Protein AF-0000000084425673 (afdb_homodimer)

InterPro domains:
  IPR004776 Membrane transport PIN-like [PF03547] (15-401)

Foldseek 3Di:
DPPVDLVLLLVLLLQLLVVLLVLLQLLLVCLVVVVDDPLRLLVLLVCLLQAQLLLLLQLLLLQQFEPVCVLLLVVLLVLLVVLLVVQLVVLVVVCVVVVDALLLSQQQRFFDLAQRVLSSLVSSLVSVSCVLQDDPPDHSVVLSSNLNNSSSSSVLNRVLVCLLCVLVSNPPDDDCPPDPVVVLVLLVCLLCVSVPDDPPPPPPPVVVVVVVVVVVVVVVVVVVVLVVDPPVCCCSSCVSCVNVSSVSNVVSNVNSNCCRYDVLSSQCQDNDVVSNPVNPPPNSVVSNVSNVCSRSVNSSSSSNLLSVLVVVCVVVPVPQDAPPVSLVVSCCSALNVLLVVQLVVLLCCLQPHCSNPLRLSSSLSRSCSSHFGGDPVSLSSCVSSVHDPSVSSNVSVSRSVRSVVRSSNSVSNSSSSVSSSVSNVVVD/DPPVDLVLLLVLLLQLLVVLLVLLQLLLVCLVVVVDDPLRLLVLLVCLLQAQLLLLLLLLLLQQFEPVCVLLLVVLLVLLVVLLVVQLVVLVVVCVVVVDALLLSQQQRFFDLAQRVLSSLVSSLVSVSCVLQDDPPDHSVVLSSNLNNSSSSSVLNRVLVCLLCVLVSNPPDDDCPPDPVVVVVLLVCLLCVSVPDDPPPPPDPVVVVVVVVVVVVVVVVVVVVLVVDPPVCCCSSCVSCVNVSSVSNVVSNVNSNCCRYDVLSSCCQDNDVVSNPVNPPPNSVVSNVSNVCSRSVNSSSSSNLLSVLVVVCVVVPVPQDAPPVSLVVSCCSALNVLLVVQLVVLLCCLQPHCSNPQRLSSSLSRSCSSHFGGDPVSLSSCVSSVHDPSVSSNVSVSRSVRSVVRSSNSVSNSSSSVSSSVSNVVVD

Structure (mmCIF, N/CA/C/O backbone):
data_AF-0000000084425673-model_v1
#
loop_
_entity.id
_entity.type
_entity.pdbx_description
1 polymer 'Auxin efflux carrier'
#
loop_
_atom_site.group_PDB
_atom_site.id
_atom_site.type_symbol
_atom_site.label_atom_id
_atom_site.label_alt_id
_atom_site.label_comp_id
_atom_site.label_asym_id
_atom_site.label_entity_id
_atom_site.label_seq_id
_atom_site.pdbx_PDB_ins_code
_atom_site.Cartn_x
_atom_site.Cartn_y
_atom_site.Cartn_z
_atom_site.occupancy
_atom_site.B_iso_or_equiv
_atom_site.auth_seq_id
_atom_site.auth_comp_id
_atom_site.auth_asym_id
_atom_site.auth_atom_id
_atom_site.pdbx_PDB_model_num
ATOM 1 N N . MET A 1 1 ? 30.234 -15.367 5.531 1 33.91 1 MET A N 1
ATOM 2 C CA . MET A 1 1 ? 30 -16.75 5.93 1 33.91 1 MET A CA 1
ATOM 3 C C . MET A 1 1 ? 29.797 -17.641 4.707 1 33.91 1 MET A C 1
ATOM 5 O O . MET A 1 1 ? 29.344 -17.172 3.664 1 33.91 1 MET A O 1
ATOM 9 N N . PRO A 1 2 ? 30.422 -18.781 4.594 1 40.44 2 PRO A N 1
ATOM 10 C CA . PRO A 1 2 ? 30.344 -19.656 3.42 1 40.44 2 PRO A CA 1
ATOM 11 C C . PRO A 1 2 ? 28.906 -19.875 2.943 1 40.44 2 PRO A C 1
ATOM 13 O O . PRO A 1 2 ? 28.109 -20.469 3.666 1 40.44 2 PRO A O 1
ATOM 16 N N . ASN A 1 3 ? 28.172 -18.891 2.428 1 47.88 3 ASN A N 1
ATOM 17 C CA . ASN A 1 3 ? 26.906 -18.875 1.698 1 47.88 3 ASN A CA 1
ATOM 18 C C . ASN A 1 3 ? 26.75 -20.125 0.829 1 47.88 3 ASN A C 1
ATOM 20 O O . ASN A 1 3 ? 26 -20.109 -0.149 1 47.88 3 ASN A O 1
ATOM 24 N N . GLU A 1 4 ? 27.766 -21.062 0.861 1 58.41 4 GLU A N 1
ATOM 25 C CA . GLU A 1 4 ? 27.766 -22.141 -0.106 1 58.41 4 GLU A CA 1
ATOM 26 C C . GLU A 1 4 ? 26.688 -23.188 0.234 1 58.41 4 GLU A C 1
ATOM 28 O O . GLU A 1 4 ? 26.359 -24.047 -0.588 1 58.41 4 GLU A O 1
ATOM 33 N N . GLY A 1 5 ? 26.062 -23.109 1.38 1 74.25 5 GLY A N 1
ATOM 34 C CA . GLY A 1 5 ? 25.156 -24.188 1.74 1 74.25 5 GLY A CA 1
ATOM 35 C C . GLY A 1 5 ? 23.688 -23.844 1.479 1 74.25 5 GLY A C 1
ATOM 36 O O . GLY A 1 5 ? 23.375 -22.766 0.969 1 74.25 5 GLY A O 1
ATOM 37 N N . LEU A 1 6 ? 22.828 -24.969 1.454 1 87.56 6 LEU A N 1
ATOM 38 C CA . LEU A 1 6 ? 21.391 -24.938 1.216 1 87.56 6 LEU A CA 1
ATOM 39 C C . LEU A 1 6 ? 20.656 -24.297 2.396 1 87.56 6 LEU A C 1
ATOM 41 O O . LEU A 1 6 ? 19.516 -23.859 2.264 1 87.56 6 LEU A O 1
ATOM 45 N N . VAL A 1 7 ? 21.359 -24.109 3.494 1 88.25 7 VAL A N 1
ATOM 46 C CA . VAL A 1 7 ? 20.688 -23.75 4.73 1 88.25 7 VAL A CA 1
ATOM 47 C C . VAL A 1 7 ? 20.328 -22.266 4.707 1 88.25 7 VAL A C 1
ATOM 49 O O . VAL A 1 7 ? 19.219 -21.875 5.047 1 88.25 7 VAL A O 1
ATOM 52 N N . VAL A 1 8 ? 21.266 -21.453 4.25 1 85.75 8 VAL A N 1
ATOM 53 C CA . VAL A 1 8 ? 21.062 -20.016 4.281 1 85.75 8 VAL A CA 1
ATOM 54 C C . VAL A 1 8 ? 19.938 -19.625 3.316 1 85.75 8 VAL A C 1
ATOM 56 O O . VAL A 1 8 ? 18.984 -18.953 3.703 1 85.75 8 VAL A O 1
ATOM 59 N N . PRO A 1 9 ? 20 -20.188 2.107 1 89.81 9 PRO A N 1
ATOM 60 C CA . PRO A 1 9 ? 18.875 -19.875 1.208 1 89.81 9 PRO A CA 1
ATOM 61 C C . PRO A 1 9 ? 17.547 -20.453 1.689 1 89.81 9 PRO A C 1
ATOM 63 O O . PRO A 1 9 ? 16.5 -19.828 1.499 1 89.81 9 PRO A O 1
ATOM 66 N N . PHE A 1 10 ? 17.625 -21.547 2.305 1 93.81 10 PHE A N 1
ATOM 67 C CA . PHE A 1 10 ? 16.406 -22.156 2.824 1 93.81 10 PHE A CA 1
ATOM 68 C C . PHE A 1 10 ? 15.805 -21.312 3.938 1 93.81 10 PHE A C 1
ATOM 70 O O . PHE A 1 10 ? 14.594 -21.062 3.947 1 93.81 10 PHE A O 1
ATOM 77 N N . LEU A 1 11 ? 16.594 -20.922 4.863 1 90.88 11 LEU A N 1
ATOM 78 C CA . LEU A 1 11 ? 16.125 -20.109 5.98 1 90.88 11 LEU A CA 1
ATOM 79 C C . LEU A 1 11 ? 15.57 -18.766 5.484 1 90.88 11 LEU A C 1
ATOM 81 O O . LEU A 1 11 ? 14.578 -18.266 6.016 1 90.88 11 LEU A O 1
ATOM 85 N N . GLY A 1 12 ? 16.25 -18.234 4.516 1 90.31 12 GLY A N 1
ATOM 86 C CA . GLY A 1 12 ? 15.742 -17.016 3.912 1 90.31 12 GLY A CA 1
ATOM 87 C C . GLY A 1 12 ? 14.391 -17.188 3.256 1 90.31 12 GLY A C 1
ATOM 88 O O . GLY A 1 12 ? 13.5 -16.344 3.428 1 90.31 12 GLY A O 1
ATOM 89 N N . ALA A 1 13 ? 14.281 -18.25 2.547 1 93.19 13 ALA A N 1
ATOM 90 C CA . ALA A 1 13 ? 13.008 -18.547 1.898 1 93.19 13 ALA A CA 1
ATOM 91 C C . ALA A 1 13 ? 11.906 -18.781 2.93 1 93.19 13 ALA A C 1
ATOM 93 O O . ALA A 1 13 ? 10.773 -18.328 2.756 1 93.19 13 ALA A O 1
ATOM 94 N N . LEU A 1 14 ? 12.234 -19.484 3.92 1 93.69 14 LEU A N 1
ATOM 95 C CA . LEU A 1 14 ? 11.266 -19.766 4.977 1 93.69 14 LEU A CA 1
ATOM 96 C C . LEU A 1 14 ? 10.812 -18.469 5.648 1 93.69 14 LEU A C 1
ATOM 98 O O . LEU A 1 14 ? 9.617 -18.281 5.906 1 93.69 14 LEU A O 1
ATOM 102 N N . GLN A 1 15 ? 11.711 -17.625 5.949 1 92.81 15 GLN A N 1
ATOM 103 C CA . GLN A 1 15 ? 11.383 -16.344 6.578 1 92.81 15 GLN A CA 1
ATOM 104 C C . GLN A 1 15 ? 10.477 -15.5 5.684 1 92.81 15 GLN A C 1
ATOM 106 O O . GLN A 1 15 ? 9.547 -14.859 6.164 1 92.81 15 GLN A O 1
ATOM 111 N N . ALA A 1 16 ? 10.797 -15.5 4.453 1 92.56 16 ALA A N 1
ATOM 112 C CA . ALA A 1 16 ? 9.961 -14.773 3.502 1 92.56 16 ALA A CA 1
ATOM 113 C C . ALA A 1 16 ? 8.539 -15.328 3.482 1 92.56 16 ALA A C 1
ATOM 115 O O . ALA A 1 16 ? 7.574 -14.562 3.457 1 92.56 16 ALA A O 1
ATOM 116 N N . CYS A 1 17 ? 8.422 -16.594 3.502 1 93.75 17 CYS A N 1
ATOM 117 C CA . CYS A 1 17 ? 7.109 -17.234 3.486 1 93.75 17 CYS A CA 1
ATOM 118 C C . CYS A 1 17 ? 6.34 -16.922 4.766 1 93.75 17 CYS A C 1
ATOM 120 O O . CYS A 1 17 ? 5.129 -16.703 4.727 1 93.75 17 CYS A O 1
ATOM 122 N N . VAL A 1 18 ? 7.008 -16.938 5.828 1 93.38 18 VAL A N 1
ATOM 123 C CA . VAL A 1 18 ? 6.367 -16.656 7.105 1 93.38 18 VAL A CA 1
ATOM 124 C C . VAL A 1 18 ? 5.895 -15.195 7.129 1 93.38 18 VAL A C 1
ATOM 126 O O . VAL A 1 18 ? 4.836 -14.891 7.688 1 93.38 18 VAL A O 1
ATOM 129 N N . SER A 1 19 ? 6.664 -14.328 6.582 1 93.06 19 SER A N 1
ATOM 130 C CA . SER A 1 19 ? 6.262 -12.93 6.488 1 93.06 19 SER A CA 1
ATOM 131 C C . SER A 1 19 ? 4.945 -12.789 5.727 1 93.06 19 SER A C 1
ATOM 133 O O . SER A 1 19 ? 4.066 -12.031 6.137 1 93.06 19 SER A O 1
ATOM 135 N N . VAL A 1 20 ? 4.867 -13.484 4.672 1 92.44 20 VAL A N 1
ATOM 136 C CA . VAL A 1 20 ? 3.654 -13.445 3.859 1 92.44 20 VAL A CA 1
ATOM 137 C C . VAL A 1 20 ? 2.488 -14.047 4.645 1 92.44 20 VAL A C 1
ATOM 139 O O . VAL A 1 20 ? 1.382 -13.5 4.633 1 92.44 20 VAL A O 1
ATOM 142 N N . LEU A 1 21 ? 2.748 -15.141 5.305 1 93.56 21 LEU A N 1
ATOM 143 C CA . LEU A 1 21 ? 1.714 -15.781 6.109 1 93.56 21 LEU A CA 1
ATOM 144 C C . LEU A 1 21 ? 1.242 -14.852 7.227 1 93.56 21 LEU A C 1
ATOM 146 O O . LEU A 1 21 ? 0.047 -14.789 7.52 1 93.56 21 LEU A O 1
ATOM 150 N N . LEU A 1 22 ? 2.164 -14.195 7.844 1 94.94 22 LEU A N 1
ATOM 151 C CA . LEU A 1 22 ? 1.806 -13.266 8.914 1 94.94 22 LEU A CA 1
ATOM 152 C C . LEU A 1 22 ? 0.923 -12.141 8.375 1 94.94 22 LEU A C 1
ATOM 154 O O . LEU A 1 22 ? -0.029 -11.727 9.039 1 94.94 22 LEU A O 1
ATOM 158 N N . THR A 1 23 ? 1.247 -11.664 7.262 1 94.19 23 THR A N 1
ATOM 159 C CA . THR A 1 23 ? 0.415 -10.641 6.641 1 94.19 23 THR A CA 1
ATOM 160 C C . THR A 1 23 ? -1.015 -11.148 6.461 1 94.19 23 THR A C 1
ATOM 162 O O . THR A 1 23 ? -1.972 -10.406 6.703 1 94.19 23 THR A O 1
ATOM 165 N N . MET A 1 24 ? -1.114 -12.336 6.031 1 93.25 24 MET A N 1
ATOM 166 C CA . MET A 1 24 ? -2.43 -12.961 5.895 1 93.25 24 MET A CA 1
ATOM 167 C C . MET A 1 24 ? -3.107 -13.094 7.254 1 93.25 24 MET A C 1
ATOM 169 O O . MET A 1 24 ? -4.32 -12.898 7.371 1 93.25 24 MET A O 1
ATOM 173 N N . CYS A 1 25 ? -2.35 -13.414 8.25 1 94.62 25 CYS A N 1
ATOM 174 C CA . CYS A 1 25 ? -2.879 -13.602 9.594 1 94.62 25 CYS A CA 1
ATOM 175 C C . CYS A 1 25 ? -3.396 -12.281 10.156 1 94.62 25 CYS A C 1
ATOM 177 O O . CYS A 1 25 ? -4.371 -12.266 10.914 1 94.62 25 CYS A O 1
ATOM 179 N N . TYR A 1 26 ? -2.719 -11.195 9.82 1 95.31 26 TYR A N 1
ATOM 180 C CA . TYR A 1 26 ? -3.229 -9.898 10.25 1 95.31 26 TYR A CA 1
ATOM 181 C C . TYR A 1 26 ? -4.613 -9.641 9.68 1 95.31 26 TYR A C 1
ATOM 183 O O . TYR A 1 26 ? -5.488 -9.102 10.359 1 95.31 26 TYR A O 1
ATOM 191 N N . GLY A 1 27 ? -4.793 -9.984 8.414 1 94.31 27 GLY A N 1
ATOM 192 C CA . GLY A 1 27 ? -6.121 -9.883 7.832 1 94.31 27 GLY A CA 1
ATOM 193 C C . GLY A 1 27 ? -7.141 -10.766 8.523 1 94.31 27 GLY A C 1
ATOM 194 O O . GLY A 1 27 ? -8.258 -10.328 8.797 1 94.31 27 GLY A O 1
ATOM 195 N N . PHE A 1 28 ? -6.73 -11.969 8.781 1 92.94 28 PHE A N 1
ATOM 196 C CA . PHE A 1 28 ? -7.578 -12.914 9.5 1 92.94 28 PHE A CA 1
ATOM 197 C C . PHE A 1 28 ? -7.988 -12.352 10.859 1 92.94 28 PHE A C 1
ATOM 199 O O . PHE A 1 28 ? -9.164 -12.398 11.227 1 92.94 28 PHE A O 1
ATOM 206 N N . ALA A 1 29 ? -7.066 -11.812 11.586 1 93.06 29 ALA A N 1
ATOM 207 C CA . ALA A 1 29 ? -7.312 -11.25 12.906 1 93.06 29 ALA A CA 1
ATOM 208 C C . ALA A 1 29 ? -8.219 -10.023 12.812 1 93.06 29 ALA A C 1
ATOM 210 O O . ALA A 1 29 ? -9.07 -9.805 13.68 1 93.06 29 ALA A O 1
ATOM 211 N N . ALA A 1 30 ? -7.992 -9.234 11.828 1 92.69 30 ALA A N 1
ATOM 212 C CA . ALA A 1 30 ? -8.82 -8.039 11.648 1 92.69 30 ALA A CA 1
ATOM 213 C C . ALA A 1 30 ? -10.289 -8.414 11.477 1 92.69 30 ALA A C 1
ATOM 215 O O . ALA A 1 30 ? -11.172 -7.73 11.992 1 92.69 30 ALA A O 1
ATOM 216 N N . ARG A 1 31 ? -10.508 -9.43 10.703 1 91.19 31 ARG A N 1
ATOM 217 C CA . ARG A 1 31 ? -11.875 -9.898 10.523 1 91.19 31 ARG A CA 1
ATOM 218 C C . ARG A 1 31 ? -12.43 -10.484 11.82 1 91.19 31 ARG A C 1
ATOM 220 O O . ARG A 1 31 ? -13.578 -10.234 12.18 1 91.19 31 ARG A O 1
ATOM 227 N N . ARG A 1 32 ? -11.641 -11.234 12.516 1 89 32 ARG A N 1
ATOM 228 C CA . ARG A 1 32 ? -12.062 -11.867 13.758 1 89 32 ARG A CA 1
ATOM 229 C C . ARG A 1 32 ? -12.398 -10.82 14.82 1 89 32 ARG A C 1
ATOM 231 O O . ARG A 1 32 ? -13.273 -11.039 15.656 1 89 32 ARG A O 1
ATOM 238 N N . LEU A 1 33 ? -11.719 -9.742 14.742 1 87.56 33 LEU A N 1
ATOM 239 C CA . LEU A 1 33 ? -11.945 -8.656 15.688 1 87.56 33 LEU A CA 1
ATOM 240 C C . LEU A 1 33 ? -13.047 -7.727 15.195 1 87.56 33 LEU A C 1
ATOM 242 O O . LEU A 1 33 ? -13.297 -6.68 15.797 1 87.56 33 LEU A O 1
ATOM 246 N N . GLN A 1 34 ? -13.648 -8.039 14.023 1 86.25 34 GLN A N 1
ATOM 247 C CA . GLN A 1 34 ? -14.797 -7.344 13.453 1 86.25 34 GLN A CA 1
ATOM 248 C C . GLN A 1 34 ? -14.438 -5.906 13.078 1 86.25 34 GLN A C 1
ATOM 250 O O . GLN A 1 34 ? -15.234 -4.988 13.281 1 86.25 34 GLN A O 1
ATOM 255 N N . LEU A 1 35 ? -13.273 -5.801 12.617 1 86.5 35 LEU A N 1
ATOM 256 C CA . LEU A 1 35 ? -12.836 -4.488 12.164 1 86.5 35 LEU A CA 1
ATOM 257 C C . LEU A 1 35 ? -13.273 -4.234 10.727 1 86.5 35 LEU A C 1
ATOM 259 O O . LEU A 1 35 ? -13.281 -3.092 10.266 1 86.5 35 LEU A O 1
ATOM 263 N N . ILE A 1 36 ? -13.555 -5.309 9.984 1 90.25 36 ILE A N 1
ATOM 264 C CA . ILE A 1 36 ? -13.891 -5.203 8.57 1 90.25 36 ILE A CA 1
ATOM 265 C C . ILE A 1 36 ? -15.117 -6.059 8.266 1 90.25 36 ILE A C 1
ATOM 267 O O . ILE A 1 36 ? -15.234 -7.188 8.75 1 90.25 36 ILE A O 1
ATOM 271 N N . HIS A 1 37 ? -16.016 -5.492 7.508 1 89.69 37 HIS A N 1
ATOM 272 C CA . HIS A 1 37 ? -17.234 -6.199 7.121 1 89.69 37 HIS A CA 1
ATOM 273 C C . HIS A 1 37 ? -17.016 -7.039 5.867 1 89.69 37 HIS A C 1
ATOM 275 O O . HIS A 1 37 ? -16.062 -6.789 5.109 1 89.69 37 HIS A O 1
ATOM 281 N N . GLU A 1 38 ? -17.859 -7.996 5.746 1 87.44 38 GLU A N 1
ATOM 282 C CA . GLU A 1 38 ? -17.75 -8.883 4.594 1 87.44 38 GLU A CA 1
ATOM 283 C C . GLU A 1 38 ? -17.922 -8.109 3.287 1 87.44 38 GLU A C 1
ATOM 285 O O . GLU A 1 38 ? -17.234 -8.391 2.303 1 87.44 38 GLU A O 1
ATOM 290 N N . THR A 1 39 ? -18.781 -7.152 3.273 1 86.38 39 THR A N 1
ATOM 291 C CA . THR A 1 39 ? -19 -6.324 2.092 1 86.38 39 THR A CA 1
ATOM 292 C C . THR A 1 39 ? -17.719 -5.566 1.728 1 86.38 39 THR A C 1
ATOM 294 O O . THR A 1 39 ? -17.391 -5.422 0.547 1 86.38 39 THR A O 1
ATOM 297 N N . THR A 1 40 ? -17.062 -5.141 2.748 1 90.31 40 THR A N 1
ATOM 298 C CA . THR A 1 40 ? -15.812 -4.414 2.553 1 90.31 40 THR A CA 1
ATOM 299 C C . THR A 1 40 ? -14.75 -5.312 1.922 1 90.31 40 THR A C 1
ATOM 301 O O . THR A 1 40 ? -14.016 -4.887 1.033 1 90.31 40 THR A O 1
ATOM 304 N N . ILE A 1 41 ? -14.727 -6.512 2.412 1 90.06 41 ILE A N 1
ATOM 305 C CA . ILE A 1 41 ? -13.742 -7.465 1.906 1 90.06 41 ILE A CA 1
ATOM 306 C C . ILE A 1 41 ? -13.992 -7.719 0.421 1 90.06 41 ILE A C 1
ATOM 308 O O . ILE A 1 41 ? -13.062 -7.66 -0.388 1 90.06 41 ILE A O 1
ATOM 312 N N . ASN A 1 42 ? -15.18 -7.848 0.02 1 83.75 42 ASN A N 1
ATOM 313 C CA . ASN A 1 42 ? -15.523 -8.117 -1.372 1 83.75 42 ASN A CA 1
ATOM 314 C C . ASN A 1 42 ? -15.273 -6.898 -2.256 1 83.75 42 ASN A C 1
ATOM 316 O O . ASN A 1 42 ? -14.773 -7.027 -3.375 1 83.75 42 ASN A O 1
ATOM 320 N N . ASP A 1 43 ? -15.562 -5.766 -1.718 1 87.19 43 ASP A N 1
ATOM 321 C CA . ASP A 1 43 ? -15.328 -4.531 -2.457 1 87.19 43 ASP A CA 1
ATOM 322 C C . ASP A 1 43 ? -13.836 -4.324 -2.713 1 87.19 43 ASP A C 1
ATOM 324 O O . ASP A 1 43 ? -13.438 -3.928 -3.811 1 87.19 43 ASP A O 1
ATOM 328 N N . MET A 1 44 ? -13.125 -4.621 -1.72 1 91.12 44 MET A N 1
ATOM 329 C CA . MET A 1 44 ? -11.688 -4.359 -1.819 1 91.12 44 MET A CA 1
ATOM 330 C C . MET A 1 44 ? -11.016 -5.371 -2.738 1 91.12 44 MET A C 1
ATOM 332 O O . MET A 1 44 ? -10.07 -5.031 -3.457 1 91.12 44 MET A O 1
ATOM 336 N N . LEU A 1 45 ? -11.445 -6.609 -2.699 1 86.31 45 LEU A N 1
ATOM 337 C CA . LEU A 1 45 ? -10.938 -7.609 -3.631 1 86.31 45 LEU A CA 1
ATOM 338 C C . LEU A 1 45 ? -11.289 -7.246 -5.07 1 86.31 45 LEU A C 1
ATOM 340 O O . LEU A 1 45 ? -10.453 -7.359 -5.969 1 86.31 45 LEU A O 1
ATOM 344 N N . GLY A 1 46 ? -12.492 -6.793 -5.227 1 84.06 46 GLY A N 1
ATOM 345 C CA . GLY A 1 46 ? -12.922 -6.336 -6.539 1 84.06 46 GLY A CA 1
ATOM 346 C C . GLY A 1 46 ? -12.141 -5.129 -7.031 1 84.06 46 GLY A C 1
ATOM 347 O O . GLY A 1 46 ? -11.75 -5.07 -8.203 1 84.06 46 GLY A O 1
ATOM 348 N N . LEU A 1 47 ? -11.945 -4.219 -6.148 1 89.38 47 LEU A N 1
ATOM 349 C CA . LEU A 1 47 ? -11.164 -3.035 -6.488 1 89.38 47 LEU A CA 1
ATOM 350 C C . LEU A 1 47 ? -9.734 -3.414 -6.875 1 89.38 47 LEU A C 1
ATOM 352 O O . LEU A 1 47 ? -9.141 -2.793 -7.762 1 89.38 47 LEU A O 1
ATOM 356 N N . GLY A 1 48 ? -9.195 -4.395 -6.164 1 89.12 48 GLY A N 1
ATOM 357 C CA . GLY A 1 48 ? -7.863 -4.891 -6.473 1 89.12 48 GLY A CA 1
ATOM 358 C C . GLY A 1 48 ? -7.723 -5.383 -7.898 1 89.12 48 GLY A C 1
ATOM 359 O O . GLY A 1 48 ? -6.758 -5.043 -8.586 1 89.12 48 GLY A O 1
ATOM 360 N N . VAL A 1 49 ? -8.68 -6.02 -8.375 1 83.56 49 VAL A N 1
ATOM 361 C CA . VAL A 1 49 ? -8.625 -6.641 -9.695 1 83.56 49 VAL A CA 1
ATOM 362 C C . VAL A 1 49 ? -8.977 -5.613 -10.766 1 83.56 49 VAL A C 1
ATOM 364 O O . VAL A 1 49 ? -8.422 -5.637 -11.867 1 83.56 49 VAL A O 1
ATOM 367 N N . LYS A 1 50 ? -9.828 -4.664 -10.406 1 85.44 50 LYS A N 1
ATOM 368 C CA . LYS A 1 50 ? -10.359 -3.754 -11.414 1 85.44 50 LYS A CA 1
ATOM 369 C C . LYS A 1 50 ? -9.492 -2.504 -11.539 1 85.44 50 LYS A C 1
ATOM 371 O O . LYS A 1 50 ? -9.492 -1.849 -12.586 1 85.44 50 LYS A O 1
ATOM 376 N N . LEU A 1 51 ? -8.836 -2.236 -10.492 1 91.44 51 LEU A N 1
ATOM 377 C CA . LEU A 1 51 ? -8.141 -0.955 -10.523 1 91.44 51 LEU A CA 1
ATOM 378 C C . LEU A 1 51 ? -6.676 -1.122 -10.133 1 91.44 51 LEU A C 1
ATOM 380 O O . LEU A 1 51 ? -5.781 -0.685 -10.859 1 91.44 51 LEU A O 1
ATOM 384 N N . LEU A 1 52 ? -6.391 -1.764 -9.055 1 93.75 52 LEU A N 1
ATOM 385 C CA . LEU A 1 52 ? -5.035 -1.814 -8.508 1 93.75 52 LEU A CA 1
ATOM 386 C C . LEU A 1 52 ? -4.133 -2.682 -9.383 1 93.75 52 LEU A C 1
ATOM 388 O O . LEU A 1 52 ? -3.025 -2.273 -9.734 1 93.75 52 LEU A O 1
ATOM 392 N N . LEU A 1 53 ? -4.617 -3.873 -9.734 1 91.19 53 LEU A N 1
ATOM 393 C CA . LEU A 1 53 ? -3.826 -4.785 -10.547 1 91.19 53 LEU A CA 1
ATOM 394 C C . LEU A 1 53 ? -3.561 -4.188 -11.93 1 91.19 53 LEU A C 1
ATOM 396 O O . LEU A 1 53 ? -2.42 -4.184 -12.398 1 91.19 53 LEU A O 1
ATOM 400 N N . PRO A 1 54 ? -4.566 -3.656 -12.602 1 91.5 54 PRO A N 1
ATOM 401 C CA . PRO A 1 54 ? -4.324 -3.004 -13.891 1 91.5 54 PRO A CA 1
ATOM 402 C C . PRO A 1 54 ? -3.303 -1.872 -13.797 1 91.5 54 PRO A C 1
ATOM 404 O O . PRO A 1 54 ? -2.455 -1.728 -14.68 1 91.5 54 PRO A O 1
ATOM 407 N N . ALA A 1 55 ? -3.395 -1.08 -12.766 1 94.31 55 ALA A N 1
ATOM 408 C CA . ALA A 1 55 ? -2.418 -0.011 -12.562 1 94.31 55 ALA A CA 1
ATOM 409 C C . ALA A 1 55 ? -1.011 -0.577 -12.398 1 94.31 55 ALA A C 1
ATOM 411 O O . ALA A 1 55 ? -0.049 -0.038 -12.953 1 94.31 55 ALA A O 1
ATOM 412 N N . LEU A 1 56 ? -0.914 -1.646 -11.664 1 93.31 56 LEU A N 1
ATOM 413 C CA . LEU A 1 56 ? 0.368 -2.309 -11.445 1 93.31 56 LEU A CA 1
ATOM 414 C C . LEU A 1 56 ? 0.919 -2.865 -12.75 1 93.31 56 LEU A C 1
ATOM 416 O O . LEU A 1 56 ? 2.117 -2.754 -13.023 1 93.31 56 LEU A O 1
ATOM 420 N N . LEU A 1 57 ? 0.065 -3.412 -13.586 1 93.31 57 LEU A N 1
ATOM 421 C CA . LEU A 1 57 ? 0.437 -3.996 -14.875 1 93.31 57 LEU A CA 1
ATOM 422 C C . LEU A 1 57 ? 0.997 -2.934 -15.812 1 93.31 57 LEU A C 1
ATOM 424 O O . LEU A 1 57 ? 2.053 -3.129 -16.422 1 93.31 57 LEU A O 1
ATOM 428 N N . ILE A 1 58 ? 0.35 -1.831 -15.859 1 94.44 58 ILE A N 1
ATOM 429 C CA . ILE A 1 58 ? 0.753 -0.763 -16.766 1 94.44 58 ILE A CA 1
ATOM 430 C C . ILE A 1 58 ? 2.15 -0.27 -16.391 1 94.44 58 ILE A C 1
ATOM 432 O O . ILE A 1 58 ? 3.018 -0.136 -17.266 1 94.44 58 ILE A O 1
ATOM 436 N N . VAL A 1 59 ? 2.365 -0.086 -15.148 1 93.25 59 VAL A N 1
ATOM 437 C CA . VAL A 1 59 ? 3.613 0.531 -14.711 1 93.25 59 VAL A CA 1
ATOM 438 C C . VAL A 1 59 ? 4.75 -0.482 -14.805 1 93.25 59 VAL A C 1
ATOM 440 O O . VAL A 1 59 ? 5.828 -0.171 -15.32 1 93.25 59 VAL A O 1
ATOM 443 N N . HIS A 1 60 ? 4.578 -1.696 -14.344 1 91.5 60 HIS A N 1
ATOM 444 C CA . HIS A 1 60 ? 5.66 -2.676 -14.312 1 91.5 60 HIS A CA 1
ATOM 445 C C . HIS A 1 60 ? 5.988 -3.18 -15.711 1 91.5 60 HIS A C 1
ATOM 447 O O . HIS A 1 60 ? 7.164 -3.332 -16.062 1 91.5 60 HIS A O 1
ATOM 453 N N . LEU A 1 61 ? 5.008 -3.443 -16.5 1 91.56 61 LEU A N 1
ATOM 454 C CA . LEU A 1 61 ? 5.27 -3.857 -17.875 1 91.56 61 LEU A CA 1
ATOM 455 C C . LEU A 1 61 ? 5.836 -2.701 -18.688 1 91.56 61 LEU A C 1
ATOM 457 O O . LEU A 1 61 ? 6.77 -2.889 -19.469 1 91.56 61 LEU A O 1
ATOM 461 N N . GLY A 1 62 ? 5.273 -1.553 -18.5 1 92.62 62 GLY A N 1
ATOM 462 C CA . GLY A 1 62 ? 5.77 -0.39 -19.219 1 92.62 62 GLY A CA 1
ATOM 463 C C . GLY A 1 62 ? 7.219 -0.067 -18.906 1 92.62 62 GLY A C 1
ATOM 464 O O . GLY A 1 62 ? 7.988 0.298 -19.797 1 92.62 62 GLY A O 1
ATOM 465 N N . GLU A 1 63 ? 7.516 -0.212 -17.688 1 92.06 63 GLU A N 1
ATOM 466 C CA . GLU A 1 63 ? 8.852 0.176 -17.234 1 92.06 63 GLU A CA 1
ATOM 467 C C . GLU A 1 63 ? 9.883 -0.887 -17.594 1 92.06 63 GLU A C 1
ATOM 469 O O . GLU A 1 63 ? 11.016 -0.562 -17.953 1 92.06 63 GLU A O 1
ATOM 474 N N . GLU A 1 64 ? 9.523 -2.135 -17.547 1 90.19 64 GLU A N 1
ATOM 475 C CA . GLU A 1 64 ? 10.5 -3.209 -17.656 1 90.19 64 GLU A CA 1
ATOM 476 C C . GLU A 1 64 ? 10.586 -3.729 -19.094 1 90.19 64 GLU A C 1
ATOM 478 O O . GLU A 1 64 ? 11.617 -4.266 -19.5 1 90.19 64 GLU A O 1
ATOM 483 N N . LEU A 1 65 ? 9.5 -3.547 -19.781 1 88.94 65 LEU A N 1
ATOM 484 C CA . LEU A 1 65 ? 9.477 -4.016 -21.156 1 88.94 65 LEU A CA 1
ATOM 485 C C . LEU A 1 65 ? 10.148 -3.01 -22.078 1 88.94 65 LEU A C 1
ATOM 487 O O . LEU A 1 65 ? 9.633 -1.907 -22.281 1 88.94 65 LEU A O 1
ATOM 491 N N . ARG A 1 66 ? 11.32 -3.287 -22.516 1 88.25 66 ARG A N 1
ATOM 492 C CA . ARG A 1 66 ? 12.047 -2.508 -23.516 1 88.25 66 ARG A CA 1
ATOM 493 C C . ARG A 1 66 ? 12.312 -3.328 -24.766 1 88.25 66 ARG A C 1
ATOM 495 O O . ARG A 1 66 ? 12.18 -4.555 -24.75 1 88.25 66 ARG A O 1
ATOM 502 N N . LEU A 1 67 ? 12.711 -2.73 -25.703 1 84.69 67 LEU A N 1
ATOM 503 C CA . LEU A 1 67 ? 12.969 -3.424 -26.969 1 84.69 67 LEU A CA 1
ATOM 504 C C . LEU A 1 67 ? 14.047 -4.484 -26.781 1 84.69 67 LEU A C 1
ATOM 506 O O . LEU A 1 67 ? 13.953 -5.574 -27.359 1 84.69 67 LEU A O 1
ATOM 510 N N . GLU A 1 68 ? 14.992 -4.176 -25.906 1 83.38 68 GLU A N 1
ATOM 511 C CA . GLU A 1 68 ? 16.125 -5.078 -25.703 1 83.38 68 GLU A CA 1
ATOM 512 C C . GLU A 1 68 ? 15.734 -6.262 -24.812 1 83.38 68 GLU A C 1
ATOM 514 O O . GLU A 1 68 ? 16.297 -7.352 -24.953 1 83.38 68 GLU A O 1
ATOM 519 N N . THR A 1 69 ? 14.719 -6.082 -24 1 86.38 69 THR A N 1
ATOM 520 C CA . THR A 1 69 ? 14.367 -7.113 -23.047 1 86.38 69 THR A CA 1
ATOM 521 C C . THR A 1 69 ? 13.07 -7.809 -23.438 1 86.38 69 THR A C 1
ATOM 523 O O . THR A 1 69 ? 12.625 -8.734 -22.766 1 86.38 69 THR A O 1
ATOM 526 N N . ALA A 1 70 ? 12.477 -7.398 -24.516 1 88.62 70 ALA A N 1
ATOM 527 C CA . ALA A 1 70 ? 11.172 -7.902 -24.953 1 88.62 70 ALA A CA 1
ATOM 528 C C . ALA A 1 70 ? 11.227 -9.398 -25.234 1 88.62 70 ALA A C 1
ATOM 530 O O . ALA A 1 70 ? 10.25 -10.117 -25 1 88.62 70 ALA A O 1
ATOM 531 N N . THR A 1 71 ? 12.344 -9.867 -25.625 1 89.44 71 THR A N 1
ATOM 532 C CA . THR A 1 71 ? 12.484 -11.273 -25.984 1 89.44 71 THR A CA 1
ATOM 533 C C . THR A 1 71 ? 12.438 -12.164 -24.75 1 89.44 71 THR A C 1
ATOM 535 O O . THR A 1 71 ? 12.148 -13.359 -24.844 1 89.44 71 THR A O 1
ATOM 538 N N . ASN A 1 72 ? 12.734 -11.609 -23.625 1 91.25 72 ASN A N 1
ATOM 539 C CA . ASN A 1 72 ? 12.695 -12.367 -22.375 1 91.25 72 ASN A CA 1
ATOM 540 C C . ASN A 1 72 ? 11.273 -12.75 -21.984 1 91.25 72 ASN A C 1
ATOM 542 O O . ASN A 1 72 ? 11.062 -13.656 -21.188 1 91.25 72 ASN A O 1
ATOM 546 N N . TYR A 1 73 ? 10.336 -12.117 -22.609 1 93 73 TYR A N 1
ATOM 547 C CA . TYR A 1 73 ? 8.953 -12.367 -22.219 1 93 73 TYR A CA 1
ATOM 548 C C . TYR A 1 73 ? 8.336 -13.469 -23.062 1 93 73 TYR A C 1
ATOM 550 O O . TYR A 1 73 ? 7.289 -14.016 -22.719 1 93 73 TYR A O 1
ATOM 558 N N . ILE A 1 74 ? 8.984 -13.844 -24.109 1 93.69 74 ILE A N 1
ATOM 559 C CA . ILE A 1 74 ? 8.477 -14.891 -25 1 93.69 74 ILE A CA 1
ATOM 560 C C . ILE A 1 74 ? 8.461 -16.234 -24.266 1 93.69 74 ILE A C 1
ATOM 562 O O . ILE A 1 74 ? 7.434 -16.906 -24.219 1 93.69 74 ILE A O 1
ATOM 566 N N . PRO A 1 75 ? 9.578 -16.578 -23.656 1 95.06 75 PRO A N 1
ATOM 567 C CA . PRO A 1 75 ? 9.539 -17.828 -22.906 1 95.06 75 PRO A CA 1
ATOM 568 C C . PRO A 1 75 ? 8.523 -17.812 -21.766 1 95.06 75 PRO A C 1
ATOM 570 O O . PRO A 1 75 ? 7.938 -18.844 -21.438 1 95.06 75 PRO A O 1
ATOM 573 N N . VAL A 1 76 ? 8.367 -16.672 -21.125 1 94.88 76 VAL A N 1
ATOM 574 C CA . VAL A 1 76 ? 7.41 -16.547 -20.031 1 94.88 76 VAL A CA 1
ATOM 575 C C . VAL A 1 76 ? 6 -16.812 -20.547 1 94.88 76 VAL A C 1
ATOM 577 O O . VAL A 1 76 ? 5.234 -17.547 -19.922 1 94.88 76 VAL A O 1
ATOM 580 N N . ILE A 1 77 ? 5.652 -16.266 -21.703 1 94.75 77 ILE A N 1
ATOM 581 C CA . ILE A 1 77 ? 4.336 -16.438 -22.312 1 94.75 77 ILE A CA 1
ATOM 582 C C . ILE A 1 77 ? 4.113 -17.906 -22.672 1 94.75 77 ILE A C 1
ATOM 584 O O . ILE A 1 77 ? 3.09 -18.484 -22.312 1 94.75 77 ILE A O 1
ATOM 588 N N . ILE A 1 78 ? 5.043 -18.484 -23.266 1 95.94 78 ILE A N 1
ATOM 589 C CA . ILE A 1 78 ? 4.945 -19.875 -23.703 1 95.94 78 ILE A CA 1
ATOM 590 C C . ILE A 1 78 ? 4.832 -20.781 -22.484 1 95.94 78 ILE A C 1
ATOM 592 O O . ILE A 1 78 ? 3.994 -21.688 -22.453 1 95.94 78 ILE A O 1
ATOM 596 N N . TRP A 1 79 ? 5.695 -20.547 -21.516 1 96.12 79 TRP A N 1
ATOM 597 C CA . TRP A 1 79 ? 5.703 -21.344 -20.297 1 96.12 79 TRP A CA 1
ATOM 598 C C . TRP A 1 79 ? 4.379 -21.219 -19.547 1 96.12 79 TRP A C 1
ATOM 600 O O . TRP A 1 79 ? 3.842 -22.219 -19.047 1 96.12 79 TRP A O 1
ATOM 610 N N . SER A 1 80 ? 3.863 -20.016 -19.469 1 94.75 80 SER A N 1
ATOM 611 C CA . SER A 1 80 ? 2.6 -19.781 -18.766 1 94.75 80 SER A CA 1
ATOM 612 C C . SER A 1 80 ? 1.455 -20.531 -19.438 1 94.75 80 SER A C 1
ATOM 614 O O . SER A 1 80 ? 0.632 -21.156 -18.75 1 94.75 80 SER A O 1
ATOM 616 N N . ILE A 1 81 ? 1.413 -20.516 -20.719 1 93.94 81 ILE A N 1
ATOM 617 C CA . ILE A 1 81 ? 0.376 -21.219 -21.469 1 93.94 81 ILE A CA 1
ATOM 618 C C . ILE A 1 81 ? 0.558 -22.734 -21.312 1 93.94 81 ILE A C 1
ATOM 620 O O . ILE A 1 81 ? -0.406 -23.453 -21.031 1 93.94 81 ILE A O 1
ATOM 624 N N . PHE A 1 82 ? 1.735 -23.125 -21.391 1 94.88 82 PHE A N 1
ATOM 625 C CA . PHE A 1 82 ? 2.047 -24.547 -21.375 1 94.88 82 PHE A CA 1
ATOM 626 C C . PHE A 1 82 ? 1.705 -25.156 -20.016 1 94.88 82 PHE A C 1
ATOM 628 O O . PHE A 1 82 ? 0.976 -26.156 -19.953 1 94.88 82 PHE A O 1
ATOM 635 N N . TYR A 1 83 ? 2.248 -24.641 -18.938 1 93 83 TYR A N 1
ATOM 636 C CA . TYR A 1 83 ? 2.049 -25.297 -17.656 1 93 83 TYR A CA 1
ATOM 637 C C . TYR A 1 83 ? 0.588 -25.234 -17.219 1 93 83 TYR A C 1
ATOM 639 O O . TYR A 1 83 ? 0.082 -26.141 -16.562 1 93 83 TYR A O 1
ATOM 647 N N . THR A 1 84 ? -0.108 -24.109 -17.578 1 90.12 84 THR A N 1
ATOM 648 C CA . THR A 1 84 ? -1.524 -24 -17.25 1 90.12 84 THR A CA 1
ATOM 649 C C . THR A 1 84 ? -2.336 -25.047 -18 1 90.12 84 THR A C 1
ATOM 651 O O . THR A 1 84 ? -3.182 -25.734 -17.406 1 90.12 84 THR A O 1
ATOM 654 N N . SER A 1 85 ? -2.062 -25.234 -19.281 1 90.19 85 SER A N 1
ATOM 655 C CA . SER A 1 85 ? -2.766 -26.219 -20.094 1 90.19 85 SER A CA 1
ATOM 656 C C . SER A 1 85 ? -2.422 -27.641 -19.656 1 90.19 85 SER A C 1
ATOM 658 O O . SER A 1 85 ? -3.297 -28.5 -19.594 1 90.19 85 SER A O 1
ATOM 660 N N . ALA A 1 86 ? -1.184 -27.797 -19.359 1 91.75 86 ALA A N 1
ATOM 661 C CA . ALA A 1 86 ? -0.748 -29.109 -18.875 1 91.75 86 ALA A CA 1
ATOM 662 C C . ALA A 1 86 ? -1.394 -29.453 -17.547 1 91.75 86 ALA A C 1
ATOM 664 O O . ALA A 1 86 ? -1.693 -30.609 -17.266 1 91.75 86 ALA A O 1
ATOM 665 N N . SER A 1 87 ? -1.525 -28.453 -16.703 1 90.62 87 SER A N 1
ATOM 666 C CA . SER A 1 87 ? -2.172 -28.656 -15.414 1 90.62 87 SER A CA 1
ATOM 667 C C . SER A 1 87 ? -3.629 -29.078 -15.586 1 90.62 87 SER A C 1
ATOM 669 O O . SER A 1 87 ? -4.137 -29.891 -14.82 1 90.62 87 SER A O 1
ATOM 671 N N . ILE A 1 88 ? -4.305 -28.547 -16.531 1 86.69 88 ILE A N 1
ATOM 672 C CA . ILE A 1 88 ? -5.688 -28.922 -16.812 1 86.69 88 ILE A CA 1
ATOM 673 C C . ILE A 1 88 ? -5.754 -30.391 -17.203 1 86.69 88 ILE A C 1
ATOM 675 O O . ILE A 1 88 ? -6.578 -31.141 -16.672 1 86.69 88 ILE A O 1
ATOM 679 N N . GLY A 1 89 ? -4.902 -30.781 -18.109 1 85.81 89 GLY A N 1
ATOM 680 C CA . GLY A 1 89 ? -4.859 -32.156 -18.531 1 85.81 89 GLY A CA 1
ATOM 681 C C . GLY A 1 89 ? -4.512 -33.125 -17.391 1 85.81 89 GLY A C 1
ATOM 682 O O . GLY A 1 89 ? -5.141 -34.156 -17.234 1 85.81 89 GLY A O 1
ATOM 683 N N . LEU A 1 90 ? -3.566 -32.75 -16.609 1 87.12 90 LEU A N 1
ATOM 684 C CA . LEU A 1 90 ? -3.105 -33.594 -15.5 1 87.12 90 LEU A CA 1
ATOM 685 C C . LEU A 1 90 ? -4.215 -33.781 -14.469 1 87.12 90 LEU A C 1
ATOM 687 O O . LEU A 1 90 ? -4.434 -34.906 -13.992 1 87.12 90 LEU A O 1
ATOM 691 N N . VAL A 1 91 ? -4.836 -32.75 -14.148 1 84.5 91 VAL A N 1
ATOM 692 C CA . VAL A 1 91 ? -5.824 -32.844 -13.078 1 84.5 91 VAL A CA 1
ATOM 693 C C . VAL A 1 91 ? -7.047 -33.625 -13.562 1 84.5 91 VAL A C 1
ATOM 695 O O . VAL A 1 91 ? -7.68 -34.344 -12.797 1 84.5 91 VAL A O 1
ATOM 698 N N . HIS A 1 92 ? -7.395 -33.5 -14.844 1 83.69 92 HIS A N 1
ATOM 699 C CA . HIS A 1 92 ? -8.484 -34.312 -15.391 1 83.69 92 HIS A CA 1
ATOM 700 C C . HIS A 1 92 ? -8.164 -35.781 -15.289 1 83.69 92 HIS A C 1
ATOM 702 O O . HIS A 1 92 ? -9.039 -36.594 -14.969 1 83.69 92 HIS A O 1
ATOM 708 N N . PHE A 1 93 ? -7 -36.031 -15.57 1 87.69 93 PHE A N 1
ATOM 709 C CA . PHE A 1 93 ? -6.555 -37.438 -15.469 1 87.69 93 PHE A CA 1
ATOM 710 C C . PHE A 1 93 ? -6.605 -37.906 -14.031 1 87.69 93 PHE A C 1
ATOM 712 O O . PHE A 1 93 ? -7.109 -39 -13.75 1 87.69 93 PHE A O 1
ATOM 719 N N . LEU A 1 94 ? -6.117 -37.094 -13.086 1 88.25 94 LEU A N 1
ATOM 720 C CA . LEU A 1 94 ? -6.07 -37.438 -11.672 1 88.25 94 LEU A CA 1
ATOM 721 C C . LEU A 1 94 ? -7.477 -37.531 -11.086 1 88.25 94 LEU A C 1
ATOM 723 O O . LEU A 1 94 ? -7.742 -38.344 -10.211 1 88.25 94 LEU A O 1
ATOM 727 N N . SER A 1 95 ? -8.273 -36.594 -11.492 1 85.25 95 SER A N 1
ATOM 728 C CA . SER A 1 95 ? -9.648 -36.594 -10.992 1 85.25 95 SER A CA 1
ATOM 729 C C . SER A 1 95 ? -10.383 -37.875 -11.391 1 85.25 95 SER A C 1
ATOM 731 O O . SER A 1 95 ? -11.18 -38.375 -10.609 1 85.25 95 SER A O 1
ATOM 733 N N . ARG A 1 96 ? -10.172 -38.406 -12.539 1 84.25 96 ARG A N 1
ATOM 734 C CA . ARG A 1 96 ? -10.781 -39.625 -13.008 1 84.25 96 ARG A CA 1
ATOM 735 C C . ARG A 1 96 ? -10.219 -40.844 -12.266 1 84.25 96 ARG A C 1
ATOM 737 O O . ARG A 1 96 ? -10.953 -41.75 -11.914 1 84.25 96 ARG A O 1
ATOM 744 N N . LEU A 1 97 ? -9.016 -40.75 -12.023 1 88.62 97 LEU A N 1
ATOM 745 C CA . LEU A 1 97 ? -8.336 -41.875 -11.383 1 88.62 97 LEU A CA 1
ATOM 746 C C . LEU A 1 97 ? -8.719 -41.969 -9.906 1 88.62 97 LEU A C 1
ATOM 748 O O . LEU A 1 97 ? -8.906 -43.062 -9.383 1 88.62 97 LEU A O 1
ATOM 752 N N . LEU A 1 98 ? -8.844 -40.812 -9.219 1 90.5 98 LEU A N 1
ATOM 753 C CA . LEU A 1 98 ? -9.055 -40.812 -7.777 1 90.5 98 LEU A CA 1
ATOM 754 C C . LEU A 1 98 ? -10.508 -40.5 -7.441 1 90.5 98 LEU A C 1
ATOM 756 O O . LEU A 1 98 ? -10.867 -40.375 -6.266 1 90.5 98 LEU A O 1
ATOM 760 N N . SER A 1 99 ? -11.336 -40.312 -8.367 1 87 99 SER A N 1
ATOM 761 C CA . SER A 1 99 ? -12.742 -39.969 -8.156 1 87 99 SER A CA 1
ATOM 762 C C . SER A 1 99 ? -12.898 -38.781 -7.25 1 87 99 SER A C 1
ATOM 764 O O . SER A 1 99 ? -13.609 -38.812 -6.25 1 87 99 SER A O 1
ATOM 766 N N . LEU A 1 100 ? -12.336 -37.719 -7.648 1 87.94 100 LEU A N 1
ATOM 767 C CA . LEU A 1 100 ? -12.352 -36.5 -6.867 1 87.94 100 LEU A CA 1
ATOM 768 C C . LEU A 1 100 ? -13.555 -35.625 -7.25 1 87.94 100 LEU A C 1
ATOM 770 O O . LEU A 1 100 ? -14.07 -35.719 -8.367 1 87.94 100 LEU A O 1
ATOM 774 N N . PRO A 1 101 ? -13.984 -34.844 -6.289 1 83.56 101 PRO A N 1
ATOM 775 C CA . PRO A 1 101 ? -15.078 -33.938 -6.621 1 83.56 101 PRO A CA 1
ATOM 776 C C . PRO A 1 101 ? -14.695 -32.938 -7.715 1 83.56 101 PRO A C 1
ATOM 778 O O . PRO A 1 101 ? -13.516 -32.625 -7.902 1 83.56 101 PRO A O 1
ATOM 781 N N . GLN A 1 102 ? -15.648 -32.375 -8.359 1 80.56 102 GLN A N 1
ATOM 782 C CA . GLN A 1 102 ? -15.469 -31.516 -9.531 1 80.56 102 GLN A CA 1
ATOM 783 C C . GLN A 1 102 ? -14.719 -30.234 -9.172 1 80.56 102 GLN A C 1
ATOM 785 O O . GLN A 1 102 ? -13.969 -29.688 -9.984 1 80.56 102 GLN A O 1
ATOM 790 N N . TRP A 1 103 ? -14.906 -29.734 -7.961 1 82.25 103 TRP A N 1
ATOM 791 C CA . TRP A 1 103 ? -14.312 -28.469 -7.574 1 82.25 103 TRP A CA 1
ATOM 792 C C . TRP A 1 103 ? -12.805 -28.609 -7.391 1 82.25 103 TRP A C 1
ATOM 794 O O . TRP A 1 103 ? -12.078 -27.609 -7.367 1 82.25 103 TRP A O 1
ATOM 804 N N . VAL A 1 104 ? -12.289 -29.797 -7.332 1 86.88 104 VAL A N 1
ATOM 805 C CA . VAL A 1 104 ? -10.867 -30.047 -7.117 1 86.88 104 VAL A CA 1
ATOM 806 C C . VAL A 1 104 ? -10.086 -29.75 -8.398 1 86.88 104 VAL A C 1
ATOM 808 O O . VAL A 1 104 ? -8.914 -29.375 -8.344 1 86.88 104 VAL A O 1
ATOM 811 N N . THR A 1 105 ? -10.742 -29.859 -9.516 1 85.44 105 THR A N 1
ATOM 812 C CA . THR A 1 105 ? -10.07 -29.656 -10.797 1 85.44 105 THR A CA 1
ATOM 813 C C . THR A 1 105 ? -9.594 -28.219 -10.953 1 85.44 105 THR A C 1
ATOM 815 O O . THR A 1 105 ? -8.406 -27.984 -11.172 1 85.44 105 THR A O 1
ATOM 818 N N . PRO A 1 106 ? -10.477 -27.25 -10.727 1 84.38 106 PRO A N 1
ATOM 819 C CA . PRO A 1 106 ? -9.969 -25.875 -10.82 1 84.38 106 PRO A CA 1
ATOM 820 C C . PRO A 1 106 ? -9.008 -25.516 -9.688 1 84.38 106 PRO A C 1
ATOM 822 O O . PRO A 1 106 ? -8.086 -24.734 -9.883 1 84.38 106 PRO A O 1
ATOM 825 N N . ALA A 1 107 ? -9.141 -26.109 -8.586 1 86.62 107 ALA A N 1
ATOM 826 C CA . ALA A 1 107 ? -8.266 -25.844 -7.449 1 86.62 107 ALA A CA 1
ATOM 827 C C . ALA A 1 107 ? -6.848 -26.344 -7.723 1 86.62 107 ALA A C 1
ATOM 829 O O . ALA A 1 107 ? -5.875 -25.734 -7.262 1 86.62 107 ALA A O 1
ATOM 830 N N . CYS A 1 108 ? -6.762 -27.375 -8.508 1 87.88 108 CYS A N 1
ATOM 831 C CA . CYS A 1 108 ? -5.469 -27.953 -8.852 1 87.88 108 CYS A CA 1
ATOM 832 C C . CYS A 1 108 ? -4.859 -27.266 -10.062 1 87.88 108 CYS A C 1
ATOM 834 O O . CYS A 1 108 ? -3.639 -27.234 -10.227 1 87.88 108 CYS A O 1
ATOM 836 N N . THR A 1 109 ? -5.688 -26.734 -10.828 1 87.5 109 THR A N 1
ATOM 837 C CA . THR A 1 109 ? -5.227 -26.188 -12.094 1 87.5 109 THR A CA 1
ATOM 838 C C . THR A 1 109 ? -4.73 -24.75 -11.914 1 87.5 109 THR A C 1
ATOM 840 O O . THR A 1 109 ? -3.662 -24.391 -12.414 1 87.5 109 THR A O 1
ATOM 843 N N . PHE A 1 110 ? -5.496 -23.969 -11.148 1 86.56 110 PHE A N 1
ATOM 844 C CA . PHE A 1 110 ? -5.207 -22.547 -11.086 1 86.56 110 PHE A CA 1
ATOM 845 C C . PHE A 1 110 ? -4.629 -22.172 -9.727 1 86.56 110 PHE A C 1
ATOM 847 O O . PHE A 1 110 ? -5.273 -22.375 -8.695 1 86.56 110 PHE A O 1
ATOM 854 N N . ASN A 1 111 ? -3.439 -21.672 -9.781 1 87.25 111 ASN A N 1
ATOM 855 C CA . ASN A 1 111 ? -2.812 -21.219 -8.547 1 87.25 111 ASN A CA 1
ATOM 856 C C . ASN A 1 111 ? -2.811 -19.688 -8.453 1 87.25 111 ASN A C 1
ATOM 858 O O . ASN A 1 111 ? -3.141 -19 -9.422 1 87.25 111 ASN A O 1
ATOM 862 N N . ASN A 1 112 ? -2.58 -19.234 -7.25 1 83.25 112 ASN A N 1
ATOM 863 C CA . ASN A 1 112 ? -2.381 -17.812 -7.043 1 83.25 112 ASN A CA 1
ATOM 864 C C . ASN A 1 112 ? -1.082 -17.328 -7.68 1 83.25 112 ASN A C 1
ATOM 866 O O . ASN A 1 112 ? 0.003 -17.562 -7.148 1 83.25 112 ASN A O 1
ATOM 870 N N . THR A 1 113 ? -1.216 -16.641 -8.781 1 78.44 113 THR A N 1
ATOM 871 C CA . THR A 1 113 ? -0.039 -16.266 -9.562 1 78.44 113 THR A CA 1
ATOM 872 C C . THR A 1 113 ? 0.283 -14.781 -9.383 1 78.44 113 THR A C 1
ATOM 874 O O . THR A 1 113 ? 1.281 -14.297 -9.914 1 78.44 113 THR A O 1
ATOM 877 N N . THR A 1 114 ? -0.468 -14.086 -8.672 1 80.69 114 THR A N 1
ATOM 878 C CA . THR A 1 114 ? -0.274 -12.641 -8.672 1 80.69 114 THR A CA 1
ATOM 879 C C . THR A 1 114 ? 0.095 -12.141 -7.281 1 80.69 114 THR A C 1
ATOM 881 O O . THR A 1 114 ? 1.275 -11.953 -6.977 1 80.69 114 THR A O 1
ATOM 884 N N . SER A 1 115 ? -0.765 -12.281 -6.344 1 83.38 115 SER A N 1
ATOM 885 C CA . SER A 1 115 ? -0.569 -11.594 -5.07 1 83.38 115 SER A CA 1
ATOM 886 C C . SER A 1 115 ? 0.511 -12.273 -4.234 1 83.38 115 SER A C 1
ATOM 888 O O . SER A 1 115 ? 1.404 -11.609 -3.705 1 83.38 115 SER A O 1
ATOM 890 N N . LEU A 1 116 ? 0.494 -13.578 -4.219 1 87 116 LEU A N 1
ATOM 891 C CA . LEU A 1 116 ? 1.387 -14.281 -3.305 1 87 116 LEU A CA 1
ATOM 892 C C . LEU A 1 116 ? 2.828 -14.227 -3.803 1 87 116 LEU A C 1
ATOM 894 O O . LEU A 1 116 ? 3.723 -13.789 -3.076 1 87 116 LEU A O 1
ATOM 898 N N . PRO A 1 117 ? 3.043 -14.547 -5.008 1 90 117 PRO A N 1
ATOM 899 C CA . PRO A 1 117 ? 4.43 -14.484 -5.469 1 90 117 PRO A CA 1
ATOM 900 C C . PRO A 1 117 ? 4.992 -13.062 -5.449 1 90 117 PRO A C 1
ATOM 902 O O . PRO A 1 117 ? 6.188 -12.875 -5.199 1 90 117 PRO A O 1
ATOM 905 N N . LEU A 1 118 ? 4.176 -12.117 -5.66 1 91.69 118 LEU A N 1
ATOM 906 C CA . LEU A 1 118 ? 4.648 -10.734 -5.672 1 91.69 118 LEU A CA 1
ATOM 907 C C . LEU A 1 118 ? 5.094 -10.305 -4.281 1 91.69 118 LEU A C 1
ATOM 909 O O . LEU A 1 118 ? 6.148 -9.68 -4.125 1 91.69 118 LEU A O 1
ATOM 913 N N . LEU A 1 119 ? 4.27 -10.633 -3.336 1 89.88 119 LEU A N 1
ATOM 914 C CA . LEU A 1 119 ? 4.656 -10.281 -1.974 1 89.88 119 LEU A CA 1
ATOM 915 C C . LEU A 1 119 ? 5.863 -11.094 -1.523 1 89.88 119 LEU A C 1
ATOM 917 O O . LEU A 1 119 ? 6.707 -10.594 -0.776 1 89.88 119 LEU A O 1
ATOM 921 N N . LEU A 1 120 ? 5.902 -12.281 -2 1 91.94 120 LEU A N 1
ATOM 922 C CA . LEU A 1 120 ? 7.031 -13.148 -1.672 1 91.94 120 LEU A CA 1
ATOM 923 C C . LEU A 1 120 ? 8.336 -12.57 -2.217 1 91.94 120 LEU A C 1
ATOM 925 O O . LEU A 1 120 ? 9.367 -12.625 -1.549 1 91.94 120 LEU A O 1
ATOM 929 N N . LEU A 1 121 ? 8.281 -12.039 -3.365 1 93.44 121 LEU A N 1
ATOM 930 C CA . LEU A 1 121 ? 9.453 -11.414 -3.963 1 93.44 121 LEU A CA 1
ATOM 931 C C . LEU A 1 121 ? 9.938 -10.234 -3.119 1 93.44 121 LEU A C 1
ATOM 933 O O . LEU A 1 121 ? 11.141 -10.062 -2.918 1 93.44 121 LEU A O 1
ATOM 937 N N . HIS A 1 122 ? 8.977 -9.492 -2.635 1 89.44 122 HIS A N 1
ATOM 938 C CA . HIS A 1 122 ? 9.32 -8.367 -1.77 1 89.44 122 HIS A CA 1
ATOM 939 C C . HIS A 1 122 ? 9.961 -8.852 -0.473 1 89.44 122 HIS A C 1
ATOM 941 O O . HIS A 1 122 ? 10.922 -8.234 0.012 1 89.44 122 HIS A O 1
ATOM 947 N N . SER A 1 123 ? 9.453 -9.898 -0.011 1 89.38 123 SER A N 1
ATOM 948 C CA . SER A 1 123 ? 9.984 -10.453 1.232 1 89.38 123 SER A CA 1
ATOM 949 C C . SER A 1 123 ? 11.375 -11.039 1.026 1 89.38 123 SER A C 1
ATOM 951 O O . SER A 1 123 ? 12.242 -10.898 1.885 1 89.38 123 SER A O 1
ATOM 953 N N . LEU A 1 124 ? 11.57 -11.648 -0.079 1 91.56 124 LEU A N 1
ATOM 954 C CA . LEU A 1 124 ? 12.875 -12.227 -0.393 1 91.56 124 LEU A CA 1
ATOM 955 C C . LEU A 1 124 ? 13.922 -11.141 -0.579 1 91.56 124 LEU A C 1
ATOM 957 O O . LEU A 1 124 ? 15.094 -11.336 -0.246 1 91.56 124 LEU A O 1
ATOM 961 N N . GLN A 1 125 ? 13.477 -10.055 -1.145 1 89.12 125 GLN A N 1
ATOM 962 C CA . GLN A 1 125 ? 14.367 -8.906 -1.286 1 89.12 125 GLN A CA 1
ATOM 963 C C . GLN A 1 125 ? 14.82 -8.391 0.076 1 89.12 125 GLN A C 1
ATOM 965 O O . GLN A 1 125 ? 16 -8.07 0.265 1 89.12 125 GLN A O 1
ATOM 970 N N . SER A 1 126 ? 13.961 -8.383 0.979 1 80.62 126 SER A N 1
ATOM 971 C CA . SER A 1 126 ? 14.242 -7.844 2.307 1 80.62 126 SER A CA 1
ATOM 972 C C . SER A 1 126 ? 15.203 -8.742 3.072 1 80.62 126 SER A C 1
ATOM 974 O O . SER A 1 126 ? 16.047 -8.25 3.834 1 80.62 126 SER A O 1
ATOM 976 N N . VAL A 1 127 ? 15.117 -9.984 2.84 1 84 127 VAL A N 1
ATOM 977 C CA . VAL A 1 127 ? 15.977 -10.938 3.531 1 84 127 VAL A CA 1
ATOM 978 C C . VAL A 1 127 ? 17.344 -10.992 2.857 1 84 127 VAL A C 1
ATOM 980 O O . VAL A 1 127 ? 18.328 -11.391 3.479 1 84 127 VAL A O 1
ATOM 983 N N . GLY A 1 128 ? 17.422 -10.656 1.611 1 84.62 128 GLY A N 1
ATOM 984 C CA . GLY A 1 128 ? 18.672 -10.664 0.883 1 84.62 128 GLY A CA 1
ATOM 985 C C . GLY A 1 128 ? 18.953 -11.984 0.18 1 84.62 128 GLY A C 1
ATOM 986 O O . GLY A 1 128 ? 20.062 -12.227 -0.288 1 84.62 128 GLY A O 1
ATOM 987 N N . SER A 1 129 ? 17.938 -12.805 0.068 1 87.62 129 SER A N 1
ATOM 988 C CA . SER A 1 129 ? 18.109 -14.125 -0.524 1 87.62 129 SER A CA 1
ATOM 989 C C . SER A 1 129 ? 18.344 -14.031 -2.027 1 87.62 129 SER A C 1
ATOM 991 O O . SER A 1 129 ? 18.984 -14.906 -2.617 1 87.62 129 SER A O 1
ATOM 993 N N . LEU A 1 130 ? 17.906 -12.969 -2.605 1 91.56 130 LEU A N 1
ATOM 994 C CA . LEU A 1 130 ? 18 -12.836 -4.055 1 91.56 130 LEU A CA 1
ATOM 995 C C . LEU A 1 130 ? 19.406 -12.461 -4.48 1 91.56 130 LEU A C 1
ATOM 997 O O . LEU A 1 130 ? 19.734 -12.484 -5.672 1 91.56 130 LEU A O 1
ATOM 1001 N N . LYS A 1 131 ? 20.297 -12.125 -3.506 1 89.25 131 LYS A N 1
ATOM 1002 C CA . LYS A 1 131 ? 21.672 -11.766 -3.809 1 89.25 131 LYS A CA 1
ATOM 1003 C C . LYS A 1 131 ? 22.406 -12.914 -4.492 1 89.25 131 LYS A C 1
ATOM 1005 O O . LYS A 1 131 ? 23.344 -12.695 -5.258 1 89.25 131 LYS A O 1
ATOM 1010 N N . LEU A 1 132 ? 21.938 -14.125 -4.332 1 89.62 132 LEU A N 1
ATOM 1011 C CA . LEU A 1 132 ? 22.547 -15.336 -4.875 1 89.62 132 LEU A CA 1
ATOM 1012 C C . LEU A 1 132 ? 22.438 -15.367 -6.395 1 89.62 132 LEU A C 1
ATOM 1014 O O . LEU A 1 132 ? 23.234 -16.031 -7.066 1 89.62 132 LEU A O 1
ATOM 1018 N N . ILE A 1 133 ? 21.438 -14.617 -6.879 1 93.56 133 ILE A N 1
ATOM 1019 C CA . ILE A 1 133 ? 21.188 -14.758 -8.312 1 93.56 133 ILE A CA 1
ATOM 1020 C C . ILE A 1 133 ? 21.219 -13.391 -8.977 1 93.56 133 ILE A C 1
ATOM 1022 O O . ILE A 1 133 ? 20.719 -13.219 -10.086 1 93.56 133 ILE A O 1
ATOM 1026 N N . LEU A 1 134 ? 21.703 -12.453 -8.25 1 92.12 134 LEU A N 1
ATOM 1027 C CA . LEU A 1 134 ? 21.859 -11.125 -8.844 1 92.12 134 LEU A CA 1
ATOM 1028 C C . LEU A 1 134 ? 23.031 -11.102 -9.82 1 92.12 134 LEU A C 1
ATOM 1030 O O . LEU A 1 134 ? 24.078 -11.695 -9.555 1 92.12 134 LEU A O 1
ATOM 1034 N N . ARG A 1 135 ? 22.891 -10.484 -10.961 1 87.88 135 ARG A N 1
ATOM 1035 C CA . ARG A 1 135 ? 23.969 -10.242 -11.906 1 87.88 135 ARG A CA 1
ATOM 1036 C C . ARG A 1 135 ? 24.906 -9.141 -11.398 1 87.88 135 ARG A C 1
ATOM 1038 O O . ARG A 1 135 ? 24.516 -8.328 -10.562 1 87.88 135 ARG A O 1
ATOM 1045 N N . ASN A 1 136 ? 25.969 -9.102 -11.914 1 83 136 ASN A N 1
ATOM 1046 C CA . ASN A 1 136 ? 26.938 -8.109 -11.484 1 83 136 ASN A CA 1
ATOM 1047 C C . ASN A 1 136 ? 26.438 -6.688 -11.695 1 83 136 ASN A C 1
ATOM 1049 O O . ASN A 1 136 ? 26 -6.336 -12.797 1 83 136 ASN A O 1
ATOM 1053 N N . GLY A 1 137 ? 26.484 -5.918 -10.594 1 83.62 137 GLY A N 1
ATOM 1054 C CA . GLY A 1 137 ? 26.141 -4.508 -10.68 1 83.62 137 GLY A CA 1
ATOM 1055 C C . GLY A 1 137 ? 24.656 -4.238 -10.547 1 83.62 137 GLY A C 1
ATOM 1056 O O . GLY A 1 137 ? 24.219 -3.084 -10.508 1 83.62 137 GLY A O 1
ATOM 1057 N N . GLU A 1 138 ? 23.906 -5.348 -10.492 1 87.88 138 GLU A N 1
ATOM 1058 C CA . GLU A 1 138 ? 22.469 -5.168 -10.414 1 87.88 138 GLU A CA 1
ATOM 1059 C C . GLU A 1 138 ? 22 -5.031 -8.961 1 87.88 138 GLU A C 1
ATOM 1061 O O . GLU A 1 138 ? 22.578 -5.645 -8.062 1 87.88 138 GLU A O 1
ATOM 1066 N N . THR A 1 139 ? 21.016 -4.117 -8.812 1 87.12 139 THR A N 1
ATOM 1067 C CA . THR A 1 139 ? 20.438 -3.973 -7.48 1 87.12 139 THR A CA 1
ATOM 1068 C C . THR A 1 139 ? 19.297 -4.969 -7.277 1 87.12 139 THR A C 1
ATOM 1070 O O . THR A 1 139 ? 18.641 -5.387 -8.242 1 87.12 139 THR A O 1
ATOM 1073 N N . ALA A 1 140 ? 19.062 -5.34 -6.023 1 88.75 140 ALA A N 1
ATOM 1074 C CA . ALA A 1 140 ? 17.984 -6.266 -5.68 1 88.75 140 ALA A CA 1
ATOM 1075 C C . ALA A 1 140 ? 16.625 -5.688 -6.074 1 88.75 140 ALA A C 1
ATOM 1077 O O . ALA A 1 140 ? 15.734 -6.422 -6.523 1 88.75 140 ALA A O 1
ATOM 1078 N N . SER A 1 141 ? 16.484 -4.426 -5.957 1 86.44 141 SER A N 1
ATOM 1079 C CA . SER A 1 141 ? 15.219 -3.773 -6.273 1 86.44 141 SER A CA 1
ATOM 1080 C C . SER A 1 141 ? 14.906 -3.867 -7.762 1 86.44 141 SER A C 1
ATOM 1082 O O . SER A 1 141 ? 13.766 -4.152 -8.148 1 86.44 141 SER A O 1
ATOM 1084 N N . SER A 1 142 ? 15.898 -3.65 -8.57 1 89.06 142 SER A N 1
ATOM 1085 C CA . SER A 1 142 ? 15.695 -3.744 -10.008 1 89.06 142 SER A CA 1
ATOM 1086 C C . SER A 1 142 ? 15.375 -5.176 -10.438 1 89.06 142 SER A C 1
ATOM 1088 O O . SER A 1 142 ? 14.57 -5.395 -11.344 1 89.06 142 SER A O 1
ATOM 1090 N N . ALA A 1 143 ? 16.047 -6.113 -9.812 1 92.38 143 ALA A N 1
ATOM 1091 C CA . ALA A 1 143 ? 15.797 -7.523 -10.102 1 92.38 143 ALA A CA 1
ATOM 1092 C C . ALA A 1 143 ? 14.375 -7.922 -9.719 1 92.38 143 ALA A C 1
ATOM 1094 O O . ALA A 1 143 ? 13.711 -8.656 -10.453 1 92.38 143 ALA A O 1
ATOM 1095 N N . VAL A 1 144 ? 13.93 -7.426 -8.617 1 92.19 144 VAL A N 1
ATOM 1096 C CA . VAL A 1 144 ? 12.586 -7.727 -8.133 1 92.19 144 VAL A CA 1
ATOM 1097 C C . VAL A 1 144 ? 11.547 -7.105 -9.07 1 92.19 144 VAL A C 1
ATOM 1099 O O . VAL A 1 144 ? 10.531 -7.73 -9.383 1 92.19 144 VAL A O 1
ATOM 1102 N N . ASP A 1 145 ? 11.781 -5.914 -9.516 1 90.69 145 ASP A N 1
ATOM 1103 C CA . ASP A 1 145 ? 10.875 -5.258 -10.453 1 90.69 145 ASP A CA 1
ATOM 1104 C C . ASP A 1 145 ? 10.734 -6.07 -11.742 1 90.69 145 ASP A C 1
ATOM 1106 O O . ASP A 1 145 ? 9.633 -6.219 -12.266 1 90.69 145 ASP A O 1
ATOM 1110 N N . ARG A 1 146 ? 11.805 -6.586 -12.195 1 92.5 146 ARG A N 1
ATOM 1111 C CA . ARG A 1 146 ? 11.789 -7.418 -13.398 1 92.5 146 ARG A CA 1
ATOM 1112 C C . ARG A 1 146 ? 11.016 -8.711 -13.156 1 92.5 146 ARG A C 1
ATOM 1114 O O . ARG A 1 146 ? 10.18 -9.102 -13.969 1 92.5 146 ARG A O 1
ATOM 1121 N N . ALA A 1 147 ? 11.336 -9.352 -12.078 1 94.44 147 ALA A N 1
ATOM 1122 C CA . ALA A 1 147 ? 10.633 -10.586 -11.734 1 94.44 147 ALA A CA 1
ATOM 1123 C C . ALA A 1 147 ? 9.133 -10.344 -11.609 1 94.44 147 ALA A C 1
ATOM 1125 O O . ALA A 1 147 ? 8.328 -11.172 -12.055 1 94.44 147 ALA A O 1
ATOM 1126 N N . GLN A 1 148 ? 8.773 -9.234 -11 1 93.81 148 GLN A N 1
ATOM 1127 C CA . GLN A 1 148 ? 7.363 -8.898 -10.852 1 93.81 148 GLN A CA 1
ATOM 1128 C C . GLN A 1 148 ? 6.684 -8.766 -12.211 1 93.81 148 GLN A C 1
ATOM 1130 O O . GLN A 1 148 ? 5.535 -9.172 -12.375 1 93.81 148 GLN A O 1
ATOM 1135 N N . SER A 1 149 ? 7.391 -8.172 -13.125 1 93.19 149 SER A N 1
ATOM 1136 C CA . SER A 1 149 ? 6.824 -8.031 -14.461 1 93.19 149 SER A CA 1
ATOM 1137 C C . SER A 1 149 ? 6.59 -9.391 -15.109 1 93.19 149 SER A C 1
ATOM 1139 O O . SER A 1 149 ? 5.586 -9.594 -15.797 1 93.19 149 SER A O 1
ATOM 1141 N N . TYR A 1 150 ? 7.484 -10.367 -14.922 1 94.81 150 TYR A N 1
ATOM 1142 C CA . TYR A 1 150 ? 7.305 -11.719 -15.438 1 94.81 150 TYR A CA 1
ATOM 1143 C C . TYR A 1 150 ? 6.078 -12.383 -14.812 1 94.81 150 TYR A C 1
ATOM 1145 O O . TYR A 1 150 ? 5.266 -12.984 -15.523 1 94.81 150 TYR A O 1
ATOM 1153 N N . PHE A 1 151 ? 5.941 -12.234 -13.555 1 94.56 151 PHE A N 1
ATOM 1154 C CA . PHE A 1 151 ? 4.824 -12.844 -12.852 1 94.56 151 PHE A CA 1
ATOM 1155 C C . PHE A 1 151 ? 3.504 -12.203 -13.266 1 94.56 151 PHE A C 1
ATOM 1157 O O . PHE A 1 151 ? 2.473 -12.875 -13.32 1 94.56 151 PHE A O 1
ATOM 1164 N N . LEU A 1 152 ? 3.578 -10.914 -13.461 1 92.25 152 LEU A N 1
ATOM 1165 C CA . LEU A 1 152 ? 2.361 -10.219 -13.859 1 92.25 152 LEU A CA 1
ATOM 1166 C C . LEU A 1 152 ? 1.879 -10.703 -15.227 1 92.25 152 LEU A C 1
ATOM 1168 O O . LEU A 1 152 ? 0.681 -10.922 -15.422 1 92.25 152 LEU A O 1
ATOM 1172 N N . VAL A 1 153 ? 2.783 -10.898 -16.141 1 92.06 153 VAL A N 1
ATOM 1173 C CA . VAL A 1 153 ? 2.42 -11.438 -17.438 1 92.06 153 VAL A CA 1
ATOM 1174 C C . VAL A 1 153 ? 1.843 -12.836 -17.281 1 92.06 153 VAL A C 1
ATOM 1176 O O . VAL A 1 153 ? 0.814 -13.164 -17.875 1 92.06 153 VAL A O 1
ATOM 1179 N N . CYS A 1 154 ? 2.498 -13.617 -16.516 1 93.19 154 CYS A N 1
ATOM 1180 C CA . CYS A 1 154 ? 2.01 -14.953 -16.203 1 93.19 154 CYS A CA 1
ATOM 1181 C C . CYS A 1 154 ? 0.618 -14.898 -15.594 1 93.19 154 CYS A C 1
ATOM 1183 O O . CYS A 1 154 ? -0.255 -15.695 -15.945 1 93.19 154 CYS A O 1
ATOM 1185 N N . GLY A 1 155 ? 0.444 -14 -14.672 1 89.62 155 GLY A N 1
ATOM 1186 C CA . GLY A 1 155 ? -0.84 -13.844 -14.008 1 89.62 155 GLY A CA 1
ATOM 1187 C C . GLY A 1 155 ? -1.972 -13.523 -14.969 1 89.62 155 GLY A C 1
ATOM 1188 O O . GLY A 1 155 ? -3.066 -14.078 -14.852 1 89.62 155 GLY A O 1
ATOM 1189 N N . VAL A 1 156 ? -1.74 -12.672 -15.891 1 87.56 156 VAL A N 1
ATOM 1190 C CA . VAL A 1 156 ? -2.754 -12.273 -16.859 1 87.56 156 VAL A CA 1
ATOM 1191 C C . VAL A 1 156 ? -3.125 -13.469 -17.734 1 87.56 156 VAL A C 1
ATOM 1193 O O . VAL A 1 156 ? -4.305 -13.727 -17.984 1 87.56 156 VAL A O 1
ATOM 1196 N N . ILE A 1 157 ? -2.139 -14.188 -18.156 1 89.56 157 ILE A N 1
ATOM 1197 C CA . ILE A 1 157 ? -2.363 -15.336 -19.031 1 89.56 157 ILE A CA 1
ATOM 1198 C C . ILE A 1 157 ? -3.137 -16.406 -18.266 1 89.56 157 ILE A C 1
ATOM 1200 O O . ILE A 1 157 ? -4.137 -16.938 -18.766 1 89.56 157 ILE A O 1
ATOM 1204 N N . SER A 1 158 ? -2.648 -16.719 -17.109 1 87.25 158 SER A N 1
ATOM 1205 C CA . SER A 1 158 ? -3.293 -17.75 -16.297 1 87.25 158 SER A CA 1
ATOM 1206 C C . SER A 1 158 ? -4.734 -17.375 -15.977 1 87.25 158 SER A C 1
ATOM 1208 O O . SER A 1 158 ? -5.625 -18.219 -16.016 1 87.25 158 SER A O 1
ATOM 1210 N N . LYS A 1 159 ? -4.945 -16.172 -15.625 1 81.94 159 LYS A N 1
ATOM 1211 C CA . LYS A 1 159 ? -6.289 -15.703 -15.305 1 81.94 159 LYS A CA 1
ATOM 1212 C C . LYS A 1 159 ? -7.191 -15.742 -16.531 1 81.94 159 LYS A C 1
ATOM 1214 O O . LYS A 1 159 ? -8.383 -16.047 -16.438 1 81.94 159 LYS A O 1
ATOM 1219 N N . THR A 1 160 ? -6.656 -15.359 -17.656 1 82.62 160 THR A N 1
ATOM 1220 C CA . THR A 1 160 ? -7.418 -15.398 -18.891 1 82.62 160 THR A CA 1
ATOM 1221 C C . THR A 1 160 ? -7.855 -16.828 -19.219 1 82.62 160 THR A C 1
ATOM 1223 O O . THR A 1 160 ? -9.016 -17.062 -19.562 1 82.62 160 THR A O 1
ATOM 1226 N N . ILE A 1 161 ? -6.984 -17.719 -19.047 1 83.75 161 ILE A N 1
ATOM 1227 C CA . ILE A 1 161 ? -7.312 -19.109 -19.297 1 83.75 161 ILE A CA 1
ATOM 1228 C C . ILE A 1 161 ? -8.336 -19.594 -18.266 1 83.75 161 ILE A C 1
ATOM 1230 O O . ILE A 1 161 ? -9.281 -20.297 -18.594 1 83.75 161 ILE A O 1
ATOM 1234 N N . ALA A 1 162 ? -8.148 -19.219 -17.031 1 81.25 162 ALA A N 1
ATOM 1235 C CA . ALA A 1 162 ? -9.055 -19.609 -15.953 1 81.25 162 ALA A CA 1
ATOM 1236 C C . ALA A 1 162 ? -10.477 -19.125 -16.234 1 81.25 162 ALA A C 1
ATOM 1238 O O . ALA A 1 162 ? -11.445 -19.844 -15.969 1 81.25 162 ALA A O 1
ATOM 1239 N N . TYR A 1 163 ? -10.594 -18.031 -16.719 1 72.5 163 TYR A N 1
ATOM 1240 C CA . TYR A 1 163 ? -11.906 -17.453 -16.984 1 72.5 163 TYR A CA 1
ATOM 1241 C C . TYR A 1 163 ? -12.57 -18.141 -18.172 1 72.5 163 TYR A C 1
ATOM 1243 O O . TYR A 1 163 ? -13.805 -18.234 -18.234 1 72.5 163 TYR A O 1
ATOM 1251 N N . ILE A 1 164 ? -11.758 -18.594 -19.047 1 74.31 164 ILE A N 1
ATOM 1252 C CA . ILE A 1 164 ? -12.289 -19.25 -20.234 1 74.31 164 ILE A CA 1
ATOM 1253 C C . ILE A 1 164 ? -12.672 -20.688 -19.906 1 74.31 164 ILE A C 1
ATOM 1255 O O . ILE A 1 164 ? -13.766 -21.141 -20.25 1 74.31 164 ILE A O 1
ATOM 1259 N N . VAL A 1 165 ? -11.852 -21.328 -19.156 1 77.75 165 VAL A N 1
ATOM 1260 C CA . VAL A 1 165 ? -12.008 -22.766 -18.984 1 77.75 165 VAL A CA 1
ATOM 1261 C C . VAL A 1 165 ? -12.633 -23.062 -17.625 1 77.75 165 VAL A C 1
ATOM 1263 O O . VAL A 1 165 ? -13.266 -24.094 -17.438 1 77.75 165 VAL A O 1
ATOM 1266 N N . GLY A 1 166 ? -12.492 -22.172 -16.703 1 75.19 166 GLY A N 1
ATOM 1267 C CA . GLY A 1 166 ? -12.898 -22.391 -15.32 1 75.19 166 GLY A CA 1
ATOM 1268 C C . GLY A 1 166 ? -14.359 -22.781 -15.188 1 75.19 166 GLY A C 1
ATOM 1269 O O . GLY A 1 166 ? -14.68 -23.828 -14.609 1 75.19 166 GLY A O 1
ATOM 1270 N N . PRO A 1 167 ? -15.242 -21.984 -15.719 1 70.38 167 PRO A N 1
ATOM 1271 C CA . PRO A 1 167 ? -16.672 -22.312 -15.609 1 70.38 167 PRO A CA 1
ATOM 1272 C C . PRO A 1 167 ? -17.016 -23.656 -16.25 1 70.38 167 PRO A C 1
ATOM 1274 O O . PRO A 1 167 ? -17.875 -24.391 -15.734 1 70.38 167 PRO A O 1
ATOM 1277 N N . LYS A 1 168 ? -16.391 -24 -17.234 1 72.38 168 LYS A N 1
ATOM 1278 C CA . LYS A 1 168 ? -16.641 -25.266 -17.906 1 72.38 168 LYS A CA 1
ATOM 1279 C C . LYS A 1 168 ? -16.172 -26.453 -17.047 1 72.38 168 LYS A C 1
ATOM 1281 O O . LYS A 1 168 ? -16.766 -27.531 -17.094 1 72.38 168 LYS A O 1
ATOM 1286 N N . MET A 1 169 ? -15.242 -26.266 -16.328 1 73.88 169 MET A N 1
ATOM 1287 C CA . MET A 1 169 ? -14.688 -27.297 -15.461 1 73.88 169 MET A CA 1
ATOM 1288 C C . MET A 1 169 ? -15.625 -27.609 -14.297 1 73.88 169 MET A C 1
ATOM 1290 O O . MET A 1 169 ? -15.625 -28.719 -13.766 1 73.88 169 MET A O 1
ATOM 1294 N N . LEU A 1 170 ? -16.375 -26.656 -13.969 1 67.88 170 LEU A N 1
ATOM 1295 C CA . LEU A 1 170 ? -17.266 -26.828 -12.828 1 67.88 170 LEU A CA 1
ATOM 1296 C C . LEU A 1 170 ? -18.594 -27.438 -13.266 1 67.88 170 LEU A C 1
ATOM 1298 O O . LEU A 1 170 ? -19.266 -28.125 -12.484 1 67.88 170 LEU A O 1
ATOM 1302 N N . TYR A 1 171 ? -19.078 -27.078 -14.461 1 60.66 171 TYR A N 1
ATOM 1303 C CA . TYR A 1 171 ? -20.406 -27.5 -14.914 1 60.66 171 TYR A CA 1
ATOM 1304 C C . TYR A 1 171 ? -20.328 -28.844 -15.625 1 60.66 171 TYR A C 1
ATOM 1306 O O . TYR A 1 171 ? -21.344 -29.484 -15.883 1 60.66 171 TYR A O 1
ATOM 1314 N N . ASP A 1 172 ? -19.312 -29.203 -16.172 1 53.44 172 ASP A N 1
ATOM 1315 C CA . ASP A 1 172 ? -19.344 -30.391 -17.016 1 53.44 172 ASP A CA 1
ATOM 1316 C C . ASP A 1 172 ? -19.938 -31.594 -16.281 1 53.44 172 ASP A C 1
ATOM 1318 O O . ASP A 1 172 ? -19.812 -32.719 -16.719 1 53.44 172 ASP A O 1
ATOM 1322 N N . ARG A 1 173 ? -20.516 -31.641 -15.164 1 45.5 173 ARG A N 1
ATOM 1323 C CA . ARG A 1 173 ? -21.281 -32.875 -15.156 1 45.5 173 ARG A CA 1
ATOM 1324 C C . ARG A 1 173 ? -22.312 -32.906 -16.266 1 45.5 173 ARG A C 1
ATOM 1326 O O . ARG A 1 173 ? -22.609 -31.859 -16.875 1 45.5 173 ARG A O 1
ATOM 1333 N N . GLY A 1 174 ? -23.359 -33.938 -16.297 1 36.56 174 GLY A N 1
ATOM 1334 C CA . GLY A 1 174 ? -24.359 -34.438 -17.234 1 36.56 174 GLY A CA 1
ATOM 1335 C C . GLY A 1 174 ? -25.234 -33.344 -17.797 1 36.56 174 GLY A C 1
ATOM 1336 O O . GLY A 1 174 ? -25.953 -33.562 -18.781 1 36.56 174 GLY A O 1
ATOM 1337 N N . ASP A 1 175 ? -26.094 -32.594 -16.953 1 37.84 175 ASP A N 1
ATOM 1338 C CA . ASP A 1 175 ? -27.297 -31.969 -17.5 1 37.84 175 ASP A CA 1
ATOM 1339 C C . ASP A 1 175 ? -26.953 -30.812 -18.438 1 37.84 175 ASP A C 1
ATOM 1341 O O . ASP A 1 175 ? -25.875 -30.219 -18.312 1 37.84 175 ASP A O 1
ATOM 1345 N N . ASN A 1 176 ? -27.891 -30.406 -19.531 1 34.72 176 ASN A N 1
ATOM 1346 C CA . ASN A 1 176 ? -28.172 -29.594 -20.688 1 34.72 176 ASN A CA 1
ATOM 1347 C C . ASN A 1 176 ? -27.922 -28.109 -20.422 1 34.72 176 ASN A C 1
ATOM 1349 O O . ASN A 1 176 ? -28.859 -27.359 -20.156 1 34.72 176 ASN A O 1
ATOM 1353 N N . LEU A 1 177 ? -27.391 -27.609 -19.562 1 40.56 177 LEU A N 1
ATOM 1354 C CA . LEU A 1 177 ? -27.406 -26.156 -19.672 1 40.56 177 LEU A CA 1
ATOM 1355 C C . LEU A 1 177 ? -26.984 -25.703 -21.047 1 40.56 177 LEU A C 1
ATOM 1357 O O . LEU A 1 177 ? -25.781 -25.516 -21.312 1 40.56 177 LEU A O 1
ATOM 1361 N N . SER A 1 178 ? -27.578 -26.297 -22 1 38.59 178 SER A N 1
ATOM 1362 C CA . SER A 1 178 ? -27.547 -26.188 -23.453 1 38.59 178 SER A CA 1
ATOM 1363 C C . SER A 1 178 ? -27.547 -24.734 -23.906 1 38.59 178 SER A C 1
ATOM 1365 O O . SER A 1 178 ? -27.203 -24.438 -25.062 1 38.59 178 SER A O 1
ATOM 1367 N N . SER A 1 179 ? -28.422 -23.688 -23.297 1 40.94 179 SER A N 1
ATOM 1368 C CA . SER A 1 179 ? -28.688 -22.531 -24.141 1 40.94 179 SER A CA 1
ATOM 1369 C C . SER A 1 179 ? -27.609 -21.469 -23.969 1 40.94 179 SER A C 1
ATOM 1371 O O . SER A 1 179 ? -27.109 -21.266 -22.859 1 40.94 179 SER A O 1
ATOM 1373 N N . PRO A 1 180 ? -27.062 -20.922 -24.984 1 42.97 180 PRO A N 1
ATOM 1374 C CA . PRO A 1 180 ? -26.109 -19.812 -25.094 1 42.97 180 PRO A CA 1
ATOM 1375 C C . PRO A 1 180 ? -26.406 -18.672 -24.125 1 42.97 180 PRO A C 1
ATOM 1377 O O . PRO A 1 180 ? -25.484 -18 -23.641 1 42.97 180 PRO A O 1
ATOM 1380 N N . GLU A 1 181 ? -27.625 -18.469 -23.891 1 44.78 181 GLU A N 1
ATOM 1381 C CA . GLU A 1 181 ? -28.078 -17.344 -23.062 1 44.78 181 GLU A CA 1
ATOM 1382 C C . GLU A 1 181 ? -27.672 -17.531 -21.609 1 44.78 181 GLU A C 1
ATOM 1384 O O . GLU A 1 181 ? -27.344 -16.562 -20.922 1 44.78 181 GLU A O 1
ATOM 1389 N N . GLU A 1 182 ? -27.656 -18.703 -21.172 1 46.62 182 GLU A N 1
ATOM 1390 C CA . GLU A 1 182 ? -27.422 -18.953 -19.766 1 46.62 182 GLU A CA 1
ATOM 1391 C C . GLU A 1 182 ? -25.938 -18.812 -19.422 1 46.62 182 GLU A C 1
ATOM 1393 O O . GLU A 1 182 ? -25.578 -18.375 -18.328 1 46.62 182 GLU A O 1
ATOM 1398 N N . ARG A 1 183 ? -25.188 -19.141 -20.328 1 44.53 183 ARG A N 1
ATOM 1399 C CA . ARG A 1 183 ? -23.75 -18.984 -20.172 1 44.53 183 ARG A CA 1
ATOM 1400 C C . ARG A 1 183 ? -23.359 -17.516 -20.109 1 44.53 183 ARG A C 1
ATOM 1402 O O . ARG A 1 183 ? -22.453 -17.141 -19.359 1 44.53 183 ARG A O 1
ATOM 1409 N N . ASP A 1 184 ? -24.172 -16.719 -21 1 45.06 184 ASP A N 1
ATOM 1410 C CA . ASP A 1 184 ? -23.969 -15.273 -21.031 1 45.06 184 ASP A CA 1
ATOM 1411 C C . ASP A 1 184 ? -24.344 -14.625 -19.703 1 45.06 184 ASP A C 1
ATOM 1413 O O . ASP A 1 184 ? -23.672 -13.695 -19.234 1 45.06 184 ASP A O 1
ATOM 1417 N N . ARG A 1 185 ? -25.406 -15.047 -19.266 1 46.94 185 ARG A N 1
ATOM 1418 C CA . ARG A 1 185 ? -25.922 -14.531 -18 1 46.94 185 ARG A CA 1
ATOM 1419 C C . ARG A 1 185 ? -25 -14.922 -16.844 1 46.94 185 ARG A C 1
ATOM 1421 O O . ARG A 1 185 ? -24.906 -14.195 -15.852 1 46.94 185 ARG A O 1
ATOM 1428 N N . THR A 1 186 ? -24.484 -15.961 -16.938 1 41.5 186 THR A N 1
ATOM 1429 C CA . THR A 1 186 ? -23.609 -16.469 -15.875 1 41.5 186 THR A CA 1
ATOM 1430 C C . THR A 1 186 ? -22.312 -15.672 -15.828 1 41.5 186 THR A C 1
ATOM 1432 O O . THR A 1 186 ? -21.828 -15.328 -14.742 1 41.5 186 THR A O 1
ATOM 1435 N N . ALA A 1 187 ? -21.719 -15.523 -16.953 1 41.91 187 ALA A N 1
ATOM 1436 C CA . ALA A 1 187 ? -20.547 -14.672 -17.047 1 41.91 187 ALA A CA 1
ATOM 1437 C C . ALA A 1 187 ? -20.828 -13.273 -16.531 1 41.91 187 ALA A C 1
ATOM 1439 O O . ALA A 1 187 ? -19.984 -12.664 -15.852 1 41.91 187 ALA A O 1
ATOM 1440 N N . SER A 1 188 ? -22.094 -12.688 -16.922 1 41.91 188 SER A N 1
ATOM 1441 C CA . SER A 1 188 ? -22.562 -11.406 -16.406 1 41.91 188 SER A CA 1
ATOM 1442 C C . SER A 1 188 ? -22.797 -11.477 -14.898 1 41.91 188 SER A C 1
ATOM 1444 O O . SER A 1 188 ? -22.5 -10.516 -14.18 1 41.91 188 SER A O 1
ATOM 1446 N N . ILE A 1 189 ? -23.453 -12.523 -14.422 1 42.38 189 ILE A N 1
ATOM 1447 C CA . ILE A 1 189 ? -23.703 -12.711 -13 1 42.38 189 ILE A CA 1
ATOM 1448 C C . ILE A 1 189 ? -22.391 -12.891 -12.25 1 42.38 189 ILE A C 1
ATOM 1450 O O . ILE A 1 189 ? -22.219 -12.383 -11.141 1 42.38 189 ILE A O 1
ATOM 1454 N N . LEU A 1 190 ? -21.516 -13.586 -12.773 1 40.22 190 LEU A N 1
ATOM 1455 C CA . LEU A 1 190 ? -20.219 -13.734 -12.125 1 40.22 190 LEU A CA 1
ATOM 1456 C C . LEU A 1 190 ? -19.547 -12.375 -11.945 1 40.22 190 LEU A C 1
ATOM 1458 O O . LEU A 1 190 ? -18.875 -12.141 -10.938 1 40.22 190 LEU A O 1
ATOM 1462 N N . ALA A 1 191 ? -19.656 -11.555 -12.922 1 36.44 191 ALA A N 1
ATOM 1463 C CA . ALA A 1 191 ? -19.281 -10.141 -12.867 1 36.44 191 ALA A CA 1
ATOM 1464 C C . ALA A 1 191 ? -20.188 -9.359 -11.93 1 36.44 191 ALA A C 1
ATOM 1466 O O . ALA A 1 191 ? -19.734 -8.469 -11.211 1 36.44 191 ALA A O 1
ATOM 1467 N N . GLU A 1 192 ? -21.562 -9.422 -11.961 1 35.5 192 GLU A N 1
ATOM 1468 C CA . GLU A 1 192 ? -22.609 -8.742 -11.195 1 35.5 192 GLU A CA 1
ATOM 1469 C C . GLU A 1 192 ? -22.641 -9.234 -9.75 1 35.5 192 GLU A C 1
ATOM 1471 O O . GLU A 1 192 ? -22.906 -8.469 -8.828 1 35.5 192 GLU A O 1
ATOM 1476 N N . ASP A 1 193 ? -22.844 -10.508 -9.539 1 34.06 193 ASP A N 1
ATOM 1477 C CA . ASP A 1 193 ? -23.078 -11.062 -8.211 1 34.06 193 ASP A CA 1
ATOM 1478 C C . ASP A 1 193 ? -21.875 -10.797 -7.297 1 34.06 193 ASP A C 1
ATOM 1480 O O . ASP A 1 193 ? -21.906 -11.156 -6.117 1 34.06 193 ASP A O 1
ATOM 1484 N N . GLU A 1 194 ? -20.734 -10.578 -7.738 1 32.12 194 GLU A N 1
ATOM 1485 C CA . GLU A 1 194 ? -19.922 -9.875 -6.754 1 32.12 194 GLU A CA 1
ATOM 1486 C C . GLU A 1 194 ? -20.625 -8.617 -6.25 1 32.12 194 GLU A C 1
ATOM 1488 O O . GLU A 1 194 ? -20.344 -8.148 -5.141 1 32.12 194 GLU A O 1
ATOM 1493 N N . GLN A 1 195 ? -21.297 -7.859 -7.125 1 31.09 195 GLN A N 1
ATOM 1494 C CA . GLN A 1 195 ? -22.125 -6.707 -6.777 1 31.09 195 GLN A CA 1
ATOM 1495 C C . GLN A 1 195 ? -23.484 -7.145 -6.227 1 31.09 195 GLN A C 1
ATOM 1497 O O . GLN A 1 195 ? -24.25 -6.316 -5.746 1 31.09 195 GLN A O 1
ATOM 1502 N N . LEU A 1 196 ? -24 -8.266 -6.586 1 28.95 196 LEU A N 1
ATOM 1503 C CA . LEU A 1 196 ? -25.438 -8.43 -6.637 1 28.95 196 LEU A CA 1
ATOM 1504 C C . LEU A 1 196 ? -26.031 -8.484 -5.234 1 28.95 196 LEU A C 1
ATOM 1506 O O . LEU A 1 196 ? -27.234 -8.664 -5.07 1 28.95 196 LEU A O 1
ATOM 1510 N N . THR A 1 197 ? -25.375 -8.852 -4.195 1 28.84 197 THR A N 1
ATOM 1511 C CA . THR A 1 197 ? -26.469 -9.125 -3.277 1 28.84 197 THR A CA 1
ATOM 1512 C C . THR A 1 197 ? -27.375 -7.902 -3.139 1 28.84 197 THR A C 1
ATOM 1514 O O . THR A 1 197 ? -28.453 -7.98 -2.525 1 28.84 197 THR A O 1
ATOM 1517 N N . GLU A 1 198 ? -26.891 -6.625 -2.699 1 26.42 198 GLU A N 1
ATOM 1518 C CA . GLU A 1 198 ? -28 -5.746 -2.326 1 26.42 198 GLU A CA 1
ATOM 1519 C C . GLU A 1 198 ? -28.875 -5.414 -3.533 1 26.42 198 GLU A C 1
ATOM 1521 O O . GLU A 1 198 ? -28.406 -5.445 -4.672 1 26.42 198 GLU A O 1
ATOM 1526 N N . GLU A 1 199 ? -30.344 -5.199 -3.473 1 28.58 199 GLU A N 1
ATOM 1527 C CA . GLU A 1 199 ? -31.453 -4.816 -4.348 1 28.58 199 GLU A CA 1
ATOM 1528 C C . GLU A 1 199 ? -31.016 -3.732 -5.336 1 28.58 199 GLU A C 1
ATOM 1530 O O . GLU A 1 199 ? -31.484 -3.697 -6.473 1 28.58 199 GLU A O 1
ATOM 1535 N N . THR A 1 200 ? -30.797 -2.398 -4.855 1 29.45 200 THR A N 1
ATOM 1536 C CA . THR A 1 200 ? -31.047 -1.218 -5.672 1 29.45 200 THR A CA 1
ATOM 1537 C C . THR A 1 200 ? -30.062 -1.137 -6.828 1 29.45 200 THR A C 1
ATOM 1539 O O . THR A 1 200 ? -28.859 -0.95 -6.609 1 29.45 200 THR A O 1
ATOM 1542 N N . SER A 1 201 ? -30.188 -1.853 -7.824 1 31.33 201 SER A N 1
ATOM 1543 C CA . SER A 1 201 ? -29.594 -1.923 -9.156 1 31.33 201 SER A CA 1
ATOM 1544 C C . SER A 1 201 ? -29.422 -0.532 -9.758 1 31.33 201 SER A C 1
ATOM 1546 O O . SER A 1 201 ? -29.922 -0.252 -10.844 1 31.33 201 SER A O 1
ATOM 1548 N N . LEU A 1 202 ? -29.578 0.603 -9.031 1 27.53 202 LEU A N 1
ATOM 1549 C CA . LEU A 1 202 ? -29.531 1.827 -9.82 1 27.53 202 LEU A CA 1
ATOM 1550 C C . LEU A 1 202 ? -28.156 2.012 -10.453 1 27.53 202 LEU A C 1
ATOM 1552 O O . LEU A 1 202 ? -27.312 2.732 -9.914 1 27.53 202 LEU A O 1
ATOM 1556 N N . LEU A 1 203 ? -27.484 0.923 -10.68 1 31.81 203 LEU A N 1
ATOM 1557 C CA . LEU A 1 203 ? -26.312 1.284 -11.469 1 31.81 203 LEU A CA 1
ATOM 1558 C C . LEU A 1 203 ? -26.688 2.221 -12.609 1 31.81 203 LEU A C 1
ATOM 1560 O O . LEU A 1 203 ? -27.531 1.886 -13.438 1 31.81 203 LEU A O 1
ATOM 1564 N N . PRO A 1 204 ? -26.484 3.533 -12.508 1 32.97 204 PRO A N 1
ATOM 1565 C CA . PRO A 1 204 ? -26.938 4.438 -13.57 1 32.97 204 PRO A CA 1
ATOM 1566 C C . PRO A 1 204 ? -26.453 4 -14.953 1 32.97 204 PRO A C 1
ATOM 1568 O O . PRO A 1 204 ? -25.438 3.301 -15.062 1 32.97 204 PRO A O 1
ATOM 1571 N N . GLN A 1 205 ? -27.344 4.031 -16.078 1 34.09 205 GLN A N 1
ATOM 1572 C CA . GLN A 1 205 ? -27.266 3.902 -17.531 1 34.09 205 GLN A CA 1
ATOM 1573 C C . GLN A 1 205 ? -25.922 4.406 -18.062 1 34.09 205 GLN A C 1
ATOM 1575 O O . GLN A 1 205 ? -25.406 3.904 -19.062 1 34.09 205 GLN A O 1
ATOM 1580 N N . ARG A 1 206 ? -25.359 5.207 -17.344 1 35.06 206 ARG A N 1
ATOM 1581 C CA . ARG A 1 206 ? -24.203 5.895 -17.922 1 35.06 206 ARG A CA 1
ATOM 1582 C C . ARG A 1 206 ? -22.953 5.004 -17.891 1 35.06 206 ARG A C 1
ATOM 1584 O O . ARG A 1 206 ? -22.094 5.094 -18.766 1 35.06 206 ARG A O 1
ATOM 1591 N N . ALA A 1 207 ? -22.812 4.301 -16.812 1 37.41 207 ALA A N 1
ATOM 1592 C CA . ALA A 1 207 ? -21.656 3.396 -16.781 1 37.41 207 ALA A CA 1
ATOM 1593 C C . ALA A 1 207 ? -21.828 2.273 -17.812 1 37.41 207 ALA A C 1
ATOM 1595 O O . ALA A 1 207 ? -20.844 1.747 -18.328 1 37.41 207 ALA A O 1
ATOM 1596 N N . GLN A 1 208 ? -23.047 1.896 -18.047 1 37.06 208 GLN A N 1
ATOM 1597 C CA . GLN A 1 208 ? -23.328 0.957 -19.141 1 37.06 208 GLN A CA 1
ATOM 1598 C C . GLN A 1 208 ? -22.969 1.557 -20.484 1 37.06 208 GLN A C 1
ATOM 1600 O O . GLN A 1 208 ? -22.5 0.849 -21.391 1 37.06 208 GLN A O 1
ATOM 1605 N N . GLN A 1 209 ? -23.188 2.875 -20.656 1 40.62 209 GLN A N 1
ATOM 1606 C CA . GLN A 1 209 ? -22.938 3.533 -21.938 1 40.62 209 GLN A CA 1
ATOM 1607 C C . GLN A 1 209 ? -21.438 3.697 -22.188 1 40.62 209 GLN A C 1
ATOM 1609 O O . GLN A 1 209 ? -20.969 3.586 -23.328 1 40.62 209 GLN A O 1
ATOM 1614 N N . ALA A 1 210 ? -20.766 4.086 -21.188 1 38.94 210 ALA A N 1
ATOM 1615 C CA . ALA A 1 210 ? -19.312 4.219 -21.391 1 38.94 210 ALA A CA 1
ATOM 1616 C C . ALA A 1 210 ? -18.688 2.865 -21.703 1 38.94 210 ALA A C 1
ATOM 1618 O O . ALA A 1 210 ? -17.672 2.795 -22.406 1 38.94 210 ALA A O 1
ATOM 1619 N N . ARG A 1 211 ? -19.203 1.82 -21.266 1 40.47 211 ARG A N 1
ATOM 1620 C CA . ARG A 1 211 ? -18.812 0.456 -21.594 1 40.47 211 ARG A CA 1
ATOM 1621 C C . ARG A 1 211 ? -19 0.165 -23.078 1 40.47 211 ARG A C 1
ATOM 1623 O O . ARG A 1 211 ? -18.156 -0.485 -23.703 1 40.47 211 ARG A O 1
ATOM 1630 N N . THR A 1 212 ? -20.156 0.591 -23.516 1 41.38 212 THR A N 1
ATOM 1631 C CA . THR A 1 212 ? -20.453 0.32 -24.922 1 41.38 212 THR A CA 1
ATOM 1632 C C . THR A 1 212 ? -19.516 1.111 -25.828 1 41.38 212 THR A C 1
ATOM 1634 O O . THR A 1 212 ? -19.125 0.636 -26.906 1 41.38 212 THR A O 1
ATOM 1637 N N . SER A 1 213 ? -19.172 2.266 -25.375 1 39.34 213 SER A N 1
ATOM 1638 C CA . SER A 1 213 ? -18.344 3.055 -26.281 1 39.34 213 SER A CA 1
ATOM 1639 C C . SER A 1 213 ? -16.906 2.549 -26.297 1 39.34 213 SER A C 1
ATOM 1641 O O . SER A 1 213 ? -16.25 2.588 -27.344 1 39.34 213 SER A O 1
ATOM 1643 N N . ALA A 1 214 ? -16.391 2.221 -25.188 1 40.31 214 ALA A N 1
ATOM 1644 C CA . ALA A 1 214 ? -15.016 1.71 -25.172 1 40.31 214 ALA A CA 1
ATOM 1645 C C . ALA A 1 214 ? -14.945 0.32 -25.797 1 40.31 214 ALA A C 1
ATOM 1647 O O . ALA A 1 214 ? -13.906 -0.075 -26.328 1 40.31 214 ALA A O 1
ATOM 1648 N N . GLY A 1 215 ? -15.945 -0.375 -25.672 1 38.91 215 GLY A N 1
ATOM 1649 C CA . GLY A 1 215 ? -16.062 -1.646 -26.359 1 38.91 215 GLY A CA 1
ATOM 1650 C C . GLY A 1 215 ? -15.945 -1.511 -27.875 1 38.91 215 GLY A C 1
ATOM 1651 O O . GLY A 1 215 ? -15.352 -2.369 -28.531 1 38.91 215 GLY A O 1
ATOM 1652 N N . ASN A 1 216 ? -16.578 -0.455 -28.406 1 41.66 216 ASN A N 1
ATOM 1653 C CA . ASN A 1 216 ? -16.547 -0.304 -29.859 1 41.66 216 ASN A CA 1
ATOM 1654 C C . ASN A 1 216 ? -15.125 -0.024 -30.359 1 41.66 216 ASN A C 1
ATOM 1656 O O . ASN A 1 216 ? -14.789 -0.358 -31.5 1 41.66 216 ASN A O 1
ATOM 1660 N N . LEU A 1 217 ? -14.422 0.634 -29.594 1 34.84 217 LEU A N 1
ATOM 1661 C CA . LEU A 1 217 ? -13.102 0.98 -30.125 1 34.84 217 LEU A CA 1
ATOM 1662 C C . LEU A 1 217 ? -12.203 -0.25 -30.188 1 34.84 217 LEU A C 1
ATOM 1664 O O . LEU A 1 217 ? -11.359 -0.354 -31.078 1 34.84 217 LEU A O 1
ATOM 1668 N N . ILE A 1 218 ? -12.398 -1.153 -29.219 1 38.25 218 ILE A N 1
ATOM 1669 C CA . ILE A 1 218 ? -11.539 -2.332 -29.203 1 38.25 218 ILE A CA 1
ATOM 1670 C C . ILE A 1 218 ? -12.141 -3.422 -30.094 1 38.25 218 ILE A C 1
ATOM 1672 O O . ILE A 1 218 ? -11.469 -4.398 -30.422 1 38.25 218 ILE A O 1
ATOM 1676 N N . ARG A 1 219 ? -13.344 -3.34 -30.5 1 41.03 219 ARG A N 1
ATOM 1677 C CA . ARG A 1 219 ? -13.961 -4.352 -31.344 1 41.03 219 ARG A CA 1
ATOM 1678 C C . ARG A 1 219 ? -13.312 -4.375 -32.719 1 41.03 219 ARG A C 1
ATOM 1680 O O . ARG A 1 219 ? -13.188 -5.438 -33.344 1 41.03 219 ARG A O 1
ATOM 1687 N N . ARG A 1 220 ? -12.914 -3.162 -33.219 1 35.56 220 ARG A N 1
ATOM 1688 C CA . ARG A 1 220 ? -12.547 -3.184 -34.656 1 35.56 220 ARG A CA 1
ATOM 1689 C C . ARG A 1 220 ? -11.242 -3.947 -34.844 1 35.56 220 ARG A C 1
ATOM 1691 O O . ARG A 1 220 ? -11.156 -4.809 -35.719 1 35.56 220 ARG A O 1
ATOM 1698 N N . PRO A 1 221 ? -10.203 -3.379 -34.188 1 33.59 221 PRO A N 1
ATOM 1699 C CA . PRO A 1 221 ? -9 -4.098 -34.594 1 33.59 221 PRO A CA 1
ATOM 1700 C C . PRO A 1 221 ? -8.977 -5.547 -34.125 1 33.59 221 PRO A C 1
ATOM 1702 O O . PRO A 1 221 ? -8.211 -6.363 -34.656 1 33.59 221 PRO A O 1
ATOM 1705 N N . MET A 1 222 ? -9.688 -5.766 -33.094 1 36.66 222 MET A N 1
ATOM 1706 C CA . MET A 1 222 ? -9.719 -7.148 -32.594 1 36.66 222 MET A CA 1
ATOM 1707 C C . MET A 1 222 ? -10.445 -8.047 -33.594 1 36.66 222 MET A C 1
ATOM 1709 O O . MET A 1 222 ? -10.422 -9.273 -33.469 1 36.66 222 MET A O 1
ATOM 1713 N N . HIS A 1 223 ? -11.234 -7.422 -34.469 1 37.94 223 HIS A N 1
ATOM 1714 C CA . HIS A 1 223 ? -11.836 -8.203 -35.562 1 37.94 223 HIS A CA 1
ATOM 1715 C C . HIS A 1 223 ? -10.766 -8.805 -36.469 1 37.94 223 HIS A C 1
ATOM 1717 O O . HIS A 1 223 ? -10.922 -9.93 -36.938 1 37.94 223 HIS A O 1
ATOM 1723 N N . TRP A 1 224 ? -9.758 -7.965 -36.688 1 34.09 224 TRP A N 1
ATOM 1724 C CA . TRP A 1 224 ? -8.805 -8.469 -37.656 1 34.09 224 TRP A CA 1
ATOM 1725 C C . TRP A 1 224 ? -8.016 -9.648 -37.094 1 34.09 224 TRP A C 1
ATOM 1727 O O . TRP A 1 224 ? -7.793 -10.641 -37.781 1 34.09 224 TRP A O 1
ATOM 1737 N N . LEU A 1 225 ? -7.602 -9.477 -35.812 1 35.03 225 LEU A N 1
ATOM 1738 C CA . LEU A 1 225 ? -6.82 -10.594 -35.281 1 35.03 225 LEU A CA 1
ATOM 1739 C C . LEU A 1 225 ? -7.688 -11.836 -35.125 1 35.03 225 LEU A C 1
ATOM 1741 O O . LEU A 1 225 ? -7.176 -12.953 -35.094 1 35.03 225 LEU A O 1
ATOM 1745 N N . GLY A 1 226 ? -8.891 -11.562 -34.938 1 37.5 226 GLY A N 1
ATOM 1746 C CA . GLY A 1 226 ? -9.867 -12.641 -34.844 1 37.5 226 GLY A CA 1
ATOM 1747 C C . GLY A 1 226 ? -10.031 -13.414 -36.125 1 37.5 226 GLY A C 1
ATOM 1748 O O . GLY A 1 226 ? -10.781 -14.391 -36.188 1 37.5 226 GLY A O 1
ATOM 1749 N N . SER A 1 227 ? -9.719 -12.742 -37.219 1 37.06 227 SER A N 1
ATOM 1750 C CA . SER A 1 227 ? -9.953 -13.477 -38.438 1 37.06 227 SER A CA 1
ATOM 1751 C C . SER A 1 227 ? -9.086 -14.727 -38.531 1 37.06 227 SER A C 1
ATOM 1753 O O . SER A 1 227 ? -9.258 -15.555 -39.406 1 37.06 227 SER A O 1
ATOM 1755 N N . LEU A 1 228 ? -7.938 -14.703 -37.969 1 34.28 228 LEU A N 1
ATOM 1756 C CA . LEU A 1 228 ? -7.082 -15.859 -38.188 1 34.28 228 LEU A CA 1
ATOM 1757 C C . LEU A 1 228 ? -7.605 -17.078 -37.438 1 34.28 228 LEU A C 1
ATOM 1759 O O . LEU A 1 228 ? -7.152 -18.203 -37.656 1 34.28 228 LEU A O 1
ATOM 1763 N N . PHE A 1 229 ? -8.094 -16.859 -36.25 1 35.94 229 PHE A N 1
ATOM 1764 C CA . PHE A 1 229 ? -8.531 -18.047 -35.531 1 35.94 229 PHE A CA 1
ATOM 1765 C C . PHE A 1 229 ? -9.953 -18.438 -35.938 1 35.94 229 PHE A C 1
ATOM 1767 O O . PHE A 1 229 ? -10.75 -17.562 -36.312 1 35.94 229 PHE A O 1
ATOM 1774 N N . PRO A 1 230 ? -10.18 -19.797 -36.281 1 34.47 230 PRO A N 1
ATOM 1775 C CA . PRO A 1 230 ? -11.508 -20.281 -36.656 1 34.47 230 PRO A CA 1
ATOM 1776 C C . PRO A 1 230 ? -12.609 -19.781 -35.719 1 34.47 230 PRO A C 1
ATOM 1778 O O . PRO A 1 230 ? -12.328 -19.375 -34.594 1 34.47 230 PRO A O 1
ATOM 1781 N N . ARG A 1 231 ? -13.859 -19.578 -36.156 1 40.81 231 ARG A N 1
ATOM 1782 C CA . ARG A 1 231 ? -15.07 -19.047 -35.562 1 40.81 231 ARG A CA 1
ATOM 1783 C C . ARG A 1 231 ? -15.289 -19.609 -34.156 1 40.81 231 ARG A C 1
ATOM 1785 O O . ARG A 1 231 ? -15.773 -18.922 -33.25 1 40.81 231 ARG A O 1
ATOM 1792 N N . ARG A 1 232 ? -15.133 -20.906 -33.938 1 39 232 ARG A N 1
ATOM 1793 C CA . ARG A 1 232 ? -15.398 -21.562 -32.656 1 39 232 ARG A CA 1
ATOM 1794 C C . ARG A 1 232 ? -14.445 -21.078 -31.562 1 39 232 ARG A C 1
ATOM 1796 O O . ARG A 1 232 ? -14.844 -20.891 -30.422 1 39 232 ARG A O 1
ATOM 1803 N N . VAL A 1 233 ? -13.289 -20.953 -31.922 1 39.81 233 VAL A N 1
ATOM 1804 C CA . VAL A 1 233 ? -12.266 -20.484 -30.984 1 39.81 233 VAL A CA 1
ATOM 1805 C C . VAL A 1 233 ? -12.469 -19 -30.688 1 39.81 233 VAL A C 1
ATOM 1807 O O . VAL A 1 233 ? -12.125 -18.516 -29.609 1 39.81 233 VAL A O 1
ATOM 1810 N N . LYS A 1 234 ? -12.93 -18.25 -31.766 1 38.91 234 LYS A N 1
ATOM 1811 C CA . LYS A 1 234 ? -13.227 -16.828 -31.578 1 38.91 234 LYS A CA 1
ATOM 1812 C C . LYS A 1 234 ? -14.273 -16.625 -30.484 1 38.91 234 LYS A C 1
ATOM 1814 O O . LYS A 1 234 ? -14.133 -15.742 -29.641 1 38.91 234 LYS A O 1
ATOM 1819 N N . GLN A 1 235 ? -15.391 -17.25 -30.734 1 39.97 235 GLN A N 1
ATOM 1820 C CA . GLN A 1 235 ? -16.469 -17.094 -29.766 1 39.97 235 GLN A CA 1
ATOM 1821 C C . GLN A 1 235 ? -16.031 -17.5 -28.359 1 39.97 235 GLN A C 1
ATOM 1823 O O . GLN A 1 235 ? -16.406 -16.875 -27.375 1 39.97 235 GLN A O 1
ATOM 1828 N N . GLU A 1 236 ? -15.375 -18.594 -28.391 1 39.91 236 GLU A N 1
ATOM 1829 C CA . GLU A 1 236 ? -14.93 -19.094 -27.094 1 39.91 236 GLU A CA 1
ATOM 1830 C C . GLU A 1 236 ? -13.789 -18.25 -26.547 1 39.91 236 GLU A C 1
ATOM 1832 O O . GLU A 1 236 ? -13.688 -18.062 -25.328 1 39.91 236 GLU A O 1
ATOM 1837 N N . LEU A 1 237 ? -12.969 -17.859 -27.406 1 38.91 237 LEU A N 1
ATOM 1838 C CA . LEU A 1 237 ? -11.844 -17.031 -26.969 1 38.91 237 LEU A CA 1
ATOM 1839 C C . LEU A 1 237 ? -12.312 -15.609 -26.641 1 38.91 237 LEU A C 1
ATOM 1841 O O . LEU A 1 237 ? -11.68 -14.914 -25.844 1 38.91 237 LEU A O 1
ATOM 1845 N N . LEU A 1 238 ? -13.211 -15.18 -27.453 1 39.31 238 LEU A N 1
ATOM 1846 C CA . LEU A 1 238 ? -13.688 -13.82 -27.234 1 39.31 238 LEU A CA 1
ATOM 1847 C C . LEU A 1 238 ? -14.648 -13.773 -26.047 1 39.31 238 LEU A C 1
ATOM 1849 O O . LEU A 1 238 ? -15.016 -12.688 -25.578 1 39.31 238 LEU A O 1
ATOM 1853 N N . ALA A 1 239 ? -15.125 -14.922 -25.734 1 39.44 239 ALA A N 1
ATOM 1854 C CA . ALA A 1 239 ? -16.062 -14.953 -24.609 1 39.44 239 ALA A CA 1
ATOM 1855 C C . ALA A 1 239 ? -15.391 -14.445 -23.344 1 39.44 239 ALA A C 1
ATOM 1857 O O . ALA A 1 239 ? -16.031 -13.75 -22.531 1 39.44 239 ALA A O 1
ATOM 1858 N N . PRO A 1 240 ? -14.203 -14.922 -23.188 1 39.03 240 PRO A N 1
ATOM 1859 C CA . PRO A 1 240 ? -13.625 -14.375 -21.953 1 39.03 240 PRO A CA 1
ATOM 1860 C C . PRO A 1 240 ? -13.453 -12.859 -22.016 1 39.03 240 PRO A C 1
ATOM 1862 O O . PRO A 1 240 ? -13.367 -12.203 -20.969 1 39.03 240 PRO A O 1
ATOM 1865 N N . PHE A 1 241 ? -13.281 -12.289 -23.188 1 39.41 241 PHE A N 1
ATOM 1866 C CA . PHE A 1 241 ? -13.25 -10.836 -23.312 1 39.41 241 PHE A CA 1
ATOM 1867 C C . PHE A 1 241 ? -14.609 -10.234 -22.969 1 39.41 241 PHE A C 1
ATOM 1869 O O . PHE A 1 241 ? -14.758 -9.008 -22.906 1 39.41 241 PHE A O 1
ATOM 1876 N N . GLU A 1 242 ? -15.477 -11.031 -22.828 1 39.84 242 GLU A N 1
ATOM 1877 C CA . GLU A 1 242 ? -16.734 -10.461 -22.359 1 39.84 242 GLU A CA 1
ATOM 1878 C C . GLU A 1 242 ? -16.766 -10.352 -20.844 1 39.84 242 GLU A C 1
ATOM 1880 O O . GLU A 1 242 ? -17.688 -9.789 -20.266 1 39.84 242 GLU A O 1
ATOM 1885 N N . SER A 1 243 ? -15.875 -11.102 -20.219 1 45.53 243 SER A N 1
ATOM 1886 C CA . SER A 1 243 ? -15.828 -10.82 -18.797 1 45.53 243 SER A CA 1
ATOM 1887 C C . SER A 1 243 ? -15.062 -9.523 -18.516 1 45.53 243 SER A C 1
ATOM 1889 O O . SER A 1 243 ? -13.93 -9.359 -18.969 1 45.53 243 SER A O 1
ATOM 1891 N N . PRO A 1 244 ? -15.742 -8.531 -18.062 1 48.31 244 PRO A N 1
ATOM 1892 C CA . PRO A 1 244 ? -15.203 -7.18 -17.891 1 48.31 244 PRO A CA 1
ATOM 1893 C C . PRO A 1 244 ? -13.828 -7.18 -17.219 1 48.31 244 PRO A C 1
ATOM 1895 O O . PRO A 1 244 ? -13 -6.309 -17.5 1 48.31 244 PRO A O 1
ATOM 1898 N N . PHE A 1 245 ? -13.57 -8.203 -16.438 1 53.25 245 PHE A N 1
ATOM 1899 C CA . PHE A 1 245 ? -12.312 -8.141 -15.703 1 53.25 245 PHE A CA 1
ATOM 1900 C C . PHE A 1 245 ? -11.141 -8.523 -16.594 1 53.25 245 PHE A C 1
ATOM 1902 O O . PHE A 1 245 ? -10.117 -7.84 -16.609 1 53.25 245 PHE A O 1
ATOM 1909 N N . ALA A 1 246 ? -11.352 -9.68 -17.281 1 57.34 246 ALA A N 1
ATOM 1910 C CA . ALA A 1 246 ? -10.297 -10.125 -18.188 1 57.34 246 ALA A CA 1
ATOM 1911 C C . ALA A 1 246 ? -10.039 -9.07 -19.266 1 57.34 246 ALA A C 1
ATOM 1913 O O . ALA A 1 246 ? -8.891 -8.859 -19.672 1 57.34 246 ALA A O 1
ATOM 1914 N N . ASP A 1 247 ? -10.977 -8.195 -19.312 1 67.25 247 ASP A N 1
ATOM 1915 C CA . ASP A 1 247 ? -10.852 -7.195 -20.375 1 67.25 247 ASP A CA 1
ATOM 1916 C C . ASP A 1 247 ? -9.977 -6.027 -19.906 1 67.25 247 ASP A C 1
ATOM 1918 O O . ASP A 1 247 ? -9.094 -5.582 -20.656 1 67.25 247 ASP A O 1
ATOM 1922 N N . VAL A 1 248 ? -10.117 -5.805 -18.641 1 78.88 248 VAL A N 1
ATOM 1923 C CA . VAL A 1 248 ? -9.359 -4.637 -18.188 1 78.88 248 VAL A CA 1
ATOM 1924 C C . VAL A 1 248 ? -7.887 -4.996 -18.047 1 78.88 248 VAL A C 1
ATOM 1926 O O . VAL A 1 248 ? -7.016 -4.23 -18.469 1 78.88 248 VAL A O 1
ATOM 1929 N N . ALA A 1 249 ? -7.641 -6.18 -17.562 1 79.88 249 ALA A N 1
ATOM 1930 C CA . ALA A 1 249 ? -6.258 -6.609 -17.375 1 79.88 249 ALA A CA 1
ATOM 1931 C C . ALA A 1 249 ? -5.555 -6.758 -18.719 1 79.88 249 ALA A C 1
ATOM 1933 O O . ALA A 1 249 ? -4.387 -6.391 -18.875 1 79.88 249 ALA A O 1
ATOM 1934 N N . ILE A 1 250 ? -6.285 -7.227 -19.688 1 85.12 250 ILE A N 1
ATOM 1935 C CA . ILE A 1 250 ? -5.711 -7.426 -21 1 85.12 250 ILE A CA 1
ATOM 1936 C C . ILE A 1 250 ? -5.438 -6.074 -21.656 1 85.12 250 ILE A C 1
ATOM 1938 O O . ILE A 1 250 ? -4.355 -5.844 -22.203 1 85.12 250 ILE A O 1
ATOM 1942 N N . ILE A 1 251 ? -6.367 -5.199 -21.516 1 87.5 251 ILE A N 1
ATOM 1943 C CA . ILE A 1 251 ? -6.211 -3.869 -22.094 1 87.5 251 ILE A CA 1
ATOM 1944 C C . ILE A 1 251 ? -5.035 -3.154 -21.438 1 87.5 251 ILE A C 1
ATOM 1946 O O . ILE A 1 251 ? -4.223 -2.52 -22.125 1 87.5 251 ILE A O 1
ATOM 1950 N N . CYS A 1 252 ? -4.957 -3.312 -20.188 1 88.88 252 CYS A N 1
ATOM 1951 C CA . CYS A 1 252 ? -3.881 -2.645 -19.469 1 88.88 252 CYS A CA 1
ATOM 1952 C C . CYS A 1 252 ? -2.537 -3.295 -19.781 1 88.88 252 CYS A C 1
ATOM 1954 O O . CYS A 1 252 ? -1.506 -2.619 -19.797 1 88.88 252 CYS A O 1
ATOM 1956 N N . THR A 1 253 ? -2.586 -4.598 -20.047 1 89.44 253 THR A N 1
ATOM 1957 C CA . THR A 1 253 ? -1.367 -5.277 -20.469 1 89.44 253 THR A CA 1
ATOM 1958 C C . THR A 1 253 ? -0.908 -4.754 -21.828 1 89.44 253 THR A C 1
ATOM 1960 O O . THR A 1 253 ? 0.281 -4.5 -22.031 1 89.44 253 THR A O 1
ATOM 1963 N N . ILE A 1 254 ? -1.817 -4.57 -22.688 1 91.25 254 ILE A N 1
ATOM 1964 C CA . ILE A 1 254 ? -1.498 -4.039 -24.016 1 91.25 254 ILE A CA 1
ATOM 1965 C C . ILE A 1 254 ? -0.967 -2.613 -23.891 1 91.25 254 ILE A C 1
ATOM 1967 O O . ILE A 1 254 ? 0.055 -2.268 -24.484 1 91.25 254 ILE A O 1
ATOM 1971 N N . LEU A 1 255 ? -1.651 -1.851 -23.094 1 93 255 LEU A N 1
ATOM 1972 C CA . LEU A 1 255 ? -1.214 -0.475 -22.875 1 93 255 LEU A CA 1
ATOM 1973 C C . LEU A 1 255 ? 0.189 -0.437 -22.281 1 93 255 LEU A C 1
ATOM 1975 O O . LEU A 1 255 ? 1.036 0.343 -22.719 1 93 255 LEU A O 1
ATOM 1979 N N . GLY A 1 256 ? 0.441 -1.211 -21.266 1 93.56 256 GLY A N 1
ATOM 1980 C CA . GLY A 1 256 ? 1.774 -1.3 -20.688 1 93.56 256 GLY A CA 1
ATOM 1981 C C . GLY A 1 256 ? 2.828 -1.73 -21.688 1 93.56 256 GLY A C 1
ATOM 1982 O O . GLY A 1 256 ? 3.938 -1.193 -21.703 1 93.56 256 GLY A O 1
ATOM 1983 N N . THR A 1 257 ? 2.441 -2.658 -22.547 1 92.31 257 THR A N 1
ATOM 1984 C CA . THR A 1 257 ? 3.355 -3.156 -23.578 1 92.31 257 THR A CA 1
ATOM 1985 C C . THR A 1 257 ? 3.68 -2.062 -24.594 1 92.31 257 THR A C 1
ATOM 1987 O O . THR A 1 257 ? 4.836 -1.893 -24.969 1 92.31 257 THR A O 1
ATOM 1990 N N . VAL A 1 258 ? 2.703 -1.353 -24.969 1 94.56 258 VAL A N 1
ATOM 1991 C CA . VAL A 1 258 ? 2.904 -0.271 -25.922 1 94.56 258 VAL A CA 1
ATOM 1992 C C . VAL A 1 258 ? 3.783 0.813 -25.312 1 94.56 258 VAL A C 1
ATOM 1994 O O . VAL A 1 258 ? 4.719 1.303 -25.953 1 94.56 258 VAL A O 1
ATOM 1997 N N . LEU A 1 259 ? 3.547 1.178 -24.094 1 94 259 LEU A N 1
ATOM 1998 C CA . LEU A 1 259 ? 4.34 2.189 -23.406 1 94 259 LEU A CA 1
ATOM 1999 C C . LEU A 1 259 ? 5.789 1.733 -23.25 1 94 259 LEU A C 1
ATOM 2001 O O . LEU A 1 259 ? 6.707 2.557 -23.266 1 94 259 LEU A O 1
ATOM 2005 N N . GLY A 1 260 ? 5.969 0.477 -23.109 1 93 260 GLY A N 1
ATOM 2006 C CA . GLY A 1 260 ? 7.301 -0.076 -22.922 1 93 260 GLY A CA 1
ATOM 2007 C C . GLY A 1 260 ? 8.07 -0.235 -24.219 1 93 260 GLY A C 1
ATOM 2008 O O . GLY A 1 260 ? 9.266 0.069 -24.281 1 93 260 GLY A O 1
ATOM 2009 N N . LEU A 1 261 ? 7.438 -0.588 -25.328 1 93.31 261 LEU A N 1
ATOM 2010 C CA . LEU A 1 261 ? 8.109 -0.956 -26.578 1 93.31 261 LEU A CA 1
ATOM 2011 C C . LEU A 1 261 ? 8.328 0.269 -27.453 1 93.31 261 LEU A C 1
ATOM 2013 O O . LEU A 1 261 ? 9.242 0.284 -28.281 1 93.31 261 LEU A O 1
ATOM 2017 N N . VAL A 1 262 ? 7.48 1.271 -27.312 1 94.5 262 VAL A N 1
ATOM 2018 C CA . VAL A 1 262 ? 7.664 2.502 -28.062 1 94.5 262 VAL A CA 1
ATOM 2019 C C . VAL A 1 262 ? 8.656 3.412 -27.344 1 94.5 262 VAL A C 1
ATOM 2021 O O . VAL A 1 262 ? 8.344 3.963 -26.281 1 94.5 262 VAL A O 1
ATOM 2024 N N . PRO A 1 263 ? 9.844 3.658 -27.922 1 92.31 263 PRO A N 1
ATOM 2025 C CA . PRO A 1 263 ? 10.922 4.371 -27.25 1 92.31 263 PRO A CA 1
ATOM 2026 C C . PRO A 1 263 ? 10.516 5.773 -26.797 1 92.31 263 PRO A C 1
ATOM 2028 O O . PRO A 1 263 ? 10.867 6.203 -25.703 1 92.31 263 PRO A O 1
ATOM 2031 N N . SER A 1 264 ? 9.805 6.477 -27.672 1 93.81 264 SER A N 1
ATOM 2032 C CA . SER A 1 264 ? 9.391 7.828 -27.312 1 93.81 264 SER A CA 1
ATOM 2033 C C . SER A 1 264 ? 8.461 7.82 -26.094 1 93.81 264 SER A C 1
ATOM 2035 O O . SER A 1 264 ? 8.594 8.656 -25.203 1 93.81 264 SER A O 1
ATOM 2037 N N . LEU A 1 265 ? 7.594 6.895 -26.016 1 94.06 265 LEU A N 1
ATOM 2038 C CA . LEU A 1 265 ? 6.652 6.793 -24.906 1 94.06 265 LEU A CA 1
ATOM 2039 C C . LEU A 1 265 ? 7.348 6.273 -23.656 1 94.06 265 LEU A C 1
ATOM 2041 O O . LEU A 1 265 ? 7.082 6.754 -22.547 1 94.06 265 LEU A O 1
ATOM 2045 N N . HIS A 1 266 ? 8.18 5.348 -23.844 1 93.75 266 HIS A N 1
ATOM 2046 C CA . HIS A 1 266 ? 8.922 4.805 -22.703 1 93.75 266 HIS A CA 1
ATOM 2047 C C . HIS A 1 266 ? 9.727 5.895 -22 1 93.75 266 HIS A C 1
ATOM 2049 O O . HIS A 1 266 ? 9.75 5.961 -20.781 1 93.75 266 HIS A O 1
ATOM 2055 N N . ARG A 1 267 ? 10.367 6.707 -22.828 1 93 267 ARG A N 1
ATOM 2056 C CA . ARG A 1 267 ? 11.148 7.812 -22.281 1 93 267 ARG A CA 1
ATOM 2057 C C . ARG A 1 267 ? 10.25 8.82 -21.562 1 93 267 ARG A C 1
ATOM 2059 O O . ARG A 1 267 ? 10.57 9.258 -20.453 1 93 267 ARG A O 1
ATOM 2066 N N . ALA A 1 268 ? 9.18 9.117 -22.109 1 93.62 268 ALA A N 1
ATOM 2067 C CA . ALA A 1 268 ? 8.289 10.141 -21.578 1 93.62 268 ALA A CA 1
ATOM 2068 C C . ALA A 1 268 ? 7.656 9.695 -20.266 1 93.62 268 ALA A C 1
ATOM 2070 O O . ALA A 1 268 ? 7.449 10.5 -19.359 1 93.62 268 ALA A O 1
ATOM 2071 N N . PHE A 1 269 ? 7.418 8.445 -20.109 1 94.56 269 PHE A N 1
ATOM 2072 C CA . PHE A 1 269 ? 6.609 7.98 -19 1 94.56 269 PHE A CA 1
ATOM 2073 C C . PHE A 1 269 ? 7.492 7.406 -17.891 1 94.56 269 PHE A C 1
ATOM 2075 O O . PHE A 1 269 ? 7.09 7.355 -16.734 1 94.56 269 PHE A O 1
ATOM 2082 N N . PHE A 1 270 ? 8.75 7.02 -18.188 1 92.06 270 PHE A N 1
ATOM 2083 C CA . PHE A 1 270 ? 9.438 6.219 -17.188 1 92.06 270 PHE A CA 1
ATOM 2084 C C . PHE A 1 270 ? 10.844 6.742 -16.938 1 92.06 270 PHE A C 1
ATOM 2086 O O . PHE A 1 270 ? 11.5 6.352 -15.977 1 92.06 270 PHE A O 1
ATOM 2093 N N . PHE A 1 271 ? 11.305 7.613 -17.75 1 89.44 271 PHE A N 1
ATOM 2094 C CA . PHE A 1 271 ? 12.617 8.195 -17.5 1 89.44 271 PHE A CA 1
ATOM 2095 C C . PHE A 1 271 ? 12.531 9.336 -16.5 1 89.44 271 PHE A C 1
ATOM 2097 O O . PHE A 1 271 ? 11.438 9.797 -16.172 1 89.44 271 PHE A O 1
ATOM 2104 N N . ASP A 1 272 ? 13.664 9.688 -15.969 1 82.88 272 ASP A N 1
ATOM 2105 C CA . ASP A 1 272 ? 13.719 10.836 -15.062 1 82.88 272 ASP A CA 1
ATOM 2106 C C . ASP A 1 272 ? 13.422 12.133 -15.812 1 82.88 272 ASP A C 1
ATOM 2108 O O . ASP A 1 272 ? 13.617 12.219 -17.016 1 82.88 272 ASP A O 1
ATOM 2112 N N . GLU A 1 273 ? 12.977 13.023 -15.078 1 79.06 273 GLU A N 1
ATOM 2113 C CA . GLU A 1 273 ? 12.609 14.305 -15.68 1 79.06 273 GLU A CA 1
ATOM 2114 C C . GLU A 1 273 ? 13.781 14.906 -16.453 1 79.06 273 GLU A C 1
ATOM 2116 O O . GLU A 1 273 ? 13.586 15.508 -17.516 1 79.06 273 GLU A O 1
ATOM 2121 N N . GLU A 1 274 ? 14.914 14.742 -15.93 1 78.06 274 GLU A N 1
ATOM 2122 C CA . GLU A 1 274 ? 16.109 15.297 -16.562 1 78.06 274 GLU A CA 1
ATOM 2123 C C . GLU A 1 274 ? 16.391 14.609 -17.906 1 78.06 274 GLU A C 1
ATOM 2125 O O . GLU A 1 274 ? 16.969 15.211 -18.812 1 78.06 274 GLU A O 1
ATOM 2130 N N . ASP A 1 275 ? 15.953 13.398 -17.984 1 85.56 275 ASP A N 1
ATOM 2131 C CA . ASP A 1 275 ? 16.234 12.617 -19.188 1 85.56 275 ASP A CA 1
ATOM 2132 C C . ASP A 1 275 ? 15.039 12.602 -20.141 1 85.56 275 ASP A C 1
ATOM 2134 O O . ASP A 1 275 ? 14.945 11.742 -21.016 1 85.56 275 ASP A O 1
ATOM 2138 N N . GLY A 1 276 ? 14.055 13.477 -19.797 1 83.25 276 GLY A N 1
ATOM 2139 C CA . GLY A 1 276 ? 12.93 13.586 -20.719 1 83.25 276 GLY A CA 1
ATOM 2140 C C . GLY A 1 276 ? 11.656 12.953 -20.188 1 83.25 276 GLY A C 1
ATOM 2141 O O . GLY A 1 276 ? 10.664 12.859 -20.906 1 83.25 276 GLY A O 1
ATOM 2142 N N . GLY A 1 277 ? 11.656 12.469 -19.062 1 89.69 277 GLY A N 1
ATOM 2143 C CA . GLY A 1 277 ? 10.461 11.875 -18.484 1 89.69 277 GLY A CA 1
ATOM 2144 C C . GLY A 1 277 ? 9.477 12.906 -17.969 1 89.69 277 GLY A C 1
ATOM 2145 O O . GLY A 1 277 ? 9.375 13.117 -16.75 1 89.69 277 GLY A O 1
ATOM 2146 N N . VAL A 1 278 ? 8.578 13.375 -18.859 1 87.62 278 VAL A N 1
ATOM 2147 C CA . VAL A 1 278 ? 7.695 14.484 -18.516 1 87.62 278 VAL A CA 1
ATOM 2148 C C . VAL A 1 278 ? 6.543 13.984 -17.656 1 87.62 278 VAL A C 1
ATOM 2150 O O . VAL A 1 278 ? 6.055 14.703 -16.781 1 87.62 278 VAL A O 1
ATOM 2153 N N . PHE A 1 279 ? 6.145 12.711 -17.812 1 92.75 279 PHE A N 1
ATOM 2154 C CA . PHE A 1 279 ? 4.953 12.219 -17.125 1 92.75 279 PHE A CA 1
ATOM 2155 C C . PHE A 1 279 ? 5.324 11.375 -15.914 1 92.75 279 PHE A C 1
ATOM 2157 O O . PHE A 1 279 ? 4.453 10.969 -15.141 1 92.75 279 PHE A O 1
ATOM 2164 N N . ASN A 1 280 ? 6.578 11.133 -15.711 1 90.56 280 ASN A N 1
ATOM 2165 C CA . ASN A 1 280 ? 7.012 10.164 -14.711 1 90.56 280 ASN A CA 1
ATOM 2166 C C . ASN A 1 280 ? 6.73 10.648 -13.297 1 90.56 280 ASN A C 1
ATOM 2168 O O . ASN A 1 280 ? 6.133 9.922 -12.492 1 90.56 280 ASN A O 1
ATOM 2172 N N . ALA A 1 281 ? 6.98 11.922 -13.062 1 85.94 281 ALA A N 1
ATOM 2173 C CA . ALA A 1 281 ? 7.016 12.414 -11.688 1 85.94 281 ALA A CA 1
ATOM 2174 C C . ALA A 1 281 ? 5.602 12.586 -11.133 1 85.94 281 ALA A C 1
ATOM 2176 O O . ALA A 1 281 ? 5.398 12.539 -9.914 1 85.94 281 ALA A O 1
ATOM 2177 N N . TRP A 1 282 ? 4.699 12.734 -11.992 1 89.94 282 TRP A N 1
ATOM 2178 C CA . TRP A 1 282 ? 3.363 13 -11.469 1 89.94 282 TRP A CA 1
ATOM 2179 C C . TRP A 1 282 ? 2.383 11.914 -11.906 1 89.94 282 TRP A C 1
ATOM 2181 O O . TRP A 1 282 ? 1.828 11.195 -11.07 1 89.94 282 TRP A O 1
ATOM 2191 N N . LEU A 1 283 ? 2.324 11.602 -13.164 1 93.31 283 LEU A N 1
ATOM 2192 C CA . LEU A 1 283 ? 1.334 10.648 -13.656 1 93.31 283 LEU A CA 1
ATOM 2193 C C . LEU A 1 283 ? 1.774 9.219 -13.383 1 93.31 283 LEU A C 1
ATOM 2195 O O . LEU A 1 283 ? 1.069 8.469 -12.703 1 93.31 283 LEU A O 1
ATOM 2199 N N . THR A 1 284 ? 2.951 8.82 -13.883 1 94.19 284 THR A N 1
ATOM 2200 C CA . THR A 1 284 ? 3.443 7.465 -13.656 1 94.19 284 THR A CA 1
ATOM 2201 C C . THR A 1 284 ? 3.586 7.184 -12.164 1 94.19 284 THR A C 1
ATOM 2203 O O . THR A 1 284 ? 3.234 6.098 -11.695 1 94.19 284 THR A O 1
ATOM 2206 N N . ALA A 1 285 ? 4.035 8.172 -11.469 1 92.19 285 ALA A N 1
ATOM 2207 C CA . ALA A 1 285 ? 4.215 8.023 -10.023 1 92.19 285 ALA A CA 1
ATOM 2208 C C . ALA A 1 285 ? 2.879 7.781 -9.328 1 92.19 285 ALA A C 1
ATOM 2210 O O . ALA A 1 285 ? 2.787 6.945 -8.422 1 92.19 285 ALA A O 1
ATOM 2211 N N . SER A 1 286 ? 1.891 8.5 -9.664 1 94.81 286 SER A N 1
ATOM 2212 C CA . SER A 1 286 ? 0.583 8.328 -9.039 1 94.81 286 SER A CA 1
ATOM 2213 C C . SER A 1 286 ? -0.004 6.957 -9.352 1 94.81 286 SER A C 1
ATOM 2215 O O . SER A 1 286 ? -0.604 6.32 -8.484 1 94.81 286 SER A O 1
ATOM 2217 N N . ILE A 1 287 ? 0.182 6.461 -10.562 1 95.06 287 ILE A N 1
ATOM 2218 C CA . ILE A 1 287 ? -0.314 5.145 -10.953 1 95.06 287 ILE A CA 1
ATOM 2219 C C . ILE A 1 287 ? 0.475 4.059 -10.219 1 95.06 287 ILE A C 1
ATOM 2221 O O . ILE A 1 287 ? -0.09 3.045 -9.805 1 95.06 287 ILE A O 1
ATOM 2225 N N . ARG A 1 288 ? 1.682 4.316 -10.062 1 93.44 288 ARG A N 1
ATOM 2226 C CA . ARG A 1 288 ? 2.539 3.395 -9.32 1 93.44 288 ARG A CA 1
ATOM 2227 C C . ARG A 1 288 ? 2.104 3.293 -7.863 1 93.44 288 ARG A C 1
ATOM 2229 O O . ARG A 1 288 ? 2.061 2.199 -7.297 1 93.44 288 ARG A O 1
ATOM 2236 N N . ASN A 1 289 ? 1.763 4.395 -7.312 1 91.31 289 ASN A N 1
ATOM 2237 C CA . ASN A 1 289 ? 1.314 4.418 -5.926 1 91.31 289 ASN A CA 1
ATOM 2238 C C . ASN A 1 289 ? 0.083 3.539 -5.719 1 91.31 289 ASN A C 1
ATOM 2240 O O . ASN A 1 289 ? 0.026 2.756 -4.77 1 91.31 289 ASN A O 1
ATOM 2244 N N . ILE A 1 290 ? -0.768 3.643 -6.566 1 94.94 290 ILE A N 1
ATOM 2245 C CA . ILE A 1 290 ? -2.006 2.881 -6.453 1 94.94 290 ILE A CA 1
ATOM 2246 C C . ILE A 1 290 ? -1.739 1.413 -6.777 1 94.94 290 ILE A C 1
ATOM 2248 O O . ILE A 1 290 ? -2.271 0.519 -6.117 1 94.94 290 ILE A O 1
ATOM 2252 N N . GLY A 1 291 ? -0.991 1.192 -7.789 1 94.06 291 GLY A N 1
ATOM 2253 C CA . GLY A 1 291 ? -0.675 -0.175 -8.172 1 94.06 291 GLY A CA 1
ATOM 2254 C C . GLY A 1 291 ? 0.046 -0.946 -7.078 1 94.06 291 GLY A C 1
ATOM 2255 O O . GLY A 1 291 ? -0.228 -2.129 -6.863 1 94.06 291 GLY A O 1
ATOM 2256 N N . GLU A 1 292 ? 0.894 -0.331 -6.41 1 92.31 292 GLU A N 1
ATOM 2257 C CA . GLU A 1 292 ? 1.724 -0.98 -5.398 1 92.31 292 GLU A CA 1
ATOM 2258 C C . GLU A 1 292 ? 0.895 -1.388 -4.184 1 92.31 292 GLU A C 1
ATOM 2260 O O . GLU A 1 292 ? 1.345 -2.186 -3.355 1 92.31 292 GLU A O 1
ATOM 2265 N N . LEU A 1 293 ? -0.248 -0.884 -4.109 1 95 293 LEU A N 1
ATOM 2266 C CA . LEU A 1 293 ? -1.151 -1.298 -3.041 1 95 293 LEU A CA 1
ATOM 2267 C C . LEU A 1 293 ? -1.614 -2.736 -3.248 1 95 293 LEU A C 1
ATOM 2269 O O . LEU A 1 293 ? -2.029 -3.402 -2.297 1 95 293 LEU A O 1
ATOM 2273 N N . PHE A 1 294 ? -1.614 -3.17 -4.438 1 93.12 294 PHE A N 1
ATOM 2274 C CA . PHE A 1 294 ? -2.262 -4.422 -4.816 1 93.12 294 PHE A CA 1
ATOM 2275 C C . PHE A 1 294 ? -1.666 -5.594 -4.047 1 93.12 294 PHE A C 1
ATOM 2277 O O . PHE A 1 294 ? -2.398 -6.387 -3.447 1 93.12 294 PHE A O 1
ATOM 2284 N N . THR A 1 295 ? -0.378 -5.695 -4.004 1 91.25 295 THR A N 1
ATOM 2285 C CA . THR A 1 295 ? 0.316 -6.887 -3.533 1 91.25 295 THR A CA 1
ATOM 2286 C C . THR A 1 295 ? 0.002 -7.148 -2.062 1 91.25 295 THR A C 1
ATOM 2288 O O . THR A 1 295 ? -0.57 -8.188 -1.72 1 91.25 295 THR A O 1
ATOM 2291 N N . THR A 1 296 ? 0.27 -6.207 -1.243 1 94.19 296 THR A N 1
ATOM 2292 C CA . THR A 1 296 ? 0.086 -6.391 0.192 1 94.19 296 THR A CA 1
ATOM 2293 C C . THR A 1 296 ? -1.396 -6.375 0.553 1 94.19 296 THR A C 1
ATOM 2295 O O . THR A 1 296 ? -1.851 -7.188 1.365 1 94.19 296 THR A O 1
ATOM 2298 N N . LEU A 1 297 ? -2.107 -5.523 -0.061 1 95.19 297 LEU A N 1
ATOM 2299 C CA . LEU A 1 297 ? -3.525 -5.395 0.261 1 95.19 297 LEU A CA 1
ATOM 2300 C C . LEU A 1 297 ? -4.285 -6.664 -0.109 1 95.19 297 LEU A C 1
ATOM 2302 O O . LEU A 1 297 ? -5.176 -7.098 0.626 1 95.19 297 LEU A O 1
ATOM 2306 N N . GLN A 1 298 ? -3.949 -7.207 -1.216 1 91.38 298 GLN A N 1
ATOM 2307 C CA . GLN A 1 298 ? -4.637 -8.414 -1.656 1 91.38 298 GLN A CA 1
ATOM 2308 C C . GLN A 1 298 ? -4.391 -9.57 -0.693 1 91.38 298 GLN A C 1
ATOM 2310 O O . GLN A 1 298 ? -5.305 -10.344 -0.386 1 91.38 298 GLN A O 1
ATOM 2315 N N . ILE A 1 299 ? -3.164 -9.727 -0.274 1 92.56 299 ILE A N 1
ATOM 2316 C CA . ILE A 1 299 ? -2.84 -10.805 0.66 1 92.56 299 ILE A CA 1
ATOM 2317 C C . ILE A 1 299 ? -3.557 -10.562 1.987 1 92.56 299 ILE A C 1
ATOM 2319 O O . ILE A 1 299 ? -4.047 -11.508 2.611 1 92.56 299 ILE A O 1
ATOM 2323 N N . PHE A 1 300 ? -3.557 -9.359 2.424 1 95.31 300 PHE A N 1
ATOM 2324 C CA . PHE A 1 300 ? -4.285 -8.992 3.633 1 95.31 300 PHE A CA 1
ATOM 2325 C C . PHE A 1 300 ? -5.762 -9.336 3.502 1 95.31 300 PHE A C 1
ATOM 2327 O O . PHE A 1 300 ? -6.363 -9.883 4.43 1 95.31 300 PHE A O 1
ATOM 2334 N N . MET A 1 301 ? -6.383 -9.039 2.355 1 92.06 301 MET A N 1
ATOM 2335 C CA . MET A 1 301 ? -7.801 -9.305 2.121 1 92.06 301 MET A CA 1
ATOM 2336 C C . MET A 1 301 ? -8.07 -10.797 2.031 1 92.06 301 MET A C 1
ATOM 2338 O O . MET A 1 301 ? -9.133 -11.273 2.438 1 92.06 301 MET A O 1
ATOM 2342 N N . VAL A 1 302 ? -7.164 -11.516 1.429 1 88.06 302 VAL A N 1
ATOM 2343 C CA . VAL A 1 302 ? -7.285 -12.969 1.428 1 88.06 302 VAL A CA 1
ATOM 2344 C C . VAL A 1 302 ? -7.387 -13.477 2.863 1 88.06 302 VAL A C 1
ATOM 2346 O O . VAL A 1 302 ? -8.203 -14.352 3.162 1 88.06 302 VAL A O 1
ATOM 2349 N N . GLY A 1 303 ? -6.562 -12.961 3.746 1 91.31 303 GLY A N 1
ATOM 2350 C CA . GLY A 1 303 ? -6.672 -13.305 5.156 1 91.31 303 GLY A CA 1
ATOM 2351 C C . GLY A 1 303 ? -8.039 -13 5.742 1 91.31 303 GLY A C 1
ATOM 2352 O O . GLY A 1 303 ? -8.594 -13.805 6.488 1 91.31 303 GLY A O 1
ATOM 2353 N N . CYS A 1 304 ? -8.555 -11.875 5.395 1 92 304 CYS A N 1
ATOM 2354 C CA . CYS A 1 304 ? -9.883 -11.508 5.859 1 92 304 CYS A CA 1
ATOM 2355 C C . CYS A 1 304 ? -10.93 -12.492 5.363 1 92 304 CYS A C 1
ATOM 2357 O O . CYS A 1 304 ? -11.844 -12.859 6.105 1 92 304 CYS A O 1
ATOM 2359 N N . LYS A 1 305 ? -10.82 -12.82 4.133 1 86.88 305 LYS A N 1
ATOM 2360 C CA . LYS A 1 305 ? -11.766 -13.766 3.545 1 86.88 305 LYS A CA 1
ATOM 2361 C C . LYS A 1 305 ? -11.711 -15.117 4.254 1 86.88 305 LYS A C 1
ATOM 2363 O O . LYS A 1 305 ? -12.734 -15.766 4.445 1 86.88 305 LYS A O 1
ATOM 2368 N N . LEU A 1 306 ? -10.523 -15.531 4.551 1 85.12 306 LEU A N 1
ATOM 2369 C CA . LEU A 1 306 ? -10.367 -16.766 5.305 1 85.12 306 LEU A CA 1
ATOM 2370 C C . LEU A 1 306 ? -11.008 -16.656 6.684 1 85.12 306 LEU A C 1
ATOM 2372 O O . LEU A 1 306 ? -11.508 -17.641 7.227 1 85.12 306 LEU A O 1
ATOM 2376 N N . GLY A 1 307 ? -10.953 -15.453 7.246 1 87.25 307 GLY A N 1
ATOM 2377 C CA . GLY A 1 307 ? -11.633 -15.211 8.508 1 87.25 307 GLY A CA 1
ATOM 2378 C C . GLY A 1 307 ? -13.133 -15.422 8.438 1 87.25 307 GLY A C 1
ATOM 2379 O O . GLY A 1 307 ? -13.727 -16 9.344 1 87.25 307 GLY A O 1
ATOM 2380 N N . ILE A 1 308 ? -13.703 -14.984 7.391 1 84.62 308 ILE A N 1
ATOM 2381 C CA . ILE A 1 308 ? -15.133 -15.172 7.188 1 84.62 308 ILE A CA 1
ATOM 2382 C C . ILE A 1 308 ? -15.445 -16.656 7.074 1 84.62 308 ILE A C 1
ATOM 2384 O O . ILE A 1 308 ? -16.438 -17.141 7.645 1 84.62 308 ILE A O 1
ATOM 2388 N N . THR A 1 309 ? -14.641 -17.297 6.289 1 77.44 309 THR A N 1
ATOM 2389 C CA . THR A 1 309 ? -14.844 -18.734 6.102 1 77.44 309 THR A CA 1
ATOM 2390 C C . THR A 1 309 ? -14.742 -19.469 7.434 1 77.44 309 THR A C 1
ATOM 2392 O O . THR A 1 309 ? -15.523 -20.375 7.703 1 77.44 309 THR A O 1
ATOM 2395 N N . PHE A 1 310 ? -13.805 -19.078 8.148 1 80.69 310 PHE A N 1
ATOM 2396 C CA . PHE A 1 310 ? -13.609 -19.703 9.461 1 80.69 310 PHE A CA 1
ATOM 2397 C C . PHE A 1 310 ? -14.82 -19.453 10.352 1 80.69 310 PHE A C 1
ATOM 2399 O O . PHE A 1 310 ? -15.25 -20.359 11.078 1 80.69 310 PHE A O 1
ATOM 2406 N N . GLU A 1 311 ? -15.32 -18.312 10.328 1 83.44 311 GLU A N 1
ATOM 2407 C CA . GLU A 1 311 ? -16.516 -17.984 11.102 1 83.44 311 GLU A CA 1
ATOM 2408 C C . GLU A 1 311 ? -17.703 -18.844 10.68 1 83.44 311 GLU A C 1
ATOM 2410 O O . GLU A 1 311 ? -18.484 -19.281 11.523 1 83.44 311 GLU A O 1
ATOM 2415 N N . ARG A 1 312 ? -17.797 -18.953 9.477 1 75.81 312 ARG A N 1
ATOM 2416 C CA . ARG A 1 312 ? -18.891 -19.766 8.953 1 75.81 312 ARG A CA 1
ATOM 2417 C C . ARG A 1 312 ? -18.719 -21.234 9.344 1 75.81 312 ARG A C 1
ATOM 2419 O O . ARG A 1 312 ? -19.703 -21.922 9.633 1 75.81 312 ARG A O 1
ATOM 2426 N N . MET A 1 313 ? -17.531 -21.703 9.328 1 75.62 313 MET A N 1
ATOM 2427 C CA . MET A 1 313 ? -17.234 -23.078 9.727 1 75.62 313 MET A CA 1
ATOM 2428 C C . MET A 1 313 ? -17.594 -23.312 11.188 1 75.62 313 MET A C 1
ATOM 2430 O O . MET A 1 313 ? -18.156 -24.359 11.531 1 75.62 313 MET A O 1
ATOM 2434 N N . VAL A 1 314 ? -17.25 -22.375 11.977 1 77.12 314 VAL A N 1
ATOM 2435 C CA . VAL A 1 314 ? -17.516 -22.5 13.406 1 77.12 314 VAL A CA 1
ATOM 2436 C C . VAL A 1 314 ? -19.016 -22.422 13.664 1 77.12 314 VAL A C 1
ATOM 2438 O O . VAL A 1 314 ? -19.547 -23.156 14.5 1 77.12 314 VAL A O 1
ATOM 2441 N N . ALA A 1 315 ? -19.688 -21.562 12.977 1 76 315 ALA A N 1
ATOM 2442 C CA . ALA A 1 315 ? -21.125 -21.375 13.148 1 76 315 ALA A CA 1
ATOM 2443 C C . ALA A 1 315 ? -21.891 -22.625 12.719 1 76 315 ALA A C 1
ATOM 2445 O O . ALA A 1 315 ? -22.906 -22.969 13.328 1 76 315 ALA A O 1
ATOM 2446 N N . GLU A 1 316 ? -21.453 -23.234 11.664 1 72.12 316 GLU A N 1
ATOM 2447 C CA . GLU A 1 316 ? -22.172 -24.391 11.125 1 72.12 316 GLU A CA 1
ATOM 2448 C C . GLU A 1 316 ? -21.703 -25.688 11.797 1 72.12 316 GLU A C 1
ATOM 2450 O O . GLU A 1 316 ? -22.156 -26.766 11.438 1 72.12 316 GLU A O 1
ATOM 2455 N N . GLY A 1 317 ? -21.094 -25.547 12.914 1 63.62 317 GLY A N 1
ATOM 2456 C CA . GLY A 1 317 ? -20.75 -26.703 13.742 1 63.62 317 GLY A CA 1
ATOM 2457 C C . GLY A 1 317 ? -19.703 -27.594 13.109 1 63.62 317 GLY A C 1
ATOM 2458 O O . GLY A 1 317 ? -19.734 -28.812 13.289 1 63.62 317 GLY A O 1
ATOM 2459 N N . ASN A 1 318 ? -18.688 -27.047 12.375 1 61.66 318 ASN A N 1
ATOM 2460 C CA . ASN A 1 318 ? -17.578 -27.812 11.797 1 61.66 318 ASN A CA 1
ATOM 2461 C C . ASN A 1 318 ? -18.062 -29.031 11.039 1 61.66 318 ASN A C 1
ATOM 2463 O O . ASN A 1 318 ? -17.438 -30.094 11.094 1 61.66 318 ASN A O 1
ATOM 2467 N N . SER A 1 319 ? -19.25 -28.938 10.547 1 59.66 319 SER A N 1
ATOM 2468 C CA . SER A 1 319 ? -19.953 -30.125 10.047 1 59.66 319 SER A CA 1
ATOM 2469 C C . SER A 1 319 ? -19.297 -30.641 8.766 1 59.66 319 SER A C 1
ATOM 2471 O O . SER A 1 319 ? -19.453 -31.828 8.422 1 59.66 319 SER A O 1
ATOM 2473 N N . ALA A 1 320 ? -18.656 -29.719 8.117 1 63.59 320 ALA A N 1
ATOM 2474 C CA . ALA A 1 320 ? -18.234 -30.266 6.824 1 63.59 320 ALA A CA 1
ATOM 2475 C C . ALA A 1 320 ? -16.953 -31.078 6.961 1 63.59 320 ALA A C 1
ATOM 2477 O O . ALA A 1 320 ? -15.984 -30.625 7.582 1 63.59 320 ALA A O 1
ATOM 2478 N N . ARG A 1 321 ? -17.109 -32.375 6.676 1 71.69 321 ARG A N 1
ATOM 2479 C CA . ARG A 1 321 ? -15.945 -33.25 6.695 1 71.69 321 ARG A CA 1
ATOM 2480 C C . ARG A 1 321 ? -14.828 -32.719 5.805 1 71.69 321 ARG A C 1
ATOM 2482 O O . ARG A 1 321 ? -15.094 -32.156 4.75 1 71.69 321 ARG A O 1
ATOM 2489 N N . ILE A 1 322 ? -13.688 -32.75 6.355 1 71.81 322 ILE A N 1
ATOM 2490 C CA . ILE A 1 322 ? -12.508 -32.312 5.609 1 71.81 322 ILE A CA 1
ATOM 2491 C C . ILE A 1 322 ? -12.188 -33.344 4.531 1 71.81 322 ILE A C 1
ATOM 2493 O O . ILE A 1 322 ? -11.961 -34.531 4.828 1 71.81 322 ILE A O 1
ATOM 2497 N N . PRO A 1 323 ? -12.266 -32.938 3.33 1 83.75 323 PRO A N 1
ATOM 2498 C CA . PRO A 1 323 ? -11.906 -33.875 2.266 1 83.75 323 PRO A CA 1
ATOM 2499 C C . PRO A 1 323 ? -10.398 -34.094 2.156 1 83.75 323 PRO A C 1
ATOM 2501 O O . PRO A 1 323 ? -9.734 -33.469 1.34 1 83.75 323 PRO A O 1
ATOM 2504 N N . VAL A 1 324 ? -9.898 -35.031 2.859 1 88.12 324 VAL A N 1
ATOM 2505 C CA . VAL A 1 324 ? -8.461 -35.25 2.99 1 88.12 324 VAL A CA 1
ATOM 2506 C C . VAL A 1 324 ? -7.871 -35.625 1.635 1 88.12 324 VAL A C 1
ATOM 2508 O O . VAL A 1 324 ? -6.758 -35.219 1.296 1 88.12 324 VAL A O 1
ATOM 2511 N N . LYS A 1 325 ? -8.648 -36.406 0.887 1 89 325 LYS A N 1
ATOM 2512 C CA . LYS A 1 325 ? -8.164 -36.844 -0.424 1 89 325 LYS A CA 1
ATOM 2513 C C . LYS A 1 325 ? -7.98 -35.625 -1.354 1 89 325 LYS A C 1
ATOM 2515 O O . LYS A 1 325 ? -6.988 -35.562 -2.08 1 89 325 LYS A O 1
ATOM 2520 N N . ALA A 1 326 ? -8.945 -34.781 -1.293 1 88.62 326 ALA A N 1
ATOM 2521 C CA . ALA A 1 326 ? -8.883 -33.594 -2.129 1 88.62 326 ALA A CA 1
ATOM 2522 C C . ALA A 1 326 ? -7.734 -32.688 -1.708 1 88.62 326 ALA A C 1
ATOM 2524 O O . ALA A 1 326 ? -6.961 -32.219 -2.549 1 88.62 326 ALA A O 1
ATOM 2525 N N . ILE A 1 327 ? -7.562 -32.469 -0.439 1 91.31 327 ILE A N 1
ATOM 2526 C CA . ILE A 1 327 ? -6.539 -31.578 0.095 1 91.31 327 ILE A CA 1
ATOM 2527 C C . ILE A 1 327 ? -5.152 -32.125 -0.208 1 91.31 327 ILE A C 1
ATOM 2529 O O . ILE A 1 327 ? -4.25 -31.406 -0.617 1 91.31 327 ILE A O 1
ATOM 2533 N N . THR A 1 328 ? -5.004 -33.438 -0.04 1 92.81 328 THR A N 1
ATOM 2534 C CA . THR A 1 328 ? -3.713 -34.094 -0.277 1 92.81 328 THR A CA 1
ATOM 2535 C C . THR A 1 328 ? -3.35 -34.031 -1.759 1 92.81 328 THR A C 1
ATOM 2537 O O . THR A 1 328 ? -2.191 -33.812 -2.111 1 92.81 328 THR A O 1
ATOM 2540 N N . THR A 1 329 ? -4.32 -34.25 -2.572 1 92.31 329 THR A N 1
ATOM 2541 C CA . THR A 1 329 ? -4.07 -34.219 -4.008 1 92.31 329 THR A CA 1
ATOM 2542 C C . THR A 1 329 ? -3.646 -32.812 -4.441 1 92.31 329 THR A C 1
ATOM 2544 O O . THR A 1 329 ? -2.682 -32.656 -5.191 1 92.31 329 THR A O 1
ATOM 2547 N N . ILE A 1 330 ? -4.363 -31.812 -3.959 1 92.31 330 ILE A N 1
ATOM 2548 C CA . ILE A 1 330 ? -4.039 -30.438 -4.301 1 92.31 330 ILE A CA 1
ATOM 2549 C C . ILE A 1 330 ? -2.648 -30.078 -3.775 1 92.31 330 ILE A C 1
ATOM 2551 O O . ILE A 1 330 ? -1.849 -29.469 -4.484 1 92.31 330 ILE A O 1
ATOM 2555 N N . PHE A 1 331 ? -2.342 -30.5 -2.605 1 93.88 331 PHE A N 1
ATOM 2556 C CA . PHE A 1 331 ? -1.052 -30.234 -1.98 1 93.88 331 PHE A CA 1
ATOM 2557 C C . PHE A 1 331 ? 0.079 -30.859 -2.793 1 93.88 331 PHE A C 1
ATOM 2559 O O . PHE A 1 331 ? 1.075 -30.188 -3.086 1 93.88 331 PHE A O 1
ATOM 2566 N N . ILE A 1 332 ? -0.067 -32.062 -3.17 1 93.44 332 ILE A N 1
ATOM 2567 C CA . ILE A 1 332 ? 0.982 -32.781 -3.881 1 93.44 332 ILE A CA 1
ATOM 2568 C C . ILE A 1 332 ? 1.173 -32.188 -5.27 1 93.44 332 ILE A C 1
ATOM 2570 O O . ILE A 1 332 ? 2.305 -32 -5.719 1 93.44 332 ILE A O 1
ATOM 2574 N N . VAL A 1 333 ? 0.127 -31.844 -5.91 1 92 333 VAL A N 1
ATOM 2575 C CA . VAL A 1 333 ? 0.216 -31.344 -7.273 1 92 333 VAL A CA 1
ATOM 2576 C C . VAL A 1 333 ? 0.812 -29.938 -7.266 1 92 333 VAL A C 1
ATOM 2578 O O . VAL A 1 333 ? 1.729 -29.641 -8.031 1 92 333 VAL A O 1
ATOM 2581 N N . ARG A 1 334 ? 0.398 -29.094 -6.316 1 91.81 334 ARG A N 1
ATOM 2582 C CA . ARG A 1 334 ? 0.703 -27.672 -6.391 1 91.81 334 ARG A CA 1
ATOM 2583 C C . ARG A 1 334 ? 1.979 -27.344 -5.621 1 91.81 334 ARG A C 1
ATOM 2585 O O . ARG A 1 334 ? 2.693 -26.406 -5.965 1 91.81 334 ARG A O 1
ATOM 2592 N N . LEU A 1 335 ? 2.311 -28.109 -4.602 1 92.75 335 LEU A N 1
ATOM 2593 C CA . LEU A 1 335 ? 3.418 -27.703 -3.742 1 92.75 335 LEU A CA 1
ATOM 2594 C C . LEU A 1 335 ? 4.582 -28.688 -3.861 1 92.75 335 LEU A C 1
ATOM 2596 O O . LEU A 1 335 ? 5.688 -28.406 -3.398 1 92.75 335 LEU A O 1
ATOM 2600 N N . VAL A 1 336 ? 4.344 -29.812 -4.605 1 93.31 336 VAL A N 1
ATOM 2601 C CA . VAL A 1 336 ? 5.426 -30.781 -4.703 1 93.31 336 VAL A CA 1
ATOM 2602 C C . VAL A 1 336 ? 5.695 -31.109 -6.172 1 93.31 336 VAL A C 1
ATOM 2604 O O . VAL A 1 336 ? 6.785 -30.828 -6.684 1 93.31 336 VAL A O 1
ATOM 2607 N N . ALA A 1 337 ? 4.699 -31.594 -6.898 1 92.94 337 ALA A N 1
ATOM 2608 C CA . ALA A 1 337 ? 4.887 -32.125 -8.25 1 92.94 337 ALA A CA 1
ATOM 2609 C C . ALA A 1 337 ? 5.258 -31 -9.219 1 92.94 337 ALA A C 1
ATOM 2611 O O . ALA A 1 337 ? 6.281 -31.078 -9.906 1 92.94 337 ALA A O 1
ATOM 2612 N N . TRP A 1 338 ? 4.484 -29.969 -9.25 1 93.25 338 TRP A N 1
ATOM 2613 C CA . TRP A 1 338 ? 4.746 -28.906 -10.211 1 93.25 338 TRP A CA 1
ATOM 2614 C C . TRP A 1 338 ? 6.059 -28.188 -9.883 1 93.25 338 TRP A C 1
ATOM 2616 O O . TRP A 1 338 ? 6.863 -27.922 -10.781 1 93.25 338 TRP A O 1
ATOM 2626 N N . PRO A 1 339 ? 6.348 -27.859 -8.625 1 94.06 339 PRO A N 1
ATOM 2627 C CA . PRO A 1 339 ? 7.645 -27.234 -8.328 1 94.06 339 PRO A CA 1
ATOM 2628 C C . PRO A 1 339 ? 8.82 -28.125 -8.734 1 94.06 339 PRO A C 1
ATOM 2630 O O . PRO A 1 339 ? 9.797 -27.641 -9.305 1 94.06 339 PRO A O 1
ATOM 2633 N N . ALA A 1 340 ? 8.734 -29.438 -8.492 1 95.12 340 ALA A N 1
ATOM 2634 C CA . ALA A 1 340 ? 9.805 -30.359 -8.875 1 95.12 340 ALA A CA 1
ATOM 2635 C C . ALA A 1 340 ? 9.961 -30.406 -10.398 1 95.12 340 ALA A C 1
ATOM 2637 O O . ALA A 1 340 ? 11.078 -30.359 -10.914 1 95.12 340 ALA A O 1
ATOM 2638 N N . LEU A 1 341 ? 8.875 -30.469 -11.055 1 95.12 341 LEU A N 1
ATOM 2639 C CA . LEU A 1 341 ? 8.891 -30.547 -12.516 1 95.12 341 LEU A CA 1
ATOM 2640 C C . LEU A 1 341 ? 9.375 -29.234 -13.125 1 95.12 341 LEU A C 1
ATOM 2642 O O . LEU A 1 341 ? 10.172 -29.25 -14.062 1 95.12 341 LEU A O 1
ATOM 2646 N N . SER A 1 342 ? 8.852 -28.125 -12.641 1 96.5 342 SER A N 1
ATOM 2647 C CA . SER A 1 342 ? 9.195 -26.812 -13.18 1 96.5 342 SER A CA 1
ATOM 2648 C C . SER A 1 342 ? 10.672 -26.5 -12.953 1 96.5 342 SER A C 1
ATOM 2650 O O . SER A 1 342 ? 11.352 -26.031 -13.867 1 96.5 342 SER A O 1
ATOM 2652 N N . VAL A 1 343 ? 11.188 -26.719 -11.758 1 97 343 VAL A N 1
ATOM 2653 C CA . VAL A 1 343 ? 12.586 -26.453 -11.445 1 97 343 VAL A CA 1
ATOM 2654 C C . VAL A 1 343 ? 13.484 -27.328 -12.32 1 97 343 VAL A C 1
ATOM 2656 O O . VAL A 1 343 ? 14.469 -26.844 -12.891 1 97 343 VAL A O 1
ATOM 2659 N N . SER A 1 344 ? 13.148 -28.625 -12.469 1 96.69 344 SER A N 1
ATOM 2660 C CA . SER A 1 344 ? 13.961 -29.547 -13.25 1 96.69 344 SER A CA 1
ATOM 2661 C C . SER A 1 344 ? 13.945 -29.188 -14.734 1 96.69 344 SER A C 1
ATOM 2663 O O . SER A 1 344 ? 14.984 -29.156 -15.383 1 96.69 344 SER A O 1
ATOM 2665 N N . LEU A 1 345 ? 12.781 -28.859 -15.234 1 96.19 345 LEU A N 1
ATOM 2666 C CA . LEU A 1 345 ? 12.633 -28.562 -16.656 1 96.19 345 LEU A CA 1
ATOM 2667 C C . LEU A 1 345 ? 13.328 -27.25 -17.016 1 96.19 345 LEU A C 1
ATOM 2669 O O . LEU A 1 345 ? 14.055 -27.188 -18.016 1 96.19 345 LEU A O 1
ATOM 2673 N N . ILE A 1 346 ? 13.078 -26.219 -16.25 1 97.25 346 ILE A N 1
ATOM 2674 C CA . ILE A 1 346 ? 13.664 -24.906 -16.547 1 97.25 346 ILE A CA 1
ATOM 2675 C C . ILE A 1 346 ? 15.172 -24.953 -16.328 1 97.25 346 ILE A C 1
ATOM 2677 O O . ILE A 1 346 ? 15.93 -24.312 -17.062 1 97.25 346 ILE A O 1
ATOM 2681 N N . TYR A 1 347 ? 15.578 -25.688 -15.258 1 96.69 347 TYR A N 1
ATOM 2682 C CA . TYR A 1 347 ? 17 -25.859 -15.031 1 96.69 347 TYR A CA 1
ATOM 2683 C C . TYR A 1 347 ? 17.656 -26.531 -16.234 1 96.69 347 TYR A C 1
ATOM 2685 O O . TYR A 1 347 ? 18.703 -26.078 -16.719 1 96.69 347 TYR A O 1
ATOM 2693 N N . GLY A 1 348 ? 17.078 -27.625 -16.719 1 95.94 348 GLY A N 1
ATOM 2694 C CA . GLY A 1 348 ? 17.609 -28.312 -17.891 1 95.94 348 GLY A CA 1
ATOM 2695 C C . GLY A 1 348 ? 17.641 -27.438 -19.125 1 95.94 348 GLY A C 1
ATOM 2696 O O . GLY A 1 348 ? 18.625 -27.438 -19.859 1 95.94 348 GLY A O 1
ATOM 2697 N N . LEU A 1 349 ? 16.609 -26.672 -19.359 1 95.56 349 LEU A N 1
ATOM 2698 C CA . LEU A 1 349 ? 16.531 -25.797 -20.516 1 95.56 349 LEU A CA 1
ATOM 2699 C C . LEU A 1 349 ? 17.547 -24.672 -20.422 1 95.56 349 LEU A C 1
ATOM 2701 O O . LEU A 1 349 ? 18.188 -24.297 -21.406 1 95.56 349 LEU A O 1
ATOM 2705 N N . ALA A 1 350 ? 17.641 -24.062 -19.219 1 95.12 350 ALA A N 1
ATOM 2706 C CA . ALA A 1 350 ? 18.578 -22.953 -19.016 1 95.12 350 ALA A CA 1
ATOM 2707 C C . ALA A 1 350 ? 20.016 -23.438 -19.125 1 95.12 350 ALA A C 1
ATOM 2709 O O . ALA A 1 350 ? 20.891 -22.688 -19.609 1 95.12 350 ALA A O 1
ATOM 2710 N N . LYS A 1 351 ? 20.328 -24.625 -18.672 1 94.31 351 LYS A N 1
ATOM 2711 C CA . LYS A 1 351 ? 21.688 -25.156 -18.672 1 94.31 351 LYS A CA 1
ATOM 2712 C C . LYS A 1 351 ? 22.078 -25.656 -20.062 1 94.31 351 LYS A C 1
ATOM 2714 O O . LYS A 1 351 ? 23.219 -25.453 -20.5 1 94.31 351 LYS A O 1
ATOM 2719 N N . ARG A 1 352 ? 21.188 -26.234 -20.734 1 93.5 352 ARG A N 1
ATOM 2720 C CA . ARG A 1 352 ? 21.547 -26.984 -21.938 1 93.5 352 ARG A CA 1
ATOM 2721 C C . ARG A 1 352 ? 21.219 -26.188 -23.188 1 93.5 352 ARG A C 1
ATOM 2723 O O . ARG A 1 352 ? 21.719 -26.5 -24.281 1 93.5 352 ARG A O 1
ATOM 2730 N N . THR A 1 353 ? 20.297 -25.25 -23.047 1 91.75 353 THR A N 1
ATOM 2731 C CA . THR A 1 353 ? 19.906 -24.5 -24.234 1 91.75 353 THR A CA 1
ATOM 2732 C C . THR A 1 353 ? 20.078 -23 -24.016 1 91.75 353 THR A C 1
ATOM 2734 O O . THR A 1 353 ? 20.422 -22.562 -22.906 1 91.75 353 THR A O 1
ATOM 2737 N N . HIS A 1 354 ? 19.906 -22.234 -25.109 1 87.94 354 HIS A N 1
ATOM 2738 C CA . HIS A 1 354 ? 19.953 -20.766 -25.047 1 87.94 354 HIS A CA 1
ATOM 2739 C C . HIS A 1 354 ? 18.578 -20.156 -25.266 1 87.94 354 HIS A C 1
ATOM 2741 O O . HIS A 1 354 ? 18.453 -18.969 -25.547 1 87.94 354 HIS A O 1
ATOM 2747 N N . LEU A 1 355 ? 17.609 -20.938 -25.047 1 88.94 355 LEU A N 1
ATOM 2748 C CA . LEU A 1 355 ? 16.234 -20.531 -25.328 1 88.94 355 LEU A CA 1
ATOM 2749 C C . LEU A 1 355 ? 15.742 -19.531 -24.281 1 88.94 355 LEU A C 1
ATOM 2751 O O . LEU A 1 355 ? 14.859 -18.719 -24.562 1 88.94 355 LEU A O 1
ATOM 2755 N N . LEU A 1 356 ? 16.375 -19.547 -23.031 1 92.56 356 LEU A N 1
ATOM 2756 C CA . LEU A 1 356 ? 15.859 -18.734 -21.938 1 92.56 356 LEU A CA 1
ATOM 2757 C C . LEU A 1 356 ? 16.766 -17.547 -21.656 1 92.56 356 LEU A C 1
ATOM 2759 O O . LEU A 1 356 ? 16.578 -16.844 -20.656 1 92.56 356 LEU A O 1
ATOM 2763 N N . GLY A 1 357 ? 17.562 -17.297 -22.469 1 87.06 357 GLY A N 1
ATOM 2764 C CA . GLY A 1 357 ? 18.438 -16.156 -22.266 1 87.06 357 GLY A CA 1
ATOM 2765 C C . GLY A 1 357 ? 19.391 -16.312 -21.109 1 87.06 357 GLY A C 1
ATOM 2766 O O . GLY A 1 357 ? 19.609 -17.438 -20.625 1 87.06 357 GLY A O 1
ATOM 2767 N N . ASP A 1 358 ? 19.969 -15.133 -20.562 1 88.25 358 ASP A N 1
ATOM 2768 C CA . ASP A 1 358 ? 21.016 -15.18 -19.547 1 88.25 358 ASP A CA 1
ATOM 2769 C C . ASP A 1 358 ? 20.562 -14.461 -18.266 1 88.25 358 ASP A C 1
ATOM 2771 O O . ASP A 1 358 ? 21.406 -14.062 -17.453 1 88.25 358 ASP A O 1
ATOM 2775 N N . ASP A 1 359 ? 19.25 -14.312 -18.125 1 92.12 359 ASP A N 1
ATOM 2776 C CA . ASP A 1 359 ? 18.734 -13.625 -16.938 1 92.12 359 ASP A CA 1
ATOM 2777 C C . ASP A 1 359 ? 18.328 -14.625 -15.859 1 92.12 359 ASP A C 1
ATOM 2779 O O . ASP A 1 359 ? 17.297 -15.297 -15.992 1 92.12 359 ASP A O 1
ATOM 2783 N N . PRO A 1 360 ? 19.078 -14.719 -14.812 1 94.88 360 PRO A N 1
ATOM 2784 C CA . PRO A 1 360 ? 18.75 -15.664 -13.75 1 94.88 360 PRO A CA 1
ATOM 2785 C C . PRO A 1 360 ? 17.391 -15.391 -13.117 1 94.88 360 PRO A C 1
ATOM 2787 O O . PRO A 1 360 ? 16.719 -16.312 -12.656 1 94.88 360 PRO A O 1
ATOM 2790 N N . MET A 1 361 ? 16.984 -14.141 -13.078 1 95.38 361 MET A N 1
ATOM 2791 C CA . MET A 1 361 ? 15.688 -13.805 -12.508 1 95.38 361 MET A CA 1
ATOM 2792 C C . MET A 1 361 ? 14.555 -14.375 -13.359 1 95.38 361 MET A C 1
ATOM 2794 O O . MET A 1 361 ? 13.492 -14.719 -12.836 1 95.38 361 MET A O 1
ATOM 2798 N N . LEU A 1 362 ? 14.82 -14.453 -14.633 1 96.12 362 LEU A N 1
ATOM 2799 C CA . LEU A 1 362 ? 13.844 -15.078 -15.531 1 96.12 362 LEU A CA 1
ATOM 2800 C C . LEU A 1 362 ? 13.68 -16.562 -15.211 1 96.12 362 LEU A C 1
ATOM 2802 O O . LEU A 1 362 ? 12.555 -17.047 -15.07 1 96.12 362 LEU A O 1
ATOM 2806 N N . TRP A 1 363 ? 14.812 -17.281 -15.055 1 97.38 363 TRP A N 1
ATOM 2807 C CA . TRP A 1 363 ? 14.773 -18.703 -14.727 1 97.38 363 TRP A CA 1
ATOM 2808 C C . TRP A 1 363 ? 14.07 -18.938 -13.391 1 97.38 363 TRP A C 1
ATOM 2810 O O . TRP A 1 363 ? 13.18 -19.781 -13.289 1 97.38 363 TRP A O 1
ATOM 2820 N N . PHE A 1 364 ? 14.531 -18.156 -12.414 1 97.31 364 PHE A N 1
ATOM 2821 C CA . PHE A 1 364 ? 13.977 -18.25 -11.07 1 97.31 364 PHE A CA 1
ATOM 2822 C C . PHE A 1 364 ? 12.469 -18.047 -11.094 1 97.31 364 PHE A C 1
ATOM 2824 O O . PHE A 1 364 ? 11.727 -18.828 -10.5 1 97.31 364 PHE A O 1
ATOM 2831 N N . SER A 1 365 ? 11.977 -17 -11.789 1 96.75 365 SER A N 1
ATOM 2832 C CA . SER A 1 365 ? 10.555 -16.688 -11.867 1 96.75 365 SER A CA 1
ATOM 2833 C C . SER A 1 365 ? 9.773 -17.812 -12.555 1 96.75 365 SER A C 1
ATOM 2835 O O . SER A 1 365 ? 8.719 -18.219 -12.078 1 96.75 365 SER A O 1
ATOM 2837 N N . MET A 1 366 ? 10.32 -18.281 -13.664 1 97.06 366 MET A N 1
ATOM 2838 C CA . MET A 1 366 ? 9.648 -19.344 -14.414 1 97.06 366 MET A CA 1
ATOM 2839 C C . MET A 1 366 ? 9.531 -20.609 -13.578 1 97.06 366 MET A C 1
ATOM 2841 O O . MET A 1 366 ? 8.523 -21.328 -13.648 1 97.06 366 MET A O 1
ATOM 2845 N N . MET A 1 367 ? 10.516 -20.938 -12.797 1 97.12 367 MET A N 1
ATOM 2846 C CA . MET A 1 367 ? 10.5 -22.125 -11.938 1 97.12 367 MET A CA 1
ATOM 2847 C C . MET A 1 367 ? 9.398 -22 -10.883 1 97.12 367 MET A C 1
ATOM 2849 O O . MET A 1 367 ? 8.805 -23.016 -10.484 1 97.12 367 MET A O 1
ATOM 2853 N N . LEU A 1 368 ? 9.117 -20.766 -10.508 1 95.88 368 LEU A N 1
ATOM 2854 C CA . LEU A 1 368 ? 8.219 -20.562 -9.375 1 95.88 368 LEU A CA 1
ATOM 2855 C C . LEU A 1 368 ? 6.789 -20.328 -9.852 1 95.88 368 LEU A C 1
ATOM 2857 O O . LEU A 1 368 ? 5.844 -20.422 -9.07 1 95.88 368 LEU A O 1
ATOM 2861 N N . MET A 1 369 ? 6.539 -20.062 -11.07 1 95.44 369 MET A N 1
ATOM 2862 C CA . MET A 1 369 ? 5.246 -19.656 -11.617 1 95.44 369 MET A CA 1
ATOM 2863 C C . MET A 1 369 ? 4.188 -20.734 -11.359 1 95.44 369 MET A C 1
ATOM 2865 O O . MET A 1 369 ? 3.084 -20.422 -10.914 1 95.44 369 MET A O 1
ATOM 2869 N N . PRO A 1 370 ? 4.504 -21.969 -11.531 1 93.81 370 PRO A N 1
ATOM 2870 C CA . PRO A 1 370 ? 3.455 -22.969 -11.328 1 93.81 370 PRO A CA 1
ATOM 2871 C C . PRO A 1 370 ? 3.256 -23.328 -9.852 1 93.81 370 PRO A C 1
ATOM 2873 O O . PRO A 1 370 ? 2.316 -24.047 -9.508 1 93.81 370 PRO A O 1
ATOM 2876 N N . ALA A 1 371 ? 4.113 -22.859 -9 1 90.75 371 ALA A N 1
ATOM 2877 C CA . ALA A 1 371 ? 4.066 -23.219 -7.586 1 90.75 371 ALA A CA 1
ATOM 2878 C C . ALA A 1 371 ? 3.15 -22.266 -6.809 1 90.75 371 ALA A C 1
ATOM 2880 O O . ALA A 1 371 ? 2.996 -21.109 -7.18 1 90.75 371 ALA A O 1
ATOM 2881 N N . GLY A 1 372 ? 2.529 -22.812 -5.766 1 88.62 372 GLY A N 1
ATOM 2882 C CA . GLY A 1 372 ? 1.74 -21.969 -4.887 1 88.62 372 GLY A CA 1
ATOM 2883 C C . GLY A 1 372 ? 0.37 -22.531 -4.578 1 88.62 372 GLY A C 1
ATOM 2884 O O . GLY A 1 372 ? -0.058 -23.516 -5.207 1 88.62 372 GLY A O 1
ATOM 2885 N N . PRO A 1 373 ? -0.297 -21.938 -3.639 1 88.94 373 PRO A N 1
ATOM 2886 C CA . PRO A 1 373 ? -1.646 -22.375 -3.279 1 88.94 373 PRO A CA 1
ATOM 2887 C C . PRO A 1 373 ? -2.684 -22.031 -4.348 1 88.94 373 PRO A C 1
ATOM 2889 O O . PRO A 1 373 ? -2.402 -21.266 -5.262 1 88.94 373 PRO A O 1
ATOM 2892 N N . PRO A 1 374 ? -3.836 -22.719 -4.234 1 88.44 374 PRO A N 1
ATOM 2893 C CA . PRO A 1 374 ? -4.879 -22.469 -5.23 1 88.44 374 PRO A CA 1
ATOM 2894 C C . PRO A 1 374 ? -5.359 -21.016 -5.234 1 88.44 374 PRO A C 1
ATOM 2896 O O . PRO A 1 374 ? -5.289 -20.328 -4.207 1 88.44 374 PRO A O 1
ATOM 2899 N N . ALA A 1 375 ? -5.797 -20.609 -6.332 1 79.94 375 ALA A N 1
ATOM 2900 C CA . ALA A 1 375 ? -6.336 -19.266 -6.504 1 79.94 375 ALA A CA 1
ATOM 2901 C C . ALA A 1 375 ? -7.668 -19.109 -5.777 1 79.94 375 ALA A C 1
ATOM 2903 O O . ALA A 1 375 ? -8.453 -20.062 -5.695 1 79.94 375 ALA A O 1
ATOM 2904 N N . LEU A 1 376 ? -7.941 -17.969 -5.32 1 73.12 376 LEU A N 1
ATOM 2905 C CA . LEU A 1 376 ? -9.18 -17.703 -4.602 1 73.12 376 LEU A CA 1
ATOM 2906 C C . LEU A 1 376 ? -10.359 -17.609 -5.566 1 73.12 376 LEU A C 1
ATOM 2908 O O . LEU A 1 376 ? -11.516 -17.672 -5.145 1 73.12 376 LEU A O 1
ATOM 2912 N N . VAL A 1 377 ? -10.023 -17.484 -6.77 1 67.69 377 VAL A N 1
ATOM 2913 C CA . VAL A 1 377 ? -11.07 -17.359 -7.777 1 67.69 377 VAL A CA 1
ATOM 2914 C C . VAL A 1 377 ? -11.992 -18.578 -7.727 1 67.69 377 VAL A C 1
ATOM 2916 O O . VAL A 1 377 ? -13.148 -18.516 -8.133 1 67.69 377 VAL A O 1
ATOM 2919 N N . ILE A 1 378 ? -11.477 -19.625 -7.141 1 73.56 378 ILE A N 1
ATOM 2920 C CA . ILE A 1 378 ? -12.234 -20.875 -7.078 1 73.56 378 ILE A CA 1
ATOM 2921 C C . ILE A 1 378 ? -13.477 -20.672 -6.215 1 73.56 378 ILE A C 1
ATOM 2923 O O . ILE A 1 378 ? -14.531 -21.266 -6.484 1 73.56 378 ILE A O 1
ATOM 2927 N N . SER A 1 379 ? -13.32 -19.875 -5.16 1 72.88 379 SER A N 1
ATOM 2928 C CA . SER A 1 379 ? -14.469 -19.578 -4.312 1 72.88 379 SER A CA 1
ATOM 2929 C C . SER A 1 379 ? -15.555 -18.844 -5.09 1 72.88 379 SER A C 1
ATOM 2931 O O . SER A 1 379 ? -16.75 -19.094 -4.895 1 72.88 379 SER A O 1
ATOM 2933 N N . GLY A 1 380 ? -15.148 -18.016 -5.91 1 68.56 380 GLY A N 1
ATOM 2934 C CA . GLY A 1 380 ? -16.094 -17.312 -6.758 1 68.56 380 GLY A CA 1
ATOM 2935 C C . GLY A 1 380 ? -16.734 -18.203 -7.812 1 68.56 380 GLY A C 1
ATOM 2936 O O . GLY A 1 380 ? -17.922 -18.094 -8.094 1 68.56 380 GLY A O 1
ATOM 2937 N N . LEU A 1 381 ? -15.938 -19.078 -8.273 1 67.62 381 LEU A N 1
ATOM 2938 C CA . LEU A 1 381 ? -16.438 -20.016 -9.273 1 67.62 381 LEU A CA 1
ATOM 2939 C C . LEU A 1 381 ? -17.469 -20.953 -8.672 1 67.62 381 LEU A C 1
ATOM 2941 O O . LEU A 1 381 ? -18.453 -21.312 -9.328 1 67.62 381 LEU A O 1
ATOM 2945 N N . ALA A 1 382 ? -17.25 -21.297 -7.445 1 71.12 382 ALA A N 1
ATOM 2946 C CA . ALA A 1 382 ? -18.203 -22.156 -6.758 1 71.12 382 ALA A CA 1
ATOM 2947 C C . ALA A 1 382 ? -19.547 -21.453 -6.555 1 71.12 382 ALA A C 1
ATOM 2949 O O . ALA A 1 382 ? -20.594 -22.062 -6.648 1 71.12 382 ALA A O 1
ATOM 2950 N N . GLU A 1 383 ? -19.438 -20.281 -6.281 1 66.56 383 GLU A N 1
ATOM 2951 C CA . GLU A 1 383 ? -20.641 -19.484 -6.125 1 66.56 383 GLU A CA 1
ATOM 2952 C C . GLU A 1 383 ? -21.391 -19.344 -7.449 1 66.56 383 GLU A C 1
ATOM 2954 O O . GLU A 1 383 ? -22.625 -19.438 -7.488 1 66.56 383 GLU A O 1
ATOM 2959 N N . LEU A 1 384 ? -20.641 -19.266 -8.414 1 60.78 384 LEU A N 1
ATOM 2960 C CA . LEU A 1 384 ? -21.219 -19.109 -9.742 1 60.78 384 LEU A CA 1
ATOM 2961 C C . LEU A 1 384 ? -21.875 -20.422 -10.195 1 60.78 384 LEU A C 1
ATOM 2963 O O . LEU A 1 384 ? -22.906 -20.391 -10.859 1 60.78 384 LEU A O 1
ATOM 2967 N N . ALA A 1 385 ? -21.234 -21.438 -9.797 1 64.31 385 ALA A N 1
ATOM 2968 C CA . ALA A 1 385 ? -21.75 -22.75 -10.156 1 64.31 385 ALA A CA 1
ATOM 2969 C C . ALA A 1 385 ? -22.906 -23.156 -9.25 1 64.31 385 ALA A C 1
ATOM 2971 O O . ALA A 1 385 ? -23.422 -24.266 -9.359 1 64.31 385 ALA A O 1
ATOM 2972 N N . GLN A 1 386 ? -23.359 -22.172 -8.391 1 67.81 386 GLN A N 1
ATOM 2973 C CA . GLN A 1 386 ? -24.438 -22.438 -7.445 1 67.81 386 GLN A CA 1
ATOM 2974 C C . GLN A 1 386 ? -24.188 -23.719 -6.668 1 67.81 386 GLN A C 1
ATOM 2976 O O . GLN A 1 386 ? -25.078 -24.578 -6.562 1 67.81 386 GLN A O 1
ATOM 2981 N N . ALA A 1 387 ? -22.984 -23.844 -6.309 1 72.38 387 ALA A N 1
ATOM 2982 C CA . ALA A 1 387 ? -22.625 -25 -5.473 1 72.38 387 ALA A CA 1
ATOM 2983 C C . ALA A 1 387 ? -23.406 -24.984 -4.164 1 72.38 387 ALA A C 1
ATOM 2985 O O . ALA A 1 387 ? -23.906 -23.938 -3.738 1 72.38 387 ALA A O 1
ATOM 2986 N N . SER A 1 388 ? -23.656 -26.141 -3.662 1 76.69 388 SER A N 1
ATOM 2987 C CA . SER A 1 388 ? -24.344 -26.25 -2.385 1 76.69 388 SER A CA 1
ATOM 2988 C C . SER A 1 388 ? -23.578 -25.547 -1.271 1 76.69 388 SER A C 1
ATOM 2990 O O . SER A 1 388 ? -22.375 -25.328 -1.399 1 76.69 388 SER A O 1
ATOM 2992 N N . GLU A 1 389 ? -24.234 -25.188 -0.3 1 75.25 389 GLU A N 1
ATOM 2993 C CA . GLU A 1 389 ? -23.609 -24.531 0.842 1 75.25 389 GLU A CA 1
ATOM 2994 C C . GLU A 1 389 ? -22.531 -25.406 1.468 1 75.25 389 GLU A C 1
ATOM 2996 O O . GLU A 1 389 ? -21.5 -24.906 1.925 1 75.25 389 GLU A O 1
ATOM 3001 N N . MET A 1 390 ? -22.828 -26.625 1.4 1 77.31 390 MET A N 1
ATOM 3002 C CA . MET A 1 390 ? -21.844 -27.562 1.938 1 77.31 390 MET A CA 1
ATOM 3003 C C . MET A 1 390 ? -20.578 -27.578 1.085 1 77.31 390 MET A C 1
ATOM 3005 O O . MET A 1 390 ? -19.469 -27.625 1.616 1 77.31 390 MET A O 1
ATOM 3009 N N . GLU A 1 391 ? -20.75 -27.547 -0.171 1 79 391 GLU A N 1
ATOM 3010 C CA . GLU A 1 391 ? -19.609 -27.531 -1.085 1 79 391 GLU A CA 1
ATOM 3011 C C . GLU A 1 391 ? -18.797 -26.25 -0.932 1 79 391 GLU A C 1
ATOM 3013 O O . GLU A 1 391 ? -17.578 -26.266 -0.981 1 79 391 GLU A O 1
ATOM 3018 N N . LYS A 1 392 ? -19.516 -25.203 -0.785 1 78.12 392 LYS A N 1
ATOM 3019 C CA . LYS A 1 392 ? -18.844 -23.922 -0.582 1 78.12 392 LYS A CA 1
ATOM 3020 C C . LYS A 1 392 ? -18 -23.938 0.69 1 78.12 392 LYS A C 1
ATOM 3022 O O . LYS A 1 392 ? -16.906 -23.391 0.713 1 78.12 392 LYS A O 1
ATOM 3027 N N . MET A 1 393 ? -18.484 -24.609 1.628 1 78.56 393 MET A N 1
ATOM 3028 C CA . MET A 1 393 ? -17.766 -24.688 2.904 1 78.56 393 MET A CA 1
ATOM 3029 C C . MET A 1 393 ? -16.531 -25.578 2.781 1 78.56 393 MET A C 1
ATOM 3031 O O . MET A 1 393 ? -15.492 -25.266 3.369 1 78.56 393 MET A O 1
ATOM 3035 N N . VAL A 1 394 ? -16.734 -26.578 2.088 1 83.44 394 VAL A N 1
ATOM 3036 C CA . VAL A 1 394 ? -15.609 -27.5 1.884 1 83.44 394 VAL A CA 1
ATOM 3037 C C . VAL A 1 394 ? -14.508 -26.797 1.104 1 83.44 394 VAL A C 1
ATOM 3039 O O . VAL A 1 394 ? -13.32 -26.938 1.416 1 83.44 394 VAL A O 1
ATOM 3042 N N . ILE A 1 395 ? -14.898 -26.062 0.13 1 83.25 395 ILE A N 1
ATOM 3043 C CA . ILE A 1 395 ? -13.945 -25.312 -0.672 1 83.25 395 ILE A CA 1
ATOM 3044 C C . ILE A 1 395 ? -13.242 -24.281 0.205 1 83.25 395 ILE A C 1
ATOM 3046 O O . ILE A 1 395 ? -12.016 -24.141 0.145 1 83.25 395 ILE A O 1
ATOM 3050 N N . ALA A 1 396 ? -13.984 -23.656 1.024 1 79.5 396 ALA A N 1
ATOM 3051 C CA . ALA A 1 396 ? -13.43 -22.641 1.923 1 79.5 396 ALA A CA 1
ATOM 3052 C C . ALA A 1 396 ? -12.43 -23.266 2.893 1 79.5 396 ALA A C 1
ATOM 3054 O O . ALA A 1 396 ? -11.359 -22.703 3.133 1 79.5 396 ALA A O 1
ATOM 3055 N N . LYS A 1 397 ? -12.781 -24.344 3.412 1 83.69 397 LYS A N 1
ATOM 3056 C CA . LYS A 1 397 ? -11.898 -25.062 4.336 1 83.69 397 LYS A CA 1
ATOM 3057 C C . LYS A 1 397 ? -10.617 -25.5 3.639 1 83.69 397 LYS A C 1
ATOM 3059 O O . LYS A 1 397 ? -9.523 -25.406 4.207 1 83.69 397 LYS A O 1
ATOM 3064 N N . THR A 1 398 ? -10.82 -26 2.527 1 86.56 398 THR A N 1
ATOM 3065 C CA . THR A 1 398 ? -9.672 -26.453 1.752 1 86.56 398 THR A CA 1
ATOM 3066 C C . THR A 1 398 ? -8.727 -25.297 1.449 1 86.56 398 THR A C 1
ATOM 3068 O O . THR A 1 398 ? -7.512 -25.438 1.59 1 86.56 398 THR A O 1
ATOM 3071 N N . LEU A 1 399 ? -9.266 -24.203 1.085 1 85.12 399 LEU A N 1
ATOM 3072 C CA . LEU A 1 399 ? -8.453 -23.016 0.789 1 85.12 399 LEU A CA 1
ATOM 3073 C C . LEU A 1 399 ? -7.715 -22.547 2.035 1 85.12 399 LEU A C 1
ATOM 3075 O O . LEU A 1 399 ? -6.523 -22.219 1.97 1 85.12 399 LEU A O 1
ATOM 3079 N N . THR A 1 400 ? -8.383 -22.594 3.133 1 83.69 400 THR A N 1
ATOM 3080 C CA . THR A 1 400 ? -7.77 -22.156 4.387 1 83.69 400 THR A CA 1
ATOM 3081 C C . THR A 1 400 ? -6.578 -23.047 4.738 1 83.69 400 THR A C 1
ATOM 3083 O O . THR A 1 400 ? -5.512 -22.547 5.102 1 83.69 400 THR A O 1
ATOM 3086 N N . ILE A 1 401 ? -6.77 -24.281 4.566 1 88.06 401 ILE A N 1
ATOM 3087 C CA . ILE A 1 401 ? -5.715 -25.234 4.895 1 88.06 401 ILE A CA 1
ATOM 3088 C C . ILE A 1 401 ? -4.551 -25.078 3.916 1 88.06 401 ILE A C 1
ATOM 3090 O O . ILE A 1 401 ? -3.387 -25.078 4.32 1 88.06 401 ILE A O 1
ATOM 3094 N N . MET A 1 402 ? -4.852 -24.906 2.684 1 89.88 402 MET A N 1
ATOM 3095 C CA . MET A 1 402 ? -3.816 -24.781 1.662 1 89.88 402 MET A CA 1
ATOM 3096 C C . MET A 1 402 ? -2.994 -23.516 1.87 1 89.88 402 MET A C 1
ATOM 3098 O O . MET A 1 402 ? -1.777 -23.531 1.674 1 89.88 402 MET A O 1
ATOM 3102 N N . TYR A 1 403 ? -3.611 -22.453 2.279 1 87.94 403 TYR A N 1
ATOM 3103 C CA . TYR A 1 403 ? -2.883 -21.219 2.523 1 87.94 403 TYR A CA 1
ATOM 3104 C C . TYR A 1 403 ? -2.082 -21.297 3.818 1 87.94 403 TYR A C 1
ATOM 3106 O O . TYR A 1 403 ? -1.002 -20.719 3.926 1 87.94 403 TYR A O 1
ATOM 3114 N N . ALA A 1 404 ? -2.596 -22.078 4.762 1 87.94 404 ALA A N 1
ATOM 3115 C CA . ALA A 1 404 ? -1.828 -22.328 5.98 1 87.94 404 ALA A CA 1
ATOM 3116 C C . ALA A 1 404 ? -0.568 -23.125 5.684 1 87.94 404 ALA A C 1
ATOM 3118 O O . ALA A 1 404 ? 0.459 -22.953 6.344 1 87.94 404 ALA A O 1
ATOM 3119 N N . LEU A 1 405 ? -0.671 -23.922 4.621 1 90.62 405 LEU A N 1
ATOM 3120 C CA . LEU A 1 405 ? 0.452 -24.766 4.242 1 90.62 405 LEU A CA 1
ATOM 3121 C C . LEU A 1 405 ? 1.314 -24.094 3.184 1 90.62 405 LEU A C 1
ATOM 3123 O O . LEU A 1 405 ? 2.287 -24.672 2.703 1 90.62 405 LEU A O 1
ATOM 3127 N N . SER A 1 406 ? 1.023 -22.859 2.879 1 88.19 406 SER A N 1
ATOM 3128 C CA . SER A 1 406 ? 1.69 -22.156 1.783 1 88.19 406 SER A CA 1
ATOM 3129 C C . SER A 1 406 ? 3.172 -21.953 2.082 1 88.19 406 SER A C 1
ATOM 3131 O O . SER A 1 406 ? 3.988 -21.859 1.162 1 88.19 406 SER A O 1
ATOM 3133 N N . PRO A 1 407 ? 3.656 -21.953 3.35 1 91 407 PRO A N 1
ATOM 3134 C CA . PRO A 1 407 ? 5.09 -21.797 3.6 1 91 407 PRO A CA 1
ATOM 3135 C C . PRO A 1 407 ? 5.918 -22.953 3.049 1 91 407 PRO A C 1
ATOM 3137 O O . PRO A 1 407 ? 7.145 -22.859 2.947 1 91 407 PRO A O 1
ATOM 3140 N N . PHE A 1 408 ? 5.309 -24 2.611 1 92.31 408 PHE A N 1
ATOM 3141 C CA . PHE A 1 408 ? 6.023 -25.109 1.989 1 92.31 408 PHE A CA 1
ATOM 3142 C C . PHE A 1 408 ? 6.613 -24.688 0.648 1 92.31 408 PHE A C 1
ATOM 3144 O O . PHE A 1 408 ? 7.477 -25.375 0.099 1 92.31 408 PHE A O 1
ATOM 3151 N N . VAL A 1 409 ? 6.195 -23.562 0.204 1 93.62 409 VAL A N 1
ATOM 3152 C CA . VAL A 1 409 ? 6.746 -23.031 -1.04 1 93.62 409 VAL A CA 1
ATOM 3153 C C . VAL A 1 409 ? 8.219 -22.688 -0.846 1 93.62 409 VAL A C 1
ATOM 3155 O O . VAL A 1 409 ? 8.961 -22.516 -1.819 1 93.62 409 VAL A O 1
ATOM 3158 N N . CYS A 1 410 ? 8.672 -22.609 0.416 1 94.56 410 CYS A N 1
ATOM 3159 C CA . CYS A 1 410 ? 10.062 -22.281 0.694 1 94.56 410 CYS A CA 1
ATOM 3160 C C . CYS A 1 410 ? 11 -23.312 0.087 1 94.56 410 CYS A C 1
ATOM 3162 O O . CYS A 1 410 ? 12.117 -22.984 -0.323 1 94.56 410 CYS A O 1
ATOM 3164 N N . PHE A 1 411 ? 10.547 -24.562 -0.054 1 94.38 411 PHE A N 1
ATOM 3165 C CA . PHE A 1 411 ? 11.352 -25.594 -0.685 1 94.38 411 PHE A CA 1
ATOM 3166 C C . PHE A 1 411 ? 11.523 -25.328 -2.174 1 94.38 411 PHE A C 1
ATOM 3168 O O . PHE A 1 411 ? 12.617 -25.469 -2.719 1 94.38 411 PHE A O 1
ATOM 3175 N N . SER A 1 412 ? 10.43 -24.953 -2.775 1 94.81 412 SER A N 1
ATOM 3176 C CA . SER A 1 412 ? 10.484 -24.609 -4.191 1 94.81 412 SER A CA 1
ATOM 3177 C C . SER A 1 412 ? 11.383 -23.391 -4.438 1 94.81 412 SER A C 1
ATOM 3179 O O . SER A 1 412 ? 12.102 -23.344 -5.438 1 94.81 412 SER A O 1
ATOM 3181 N N . ILE A 1 413 ? 11.305 -22.438 -3.578 1 95.75 413 ILE A N 1
ATOM 3182 C CA . ILE A 1 413 ? 12.109 -21.219 -3.705 1 95.75 413 ILE A CA 1
ATOM 3183 C C . ILE A 1 413 ? 13.594 -21.562 -3.568 1 95.75 413 ILE A C 1
ATOM 3185 O O . ILE A 1 413 ? 14.414 -21.109 -4.363 1 95.75 413 ILE A O 1
ATOM 3189 N N . THR A 1 414 ? 13.875 -22.391 -2.574 1 95.62 414 THR A N 1
ATOM 3190 C CA . THR A 1 414 ? 15.266 -22.781 -2.348 1 95.62 414 THR A CA 1
ATOM 3191 C C . THR A 1 414 ? 15.805 -23.562 -3.549 1 95.62 414 THR A C 1
ATOM 3193 O O . THR A 1 414 ? 16.938 -23.312 -3.994 1 95.62 414 THR A O 1
ATOM 3196 N N . GLY A 1 415 ? 15.008 -24.469 -4.039 1 95.56 415 GLY A N 1
ATOM 3197 C CA . GLY A 1 415 ? 15.414 -25.203 -5.227 1 95.56 415 GLY A CA 1
ATOM 3198 C C . GLY A 1 415 ? 15.617 -24.312 -6.438 1 95.56 415 GLY A C 1
ATOM 3199 O O . GLY A 1 415 ? 16.594 -24.469 -7.168 1 95.56 415 GLY A O 1
ATOM 3200 N N . ALA A 1 416 ? 14.742 -23.406 -6.641 1 96.69 416 ALA A N 1
ATOM 3201 C CA . ALA A 1 416 ? 14.828 -22.484 -7.777 1 96.69 416 ALA A CA 1
ATOM 3202 C C . ALA A 1 416 ? 16.047 -21.578 -7.66 1 96.69 416 ALA A C 1
ATOM 3204 O O . ALA A 1 416 ? 16.719 -21.297 -8.656 1 96.69 416 ALA A O 1
ATOM 3205 N N . LEU A 1 417 ? 16.281 -21.094 -6.43 1 95.69 417 LEU A N 1
ATOM 3206 C CA . LEU A 1 417 ? 17.438 -20.219 -6.199 1 95.69 417 LEU A CA 1
ATOM 3207 C C . LEU A 1 417 ? 18.734 -20.969 -6.48 1 95.69 417 LEU A C 1
ATOM 3209 O O . LEU A 1 417 ? 19.609 -20.453 -7.195 1 95.69 417 LEU A O 1
ATOM 3213 N N . LYS A 1 418 ? 18.828 -22.141 -5.969 1 95.69 418 LYS A N 1
ATOM 3214 C CA . LYS A 1 418 ? 20.062 -22.906 -6.129 1 95.69 418 LYS A CA 1
ATOM 3215 C C . LYS A 1 418 ? 20.234 -23.359 -7.578 1 95.69 418 LYS A C 1
ATOM 3217 O O . LYS A 1 418 ? 21.359 -23.391 -8.086 1 95.69 418 LYS A O 1
ATOM 3222 N N . ALA A 1 419 ? 19.203 -23.734 -8.203 1 95.88 419 ALA A N 1
ATOM 3223 C CA . ALA A 1 419 ? 19.266 -24.109 -9.609 1 95.88 419 ALA A CA 1
ATOM 3224 C C . ALA A 1 419 ? 19.703 -22.922 -10.469 1 95.88 419 ALA A C 1
ATOM 3226 O O . ALA A 1 419 ? 20.547 -23.078 -11.359 1 95.88 419 ALA A O 1
ATOM 3227 N N . SER A 1 420 ? 19.141 -21.766 -10.234 1 96.12 420 SER A N 1
ATOM 3228 C CA . SER A 1 420 ? 19.484 -20.578 -10.992 1 96.12 420 SER A CA 1
ATOM 3229 C C . SER A 1 420 ? 20.938 -20.156 -10.734 1 96.12 420 SER A C 1
ATOM 3231 O O . SER A 1 420 ? 21.625 -19.703 -11.641 1 96.12 420 SER A O 1
ATOM 3233 N N . GLU A 1 421 ? 21.344 -20.312 -9.484 1 94.88 421 GLU A N 1
ATOM 3234 C CA . GLU A 1 421 ? 22.719 -20 -9.125 1 94.88 421 GLU A CA 1
ATOM 3235 C C . GLU A 1 421 ? 23.703 -20.922 -9.844 1 94.88 421 GLU A C 1
ATOM 3237 O O . GLU A 1 421 ? 24.75 -20.469 -10.312 1 94.88 421 GLU A O 1
ATOM 3242 N N . ALA A 1 422 ? 23.375 -22.156 -9.875 1 93.88 422 ALA A N 1
ATOM 3243 C CA . ALA A 1 422 ? 24.219 -23.141 -10.531 1 93.88 422 ALA A CA 1
ATOM 3244 C C . ALA A 1 422 ? 24.391 -22.812 -12.016 1 93.88 422 ALA A C 1
ATOM 3246 O O . ALA A 1 422 ? 25.484 -22.906 -12.562 1 93.88 422 ALA A O 1
ATOM 3247 N N . VAL A 1 423 ? 23.328 -22.484 -12.664 1 94.56 423 VAL A N 1
ATOM 3248 C CA . VAL A 1 423 ? 23.391 -22.141 -14.078 1 94.56 423 VAL A CA 1
ATOM 3249 C C . VAL A 1 423 ? 24.203 -20.875 -14.273 1 94.56 423 VAL A C 1
ATOM 3251 O O . VAL A 1 423 ? 24.984 -20.766 -15.219 1 94.56 423 VAL A O 1
ATOM 3254 N N . LEU A 1 424 ? 23.953 -19.906 -13.383 1 92.12 424 LEU A N 1
ATOM 3255 C CA . LEU A 1 424 ? 24.672 -18.641 -13.453 1 92.12 424 LEU A CA 1
ATOM 3256 C C . LEU A 1 424 ? 26.172 -18.859 -13.328 1 92.12 424 LEU A C 1
ATOM 3258 O O . LEU A 1 424 ? 26.953 -18.203 -14.023 1 92.12 424 LEU A O 1
ATOM 3262 N N . LYS A 1 425 ? 26.562 -19.719 -12.438 1 89.56 425 LYS A N 1
ATOM 3263 C CA . LYS A 1 425 ? 27.969 -20.016 -12.234 1 89.56 425 LYS A CA 1
ATOM 3264 C C . LYS A 1 425 ? 28.562 -20.766 -13.445 1 89.56 425 LYS A C 1
ATOM 3266 O O . LYS A 1 425 ? 29.719 -20.562 -13.789 1 89.56 425 LYS A O 1
ATOM 3271 N N . ASP A 1 426 ? 27.734 -21.5 -14.039 1 87.75 426 ASP A N 1
ATOM 3272 C CA . ASP A 1 426 ? 28.188 -22.281 -15.195 1 87.75 426 ASP A CA 1
ATOM 3273 C C . ASP A 1 426 ? 28.344 -21.391 -16.422 1 87.75 426 ASP A C 1
ATOM 3275 O O . ASP A 1 426 ? 29.188 -21.656 -17.281 1 87.75 426 ASP A O 1
ATOM 3279 N N . LYS A 1 427 ? 27.516 -20.469 -16.531 1 82.88 427 LYS A N 1
ATOM 3280 C CA . LYS A 1 427 ? 27.547 -19.594 -17.703 1 82.88 427 LYS A CA 1
ATOM 3281 C C . LYS A 1 427 ? 28.578 -18.484 -17.531 1 82.88 427 LYS A C 1
ATOM 3283 O O . LYS A 1 427 ? 28.938 -17.812 -18.5 1 82.88 427 LYS A O 1
ATOM 3288 N N . ARG A 1 428 ? 29.062 -18.234 -16.328 1 68.44 428 ARG A N 1
ATOM 3289 C CA . ARG A 1 428 ? 30.188 -17.312 -16.141 1 68.44 428 ARG A CA 1
ATOM 3290 C C . ARG A 1 428 ? 31.5 -18 -16.484 1 68.44 428 ARG A C 1
ATOM 3292 O O . ARG A 1 428 ? 31.672 -19.203 -16.219 1 68.44 428 ARG A O 1
ATOM 3299 N N . MET B 1 1 ? 22.453 20.812 -14.844 1 34.03 1 MET B N 1
ATOM 3300 C CA . MET B 1 1 ? 21.844 22.109 -15.086 1 34.03 1 MET B CA 1
ATOM 3301 C C . MET B 1 1 ? 21.891 22.984 -13.836 1 34.03 1 MET B C 1
ATOM 3303 O O . MET B 1 1 ? 21.922 22.469 -12.719 1 34.03 1 MET B O 1
ATOM 3307 N N . PRO B 1 2 ? 22.281 24.203 -13.898 1 40.28 2 PRO B N 1
ATOM 3308 C CA . PRO B 1 2 ? 22.438 25.078 -12.734 1 40.28 2 PRO B CA 1
ATOM 3309 C C . PRO B 1 2 ? 21.219 25.047 -11.805 1 40.28 2 PRO B C 1
ATOM 3311 O O . PRO B 1 2 ? 20.125 25.422 -12.195 1 40.28 2 PRO B O 1
ATOM 3314 N N . ASN B 1 3 ? 20.922 23.953 -11.078 1 47.97 3 ASN B N 1
ATOM 3315 C CA . ASN B 1 3 ? 20.016 23.703 -9.969 1 47.97 3 ASN B CA 1
ATOM 3316 C C . ASN B 1 3 ? 19.875 24.938 -9.07 1 47.97 3 ASN B C 1
ATOM 3318 O O . ASN B 1 3 ? 19.484 24.812 -7.906 1 47.97 3 ASN B O 1
ATOM 3322 N N . GLU B 1 4 ? 20.578 26.078 -9.414 1 58.5 4 GLU B N 1
ATOM 3323 C CA . GLU B 1 4 ? 20.656 27.188 -8.469 1 58.5 4 GLU B CA 1
ATOM 3324 C C . GLU B 1 4 ? 19.344 27.953 -8.406 1 58.5 4 GLU B C 1
ATOM 3326 O O . GLU B 1 4 ? 19.141 28.766 -7.508 1 58.5 4 GLU B O 1
ATOM 3331 N N . GLY B 1 5 ? 18.391 27.656 -9.258 1 74.25 5 GLY B N 1
ATOM 3332 C CA . GLY B 1 5 ? 17.203 28.484 -9.258 1 74.25 5 GLY B CA 1
ATOM 3333 C C . GLY B 1 5 ? 16.016 27.844 -8.547 1 74.25 5 GLY B C 1
ATOM 3334 O O . GLY B 1 5 ? 16.141 26.75 -7.992 1 74.25 5 GLY B O 1
ATOM 3335 N N . LEU B 1 6 ? 14.977 28.75 -8.203 1 87.5 6 LEU B N 1
ATOM 3336 C CA . LEU B 1 6 ? 13.742 28.391 -7.512 1 87.5 6 LEU B CA 1
ATOM 3337 C C . LEU B 1 6 ? 12.836 27.562 -8.414 1 87.5 6 LEU B C 1
ATOM 3339 O O . LEU B 1 6 ? 11.922 26.891 -7.93 1 87.5 6 LEU B O 1
ATOM 3343 N N . VAL B 1 7 ? 13.164 27.516 -9.68 1 88.12 7 VAL B N 1
ATOM 3344 C CA . VAL B 1 7 ? 12.219 26.953 -10.641 1 88.12 7 VAL B CA 1
ATOM 3345 C C . VAL B 1 7 ? 12.234 25.422 -10.555 1 88.12 7 VAL B C 1
ATOM 3347 O O . VAL B 1 7 ? 11.18 24.797 -10.531 1 88.12 7 VAL B O 1
ATOM 3350 N N . VAL B 1 8 ? 13.414 24.875 -10.461 1 85.75 8 VAL B N 1
ATOM 3351 C CA . VAL B 1 8 ? 13.539 23.406 -10.477 1 85.75 8 VAL B CA 1
ATOM 3352 C C . VAL B 1 8 ? 12.906 22.828 -9.219 1 85.75 8 VAL B C 1
ATOM 3354 O O . VAL B 1 8 ? 12.055 21.938 -9.297 1 85.75 8 VAL B O 1
ATOM 3357 N N . PRO B 1 9 ? 13.227 23.438 -8.07 1 89.81 9 PRO B N 1
ATOM 3358 C CA . PRO B 1 9 ? 12.57 22.922 -6.871 1 89.81 9 PRO B CA 1
ATOM 3359 C C . PRO B 1 9 ? 11.062 23.156 -6.871 1 89.81 9 PRO B C 1
ATOM 3361 O O . PRO B 1 9 ? 10.297 22.328 -6.375 1 89.81 9 PRO B O 1
ATOM 3364 N N . PHE B 1 10 ? 10.68 24.219 -7.438 1 93.88 10 PHE B N 1
ATOM 3365 C CA . PHE B 1 10 ? 9.258 24.531 -7.512 1 93.88 10 PHE B CA 1
ATOM 3366 C C . PHE B 1 10 ? 8.531 23.531 -8.398 1 93.88 10 PHE B C 1
ATOM 3368 O O . PHE B 1 10 ? 7.477 23.016 -8.031 1 93.88 10 PHE B O 1
ATOM 3375 N N . LEU B 1 11 ? 9.062 23.281 -9.539 1 90.88 11 LEU B N 1
ATOM 3376 C CA . LEU B 1 11 ? 8.438 22.344 -10.469 1 90.88 11 LEU B CA 1
ATOM 3377 C C . LEU B 1 11 ? 8.391 20.938 -9.883 1 90.88 11 LEU B C 1
ATOM 3379 O O . LEU B 1 11 ? 7.414 20.203 -10.078 1 90.88 11 LEU B O 1
ATOM 3383 N N . GLY B 1 12 ? 9.445 20.594 -9.203 1 90.44 12 GLY B N 1
ATOM 3384 C CA . GLY B 1 12 ? 9.445 19.312 -8.516 1 90.44 12 GLY B CA 1
ATOM 3385 C C . GLY B 1 12 ? 8.367 19.203 -7.445 1 90.44 12 GLY B C 1
ATOM 3386 O O . GLY B 1 12 ? 7.676 18.188 -7.352 1 90.44 12 GLY B O 1
ATOM 3387 N N . ALA B 1 13 ? 8.266 20.266 -6.707 1 93.25 13 ALA B N 1
ATOM 3388 C CA . ALA B 1 13 ? 7.242 20.297 -5.664 1 93.25 13 ALA B CA 1
ATOM 3389 C C . ALA B 1 13 ? 5.844 20.234 -6.273 1 93.25 13 ALA B C 1
ATOM 3391 O O . ALA B 1 13 ? 4.961 19.547 -5.758 1 93.25 13 ALA B O 1
ATOM 3392 N N . LEU B 1 14 ? 5.66 20.953 -7.293 1 93.62 14 LEU B N 1
ATOM 3393 C CA . LEU B 1 14 ? 4.367 20.969 -7.969 1 93.62 14 LEU B CA 1
ATOM 3394 C C . LEU B 1 14 ? 4.02 19.578 -8.508 1 93.62 14 LEU B C 1
ATOM 3396 O O . LEU B 1 14 ? 2.881 19.125 -8.367 1 93.62 14 LEU B O 1
ATOM 3400 N N . GLN B 1 15 ? 4.93 18.938 -9.109 1 92.81 15 GLN B N 1
ATOM 3401 C CA . GLN B 1 15 ? 4.711 17.609 -9.641 1 92.81 15 GLN B CA 1
ATOM 3402 C C . GLN B 1 15 ? 4.355 16.625 -8.531 1 92.81 15 GLN B C 1
ATOM 3404 O O . GLN B 1 15 ? 3.48 15.766 -8.711 1 92.81 15 GLN B O 1
ATOM 3409 N N . ALA B 1 16 ? 5.051 16.734 -7.477 1 92.56 16 ALA B N 1
ATOM 3410 C CA . ALA B 1 16 ? 4.75 15.875 -6.332 1 92.56 16 ALA B CA 1
ATOM 3411 C C . ALA B 1 16 ? 3.326 16.094 -5.836 1 92.56 16 ALA B C 1
ATOM 3413 O O . ALA B 1 16 ? 2.613 15.141 -5.527 1 92.56 16 ALA B O 1
ATOM 3414 N N . CYS B 1 17 ? 2.936 17.328 -5.766 1 93.75 17 CYS B N 1
ATOM 3415 C CA . CYS B 1 17 ? 1.593 17.656 -5.301 1 93.75 17 CYS B CA 1
ATOM 3416 C C . CYS B 1 17 ? 0.539 17.141 -6.273 1 93.75 17 CYS B C 1
ATOM 3418 O O . CYS B 1 17 ? -0.514 16.641 -5.855 1 93.75 17 CYS B O 1
ATOM 3420 N N . VAL B 1 18 ? 0.814 17.25 -7.492 1 93.31 18 VAL B N 1
ATOM 3421 C CA . VAL B 1 18 ? -0.126 16.766 -8.5 1 93.31 18 VAL B CA 1
ATOM 3422 C C . VAL B 1 18 ? -0.25 15.25 -8.422 1 93.31 18 VAL B C 1
ATOM 3424 O O . VAL B 1 18 ? -1.337 14.703 -8.617 1 93.31 18 VAL B O 1
ATOM 3427 N N . SER B 1 19 ? 0.823 14.602 -8.188 1 93.06 19 SER B N 1
ATOM 3428 C CA . SER B 1 19 ? 0.789 13.156 -8.016 1 93.06 19 SER B CA 1
ATOM 3429 C C . SER B 1 19 ? -0.141 12.75 -6.875 1 93.06 19 SER B C 1
ATOM 3431 O O . SER B 1 19 ? -0.918 11.805 -7.004 1 93.06 19 SER B O 1
ATOM 3433 N N . VAL B 1 20 ? -0.026 13.453 -5.828 1 92.38 20 VAL B N 1
ATOM 3434 C CA . VAL B 1 20 ? -0.867 13.18 -4.668 1 92.38 20 VAL B CA 1
ATOM 3435 C C . VAL B 1 20 ? -2.326 13.477 -5.008 1 92.38 20 VAL B C 1
ATOM 3437 O O . VAL B 1 20 ? -3.221 12.703 -4.656 1 92.38 20 VAL B O 1
ATOM 3440 N N . LEU B 1 21 ? -2.543 14.578 -5.676 1 93.44 21 LEU B N 1
ATOM 3441 C CA . LEU B 1 21 ? -3.896 14.945 -6.082 1 93.44 21 LEU B CA 1
ATOM 3442 C C . LEU B 1 21 ? -4.488 13.898 -7.016 1 93.44 21 LEU B C 1
ATOM 3444 O O . LEU B 1 21 ? -5.672 13.562 -6.91 1 93.44 21 LEU B O 1
ATOM 3448 N N . LEU B 1 22 ? -3.691 13.438 -7.918 1 94.88 22 LEU B N 1
ATOM 3449 C CA . LEU B 1 22 ? -4.164 12.406 -8.844 1 94.88 22 LEU B CA 1
ATOM 3450 C C . LEU B 1 22 ? -4.555 11.141 -8.094 1 94.88 22 LEU B C 1
ATOM 3452 O O . LEU B 1 22 ? -5.555 10.5 -8.422 1 94.88 22 LEU B O 1
ATOM 3456 N N . THR B 1 23 ? -3.783 10.789 -7.168 1 94.19 23 THR B N 1
ATOM 3457 C CA . THR B 1 23 ? -4.117 9.633 -6.348 1 94.19 23 THR B CA 1
ATOM 3458 C C . THR B 1 23 ? -5.488 9.812 -5.695 1 94.19 23 THR B C 1
ATOM 3460 O O . THR B 1 23 ? -6.285 8.867 -5.645 1 94.19 23 THR B O 1
ATOM 3463 N N . MET B 1 24 ? -5.703 10.977 -5.207 1 93.19 24 MET B N 1
ATOM 3464 C CA . MET B 1 24 ? -7.008 11.289 -4.633 1 93.19 24 MET B CA 1
ATOM 3465 C C . MET B 1 24 ? -8.102 11.219 -5.691 1 93.19 24 MET B C 1
ATOM 3467 O O . MET B 1 24 ? -9.203 10.75 -5.418 1 93.19 24 MET B O 1
ATOM 3471 N N . CYS B 1 25 ? -7.801 11.664 -6.871 1 94.62 25 CYS B N 1
ATOM 3472 C CA . CYS B 1 25 ? -8.766 11.68 -7.965 1 94.62 25 CYS B CA 1
ATOM 3473 C C . CYS B 1 25 ? -9.133 10.258 -8.383 1 94.62 25 CYS B C 1
ATOM 3475 O O . CYS B 1 25 ? -10.273 10 -8.781 1 94.62 25 CYS B O 1
ATOM 3477 N N . TYR B 1 26 ? -8.156 9.359 -8.328 1 95.38 26 TYR B N 1
ATOM 3478 C CA . TYR B 1 26 ? -8.477 7.973 -8.617 1 95.38 26 TYR B CA 1
ATOM 3479 C C . TYR B 1 26 ? -9.508 7.43 -7.633 1 95.38 26 TYR B C 1
ATOM 3481 O O . TYR B 1 26 ? -10.414 6.688 -8.016 1 95.38 26 TYR B O 1
ATOM 3489 N N . GLY B 1 27 ? -9.336 7.766 -6.367 1 94.38 27 GLY B N 1
ATOM 3490 C CA . GLY B 1 27 ? -10.344 7.391 -5.391 1 94.38 27 GLY B CA 1
ATOM 3491 C C . GLY B 1 27 ? -11.703 8 -5.676 1 94.38 27 GLY B C 1
ATOM 3492 O O . GLY B 1 27 ? -12.727 7.316 -5.594 1 94.38 27 GLY B O 1
ATOM 3493 N N . PHE B 1 28 ? -11.68 9.258 -6.016 1 93 28 PHE B N 1
ATOM 3494 C CA . PHE B 1 28 ? -12.906 9.969 -6.379 1 93 28 PHE B CA 1
ATOM 3495 C C . PHE B 1 28 ? -13.594 9.281 -7.551 1 93 28 PHE B C 1
ATOM 3497 O O . PHE B 1 28 ? -14.805 9.047 -7.516 1 93 28 PHE B O 1
ATOM 3504 N N . ALA B 1 29 ? -12.867 8.938 -8.562 1 93.19 29 ALA B N 1
ATOM 3505 C CA . ALA B 1 29 ? -13.398 8.281 -9.75 1 93.19 29 ALA B CA 1
ATOM 3506 C C . ALA B 1 29 ? -13.93 6.891 -9.422 1 93.19 29 ALA B C 1
ATOM 3508 O O . ALA B 1 29 ? -14.945 6.461 -9.969 1 93.19 29 ALA B O 1
ATOM 3509 N N . ALA B 1 30 ? -13.227 6.207 -8.586 1 92.81 30 ALA B N 1
ATOM 3510 C CA . ALA B 1 30 ? -13.664 4.871 -8.195 1 92.81 30 ALA B CA 1
ATOM 3511 C C . ALA B 1 30 ? -15.047 4.918 -7.539 1 92.81 30 ALA B C 1
ATOM 3513 O O . ALA B 1 30 ? -15.875 4.039 -7.77 1 92.81 30 ALA B O 1
ATOM 3514 N N . ARG B 1 31 ? -15.211 5.883 -6.695 1 91.44 31 ARG B N 1
ATOM 3515 C CA . ARG B 1 31 ? -16.516 6.043 -6.066 1 91.44 31 ARG B CA 1
ATOM 3516 C C . ARG B 1 31 ? -17.578 6.445 -7.09 1 91.44 31 ARG B C 1
ATOM 3518 O O . ARG B 1 31 ? -18.703 5.934 -7.07 1 91.44 31 ARG B O 1
ATOM 3525 N N . ARG B 1 32 ? -17.25 7.32 -7.98 1 89.19 32 ARG B N 1
ATOM 3526 C CA . ARG B 1 32 ? -18.172 7.801 -8.992 1 89.19 32 ARG B CA 1
ATOM 3527 C C . ARG B 1 32 ? -18.594 6.672 -9.93 1 89.19 32 ARG B C 1
ATOM 3529 O O . ARG B 1 32 ? -19.719 6.656 -10.43 1 89.19 32 ARG B O 1
ATOM 3536 N N . LEU B 1 33 ? -17.703 5.773 -10.117 1 87.88 33 LEU B N 1
ATOM 3537 C CA . LEU B 1 33 ? -17.969 4.629 -10.984 1 87.88 33 LEU B CA 1
ATOM 3538 C C . LEU B 1 33 ? -18.625 3.498 -10.195 1 87.88 33 LEU B C 1
ATOM 3540 O O . LEU B 1 33 ? -18.812 2.398 -10.719 1 87.88 33 LEU B O 1
ATOM 3544 N N . GLN B 1 34 ? -18.875 3.711 -8.875 1 86.44 34 GLN B N 1
ATOM 3545 C CA . GLN B 1 34 ? -19.578 2.799 -7.988 1 86.44 34 GLN B CA 1
ATOM 3546 C C . GLN B 1 34 ? -18.812 1.492 -7.809 1 86.44 34 GLN B C 1
ATOM 3548 O O . GLN B 1 34 ? -19.406 0.413 -7.789 1 86.44 34 GLN B O 1
ATOM 3553 N N . LEU B 1 35 ? -17.562 1.667 -7.766 1 86.75 35 LEU B N 1
ATOM 3554 C CA . LEU B 1 35 ? -16.719 0.497 -7.535 1 86.75 35 LEU B CA 1
ATOM 3555 C C . LEU B 1 35 ? -16.594 0.205 -6.043 1 86.75 35 LEU B C 1
ATOM 3557 O O . LEU B 1 35 ? -16.188 -0.892 -5.656 1 86.75 35 LEU B O 1
ATOM 3561 N N . ILE B 1 36 ? -16.875 1.203 -5.203 1 90.38 36 ILE B N 1
ATOM 3562 C CA . ILE B 1 36 ? -16.688 1.078 -3.76 1 90.38 36 ILE B CA 1
ATOM 3563 C C . ILE B 1 36 ? -17.906 1.65 -3.039 1 90.38 36 ILE B C 1
ATOM 3565 O O . ILE B 1 36 ? -18.438 2.701 -3.422 1 90.38 36 ILE B O 1
ATOM 3569 N N . HIS B 1 37 ? -18.375 0.935 -2.055 1 89.81 37 HIS B N 1
ATOM 3570 C CA . HIS B 1 37 ? -19.516 1.366 -1.268 1 89.81 37 HIS B CA 1
ATOM 3571 C C . HIS B 1 37 ? -19.094 2.283 -0.127 1 89.81 37 HIS B C 1
ATOM 3573 O O . HIS B 1 37 ? -17.922 2.285 0.271 1 89.81 37 HIS B O 1
ATOM 3579 N N . GLU B 1 38 ? -20.047 3.033 0.293 1 87.56 38 GLU B N 1
ATOM 3580 C CA . GLU B 1 38 ? -19.781 3.965 1.385 1 87.56 38 GLU B CA 1
ATOM 3581 C C . GLU B 1 38 ? -19.344 3.227 2.645 1 87.56 38 GLU B C 1
ATOM 3583 O O . GLU B 1 38 ? -18.453 3.691 3.363 1 87.56 38 GLU B O 1
ATOM 3588 N N . THR B 1 39 ? -19.922 2.104 2.902 1 86.31 39 THR B N 1
ATOM 3589 C CA . THR B 1 39 ? -19.562 1.295 4.059 1 86.31 39 THR B CA 1
ATOM 3590 C C . THR B 1 39 ? -18.094 0.852 3.969 1 86.31 39 THR B C 1
ATOM 3592 O O . THR B 1 39 ? -17.391 0.831 4.973 1 86.31 39 THR B O 1
ATOM 3595 N N . THR B 1 40 ? -17.719 0.541 2.777 1 90.38 40 THR B N 1
ATOM 3596 C CA . THR B 1 40 ? -16.344 0.114 2.535 1 90.38 40 THR B CA 1
ATOM 3597 C C . THR B 1 40 ? -15.359 1.252 2.82 1 90.38 40 THR B C 1
ATOM 3599 O O . THR B 1 40 ? -14.297 1.033 3.406 1 90.38 40 THR B O 1
ATOM 3602 N N . ILE B 1 41 ? -15.758 2.4 2.385 1 90.06 41 ILE B N 1
ATOM 3603 C CA . ILE B 1 41 ? -14.906 3.568 2.576 1 90.06 41 ILE B CA 1
ATOM 3604 C C . ILE B 1 41 ? -14.703 3.822 4.07 1 90.06 41 ILE B C 1
ATOM 3606 O O . ILE B 1 41 ? -13.578 4 4.531 1 90.06 41 ILE B O 1
ATOM 3610 N N . ASN B 1 42 ? -15.695 3.703 4.84 1 83.69 42 ASN B N 1
ATOM 3611 C CA . ASN B 1 42 ? -15.625 3.943 6.277 1 83.69 42 ASN B CA 1
ATOM 3612 C C . ASN B 1 42 ? -14.836 2.846 6.992 1 83.69 42 ASN B C 1
ATOM 3614 O O . ASN B 1 42 ? -14.047 3.127 7.895 1 83.69 42 ASN B O 1
ATOM 3618 N N . ASP B 1 43 ? -15.031 1.656 6.539 1 87.12 43 ASP B N 1
ATOM 3619 C CA . ASP B 1 43 ? -14.297 0.534 7.117 1 87.12 43 ASP B CA 1
ATOM 3620 C C . ASP B 1 43 ? -12.797 0.673 6.871 1 87.12 43 ASP B C 1
ATOM 3622 O O . ASP B 1 43 ? -11.992 0.419 7.766 1 87.12 43 ASP B O 1
ATOM 3626 N N . MET B 1 44 ? -12.531 1.078 5.711 1 91.06 44 MET B N 1
ATOM 3627 C CA . MET B 1 44 ? -11.117 1.142 5.332 1 91.06 44 MET B CA 1
ATOM 3628 C C . MET B 1 44 ? -10.422 2.311 6.02 1 91.06 44 MET B C 1
ATOM 3630 O O . MET B 1 44 ? -9.25 2.215 6.379 1 91.06 44 MET B O 1
ATOM 3634 N N . LEU B 1 45 ? -11.109 3.424 6.168 1 86.19 45 LEU B N 1
ATOM 3635 C CA . LEU B 1 45 ? -10.555 4.547 6.918 1 86.19 45 LEU B CA 1
ATOM 3636 C C . LEU B 1 45 ? -10.336 4.168 8.375 1 86.19 45 LEU B C 1
ATOM 3638 O O . LEU B 1 45 ? -9.305 4.5 8.961 1 86.19 45 LEU B O 1
ATOM 3642 N N . GLY B 1 46 ? -11.297 3.459 8.898 1 84 46 GLY B N 1
ATOM 3643 C CA . GLY B 1 46 ? -11.164 2.969 10.266 1 84 46 GLY B CA 1
ATOM 3644 C C . GLY B 1 46 ? -10.016 1.987 10.43 1 84 46 GLY B C 1
ATOM 3645 O O . GLY B 1 46 ? -9.273 2.059 11.414 1 84 46 GLY B O 1
ATOM 3646 N N . LEU B 1 47 ? -9.914 1.115 9.5 1 89.25 47 LEU B N 1
ATOM 3647 C CA . LEU B 1 47 ? -8.82 0.148 9.523 1 89.25 47 LEU B CA 1
ATOM 3648 C C . LEU B 1 47 ? -7.473 0.852 9.445 1 89.25 47 LEU B C 1
ATOM 3650 O O . LEU B 1 47 ? -6.504 0.413 10.07 1 89.25 47 LEU B O 1
ATOM 3654 N N . GLY B 1 48 ? -7.418 1.903 8.633 1 89.06 48 GLY B N 1
ATOM 3655 C CA . GLY B 1 48 ? -6.203 2.695 8.516 1 89.06 48 GLY B CA 1
ATOM 3656 C C . GLY B 1 48 ? -5.719 3.25 9.836 1 89.06 48 GLY B C 1
ATOM 3657 O O . GLY B 1 48 ? -4.535 3.154 10.164 1 89.06 48 GLY B O 1
ATOM 3658 N N . VAL B 1 49 ? -6.59 3.672 10.625 1 83.5 49 VAL B N 1
ATOM 3659 C CA . VAL B 1 49 ? -6.246 4.336 11.875 1 83.5 49 VAL B CA 1
ATOM 3660 C C . VAL B 1 49 ? -5.996 3.293 12.961 1 83.5 49 VAL B C 1
ATOM 3662 O O . VAL B 1 49 ? -5.133 3.48 13.828 1 83.5 49 VAL B O 1
ATOM 3665 N N . LYS B 1 50 ? -6.68 2.166 12.859 1 85.31 50 LYS B N 1
ATOM 3666 C CA . LYS B 1 50 ? -6.641 1.196 13.945 1 85.31 50 LYS B CA 1
ATOM 3667 C C . LYS B 1 50 ? -5.527 0.176 13.742 1 85.31 50 LYS B C 1
ATOM 3669 O O . LYS B 1 50 ? -5.035 -0.422 14.695 1 85.31 50 LYS B O 1
ATOM 3674 N N . LEU B 1 51 ? -5.207 0.023 12.531 1 91.5 51 LEU B N 1
ATOM 3675 C CA . LEU B 1 51 ? -4.27 -1.068 12.281 1 91.5 51 LEU B CA 1
ATOM 3676 C C . LEU B 1 51 ? -3.092 -0.592 11.445 1 91.5 51 LEU B C 1
ATOM 3678 O O . LEU B 1 51 ? -1.935 -0.792 11.82 1 91.5 51 LEU B O 1
ATOM 3682 N N . LEU B 1 52 ? -3.316 0.059 10.344 1 93.81 52 LEU B N 1
ATOM 3683 C CA . LEU B 1 52 ? -2.26 0.391 9.391 1 93.81 52 LEU B CA 1
ATOM 3684 C C . LEU B 1 52 ? -1.338 1.467 9.961 1 93.81 52 LEU B C 1
ATOM 3686 O O . LEU B 1 52 ? -0.114 1.325 9.914 1 93.81 52 LEU B O 1
ATOM 3690 N N . LEU B 1 53 ? -1.934 2.531 10.492 1 91.19 53 LEU B N 1
ATOM 3691 C CA . LEU B 1 53 ? -1.14 3.625 11.039 1 91.19 53 LEU B CA 1
ATOM 3692 C C . LEU B 1 53 ? -0.314 3.152 12.234 1 91.19 53 LEU B C 1
ATOM 3694 O O . LEU B 1 53 ? 0.888 3.416 12.305 1 91.19 53 LEU B O 1
ATOM 3698 N N . PRO B 1 54 ? -0.905 2.432 13.18 1 91.5 54 PRO B N 1
ATOM 3699 C CA . PRO B 1 54 ? -0.118 1.897 14.297 1 91.5 54 PRO B CA 1
ATOM 3700 C C . PRO B 1 54 ? 1.04 1.018 13.836 1 91.5 54 PRO B C 1
ATOM 3702 O O . PRO B 1 54 ? 2.141 1.096 14.383 1 91.5 54 PRO B O 1
ATOM 3705 N N . ALA B 1 55 ? 0.793 0.191 12.859 1 94.44 55 ALA B N 1
ATOM 3706 C CA . ALA B 1 55 ? 1.861 -0.642 12.32 1 94.44 55 ALA B CA 1
ATOM 3707 C C . ALA B 1 55 ? 2.977 0.215 11.727 1 94.44 55 ALA B C 1
ATOM 3709 O O . ALA B 1 55 ? 4.16 -0.078 11.914 1 94.44 55 ALA B O 1
ATOM 3710 N N . LEU B 1 56 ? 2.59 1.25 11.031 1 93.44 56 LEU B N 1
ATOM 3711 C CA . LEU B 1 56 ? 3.553 2.17 10.43 1 93.44 56 LEU B CA 1
ATOM 3712 C C . LEU B 1 56 ? 4.359 2.883 11.508 1 93.44 56 LEU B C 1
ATOM 3714 O O . LEU B 1 56 ? 5.574 3.049 11.375 1 93.44 56 LEU B O 1
ATOM 3718 N N . LEU B 1 57 ? 3.73 3.26 12.594 1 93.31 57 LEU B N 1
ATOM 3719 C CA . LEU B 1 57 ? 4.359 3.957 13.711 1 93.31 57 LEU B CA 1
ATOM 3720 C C . LEU B 1 57 ? 5.414 3.078 14.375 1 93.31 57 LEU B C 1
ATOM 3722 O O . LEU B 1 57 ? 6.539 3.523 14.609 1 93.31 57 LEU B O 1
ATOM 3726 N N . ILE B 1 58 ? 5.082 1.856 14.594 1 94.5 58 ILE B N 1
ATOM 3727 C CA . ILE B 1 58 ? 5.984 0.938 15.281 1 94.5 58 ILE B CA 1
ATOM 3728 C C . ILE B 1 58 ? 7.258 0.754 14.461 1 94.5 58 ILE B C 1
ATOM 3730 O O . ILE B 1 58 ? 8.367 0.85 14.992 1 94.5 58 ILE B O 1
ATOM 3734 N N . VAL B 1 59 ? 7.086 0.581 13.203 1 93.31 59 VAL B N 1
ATOM 3735 C CA . VAL B 1 59 ? 8.234 0.239 12.359 1 93.31 59 VAL B CA 1
ATOM 3736 C C . VAL B 1 59 ? 9.078 1.482 12.117 1 93.31 59 VAL B C 1
ATOM 3738 O O . VAL B 1 59 ? 10.305 1.438 12.242 1 93.31 59 VAL B O 1
ATOM 3741 N N . HIS B 1 60 ? 8.5 2.611 11.773 1 91.56 60 HIS B N 1
ATOM 3742 C CA . HIS B 1 60 ? 9.266 3.803 11.43 1 91.56 60 HIS B CA 1
ATOM 3743 C C . HIS B 1 60 ? 9.914 4.422 12.664 1 91.56 60 HIS B C 1
ATOM 3745 O O . HIS B 1 60 ? 11.07 4.848 12.617 1 91.56 60 HIS B O 1
ATOM 3751 N N . LEU B 1 61 ? 9.203 4.492 13.734 1 91.75 61 LEU B N 1
ATOM 3752 C CA . LEU B 1 61 ? 9.797 5.008 14.961 1 91.75 61 LEU B CA 1
ATOM 3753 C C . LEU B 1 61 ? 10.836 4.039 15.508 1 91.75 61 LEU B C 1
ATOM 3755 O O . LEU B 1 61 ? 11.914 4.461 15.953 1 91.75 61 LEU B O 1
ATOM 3759 N N . GLY B 1 62 ? 10.516 2.789 15.484 1 92.75 62 GLY B N 1
ATOM 3760 C CA . GLY B 1 62 ? 11.469 1.794 15.961 1 92.75 62 GLY B CA 1
ATOM 3761 C C . GLY B 1 62 ? 12.766 1.784 15.172 1 92.75 62 GLY B C 1
ATOM 3762 O O . GLY B 1 62 ? 13.844 1.632 15.75 1 92.75 62 GLY B O 1
ATOM 3763 N N . GLU B 1 63 ? 12.609 1.948 13.93 1 92.25 63 GLU B N 1
ATOM 3764 C CA . GLU B 1 63 ? 13.781 1.845 13.062 1 92.25 63 GLU B CA 1
ATOM 3765 C C . GLU B 1 63 ? 14.609 3.121 13.102 1 92.25 63 GLU B C 1
ATOM 3767 O O . GLU B 1 63 ? 15.844 3.068 13.062 1 92.25 63 GLU B O 1
ATOM 3772 N N . GLU B 1 64 ? 13.984 4.254 13.203 1 90.38 64 GLU B N 1
ATOM 3773 C CA . GLU B 1 64 ? 14.688 5.523 13.031 1 90.38 64 GLU B CA 1
ATOM 3774 C C . GLU B 1 64 ? 15.117 6.102 14.383 1 90.38 64 GLU B C 1
ATOM 3776 O O . GLU B 1 64 ? 16.078 6.875 14.453 1 90.38 64 GLU B O 1
ATOM 3781 N N . LEU B 1 65 ? 14.383 5.688 15.367 1 89.12 65 LEU B N 1
ATOM 3782 C CA . LEU B 1 65 ? 14.711 6.191 16.703 1 89.12 65 LEU B CA 1
ATOM 3783 C C . LEU B 1 65 ? 15.859 5.391 17.312 1 89.12 65 LEU B C 1
ATOM 3785 O O . LEU B 1 65 ? 15.703 4.203 17.609 1 89.12 65 LEU B O 1
ATOM 3789 N N . ARG B 1 66 ? 17.031 5.945 17.375 1 88.44 66 ARG B N 1
ATOM 3790 C CA . ARG B 1 66 ? 18.188 5.387 18.047 1 88.44 66 ARG B CA 1
ATOM 3791 C C . ARG B 1 66 ? 18.656 6.293 19.188 1 88.44 66 ARG B C 1
ATOM 3793 O O . ARG B 1 66 ? 18.266 7.457 19.266 1 88.44 66 ARG B O 1
ATOM 3800 N N . LEU B 1 67 ? 19.453 5.836 19.906 1 85 67 LEU B N 1
ATOM 3801 C CA . LEU B 1 67 ? 19.938 6.617 21.031 1 85 67 LEU B CA 1
ATOM 3802 C C . LEU B 1 67 ? 20.641 7.883 20.547 1 85 67 LEU B C 1
ATOM 3804 O O . LEU B 1 67 ? 20.5 8.945 21.156 1 85 67 LEU B O 1
ATOM 3808 N N . GLU B 1 68 ? 21.297 7.766 19.406 1 83.75 68 GLU B N 1
ATOM 3809 C CA . GLU B 1 68 ? 22.062 8.891 18.891 1 83.75 68 GLU B CA 1
ATOM 3810 C C . GLU B 1 68 ? 21.156 9.922 18.219 1 83.75 68 GLU B C 1
ATOM 3812 O O . GLU B 1 68 ? 21.484 11.109 18.203 1 83.75 68 GLU B O 1
ATOM 3817 N N . THR B 1 69 ? 20.016 9.484 17.766 1 86.69 69 THR B N 1
ATOM 3818 C CA . THR B 1 69 ? 19.141 10.383 17.016 1 86.69 69 THR B CA 1
ATOM 3819 C C . THR B 1 69 ? 17.922 10.781 17.844 1 86.69 69 THR B C 1
ATOM 3821 O O . THR B 1 69 ? 17.094 11.57 17.391 1 86.69 69 THR B O 1
ATOM 3824 N N . ALA B 1 70 ? 17.812 10.297 19.047 1 88.88 70 ALA B N 1
ATOM 3825 C CA . ALA B 1 70 ? 16.641 10.516 19.891 1 88.88 70 ALA B CA 1
ATOM 3826 C C . ALA B 1 70 ? 16.453 12 20.188 1 88.88 70 ALA B C 1
ATOM 3828 O O . ALA B 1 70 ? 15.328 12.477 20.328 1 88.88 70 ALA B O 1
ATOM 3829 N N . THR B 1 71 ? 17.516 12.719 20.219 1 89.62 71 THR B N 1
ATOM 3830 C CA . THR B 1 71 ? 17.453 14.133 20.578 1 89.62 71 THR B CA 1
ATOM 3831 C C . THR B 1 71 ? 16.812 14.945 19.453 1 89.62 71 THR B C 1
ATOM 3833 O O . THR B 1 71 ? 16.312 16.047 19.688 1 89.62 71 THR B O 1
ATOM 3836 N N . ASN B 1 72 ? 16.828 14.422 18.266 1 91.44 72 ASN B N 1
ATOM 3837 C CA . ASN B 1 72 ? 16.219 15.109 17.125 1 91.44 72 ASN B CA 1
ATOM 3838 C C . ASN B 1 72 ? 14.703 15.148 17.25 1 91.44 72 ASN B C 1
ATOM 3840 O O . ASN B 1 72 ? 14.047 15.961 16.594 1 91.44 72 ASN B O 1
ATOM 3844 N N . TYR B 1 73 ? 14.188 14.344 18.109 1 93.06 73 TYR B N 1
ATOM 3845 C CA . TYR B 1 73 ? 12.734 14.258 18.203 1 93.06 73 TYR B CA 1
ATOM 3846 C C . TYR B 1 73 ? 12.195 15.234 19.25 1 93.06 73 TYR B C 1
ATOM 3848 O O . TYR B 1 73 ? 11 15.523 19.281 1 93.06 73 TYR B O 1
ATOM 3856 N N . ILE B 1 74 ? 13.055 15.789 20.031 1 93.81 74 ILE B N 1
ATOM 3857 C CA . ILE B 1 74 ? 12.648 16.719 21.078 1 93.81 74 ILE B CA 1
ATOM 3858 C C . ILE B 1 74 ? 12.102 18 20.438 1 93.81 74 ILE B C 1
ATOM 3860 O O . ILE B 1 74 ? 10.984 18.422 20.75 1 93.81 74 ILE B O 1
ATOM 3864 N N . PRO B 1 75 ? 12.844 18.562 19.516 1 95.19 75 PRO B N 1
ATOM 3865 C CA . PRO B 1 75 ? 12.281 19.75 18.859 1 95.19 75 PRO B CA 1
ATOM 3866 C C . PRO B 1 75 ? 10.984 19.453 18.109 1 95.19 75 PRO B C 1
ATOM 3868 O O . PRO B 1 75 ? 10.109 20.312 18.031 1 95.19 75 PRO B O 1
ATOM 3871 N N . VAL B 1 76 ? 10.891 18.281 17.531 1 95 76 VAL B N 1
ATOM 3872 C CA . VAL B 1 76 ? 9.688 17.906 16.797 1 95 76 VAL B CA 1
ATOM 3873 C C . VAL B 1 76 ? 8.492 17.891 17.75 1 95 76 VAL B C 1
ATOM 3875 O O . VAL B 1 76 ? 7.418 18.391 17.438 1 95 76 VAL B O 1
ATOM 3878 N N . ILE B 1 77 ? 8.672 17.312 18.938 1 94.81 77 ILE B N 1
ATOM 3879 C CA . ILE B 1 77 ? 7.625 17.203 19.938 1 94.81 77 ILE B CA 1
ATOM 3880 C C . ILE B 1 77 ? 7.211 18.594 20.406 1 94.81 77 ILE B C 1
ATOM 3882 O O . ILE B 1 77 ? 6.023 18.922 20.422 1 94.81 77 ILE B O 1
ATOM 3886 N N . ILE B 1 78 ? 8.125 19.391 20.688 1 96 78 ILE B N 1
ATOM 3887 C CA . ILE B 1 78 ? 7.867 20.734 21.188 1 96 78 ILE B CA 1
ATOM 3888 C C . ILE B 1 78 ? 7.164 21.562 20.109 1 96 78 ILE B C 1
ATOM 3890 O O . ILE B 1 78 ? 6.184 22.25 20.391 1 96 78 ILE B O 1
ATOM 3894 N N . TRP B 1 79 ? 7.691 21.469 18.906 1 96.19 79 TRP B N 1
ATOM 3895 C CA . TRP B 1 79 ? 7.125 22.219 17.781 1 96.19 79 TRP B CA 1
ATOM 3896 C C . TRP B 1 79 ? 5.691 21.766 17.5 1 96.19 79 TRP B C 1
ATOM 3898 O O . TRP B 1 79 ? 4.816 22.609 17.234 1 96.19 79 TRP B O 1
ATOM 3908 N N . SER B 1 80 ? 5.457 20.484 17.547 1 94.75 80 SER B N 1
ATOM 3909 C CA . SER B 1 80 ? 4.125 19.938 17.297 1 94.75 80 SER B CA 1
ATOM 3910 C C . SER B 1 80 ? 3.121 20.453 18.328 1 94.75 80 SER B C 1
ATOM 3912 O O . SER B 1 80 ? 2.006 20.844 17.969 1 94.75 80 SER B O 1
ATOM 3914 N N . ILE B 1 81 ? 3.508 20.469 19.547 1 93.88 81 ILE B N 1
ATOM 3915 C CA . ILE B 1 81 ? 2.643 20.953 20.609 1 93.88 81 ILE B CA 1
ATOM 3916 C C . ILE B 1 81 ? 2.424 22.469 20.453 1 93.88 81 ILE B C 1
ATOM 3918 O O . ILE B 1 81 ? 1.291 22.938 20.547 1 93.88 81 ILE B O 1
ATOM 3922 N N . PHE B 1 82 ? 3.447 23.109 20.172 1 94.94 82 PHE B N 1
ATOM 3923 C CA . PHE B 1 82 ? 3.414 24.562 20.109 1 94.94 82 PHE B CA 1
ATOM 3924 C C . PHE B 1 82 ? 2.525 25.047 18.969 1 94.94 82 PHE B C 1
ATOM 3926 O O . PHE B 1 82 ? 1.611 25.844 19.172 1 94.94 82 PHE B O 1
ATOM 3933 N N . TYR B 1 83 ? 2.787 24.609 17.75 1 93.06 83 TYR B N 1
ATOM 3934 C CA . TYR B 1 83 ? 2.037 25.172 16.625 1 93.06 83 TYR B CA 1
ATOM 3935 C C . TYR B 1 83 ? 0.571 24.766 16.688 1 93.06 83 TYR B C 1
ATOM 3937 O O . TYR B 1 83 ? -0.31 25.516 16.266 1 93.06 83 TYR B O 1
ATOM 3945 N N . THR B 1 84 ? 0.298 23.516 17.203 1 90.19 84 THR B N 1
ATOM 3946 C CA . THR B 1 84 ? -1.089 23.078 17.344 1 90.19 84 THR B CA 1
ATOM 3947 C C . THR B 1 84 ? -1.824 23.953 18.359 1 90.19 84 THR B C 1
ATOM 3949 O O . THR B 1 84 ? -2.941 24.406 18.109 1 90.19 84 THR B O 1
ATOM 3952 N N . SER B 1 85 ? -1.2 24.234 19.484 1 90.31 85 SER B N 1
ATOM 3953 C CA . SER B 1 85 ? -1.804 25.078 20.516 1 90.31 85 SER B CA 1
ATOM 3954 C C . SER B 1 85 ? -1.941 26.516 20.047 1 90.31 85 SER B C 1
ATOM 3956 O O . SER B 1 85 ? -2.957 27.172 20.312 1 90.31 85 SER B O 1
ATOM 3958 N N . ALA B 1 86 ? -0.935 26.953 19.375 1 91.75 86 ALA B N 1
ATOM 3959 C CA . ALA B 1 86 ? -0.978 28.297 18.844 1 91.75 86 ALA B CA 1
ATOM 3960 C C . ALA B 1 86 ? -2.08 28.438 17.797 1 91.75 86 ALA B C 1
ATOM 3962 O O . ALA B 1 86 ? -2.703 29.5 17.672 1 91.75 86 ALA B O 1
ATOM 3963 N N . SER B 1 87 ? -2.256 27.406 17.016 1 90.69 87 SER B N 1
ATOM 3964 C CA . SER B 1 87 ? -3.314 27.406 16.016 1 90.69 87 SER B CA 1
ATOM 3965 C C . SER B 1 87 ? -4.691 27.5 16.656 1 90.69 87 SER B C 1
ATOM 3967 O O . SER B 1 87 ? -5.59 28.156 16.125 1 90.69 87 SER B O 1
ATOM 3969 N N . ILE B 1 88 ? -4.891 26.875 17.75 1 86.69 88 ILE B N 1
ATOM 3970 C CA . ILE B 1 88 ? -6.148 26.938 18.484 1 86.69 88 ILE B CA 1
ATOM 3971 C C . ILE B 1 88 ? -6.414 28.375 18.922 1 86.69 88 ILE B C 1
ATOM 3973 O O . ILE B 1 88 ? -7.512 28.891 18.719 1 86.69 88 ILE B O 1
ATOM 3977 N N . GLY B 1 89 ? -5.43 28.969 19.516 1 85.62 89 GLY B N 1
ATOM 3978 C CA . GLY B 1 89 ? -5.566 30.359 19.953 1 85.62 89 GLY B CA 1
ATOM 3979 C C . GLY B 1 89 ? -5.824 31.312 18.812 1 85.62 89 GLY B C 1
ATOM 3980 O O . GLY B 1 89 ? -6.684 32.188 18.922 1 85.62 89 GLY B O 1
ATOM 3981 N N . LEU B 1 90 ? -5.125 31.141 17.75 1 86.94 90 LEU B N 1
ATOM 3982 C CA . LEU B 1 90 ? -5.242 32 16.594 1 86.94 90 LEU B CA 1
ATOM 3983 C C . LEU B 1 90 ? -6.637 31.922 15.977 1 86.94 90 LEU B C 1
ATOM 3985 O O . LEU B 1 90 ? -7.242 32.938 15.641 1 86.94 90 LEU B O 1
ATOM 3989 N N . VAL B 1 91 ? -7.094 30.781 15.836 1 84.19 91 VAL B N 1
ATOM 3990 C CA . VAL B 1 91 ? -8.367 30.609 15.141 1 84.19 91 VAL B CA 1
ATOM 3991 C C . VAL B 1 91 ? -9.508 31.109 16.031 1 84.19 91 VAL B C 1
ATOM 3993 O O . VAL B 1 91 ? -10.5 31.641 15.539 1 84.19 91 VAL B O 1
ATOM 3996 N N . HIS B 1 92 ? -9.383 30.938 17.328 1 83.44 92 HIS B N 1
ATOM 3997 C CA . HIS B 1 92 ? -10.391 31.5 18.234 1 83.44 92 HIS B CA 1
ATOM 3998 C C . HIS B 1 92 ? -10.461 33.031 18.094 1 83.44 92 HIS B C 1
ATOM 4000 O O . HIS B 1 92 ? -11.547 33.594 18.125 1 83.44 92 HIS B O 1
ATOM 4006 N N . PHE B 1 93 ? -9.367 33.562 18.016 1 87.62 93 PHE B N 1
ATOM 4007 C CA . PHE B 1 93 ? -9.297 35 17.828 1 87.62 93 PHE B CA 1
ATOM 4008 C C . PHE B 1 93 ? -9.922 35.406 16.5 1 87.62 93 PHE B C 1
ATOM 4010 O O . PHE B 1 93 ? -10.719 36.344 16.438 1 87.62 93 PHE B O 1
ATOM 4017 N N . LEU B 1 94 ? -9.57 34.656 15.406 1 88.06 94 LEU B N 1
ATOM 4018 C CA . LEU B 1 94 ? -10.062 34.969 14.07 1 88.06 94 LEU B CA 1
ATOM 4019 C C . LEU B 1 94 ? -11.562 34.719 13.977 1 88.06 94 LEU B C 1
ATOM 4021 O O . LEU B 1 94 ? -12.281 35.438 13.266 1 88.06 94 LEU B O 1
ATOM 4025 N N . SER B 1 95 ? -11.961 33.656 14.578 1 85.19 95 SER B N 1
ATOM 4026 C CA . SER B 1 95 ? -13.383 33.312 14.562 1 85.19 95 SER B CA 1
ATOM 4027 C C . SER B 1 95 ? -14.211 34.406 15.219 1 85.19 95 SER B C 1
ATOM 4029 O O . SER B 1 95 ? -15.312 34.719 14.766 1 85.19 95 SER B O 1
ATOM 4031 N N . ARG B 1 96 ? -13.766 35.031 16.266 1 84.12 96 ARG B N 1
ATOM 4032 C CA . ARG B 1 96 ? -14.453 36.094 16.953 1 84.12 96 ARG B CA 1
ATOM 4033 C C . ARG B 1 96 ? -14.438 37.375 16.125 1 84.12 96 ARG B C 1
ATOM 4035 O O . ARG B 1 96 ? -15.438 38.094 16.062 1 84.12 96 ARG B O 1
ATOM 4042 N N . LEU B 1 97 ? -13.398 37.562 15.5 1 88.56 97 LEU B N 1
ATOM 4043 C CA . LEU B 1 97 ? -13.227 38.781 14.711 1 88.56 97 LEU B CA 1
ATOM 4044 C C . LEU B 1 97 ? -14.078 38.75 13.445 1 88.56 97 LEU B C 1
ATOM 4046 O O . LEU B 1 97 ? -14.664 39.75 13.055 1 88.56 97 LEU B O 1
ATOM 4050 N N . LEU B 1 98 ? -14.164 37.562 12.797 1 90.56 98 LEU B N 1
ATOM 4051 C CA . LEU B 1 98 ? -14.82 37.438 11.5 1 90.56 98 LEU B CA 1
ATOM 4052 C C . LEU B 1 98 ? -16.188 36.781 11.633 1 90.56 98 LEU B C 1
ATOM 4054 O O . LEU B 1 98 ? -16.875 36.562 10.641 1 90.56 98 LEU B O 1
ATOM 4058 N N . SER B 1 99 ? -16.625 36.469 12.773 1 87.19 99 SER B N 1
ATOM 4059 C CA . SER B 1 99 ? -17.906 35.844 13.023 1 87.19 99 SER B CA 1
ATOM 4060 C C . SER B 1 99 ? -18.078 34.562 12.172 1 87.19 99 SER B C 1
ATOM 4062 O O . SER B 1 99 ? -19.062 34.438 11.453 1 87.19 99 SER B O 1
ATOM 4064 N N . LEU B 1 100 ? -17.188 33.688 12.32 1 88 100 LEU B N 1
ATOM 4065 C CA . LEU B 1 100 ? -17.188 32.469 11.539 1 88 100 LEU B CA 1
ATOM 4066 C C . LEU B 1 100 ? -17.969 31.375 12.258 1 88 100 LEU B C 1
ATOM 4068 O O . LEU B 1 100 ? -18.109 31.406 13.484 1 88 100 LEU B O 1
ATOM 4072 N N . PRO B 1 101 ? -18.5 30.5 11.461 1 83.5 101 PRO B N 1
ATOM 4073 C CA . PRO B 1 101 ? -19.203 29.359 12.086 1 83.5 101 PRO B CA 1
ATOM 4074 C C . PRO B 1 101 ? -18.266 28.516 12.961 1 83.5 101 PRO B C 1
ATOM 4076 O O . PRO B 1 101 ? -17.062 28.5 12.742 1 83.5 101 PRO B O 1
ATOM 4079 N N . GLN B 1 102 ? -18.812 27.781 13.859 1 80.5 102 GLN B N 1
ATOM 4080 C CA . GLN B 1 102 ? -18.078 27.031 14.875 1 80.5 102 GLN B CA 1
ATOM 4081 C C . GLN B 1 102 ? -17.234 25.938 14.242 1 80.5 102 GLN B C 1
ATOM 4083 O O . GLN B 1 102 ? -16.156 25.625 14.75 1 80.5 102 GLN B O 1
ATOM 4088 N N . TRP B 1 103 ? -17.672 25.375 13.148 1 82.25 103 TRP B N 1
ATOM 4089 C CA . TRP B 1 103 ? -16.969 24.25 12.539 1 82.25 103 TRP B CA 1
ATOM 4090 C C . TRP B 1 103 ? -15.68 24.719 11.883 1 82.25 103 TRP B C 1
ATOM 4092 O O . TRP B 1 103 ? -14.797 23.906 11.586 1 82.25 103 TRP B O 1
ATOM 4102 N N . VAL B 1 104 ? -15.484 26 11.703 1 86.94 104 VAL B N 1
ATOM 4103 C CA . VAL B 1 104 ? -14.305 26.547 11.047 1 86.94 104 VAL B CA 1
ATOM 4104 C C . VAL B 1 104 ? -13.109 26.469 11.984 1 86.94 104 VAL B C 1
ATOM 4106 O O . VAL B 1 104 ? -11.961 26.375 11.539 1 86.94 104 VAL B O 1
ATOM 4109 N N . THR B 1 105 ? -13.367 26.469 13.258 1 85.31 105 THR B N 1
ATOM 4110 C CA . THR B 1 105 ? -12.289 26.484 14.25 1 85.31 105 THR B CA 1
ATOM 4111 C C . THR B 1 105 ? -11.484 25.188 14.18 1 85.31 105 THR B C 1
ATOM 4113 O O . THR B 1 105 ? -10.266 25.219 13.992 1 85.31 105 THR B O 1
ATOM 4116 N N . PRO B 1 106 ? -12.148 24.031 14.227 1 84.25 106 PRO B N 1
ATOM 4117 C CA . PRO B 1 106 ? -11.352 22.812 14.102 1 84.25 106 PRO B CA 1
ATOM 4118 C C . PRO B 1 106 ? -10.766 22.641 12.703 1 84.25 106 PRO B C 1
ATOM 4120 O O . PRO B 1 106 ? -9.68 22.062 12.555 1 84.25 106 PRO B O 1
ATOM 4123 N N . ALA B 1 107 ? -11.375 23.141 11.727 1 86.5 107 ALA B N 1
ATOM 4124 C CA . ALA B 1 107 ? -10.875 23.031 10.352 1 86.5 107 ALA B CA 1
ATOM 4125 C C . ALA B 1 107 ? -9.594 23.828 10.172 1 86.5 107 ALA B C 1
ATOM 4127 O O . ALA B 1 107 ? -8.719 23.438 9.391 1 86.5 107 ALA B O 1
ATOM 4128 N N . CYS B 1 108 ? -9.484 24.891 10.914 1 87.88 108 CYS B N 1
ATOM 4129 C CA . CYS B 1 108 ? -8.312 25.766 10.836 1 87.88 108 CYS B CA 1
ATOM 4130 C C . CYS B 1 108 ? -7.207 25.266 11.758 1 87.88 108 CYS B C 1
ATOM 4132 O O . CYS B 1 108 ? -6.027 25.516 11.508 1 87.88 108 CYS B O 1
ATOM 4134 N N . THR B 1 109 ? -7.609 24.594 12.734 1 87.38 109 THR B N 1
ATOM 4135 C CA . THR B 1 109 ? -6.648 24.203 13.758 1 87.38 109 THR B CA 1
ATOM 4136 C C . THR B 1 109 ? -5.938 22.922 13.375 1 87.38 109 THR B C 1
ATOM 4138 O O . THR B 1 109 ? -4.715 22.812 13.484 1 87.38 109 THR B O 1
ATOM 4141 N N . PHE B 1 110 ? -6.715 21.953 12.875 1 86.56 110 PHE B N 1
ATOM 4142 C CA . PHE B 1 110 ? -6.156 20.625 12.664 1 86.56 110 PHE B CA 1
ATOM 4143 C C . PHE B 1 110 ? -5.98 20.344 11.18 1 86.56 110 PHE B C 1
ATOM 4145 O O . PHE B 1 110 ? -6.949 20.375 10.414 1 86.56 110 PHE B O 1
ATOM 4152 N N . ASN B 1 111 ? -4.77 20.125 10.828 1 87.19 111 ASN B N 1
ATOM 4153 C CA . ASN B 1 111 ? -4.488 19.766 9.438 1 87.19 111 ASN B CA 1
ATOM 4154 C C . ASN B 1 111 ? -4.18 18.281 9.289 1 87.19 111 ASN B C 1
ATOM 4156 O O . ASN B 1 111 ? -4.016 17.578 10.281 1 87.19 111 ASN B O 1
ATOM 4160 N N . ASN B 1 112 ? -4.258 17.828 8.055 1 83.19 112 ASN B N 1
ATOM 4161 C CA . ASN B 1 112 ? -3.826 16.484 7.738 1 83.19 112 ASN B CA 1
ATOM 4162 C C . ASN B 1 112 ? -2.318 16.312 7.91 1 83.19 112 ASN B C 1
ATOM 4164 O O . ASN B 1 112 ? -1.542 16.75 7.055 1 83.19 112 ASN B O 1
ATOM 4168 N N . THR B 1 113 ? -1.937 15.672 8.977 1 78.25 113 THR B N 1
ATOM 4169 C CA . THR B 1 113 ? -0.521 15.602 9.328 1 78.25 113 THR B CA 1
ATOM 4170 C C . THR B 1 113 ? 0.051 14.227 9 1 78.25 113 THR B C 1
ATOM 4172 O O . THR B 1 113 ? 1.252 13.992 9.156 1 78.25 113 THR B O 1
ATOM 4175 N N . THR B 1 114 ? -0.72 13.352 8.547 1 80.44 114 THR B N 1
ATOM 4176 C CA . THR B 1 114 ? -0.216 11.992 8.422 1 80.44 114 THR B CA 1
ATOM 4177 C C . THR B 1 114 ? -0.216 11.539 6.969 1 80.44 114 THR B C 1
ATOM 4179 O O . THR B 1 114 ? 0.812 11.609 6.289 1 80.44 114 THR B O 1
ATOM 4182 N N . SER B 1 115 ? -1.335 11.43 6.359 1 83.44 115 SER B N 1
ATOM 4183 C CA . SER B 1 115 ? -1.415 10.758 5.066 1 83.44 115 SER B CA 1
ATOM 4184 C C . SER B 1 115 ? -0.845 11.633 3.953 1 83.44 115 SER B C 1
ATOM 4186 O O . SER B 1 115 ? -0.048 11.164 3.137 1 83.44 115 SER B O 1
ATOM 4188 N N . LEU B 1 116 ? -1.16 12.906 3.992 1 87.19 116 LEU B N 1
ATOM 4189 C CA . LEU B 1 116 ? -0.793 13.758 2.867 1 87.19 116 LEU B CA 1
ATOM 4190 C C . LEU B 1 116 ? 0.706 14.039 2.865 1 87.19 116 LEU B C 1
ATOM 4192 O O . LEU B 1 116 ? 1.388 13.789 1.869 1 87.19 116 LEU B O 1
ATOM 4196 N N . PRO B 1 117 ? 1.221 14.445 3.943 1 90.06 117 PRO B N 1
ATOM 4197 C CA . PRO B 1 117 ? 2.662 14.703 3.924 1 90.06 117 PRO B CA 1
ATOM 4198 C C . PRO B 1 117 ? 3.484 13.445 3.666 1 90.06 117 PRO B C 1
ATOM 4200 O O . PRO B 1 117 ? 4.543 13.508 3.037 1 90.06 117 PRO B O 1
ATOM 4203 N N . LEU B 1 118 ? 3.01 12.344 4.102 1 91.88 118 LEU B N 1
ATOM 4204 C CA . LEU B 1 118 ? 3.752 11.102 3.906 1 91.88 118 LEU B CA 1
ATOM 4205 C C . LEU B 1 118 ? 3.807 10.727 2.428 1 91.88 118 LEU B C 1
ATOM 4207 O O . LEU B 1 118 ? 4.859 10.344 1.92 1 91.88 118 LEU B O 1
ATOM 4211 N N . LEU B 1 119 ? 2.678 10.836 1.812 1 90.06 119 LEU B N 1
ATOM 4212 C CA . LEU B 1 119 ? 2.666 10.531 0.385 1 90.06 119 LEU B CA 1
ATOM 4213 C C . LEU B 1 119 ? 3.453 11.57 -0.399 1 90.06 119 LEU B C 1
ATOM 4215 O O . LEU B 1 119 ? 4.105 11.25 -1.394 1 90.06 119 LEU B O 1
ATOM 4219 N N . LEU B 1 120 ? 3.375 12.766 0.089 1 92 120 LEU B N 1
ATOM 4220 C CA . LEU B 1 120 ? 4.117 13.852 -0.552 1 92 120 LEU B CA 1
ATOM 4221 C C . LEU B 1 120 ? 5.617 13.594 -0.482 1 92 120 LEU B C 1
ATOM 4223 O O . LEU B 1 120 ? 6.344 13.852 -1.446 1 92 120 LEU B O 1
ATOM 4227 N N . LEU B 1 121 ? 6.051 13.102 0.598 1 93.5 121 LEU B N 1
ATOM 4228 C CA . LEU B 1 121 ? 7.465 12.781 0.759 1 93.5 121 LEU B CA 1
ATOM 4229 C C . LEU B 1 121 ? 7.895 11.711 -0.24 1 93.5 121 LEU B C 1
ATOM 4231 O O . LEU B 1 121 ? 8.977 11.797 -0.828 1 93.5 121 LEU B O 1
ATOM 4235 N N . HIS B 1 122 ? 7.023 10.75 -0.419 1 89.62 122 HIS B N 1
ATOM 4236 C CA . HIS B 1 122 ? 7.309 9.703 -1.395 1 89.62 122 HIS B CA 1
ATOM 4237 C C . HIS B 1 122 ? 7.371 10.266 -2.809 1 89.62 122 HIS B C 1
ATOM 4239 O O . HIS B 1 122 ? 8.227 9.875 -3.602 1 89.62 122 HIS B O 1
ATOM 4245 N N . SER B 1 123 ? 6.516 11.156 -3.035 1 89.38 123 SER B N 1
ATOM 4246 C CA . SER B 1 123 ? 6.473 11.766 -4.359 1 89.38 123 SER B CA 1
ATOM 4247 C C . SER B 1 123 ? 7.691 12.656 -4.598 1 89.38 123 SER B C 1
ATOM 4249 O O . SER B 1 123 ? 8.242 12.68 -5.695 1 89.38 123 SER B O 1
ATOM 4251 N N . LEU B 1 124 ? 8.102 13.336 -3.592 1 91.69 124 LEU B N 1
ATOM 4252 C CA . LEU B 1 124 ? 9.273 14.203 -3.695 1 91.69 124 LEU B CA 1
ATOM 4253 C C . LEU B 1 124 ? 10.539 13.383 -3.904 1 91.69 124 LEU B C 1
ATOM 4255 O O . LEU B 1 124 ? 11.461 13.82 -4.594 1 91.69 124 LEU B O 1
ATOM 4259 N N . GLN B 1 125 ? 10.547 12.242 -3.273 1 89.31 125 GLN B N 1
ATOM 4260 C CA . GLN B 1 125 ? 11.672 11.328 -3.473 1 89.31 125 GLN B CA 1
ATOM 4261 C C . GLN B 1 125 ? 11.758 10.875 -4.926 1 89.31 125 GLN B C 1
ATOM 4263 O O . GLN B 1 125 ? 12.844 10.82 -5.5 1 89.31 125 GLN B O 1
ATOM 4268 N N . SER B 1 126 ? 10.672 10.633 -5.492 1 81.06 126 SER B N 1
ATOM 4269 C CA . SER B 1 126 ? 10.609 10.117 -6.855 1 81.06 126 SER B CA 1
ATOM 4270 C C . SER B 1 126 ? 11.055 11.18 -7.867 1 81.06 126 SER B C 1
ATOM 4272 O O . SER B 1 126 ? 11.68 10.852 -8.875 1 81.06 126 SER B O 1
ATOM 4274 N N . VAL B 1 127 ? 10.773 12.383 -7.57 1 84.12 127 VAL B N 1
ATOM 4275 C CA . VAL B 1 127 ? 11.117 13.477 -8.469 1 84.12 127 VAL B CA 1
ATOM 4276 C C . VAL B 1 127 ? 12.586 13.867 -8.273 1 84.12 127 VAL B C 1
ATOM 4278 O O . VAL B 1 127 ? 13.203 14.445 -9.172 1 84.12 127 VAL B O 1
ATOM 4281 N N . GLY B 1 128 ? 13.141 13.594 -7.137 1 84.88 128 GLY B N 1
ATOM 4282 C CA . GLY B 1 128 ? 14.531 13.914 -6.855 1 84.88 128 GLY B CA 1
ATOM 4283 C C . GLY B 1 128 ? 14.711 15.289 -6.23 1 84.88 128 GLY B C 1
ATOM 4284 O O . GLY B 1 128 ? 15.828 15.789 -6.141 1 84.88 128 GLY B O 1
ATOM 4285 N N . SER B 1 129 ? 13.641 15.859 -5.754 1 87.81 129 SER B N 1
ATOM 4286 C CA . SER B 1 129 ? 13.695 17.203 -5.199 1 87.81 129 SER B CA 1
ATOM 4287 C C . SER B 1 129 ? 14.43 17.219 -3.861 1 87.81 129 SER B C 1
ATOM 4289 O O . SER B 1 129 ? 15 18.25 -3.473 1 87.81 129 SER B O 1
ATOM 4291 N N . LEU B 1 130 ? 14.445 16.109 -3.217 1 91.75 130 LEU B N 1
ATOM 4292 C CA . LEU B 1 130 ? 15.031 16.047 -1.881 1 91.75 130 LEU B CA 1
ATOM 4293 C C . LEU B 1 130 ? 16.562 16.016 -1.955 1 91.75 130 LEU B C 1
ATOM 4295 O O . LEU B 1 130 ? 17.234 16.172 -0.936 1 91.75 130 LEU B O 1
ATOM 4299 N N . LYS B 1 131 ? 17.125 15.852 -3.166 1 89.38 131 LYS B N 1
ATOM 4300 C CA . LYS B 1 131 ? 18.578 15.82 -3.344 1 89.38 131 LYS B CA 1
ATOM 4301 C C . LYS B 1 131 ? 19.203 17.125 -2.893 1 89.38 131 LYS B C 1
ATOM 4303 O O . LYS B 1 131 ? 20.375 17.156 -2.482 1 89.38 131 LYS B O 1
ATOM 4308 N N . LEU B 1 132 ? 18.469 18.203 -2.854 1 89.88 132 LEU B N 1
ATOM 4309 C CA . LEU B 1 132 ? 18.938 19.531 -2.492 1 89.88 132 LEU B CA 1
ATOM 4310 C C . LEU B 1 132 ? 19.312 19.594 -1.018 1 89.88 132 LEU B C 1
ATOM 4312 O O . LEU B 1 132 ? 20.125 20.438 -0.615 1 89.88 132 LEU B O 1
ATOM 4316 N N . ILE B 1 133 ? 18.719 18.672 -0.262 1 93.69 133 ILE B N 1
ATOM 4317 C CA . ILE B 1 133 ? 18.938 18.797 1.175 1 93.69 133 ILE B CA 1
ATOM 4318 C C . ILE B 1 133 ? 19.484 17.5 1.742 1 93.69 133 ILE B C 1
ATOM 4320 O O . ILE B 1 133 ? 19.422 17.266 2.951 1 93.69 133 ILE B O 1
ATOM 4324 N N . LEU B 1 134 ? 19.891 16.656 0.871 1 92.25 134 LEU B N 1
ATOM 4325 C CA . LEU B 1 134 ? 20.516 15.43 1.33 1 92.25 134 LEU B CA 1
ATOM 4326 C C . LEU B 1 134 ? 21.922 15.695 1.866 1 92.25 134 LEU B C 1
ATOM 4328 O O . LEU B 1 134 ? 22.656 16.5 1.297 1 92.25 134 LEU B O 1
ATOM 4332 N N . ARG B 1 135 ? 22.281 15.102 2.967 1 88.12 135 ARG B N 1
ATOM 4333 C CA . ARG B 1 135 ? 23.641 15.141 3.492 1 88.12 135 ARG B CA 1
ATOM 4334 C C . ARG B 1 135 ? 24.578 14.25 2.674 1 88.12 135 ARG B C 1
ATOM 4336 O O . ARG B 1 135 ? 24.125 13.344 1.975 1 88.12 135 ARG B O 1
ATOM 4343 N N . ASN B 1 136 ? 25.734 14.461 2.811 1 83.06 136 ASN B N 1
ATOM 4344 C CA . ASN B 1 136 ? 26.719 13.695 2.051 1 83.06 136 ASN B CA 1
ATOM 4345 C C . ASN B 1 136 ? 26.641 12.203 2.365 1 83.06 136 ASN B C 1
ATOM 4347 O O . ASN B 1 136 ? 26.672 11.805 3.529 1 83.06 136 ASN B O 1
ATOM 4351 N N . GLY B 1 137 ? 26.469 11.43 1.285 1 83.81 137 GLY B N 1
ATOM 4352 C CA . GLY B 1 137 ? 26.5 9.984 1.424 1 83.81 137 GLY B CA 1
ATOM 4353 C C . GLY B 1 137 ? 25.156 9.391 1.769 1 83.81 137 GLY B C 1
ATOM 4354 O O . GLY B 1 137 ? 25 8.172 1.814 1 83.81 137 GLY B O 1
ATOM 4355 N N . GLU B 1 138 ? 24.219 10.305 2.006 1 87.94 138 GLU B N 1
ATOM 4356 C CA . GLU B 1 138 ? 22.906 9.805 2.396 1 87.94 138 GLU B CA 1
ATOM 4357 C C . GLU B 1 138 ? 22.031 9.516 1.173 1 87.94 138 GLU B C 1
ATOM 4359 O O . GLU B 1 138 ? 22.141 10.203 0.157 1 87.94 138 GLU B O 1
ATOM 4364 N N . THR B 1 139 ? 21.281 8.398 1.315 1 87.19 139 THR B N 1
ATOM 4365 C CA . THR B 1 139 ? 20.344 8.078 0.244 1 87.19 139 THR B CA 1
ATOM 4366 C C . THR B 1 139 ? 19 8.797 0.46 1 87.19 139 THR B C 1
ATOM 4368 O O . THR B 1 139 ? 18.641 9.094 1.597 1 87.19 139 THR B O 1
ATOM 4371 N N . ALA B 1 140 ? 18.297 9.062 -0.639 1 88.88 140 ALA B N 1
ATOM 4372 C CA . ALA B 1 140 ? 17 9.711 -0.574 1 88.88 140 ALA B CA 1
ATOM 4373 C C . ALA B 1 140 ? 16 8.859 0.215 1 88.88 140 ALA B C 1
ATOM 4375 O O . ALA B 1 140 ? 15.172 9.398 0.954 1 88.88 140 ALA B O 1
ATOM 4376 N N . SER B 1 141 ? 16.125 7.594 0.099 1 86.62 141 SER B N 1
ATOM 4377 C CA . SER B 1 141 ? 15.203 6.688 0.785 1 86.62 141 SER B CA 1
ATOM 4378 C C . SER B 1 141 ? 15.383 6.766 2.297 1 86.62 141 SER B C 1
ATOM 4380 O O . SER B 1 141 ? 14.398 6.805 3.041 1 86.62 141 SER B O 1
ATOM 4382 N N . SER B 1 142 ? 16.594 6.801 2.723 1 89.12 142 SER B N 1
ATOM 4383 C CA . SER B 1 142 ? 16.859 6.898 4.156 1 89.12 142 SER B CA 1
ATOM 4384 C C . SER B 1 142 ? 16.391 8.234 4.715 1 89.12 142 SER B C 1
ATOM 4386 O O . SER B 1 142 ? 15.898 8.305 5.84 1 89.12 142 SER B O 1
ATOM 4388 N N . ALA B 1 143 ? 16.594 9.281 3.961 1 92.5 143 ALA B N 1
ATOM 4389 C CA . ALA B 1 143 ? 16.156 10.609 4.371 1 92.5 143 ALA B CA 1
ATOM 4390 C C . ALA B 1 143 ? 14.633 10.664 4.48 1 92.5 143 ALA B C 1
ATOM 4392 O O . ALA B 1 143 ? 14.094 11.266 5.414 1 92.5 143 ALA B O 1
ATOM 4393 N N . VAL B 1 144 ? 13.969 10.039 3.562 1 92.31 144 VAL B N 1
ATOM 4394 C CA . VAL B 1 144 ? 12.508 10.023 3.551 1 92.31 144 VAL B CA 1
ATOM 4395 C C . VAL B 1 144 ? 11.992 9.219 4.746 1 92.31 144 VAL B C 1
ATOM 4397 O O . VAL B 1 144 ? 11.023 9.617 5.395 1 92.31 144 VAL B O 1
ATOM 4400 N N . ASP B 1 145 ? 12.617 8.125 5.039 1 90.75 145 ASP B N 1
ATOM 4401 C CA . ASP B 1 145 ? 12.234 7.32 6.195 1 90.75 145 ASP B CA 1
ATOM 4402 C C . ASP B 1 145 ? 12.336 8.125 7.488 1 90.75 145 ASP B C 1
ATOM 4404 O O . ASP B 1 145 ? 11.461 8.047 8.352 1 90.75 145 ASP B O 1
ATOM 4408 N N . ARG B 1 146 ? 13.359 8.875 7.59 1 92.56 146 ARG B N 1
ATOM 4409 C CA . ARG B 1 146 ? 13.555 9.727 8.758 1 92.56 146 ARG B CA 1
ATOM 4410 C C . ARG B 1 146 ? 12.484 10.812 8.828 1 92.56 146 ARG B C 1
ATOM 4412 O O . ARG B 1 146 ? 11.891 11.039 9.891 1 92.56 146 ARG B O 1
ATOM 4419 N N . ALA B 1 147 ? 12.289 11.469 7.734 1 94.56 147 ALA B N 1
ATOM 4420 C CA . ALA B 1 147 ? 11.258 12.508 7.684 1 94.56 147 ALA B CA 1
ATOM 4421 C C . ALA B 1 147 ? 9.891 11.938 8.055 1 94.56 147 ALA B C 1
ATOM 4423 O O . ALA B 1 147 ? 9.117 12.586 8.758 1 94.56 147 ALA B O 1
ATOM 4424 N N . GLN B 1 148 ? 9.602 10.758 7.547 1 93.88 148 GLN B N 1
ATOM 4425 C CA . GLN B 1 148 ? 8.328 10.117 7.852 1 93.88 148 GLN B CA 1
ATOM 4426 C C . GLN B 1 148 ? 8.18 9.883 9.352 1 93.88 148 GLN B C 1
ATOM 4428 O O . GLN B 1 148 ? 7.086 10.031 9.906 1 93.88 148 GLN B O 1
ATOM 4433 N N . SER B 1 149 ? 9.258 9.492 9.961 1 93.25 149 SER B N 1
ATOM 4434 C CA . SER B 1 149 ? 9.195 9.281 11.398 1 93.25 149 SER B CA 1
ATOM 4435 C C . SER B 1 149 ? 8.891 10.578 12.141 1 93.25 149 SER B C 1
ATOM 4437 O O . SER B 1 149 ? 8.148 10.578 13.125 1 93.25 149 SER B O 1
ATOM 4439 N N . TYR B 1 150 ? 9.438 11.719 11.711 1 94.94 150 TYR B N 1
ATOM 4440 C CA . TYR B 1 150 ? 9.141 13.016 12.312 1 94.94 150 TYR B CA 1
ATOM 4441 C C . TYR B 1 150 ? 7.668 13.367 12.148 1 94.94 150 TYR B C 1
ATOM 4443 O O . TYR B 1 150 ? 7.02 13.805 13.102 1 94.94 150 TYR B O 1
ATOM 4451 N N . PHE B 1 151 ? 7.164 13.148 10.992 1 94.69 151 PHE B N 1
ATOM 4452 C CA . PHE B 1 151 ? 5.77 13.477 10.711 1 94.69 151 PHE B CA 1
ATOM 4453 C C . PHE B 1 151 ? 4.836 12.57 11.508 1 94.69 151 PHE B C 1
ATOM 4455 O O . PHE B 1 151 ? 3.756 13 11.922 1 94.69 151 PHE B O 1
ATOM 4462 N N . LEU B 1 152 ? 5.254 11.336 11.625 1 92.38 152 LEU B N 1
ATOM 4463 C CA . LEU B 1 152 ? 4.418 10.398 12.375 1 92.38 152 LEU B CA 1
ATOM 4464 C C . LEU B 1 152 ? 4.309 10.82 13.836 1 92.38 152 LEU B C 1
ATOM 4466 O O . LEU B 1 152 ? 3.225 10.773 14.422 1 92.38 152 LEU B O 1
ATOM 4470 N N . VAL B 1 153 ? 5.398 11.242 14.406 1 92.19 153 VAL B N 1
ATOM 4471 C CA . VAL B 1 153 ? 5.371 11.734 15.781 1 92.19 153 VAL B CA 1
ATOM 4472 C C . VAL B 1 153 ? 4.477 12.969 15.867 1 92.19 153 VAL B C 1
ATOM 4474 O O . VAL B 1 153 ? 3.656 13.078 16.781 1 92.19 153 VAL B O 1
ATOM 4477 N N . CYS B 1 154 ? 4.652 13.836 14.961 1 93.31 154 CYS B N 1
ATOM 4478 C CA . CYS B 1 154 ? 3.809 15.023 14.883 1 93.31 154 CYS B CA 1
ATOM 4479 C C . CYS B 1 154 ? 2.34 14.641 14.75 1 93.31 154 CYS B C 1
ATOM 4481 O O . CYS B 1 154 ? 1.477 15.234 15.398 1 93.31 154 CYS B O 1
ATOM 4483 N N . GLY B 1 155 ? 2.082 13.688 13.906 1 89.69 155 GLY B N 1
ATOM 4484 C CA . GLY B 1 155 ? 0.72 13.234 13.688 1 89.69 155 GLY B CA 1
ATOM 4485 C C . GLY B 1 155 ? 0.061 12.703 14.945 1 89.69 155 GLY B C 1
ATOM 4486 O O . GLY B 1 155 ? -1.104 13 15.219 1 89.69 155 GLY B O 1
ATOM 4487 N N . VAL B 1 156 ? 0.76 11.945 15.695 1 87.56 156 VAL B N 1
ATOM 4488 C CA . VAL B 1 156 ? 0.232 11.375 16.938 1 87.56 156 VAL B CA 1
ATOM 4489 C C . VAL B 1 156 ? -0.089 12.492 17.922 1 87.56 156 VAL B C 1
ATOM 4491 O O . VAL B 1 156 ? -1.15 12.484 18.547 1 87.56 156 VAL B O 1
ATOM 4494 N N . ILE B 1 157 ? 0.797 13.414 18.047 1 89.5 157 ILE B N 1
ATOM 4495 C CA . ILE B 1 157 ? 0.619 14.516 18.984 1 89.5 157 ILE B CA 1
ATOM 4496 C C . ILE B 1 157 ? -0.574 15.375 18.562 1 89.5 157 ILE B C 1
ATOM 4498 O O . ILE B 1 157 ? -1.446 15.68 19.375 1 89.5 157 ILE B O 1
ATOM 4502 N N . SER B 1 158 ? -0.569 15.742 17.312 1 87.19 158 SER B N 1
ATOM 4503 C CA . SER B 1 158 ? -1.651 16.578 16.797 1 87.19 158 SER B CA 1
ATOM 4504 C C . SER B 1 158 ? -3 15.883 16.938 1 87.19 158 SER B C 1
ATOM 4506 O O . SER B 1 158 ? -3.998 16.516 17.297 1 87.19 158 SER B O 1
ATOM 4508 N N . LYS B 1 159 ? -3.041 14.648 16.625 1 81.88 159 LYS B N 1
ATOM 4509 C CA . LYS B 1 159 ? -4.281 13.891 16.734 1 81.88 159 LYS B CA 1
ATOM 4510 C C . LYS B 1 159 ? -4.723 13.766 18.203 1 81.88 159 LYS B C 1
ATOM 4512 O O . LYS B 1 159 ? -5.918 13.797 18.5 1 81.88 159 LYS B O 1
ATOM 4517 N N . THR B 1 160 ? -3.781 13.547 19.062 1 82.38 160 THR B N 1
ATOM 4518 C CA . THR B 1 160 ? -4.09 13.453 20.484 1 82.38 160 THR B CA 1
ATOM 4519 C C . THR B 1 160 ? -4.699 14.758 20.984 1 82.38 160 THR B C 1
ATOM 4521 O O . THR B 1 160 ? -5.711 14.75 21.688 1 82.38 160 THR B O 1
ATOM 4524 N N . ILE B 1 161 ? -4.148 15.82 20.578 1 83.75 161 ILE B N 1
ATOM 4525 C CA . ILE B 1 161 ? -4.676 17.125 20.969 1 83.75 161 ILE B CA 1
ATOM 4526 C C . ILE B 1 161 ? -6.055 17.328 20.344 1 83.75 161 ILE B C 1
ATOM 4528 O O . ILE B 1 161 ? -6.973 17.828 21 1 83.75 161 ILE B O 1
ATOM 4532 N N . ALA B 1 162 ? -6.203 16.953 19.109 1 81.25 162 ALA B N 1
ATOM 4533 C CA . ALA B 1 162 ? -7.473 17.109 18.406 1 81.25 162 ALA B CA 1
ATOM 4534 C C . ALA B 1 162 ? -8.586 16.328 19.109 1 81.25 162 ALA B C 1
ATOM 4536 O O . ALA B 1 162 ? -9.719 16.797 19.203 1 81.25 162 ALA B O 1
ATOM 4537 N N . TYR B 1 163 ? -8.289 15.258 19.562 1 72.44 163 TYR B N 1
ATOM 4538 C CA . TYR B 1 163 ? -9.289 14.414 20.219 1 72.44 163 TYR B CA 1
ATOM 4539 C C . TYR B 1 163 ? -9.672 14.969 21.578 1 72.44 163 TYR B C 1
ATOM 4541 O O . TYR B 1 163 ? -10.805 14.797 22.031 1 72.44 163 TYR B O 1
ATOM 4549 N N . ILE B 1 164 ? -8.742 15.625 22.156 1 74.19 164 ILE B N 1
ATOM 4550 C CA . ILE B 1 164 ? -8.984 16.188 23.484 1 74.19 164 ILE B CA 1
ATOM 4551 C C . ILE B 1 164 ? -9.766 17.5 23.344 1 74.19 164 ILE B C 1
ATOM 4553 O O . ILE B 1 164 ? -10.766 17.703 24.047 1 74.19 164 ILE B O 1
ATOM 4557 N N . VAL B 1 165 ? -9.406 18.266 22.391 1 77.81 165 VAL B N 1
ATOM 4558 C CA . VAL B 1 165 ? -9.922 19.625 22.344 1 77.81 165 VAL B CA 1
ATOM 4559 C C . VAL B 1 165 ? -11 19.734 21.266 1 77.81 165 VAL B C 1
ATOM 4561 O O . VAL B 1 165 ? -11.875 20.594 21.328 1 77.81 165 VAL B O 1
ATOM 4564 N N . GLY B 1 166 ? -10.969 18.875 20.312 1 75.19 166 GLY B N 1
ATOM 4565 C CA . GLY B 1 166 ? -11.844 18.938 19.156 1 75.19 166 GLY B CA 1
ATOM 4566 C C . GLY B 1 166 ? -13.32 18.984 19.516 1 75.19 166 GLY B C 1
ATOM 4567 O O . GLY B 1 166 ? -14.039 19.906 19.125 1 75.19 166 GLY B O 1
ATOM 4568 N N . PRO B 1 167 ? -13.781 18.031 20.281 1 70.5 167 PRO B N 1
ATOM 4569 C CA . PRO B 1 167 ? -15.195 18.031 20.656 1 70.5 167 PRO B CA 1
ATOM 4570 C C . PRO B 1 167 ? -15.609 19.281 21.422 1 70.5 167 PRO B C 1
ATOM 4572 O O . PRO B 1 167 ? -16.719 19.781 21.25 1 70.5 167 PRO B O 1
ATOM 4575 N N . LYS B 1 168 ? -14.789 19.797 22.172 1 72.5 168 LYS B N 1
ATOM 4576 C CA . LYS B 1 168 ? -15.086 21 22.922 1 72.5 168 LYS B CA 1
ATOM 4577 C C . LYS B 1 168 ? -15.211 22.219 22.016 1 72.5 168 LYS B C 1
ATOM 4579 O O . LYS B 1 168 ? -15.977 23.141 22.281 1 72.5 168 LYS B O 1
ATOM 4584 N N . MET B 1 169 ? -14.539 22.234 21.016 1 74.19 169 MET B N 1
ATOM 4585 C CA . MET B 1 169 ? -14.539 23.328 20.062 1 74.19 169 MET B CA 1
ATOM 4586 C C . MET B 1 169 ? -15.852 23.359 19.266 1 74.19 169 MET B C 1
ATOM 4588 O O . MET B 1 169 ? -16.281 24.422 18.812 1 74.19 169 MET B O 1
ATOM 4592 N N 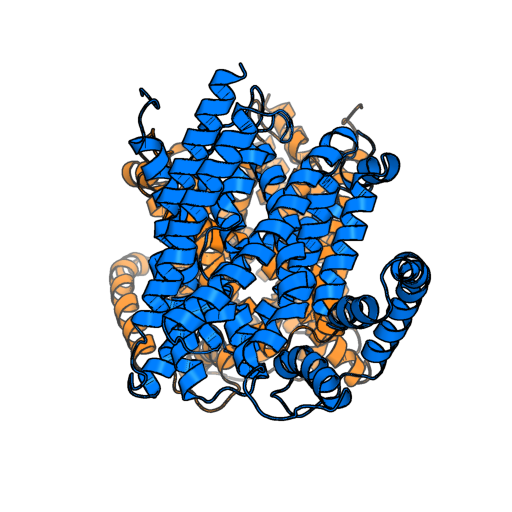. LEU B 1 170 ? -16.438 22.266 19.156 1 68.19 170 LEU B N 1
ATOM 4593 C CA . LEU B 1 170 ? -17.656 22.188 18.375 1 68.19 170 LEU B CA 1
ATOM 4594 C C . LEU B 1 170 ? -18.875 22.484 19.234 1 68.19 170 LEU B C 1
ATOM 4596 O O . LEU B 1 170 ? -19.891 22.969 18.75 1 68.19 170 LEU B O 1
ATOM 4600 N N . TYR B 1 171 ? -18.859 22.062 20.516 1 60.75 171 TYR B N 1
ATOM 4601 C CA . TYR B 1 171 ? -20.016 22.188 21.375 1 60.75 171 TYR B CA 1
ATOM 4602 C C . TYR B 1 171 ? -20.031 23.547 22.078 1 60.75 171 TYR B C 1
ATOM 4604 O O . TYR B 1 171 ? -21.031 23.953 22.656 1 60.75 171 TYR B O 1
ATOM 4612 N N . ASP B 1 172 ? -18.984 24.141 22.297 1 53.69 172 ASP B N 1
ATOM 4613 C CA . ASP B 1 172 ? -19.016 25.328 23.156 1 53.69 172 ASP B CA 1
ATOM 4614 C C . ASP B 1 172 ? -20.047 26.344 22.656 1 53.69 172 ASP B C 1
ATOM 4616 O O . ASP B 1 172 ? -20.062 27.484 23.094 1 53.69 172 ASP B O 1
ATOM 4620 N N . ARG B 1 173 ? -20.922 26.234 21.766 1 45.91 173 ARG B N 1
ATOM 4621 C CA . ARG B 1 173 ? -21.891 27.281 22.016 1 45.91 173 ARG B CA 1
ATOM 4622 C C . ARG B 1 173 ? -22.547 27.125 23.375 1 45.91 173 ARG B C 1
ATOM 4624 O O . ARG B 1 173 ? -22.391 26.094 24.031 1 45.91 173 ARG B O 1
ATOM 4631 N N . GLY B 1 174 ? -23.797 27.875 23.672 1 36.66 174 GLY B N 1
ATOM 4632 C CA . GLY B 1 174 ? -24.594 28.188 24.859 1 36.66 174 GLY B CA 1
ATOM 4633 C C . GLY B 1 174 ? -24.922 26.969 25.688 1 36.66 174 GLY B C 1
ATOM 4634 O O . GLY B 1 174 ? -25.297 27.078 26.859 1 36.66 174 GLY B O 1
ATOM 4635 N N . ASP B 1 175 ? -25.766 25.938 25.156 1 38.03 175 ASP B N 1
ATOM 4636 C CA . ASP B 1 175 ? -26.531 25.078 26.062 1 38.03 175 ASP B CA 1
ATOM 4637 C C . ASP B 1 175 ? -25.609 24.109 26.797 1 38.03 175 ASP B C 1
ATOM 4639 O O . ASP B 1 175 ? -24.562 23.734 26.281 1 38.03 175 ASP B O 1
ATOM 4643 N N . ASN B 1 176 ? -25.844 23.75 28.188 1 35.09 176 ASN B N 1
ATOM 4644 C CA . ASN B 1 176 ? -25.453 22.969 29.344 1 35.09 176 ASN B CA 1
ATOM 4645 C C . ASN B 1 176 ? -25.078 21.531 28.969 1 35.09 176 ASN B C 1
ATOM 4647 O O . ASN B 1 176 ? -25.938 20.641 29 1 35.09 176 ASN B O 1
ATOM 4651 N N . LEU B 1 177 ? -24.766 21.078 27.984 1 41.16 177 LEU B N 1
ATOM 4652 C CA . LEU B 1 177 ? -24.469 19.656 28.062 1 41.16 177 LEU B CA 1
ATOM 4653 C C . LEU B 1 177 ? -23.578 19.359 29.266 1 41.16 177 LEU B C 1
ATOM 4655 O O . LEU B 1 177 ? -22.359 19.406 29.172 1 41.16 177 LEU B O 1
ATOM 4659 N N . SER B 1 178 ? -24.031 19.828 30.359 1 38.81 178 SER B N 1
ATOM 4660 C CA . SER B 1 178 ? -23.578 19.812 31.75 1 38.81 178 SER B CA 1
ATOM 4661 C C . SER B 1 178 ? -23.094 18.422 32.156 1 38.81 178 SER B C 1
ATOM 4663 O O . SER B 1 178 ? -22.328 18.281 33.094 1 38.81 178 SER B O 1
ATOM 4665 N N . SER B 1 179 ? -23.844 17.172 31.828 1 41.09 179 SER B N 1
ATOM 4666 C CA . SER B 1 179 ? -23.547 16.016 32.688 1 41.09 179 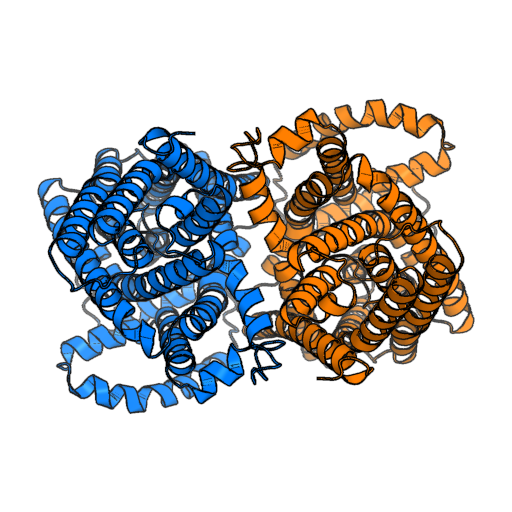SER B CA 1
ATOM 4667 C C . SER B 1 179 ? -22.375 15.211 32.125 1 41.09 179 SER B C 1
ATOM 4669 O O . SER B 1 179 ? -22.234 15.07 30.906 1 41.09 179 SER B O 1
ATOM 4671 N N . PRO B 1 180 ? -21.422 14.852 32.875 1 43.09 180 PRO B N 1
ATOM 4672 C CA . PRO B 1 180 ? -20.266 13.984 32.625 1 43.09 180 PRO B CA 1
ATOM 4673 C C . PRO B 1 180 ? -20.609 12.758 31.781 1 43.09 180 PRO B C 1
ATOM 4675 O O . PRO B 1 180 ? -19.781 12.297 31 1 43.09 180 PRO B O 1
ATOM 4678 N N . GLU B 1 181 ? -21.766 12.289 31.969 1 44.88 181 GLU B N 1
ATOM 4679 C CA . GLU B 1 181 ? -22.203 11.055 31.312 1 44.88 181 GLU B CA 1
ATOM 4680 C C . GLU B 1 181 ? -22.344 11.258 29.812 1 44.88 181 GLU B C 1
ATOM 4682 O O . GLU B 1 181 ? -22.047 10.352 29.031 1 44.88 181 GLU B O 1
ATOM 4687 N N . GLU B 1 182 ? -22.734 12.375 29.438 1 46.97 182 GLU B N 1
ATOM 4688 C CA . GLU B 1 182 ? -23.047 12.609 28.031 1 46.97 182 GLU B CA 1
ATOM 4689 C C . GLU B 1 182 ? -21.766 12.773 27.203 1 46.97 182 GLU B C 1
ATOM 4691 O O . GLU B 1 182 ? -21.703 12.359 26.047 1 46.97 182 GLU B O 1
ATOM 4696 N N . ARG B 1 183 ? -20.859 13.312 27.812 1 44.34 183 ARG B N 1
ATOM 4697 C CA . ARG B 1 183 ? -19.547 13.453 27.188 1 44.34 183 ARG B CA 1
ATOM 4698 C C . ARG B 1 183 ? -18.891 12.094 26.953 1 44.34 183 ARG B C 1
ATOM 4700 O O . ARG B 1 183 ? -18.25 11.883 25.922 1 44.34 183 ARG B O 1
ATOM 4707 N N . ASP B 1 184 ? -19.172 11.172 28.031 1 44.72 184 ASP B N 1
ATOM 4708 C CA . ASP B 1 184 ? -18.656 9.805 27.969 1 44.72 184 ASP B CA 1
ATOM 4709 C C . ASP B 1 184 ? -19.312 9.031 26.828 1 44.72 184 ASP B C 1
ATOM 4711 O O . ASP B 1 184 ? -18.641 8.25 26.141 1 44.72 184 ASP B O 1
ATOM 4715 N N . ARG B 1 185 ? -20.516 9.164 26.781 1 46.84 185 ARG B N 1
ATOM 4716 C CA . ARG B 1 185 ? -21.297 8.484 25.75 1 46.84 185 ARG B CA 1
ATOM 4717 C C . ARG B 1 185 ? -20.938 9 24.359 1 46.84 185 ARG B C 1
ATOM 4719 O O . ARG B 1 185 ? -21 8.258 23.375 1 46.84 185 ARG B O 1
ATOM 4726 N N . THR B 1 186 ? -20.656 10.125 24.266 1 41.53 186 THR B N 1
ATOM 4727 C CA . THR B 1 186 ? -20.328 10.75 22.984 1 41.53 186 THR B CA 1
ATOM 4728 C C . THR B 1 186 ? -18.984 10.258 22.484 1 41.53 186 THR B C 1
ATOM 4730 O O . THR B 1 186 ? -18.812 9.969 21.297 1 41.53 186 THR B O 1
ATOM 4733 N N . ALA B 1 187 ? -18.047 10.305 23.344 1 41.72 187 ALA B N 1
ATOM 4734 C CA . ALA B 1 187 ? -16.75 9.727 23.031 1 41.72 187 ALA B CA 1
ATOM 4735 C C . ALA B 1 187 ? -16.875 8.273 22.594 1 41.72 187 ALA B C 1
ATOM 4737 O O . ALA B 1 187 ? -16.219 7.828 21.656 1 41.72 187 ALA B O 1
ATOM 4738 N N . SER B 1 188 ? -17.781 7.434 23.375 1 41.59 188 SER B N 1
ATOM 4739 C CA . SER B 1 188 ? -18.094 6.055 23.016 1 41.59 188 SER B CA 1
ATOM 4740 C C . SER B 1 188 ? -18.828 5.984 21.688 1 41.59 188 SER B C 1
ATOM 4742 O O . SER B 1 188 ? -18.594 5.07 20.891 1 41.59 188 SER B O 1
ATOM 4744 N N . ILE B 1 189 ? -19.797 6.816 21.469 1 42.16 189 ILE B N 1
ATOM 4745 C CA . ILE B 1 189 ? -20.547 6.871 20.219 1 42.16 189 ILE B CA 1
ATOM 4746 C C . ILE B 1 189 ? -19.609 7.273 19.078 1 42.16 189 ILE B C 1
ATOM 4748 O O . ILE B 1 189 ? -19.719 6.75 17.969 1 42.16 189 ILE B O 1
ATOM 4752 N N . LEU B 1 190 ? -18.797 8.156 19.297 1 39.88 190 LEU B N 1
ATOM 4753 C CA . LEU B 1 190 ? -17.844 8.539 18.266 1 39.88 190 LEU B CA 1
ATOM 4754 C C . LEU B 1 190 ? -16.984 7.348 17.844 1 39.88 190 LEU B C 1
ATOM 4756 O O . LEU B 1 190 ? -16.656 7.199 16.656 1 39.88 190 LEU B O 1
ATOM 4760 N N . ALA B 1 191 ? -16.578 6.535 18.781 1 35.72 191 ALA B N 1
ATOM 4761 C CA . ALA B 1 191 ? -15.938 5.242 18.562 1 35.72 191 ALA B CA 1
ATOM 4762 C C . ALA B 1 191 ? -16.922 4.234 17.969 1 35.72 191 ALA B C 1
ATOM 4764 O O . ALA B 1 191 ? -16.547 3.424 17.125 1 35.72 191 ALA B O 1
ATOM 4765 N N . GLU B 1 192 ? -18.172 4 18.469 1 35.25 192 GLU B N 1
ATOM 4766 C CA . GLU B 1 192 ? -19.219 3.061 18.078 1 35.25 192 GLU B CA 1
ATOM 4767 C C . GLU B 1 192 ? -19.859 3.461 16.75 1 35.25 192 GLU B C 1
ATOM 4769 O O . GLU B 1 192 ? -20.25 2.6 15.961 1 35.25 192 GLU B O 1
ATOM 4774 N N . ASP B 1 193 ? -20.406 4.641 16.672 1 33.81 193 ASP B N 1
ATOM 4775 C CA . ASP B 1 193 ? -21.219 5.051 15.523 1 33.81 193 ASP B CA 1
ATOM 4776 C C . ASP B 1 193 ? -20.406 4.984 14.227 1 33.81 193 ASP B C 1
ATOM 4778 O O . ASP B 1 193 ? -20.922 5.246 13.148 1 33.81 193 ASP B O 1
ATOM 4782 N N . GLU B 1 194 ? -19.156 5.051 14.219 1 32.12 194 GLU B N 1
ATOM 4783 C CA . GLU B 1 194 ? -18.609 4.52 12.977 1 32.12 194 GLU B CA 1
ATOM 4784 C C . GLU B 1 194 ? -19.125 3.117 12.695 1 32.12 194 GLU B C 1
ATOM 4786 O O . GLU B 1 194 ? -19.156 2.678 11.539 1 32.12 194 GLU B O 1
ATOM 4791 N N . GLN B 1 195 ? -19.234 2.244 13.711 1 30.86 195 GLN B N 1
ATOM 4792 C CA . GLN B 1 195 ? -19.828 0.914 13.617 1 30.86 195 GLN B CA 1
ATOM 4793 C C . GLN B 1 195 ? -21.344 0.988 13.578 1 30.86 195 GLN B C 1
ATOM 4795 O O . GLN B 1 195 ? -22.016 -0.016 13.328 1 30.86 195 GLN B O 1
ATOM 4800 N N . LEU B 1 196 ? -21.953 1.965 14.172 1 29.2 196 LEU B N 1
ATOM 4801 C CA . LEU B 1 196 ? -23.297 1.767 14.711 1 29.2 196 LEU B CA 1
ATOM 4802 C C . LEU B 1 196 ? -24.328 1.668 13.594 1 29.2 196 LEU B C 1
ATOM 4804 O O . LEU B 1 196 ? -25.516 1.554 13.859 1 29.2 196 LEU B O 1
ATOM 4808 N N . THR B 1 197 ? -24.172 2.152 12.422 1 28.75 197 THR B N 1
ATOM 4809 C CA . THR B 1 197 ? -25.547 2.158 11.953 1 28.75 197 THR B CA 1
ATOM 4810 C C . THR B 1 197 ? -26.156 0.762 12.055 1 28.75 197 THR B C 1
ATOM 4812 O O . THR B 1 197 ? -27.375 0.6 11.922 1 28.75 197 THR B O 1
ATOM 4815 N N . GLU B 1 198 ? -25.625 -0.357 11.328 1 26.89 198 GLU B N 1
ATOM 4816 C CA . GLU B 1 198 ? -26.562 -1.479 11.32 1 26.89 198 GLU B CA 1
ATOM 4817 C C . GLU B 1 198 ? -26.797 -2.018 12.727 1 26.89 198 GLU B C 1
ATOM 4819 O O . GLU B 1 198 ? -25.938 -1.89 13.594 1 26.89 198 GLU B O 1
ATOM 4824 N N . GLU B 1 199 ? -28.125 -2.549 13.219 1 29.11 199 GLU B N 1
ATOM 4825 C CA . GLU B 1 199 ? -28.672 -3.125 14.438 1 29.11 199 GLU B CA 1
ATOM 4826 C C . GLU B 1 199 ? -27.672 -4.043 15.125 1 29.11 199 GLU B C 1
ATOM 4828 O O . GLU B 1 199 ? -27.625 -4.121 16.359 1 29.11 199 GLU B O 1
ATOM 4833 N N . THR B 1 200 ? -27.391 -5.305 14.523 1 29.81 200 THR B N 1
ATOM 4834 C CA . THR B 1 200 ? -27 -6.477 15.297 1 29.81 200 THR B CA 1
ATOM 4835 C C . THR B 1 200 ? -25.641 -6.277 15.938 1 29.81 200 THR B C 1
ATOM 4837 O O . THR B 1 200 ? -24.609 -6.293 15.25 1 29.81 200 THR B O 1
ATOM 4840 N N . SER B 1 201 ? -25.484 -5.418 16.766 1 31.55 201 SER B N 1
ATOM 4841 C CA . SER B 1 201 ? -24.328 -5.105 17.609 1 31.55 201 SER B CA 1
ATOM 4842 C C . SER B 1 201 ? -23.766 -6.367 18.266 1 31.55 201 SER B C 1
ATOM 4844 O O . SER B 1 201 ? -24.078 -6.664 19.422 1 31.55 201 SER B O 1
ATOM 4846 N N . LEU B 1 202 ? -23.969 -7.602 17.734 1 27.78 202 LEU B N 1
ATOM 4847 C CA . LEU B 1 202 ? -23.391 -8.703 18.5 1 27.78 202 LEU B CA 1
ATOM 4848 C C . LEU B 1 202 ? -21.891 -8.555 18.625 1 27.78 202 LEU B C 1
ATOM 4850 O O . LEU B 1 202 ? -21.141 -9.094 17.812 1 27.78 202 LEU B O 1
ATOM 4854 N N . LEU B 1 203 ? -21.438 -7.32 18.641 1 31.89 203 LEU B N 1
ATOM 4855 C CA . LEU B 1 203 ? -20.016 -7.367 18.984 1 31.89 203 LEU B CA 1
ATOM 4856 C C . LEU B 1 203 ? -19.766 -8.32 20.141 1 31.89 203 LEU B C 1
ATOM 4858 O O . LEU B 1 203 ? -20.344 -8.156 21.219 1 31.89 203 LEU B O 1
ATOM 4862 N N . PRO B 1 204 ? -19.312 -9.531 19.938 1 33.5 204 PRO B N 1
ATOM 4863 C CA . PRO B 1 204 ? -19.156 -10.477 21.047 1 33.5 204 PRO B CA 1
ATOM 4864 C C . PRO B 1 204 ? -18.359 -9.891 22.219 1 33.5 204 PRO B C 1
ATOM 4866 O O . PRO B 1 204 ? -17.562 -8.977 22.016 1 33.5 204 PRO B O 1
ATOM 4869 N N . GLN B 1 205 ? -18.766 -10.086 23.578 1 35 205 GLN B N 1
ATOM 4870 C CA . GLN B 1 205 ? -18.234 -9.891 24.922 1 35 205 GLN B CA 1
ATOM 4871 C C . GLN B 1 205 ? -16.719 -10.047 24.938 1 35 205 GLN B C 1
ATOM 4873 O O . GLN B 1 205 ? -16.031 -9.406 25.734 1 35 205 GLN B O 1
ATOM 4878 N N . ARG B 1 206 ? -16.266 -10.711 24.016 1 35.59 206 ARG B N 1
ATOM 4879 C CA . ARG B 1 206 ? -14.852 -11.086 24.141 1 35.59 206 ARG B CA 1
ATOM 4880 C C . ARG B 1 206 ? -13.945 -9.922 23.75 1 35.59 206 ARG B C 1
ATOM 4882 O O . ARG B 1 206 ? -12.859 -9.766 24.297 1 35.59 206 ARG B O 1
ATOM 4889 N N . ALA B 1 207 ? -14.305 -9.211 22.719 1 37.59 207 ALA B N 1
ATOM 4890 C CA . ALA B 1 207 ? -13.469 -8.062 22.375 1 37.59 207 ALA B CA 1
ATOM 4891 C C . ALA B 1 207 ? -13.539 -6.988 23.453 1 37.59 207 ALA B C 1
ATOM 4893 O O . ALA B 1 207 ? -12.57 -6.246 23.656 1 37.59 207 ALA B O 1
ATOM 4894 N N . GLN B 1 208 ? -14.648 -6.898 24.109 1 37.5 208 GLN B N 1
ATOM 4895 C CA . GLN B 1 208 ? -14.766 -6.023 25.266 1 37.5 208 GLN B CA 1
ATOM 4896 C C . GLN B 1 208 ? -13.852 -6.484 26.406 1 37.5 208 GLN B C 1
ATOM 4898 O O . GLN B 1 208 ? -13.289 -5.66 27.125 1 37.5 208 GLN B O 1
ATOM 4903 N N . GLN B 1 209 ? -13.695 -7.809 26.562 1 41.34 209 GLN B N 1
ATOM 4904 C CA . GLN B 1 209 ? -12.883 -8.352 27.656 1 41.34 209 GLN B CA 1
ATOM 4905 C C . GLN B 1 209 ? -11.391 -8.148 27.375 1 41.34 209 GLN B C 1
ATOM 4907 O O . GLN B 1 209 ? -10.617 -7.902 28.312 1 41.34 209 GLN B O 1
ATOM 4912 N N . ALA B 1 210 ? -11.031 -8.391 26.203 1 39.59 210 ALA B N 1
ATOM 4913 C CA . ALA B 1 210 ? -9.617 -8.172 25.906 1 39.59 210 ALA B CA 1
ATOM 4914 C C . ALA B 1 210 ? -9.25 -6.699 26.078 1 39.59 210 ALA B C 1
ATOM 4916 O O . ALA B 1 210 ? -8.125 -6.371 26.453 1 39.59 210 ALA B O 1
ATOM 4917 N N . ARG B 1 211 ? -10.086 -5.801 25.875 1 40.88 211 ARG B N 1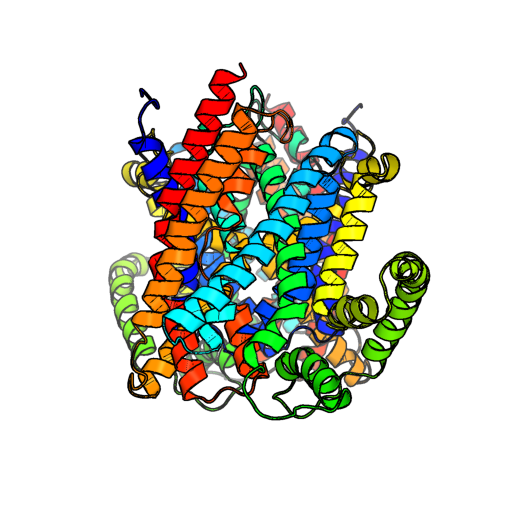
ATOM 4918 C CA . ARG B 1 211 ? -9.93 -4.371 26.109 1 40.88 211 ARG B CA 1
ATOM 4919 C C . ARG B 1 211 ? -9.703 -4.082 27.594 1 40.88 211 ARG B C 1
ATOM 4921 O O . ARG B 1 211 ? -8.875 -3.238 27.938 1 40.88 211 ARG B O 1
ATOM 4928 N N . THR B 1 212 ? -10.539 -4.746 28.359 1 41.91 212 THR B N 1
ATOM 4929 C CA . THR B 1 212 ? -10.414 -4.5 29.797 1 41.91 212 THR B CA 1
ATOM 4930 C C . THR B 1 212 ? -9.078 -5.02 30.328 1 41.91 212 THR B C 1
ATOM 4932 O O . THR B 1 212 ? -8.5 -4.438 31.25 1 41.91 212 THR B O 1
ATOM 4935 N N . SER B 1 213 ? -8.656 -6.098 29.75 1 39.47 213 SER B N 1
ATOM 4936 C CA . SER B 1 213 ? -7.418 -6.633 30.312 1 39.47 213 SER B CA 1
ATOM 4937 C C . SER B 1 213 ? -6.215 -5.797 29.891 1 39.47 213 SER B C 1
ATOM 4939 O O . SER B 1 213 ? -5.266 -5.633 30.656 1 39.47 213 SER B O 1
ATOM 4941 N N . ALA B 1 214 ? -6.176 -5.391 28.656 1 40.91 214 ALA B N 1
ATOM 4942 C CA . ALA B 1 214 ? -5.055 -4.562 28.219 1 40.91 214 ALA B CA 1
ATOM 4943 C C . ALA B 1 214 ? -5.117 -3.174 28.859 1 40.91 214 ALA B C 1
ATOM 4945 O O . ALA B 1 214 ? -4.086 -2.533 29.062 1 40.91 214 ALA B O 1
ATOM 4946 N N . GLY B 1 215 ? -6.242 -2.74 29.062 1 39.41 215 GLY B N 1
ATOM 4947 C CA . GLY B 1 215 ? -6.434 -1.506 29.812 1 39.41 215 GLY B CA 1
ATOM 4948 C C . GLY B 1 215 ? -5.816 -1.543 31.203 1 39.41 215 GLY B C 1
ATOM 4949 O O . GLY B 1 215 ? -5.266 -0.544 31.672 1 39.41 215 GLY B O 1
ATOM 4950 N N . ASN B 1 216 ? -5.965 -2.688 31.875 1 41.72 216 ASN B N 1
ATOM 4951 C CA . ASN B 1 216 ? -5.438 -2.764 33.219 1 41.72 216 ASN B CA 1
ATOM 4952 C C . ASN B 1 216 ? -3.914 -2.689 33.25 1 41.72 216 ASN B C 1
ATOM 4954 O O . ASN B 1 216 ? -3.318 -2.24 34.219 1 41.72 216 ASN B O 1
ATOM 4958 N N . LEU B 1 217 ? -3.367 -3.213 32.281 1 34.97 217 LEU B N 1
ATOM 4959 C CA . LEU B 1 217 ? -1.909 -3.223 32.312 1 34.97 217 LEU B CA 1
ATOM 4960 C C . LEU B 1 217 ? -1.35 -1.815 32.125 1 34.97 217 LEU B C 1
ATOM 4962 O O . LEU B 1 217 ? -0.315 -1.473 32.719 1 34.97 217 LEU B O 1
ATOM 4966 N N . ILE B 1 218 ? -2.041 -1.034 31.297 1 38.41 218 ILE B N 1
ATOM 4967 C CA . ILE B 1 218 ? -1.535 0.31 31.047 1 38.41 218 ILE B CA 1
ATOM 4968 C C . ILE B 1 218 ? -2.043 1.268 32.125 1 38.41 218 ILE B C 1
ATOM 4970 O O . ILE B 1 218 ? -1.53 2.381 32.25 1 38.41 218 ILE B O 1
ATOM 4974 N N . ARG B 1 219 ? -3.021 0.941 32.844 1 41.22 219 ARG B N 1
ATOM 4975 C CA . ARG B 1 219 ? -3.537 1.825 33.906 1 41.22 219 ARG B CA 1
ATOM 4976 C C . ARG B 1 219 ? -2.496 2.047 35 1 41.22 219 ARG B C 1
ATOM 4978 O O . ARG B 1 219 ? -2.416 3.133 35.562 1 41.22 219 ARG B O 1
ATOM 4985 N N . ARG B 1 220 ? -1.686 0.961 35.281 1 35.25 220 ARG B N 1
ATOM 4986 C CA . ARG B 1 220 ? -0.888 1.115 36.5 1 35.25 220 ARG B CA 1
ATOM 4987 C C . ARG B 1 220 ? 0.211 2.154 36.312 1 35.25 220 ARG B C 1
ATOM 4989 O O . ARG B 1 220 ? 0.389 3.043 37.156 1 35.25 220 ARG B O 1
ATOM 4996 N N . PRO B 1 221 ? 1.06 1.806 35.281 1 33.72 221 PRO B N 1
ATOM 4997 C CA . PRO B 1 221 ? 2.15 2.783 35.312 1 33.72 221 PRO B CA 1
ATOM 4998 C C . PRO B 1 221 ? 1.7 4.184 34.938 1 33.72 221 PRO B C 1
ATOM 5000 O O . PRO B 1 221 ? 2.391 5.164 35.219 1 33.72 221 PRO B O 1
ATOM 5003 N N . MET B 1 222 ? 0.66 4.207 34.188 1 36.5 222 MET B N 1
ATOM 5004 C CA . MET B 1 222 ? 0.174 5.527 33.781 1 36.5 222 MET B CA 1
ATOM 5005 C C . MET B 1 222 ? -0.38 6.285 35 1 36.5 222 MET B C 1
ATOM 5007 O O . MET B 1 222 ? -0.67 7.477 34.906 1 36.5 222 MET B O 1
ATOM 5011 N N . HIS B 1 223 ? -0.692 5.535 36.031 1 38.03 223 HIS B N 1
ATOM 5012 C CA . HIS B 1 223 ? -1.073 6.199 37.281 1 38.03 223 HIS B CA 1
ATOM 5013 C C . HIS B 1 223 ? 0.066 7.059 37.812 1 38.03 223 HIS B C 1
ATOM 5015 O O . HIS B 1 223 ? -0.171 8.141 38.375 1 38.03 223 HIS B O 1
ATOM 5021 N N . TRP B 1 224 ? 1.248 6.469 37.656 1 33.94 224 TRP B N 1
ATOM 5022 C CA . TRP B 1 224 ? 2.336 7.207 38.312 1 33.94 224 TRP B CA 1
ATOM 5023 C C . TRP B 1 224 ? 2.623 8.508 37.562 1 33.94 224 TRP B C 1
ATOM 5025 O O . TRP B 1 224 ? 2.842 9.547 38.188 1 33.94 224 TRP B O 1
ATOM 5035 N N . LEU B 1 225 ? 2.627 8.367 36.219 1 34.91 225 LEU B N 1
ATOM 5036 C CA . LEU B 1 225 ? 2.939 9.602 35.5 1 34.91 225 LEU B CA 1
ATOM 5037 C C . LEU B 1 225 ? 1.816 10.625 35.656 1 34.91 225 LEU B C 1
ATOM 5039 O O . LEU B 1 225 ? 2.047 11.828 35.562 1 34.91 225 LEU B O 1
ATOM 5043 N N . GLY B 1 226 ? 0.704 10.094 35.844 1 37.44 226 GLY B N 1
ATOM 5044 C CA . GLY B 1 226 ? -0.461 10.922 36.125 1 37.44 226 GLY B CA 1
ATOM 5045 C C . GLY B 1 226 ? -0.365 11.688 37.438 1 37.44 226 GLY B C 1
ATOM 5046 O O . GLY B 1 226 ? -1.256 12.469 37.75 1 37.44 226 GLY B O 1
ATOM 5047 N N . SER B 1 227 ? 0.423 11.148 38.312 1 36.94 227 SER B N 1
ATOM 5048 C CA . SER B 1 227 ? 0.448 11.852 39.594 1 36.94 227 SER B CA 1
ATOM 5049 C C . SER B 1 227 ? 0.977 13.273 39.438 1 36.94 227 SER B C 1
ATOM 5051 O O . SER B 1 227 ? 0.908 14.07 40.375 1 36.94 227 SER B O 1
ATOM 5053 N N . LEU B 1 228 ? 1.865 13.484 38.531 1 34.16 228 LEU B N 1
ATOM 5054 C CA . LEU B 1 228 ? 2.455 14.82 38.5 1 34.16 228 LEU B CA 1
ATOM 5055 C C . LEU B 1 228 ? 1.453 15.852 38 1 34.16 228 LEU B C 1
ATOM 5057 O O . LEU B 1 228 ? 1.688 17.062 38.094 1 34.16 228 LEU B O 1
ATOM 5061 N N . PHE B 1 229 ? 0.675 15.461 37.031 1 36.19 229 PHE B N 1
ATOM 5062 C CA . PHE B 1 229 ? -0.231 16.484 36.531 1 36.19 229 PHE B CA 1
ATOM 5063 C C . PHE B 1 229 ? -1.488 16.562 37.406 1 36.19 229 PHE B C 1
ATOM 5065 O O . PHE B 1 229 ? -1.901 15.562 38 1 36.19 229 PHE B O 1
ATOM 5072 N N . PRO B 1 230 ? -1.909 17.844 37.812 1 34.69 230 PRO B N 1
ATOM 5073 C CA . PRO B 1 230 ? -3.115 18.031 38.625 1 34.69 230 PRO B CA 1
ATOM 5074 C C . PRO B 1 230 ? -4.309 17.234 38.094 1 34.69 230 PRO B C 1
ATOM 5076 O O . PRO B 1 230 ? -4.332 16.859 36.938 1 34.69 230 PRO B O 1
ATOM 5079 N N . ARG B 1 231 ? -5.273 16.797 38.906 1 40.84 231 ARG B N 1
ATOM 5080 C CA . ARG B 1 231 ? -6.457 15.961 38.719 1 40.84 231 ARG B CA 1
ATOM 5081 C C . ARG B 1 231 ? -7.25 16.406 37.5 1 40.84 231 ARG B C 1
ATOM 5083 O O . ARG B 1 231 ? -7.828 15.578 36.812 1 40.84 231 ARG B O 1
ATOM 5090 N N . ARG B 1 232 ? -7.469 17.672 37.281 1 39.47 232 ARG B N 1
ATOM 5091 C CA . ARG B 1 232 ? -8.281 18.203 36.188 1 39.47 232 ARG B CA 1
ATOM 5092 C C . ARG B 1 232 ? -7.645 17.906 34.812 1 39.47 232 ARG B C 1
ATOM 5094 O O . ARG B 1 232 ? -8.344 17.594 33.844 1 39.47 232 ARG B O 1
ATOM 5101 N N . VAL B 1 233 ? -6.438 18.062 34.781 1 39.88 233 VAL B N 1
ATOM 5102 C CA . VAL B 1 233 ? -5.699 17.781 33.531 1 39.88 233 VAL B CA 1
ATOM 5103 C C . VAL B 1 233 ? -5.648 16.281 33.281 1 39.88 233 VAL B C 1
ATOM 5105 O O . VAL B 1 233 ? -5.582 15.836 32.156 1 39.88 233 VAL B O 1
ATOM 5108 N N . LYS B 1 234 ? -5.562 15.5 34.438 1 38.91 234 LYS B N 1
ATOM 5109 C CA . LYS B 1 234 ? -5.582 14.047 34.312 1 38.91 234 LYS B CA 1
ATOM 5110 C C . LYS B 1 234 ? -6.855 13.57 33.625 1 38.91 234 LYS B C 1
ATOM 5112 O O . LYS B 1 234 ? -6.801 12.695 32.75 1 38.91 234 LYS B O 1
ATOM 5117 N N . GLN B 1 235 ? -7.922 13.945 34.219 1 40.03 235 GLN B N 1
ATOM 5118 C CA . GLN B 1 235 ? -9.195 13.508 33.656 1 40.03 235 GLN B CA 1
ATOM 5119 C C . GLN B 1 235 ? -9.344 13.953 32.219 1 40.03 235 GLN B C 1
ATOM 5121 O O . GLN B 1 235 ? -9.875 13.211 31.391 1 40.03 235 GLN B O 1
ATOM 5126 N N . GLU B 1 236 ? -8.977 15.172 32.062 1 39.59 236 GLU B N 1
ATOM 5127 C CA . GLU B 1 236 ? -9.094 15.695 30.719 1 39.59 236 GLU B CA 1
ATOM 5128 C C . GLU B 1 236 ? -8.039 15.102 29.797 1 39.59 236 GLU B C 1
ATOM 5130 O O . GLU B 1 236 ? -8.297 14.891 28.609 1 39.59 236 GLU B O 1
ATOM 5135 N N . LEU B 1 237 ? -6.91 14.938 30.312 1 38.72 237 LEU B N 1
ATOM 5136 C CA . LEU B 1 237 ? -5.836 14.359 29.516 1 38.72 237 LEU B CA 1
ATOM 5137 C C . LEU B 1 237 ? -6.059 12.859 29.312 1 38.72 237 LEU B C 1
ATOM 5139 O O . LEU B 1 237 ? -5.594 12.289 28.328 1 38.72 237 LEU B O 1
ATOM 5143 N N . LEU B 1 238 ? -6.527 12.289 30.359 1 39.16 238 LEU B N 1
ATOM 5144 C CA . LEU B 1 238 ? -6.738 10.844 30.25 1 39.16 238 LEU B CA 1
ATOM 5145 C C . LEU B 1 238 ? -7.996 10.531 29.453 1 39.16 238 LEU B C 1
ATOM 5147 O O . LEU B 1 238 ? -8.227 9.383 29.078 1 39.16 238 LEU B O 1
ATOM 5151 N N . ALA B 1 239 ? -8.805 11.539 29.359 1 39.19 239 ALA B N 1
ATOM 5152 C CA . ALA B 1 239 ? -10.031 11.32 28.609 1 39.19 239 ALA B CA 1
ATOM 5153 C C . ALA B 1 239 ? -9.719 10.914 27.172 1 39.19 239 ALA B C 1
ATOM 5155 O O . ALA B 1 239 ? -10.414 10.07 26.594 1 39.19 239 ALA B O 1
ATOM 5156 N N . PRO B 1 240 ? -8.758 11.625 26.656 1 38.97 240 PRO B N 1
ATOM 5157 C CA . PRO B 1 240 ? -8.516 11.164 25.297 1 38.97 240 PRO B CA 1
ATOM 5158 C C . PRO B 1 240 ? -8.023 9.719 25.234 1 38.97 240 PRO B C 1
ATOM 5160 O O . PRO B 1 240 ? -8.141 9.055 24.203 1 38.97 240 PRO B O 1
ATOM 5163 N N . PHE B 1 241 ? -7.355 9.258 26.266 1 39.16 241 PHE B N 1
ATOM 5164 C CA . PHE B 1 241 ? -6.988 7.848 26.328 1 39.16 241 PHE B CA 1
ATOM 5165 C C . PHE B 1 241 ? -8.227 6.973 26.438 1 39.16 241 PHE B C 1
ATOM 5167 O O . PHE B 1 241 ? -8.133 5.742 26.406 1 39.16 241 PHE B O 1
ATOM 5174 N N . GLU B 1 242 ? -9.234 7.57 26.625 1 39.72 242 GLU B N 1
ATOM 5175 C CA . GLU B 1 242 ? -10.438 6.742 26.578 1 39.72 242 GLU B CA 1
ATOM 5176 C C . GLU B 1 242 ? -10.938 6.57 25.141 1 39.72 242 GLU B C 1
ATOM 5178 O O . GLU B 1 242 ? -11.867 5.797 24.891 1 39.72 242 GLU B O 1
ATOM 5183 N N . SER B 1 243 ? -10.477 7.461 24.281 1 45.41 243 SER B N 1
ATOM 5184 C CA . SER B 1 243 ? -10.836 7.137 22.906 1 45.41 243 SER B CA 1
ATOM 5185 C C . SER B 1 243 ? -9.945 6.035 22.344 1 45.41 243 SER B C 1
ATOM 5187 O O . SER B 1 243 ? -8.719 6.129 22.406 1 45.41 243 SER B O 1
ATOM 5189 N N . PRO B 1 244 ? -10.492 4.898 22.109 1 47.94 244 PRO B N 1
ATOM 5190 C CA . PRO B 1 244 ? -9.758 3.695 21.719 1 47.94 244 PRO B CA 1
ATOM 5191 C C . PRO B 1 244 ? -8.703 3.971 20.641 1 47.94 244 PRO B C 1
ATOM 5193 O O . PRO B 1 244 ? -7.66 3.316 20.625 1 47.94 244 PRO B O 1
ATOM 5196 N N . PHE B 1 245 ? -8.945 4.996 19.875 1 53.06 245 PHE B N 1
ATOM 5197 C CA . PHE B 1 245 ? -8.008 5.191 18.766 1 53.06 245 PHE B CA 1
ATOM 5198 C C . PHE B 1 245 ? -6.727 5.855 19.25 1 53.06 245 PHE B C 1
ATOM 5200 O O . PHE B 1 245 ? -5.629 5.422 18.906 1 53.06 245 PHE B O 1
ATOM 5207 N N . ALA B 1 246 ? -6.965 6.957 20 1 57.25 246 ALA B N 1
ATOM 5208 C CA . ALA B 1 246 ? -5.801 7.656 20.547 1 57.25 246 ALA B CA 1
ATOM 5209 C C . ALA B 1 246 ? -4.977 6.734 21.438 1 57.25 246 ALA B C 1
ATOM 5211 O O . ALA B 1 246 ? -3.744 6.789 21.438 1 57.25 246 ALA B O 1
ATOM 5212 N N . ASP B 1 247 ? -5.637 5.672 21.781 1 67.31 247 ASP B N 1
ATOM 5213 C CA . ASP B 1 247 ? -4.949 4.766 22.703 1 67.31 247 ASP B CA 1
ATOM 5214 C C . ASP B 1 247 ? -4.035 3.809 21.938 1 67.31 247 ASP B C 1
ATOM 5216 O O . ASP B 1 247 ? -2.885 3.598 22.328 1 67.31 247 ASP B O 1
ATOM 5220 N N . VAL B 1 248 ? -4.52 3.504 20.781 1 78.88 248 VAL B N 1
ATOM 5221 C CA . VAL B 1 248 ? -3.717 2.52 20.062 1 78.88 248 VAL B CA 1
ATOM 5222 C C . VAL B 1 248 ? -2.482 3.191 19.469 1 78.88 248 VAL B C 1
ATOM 5224 O O . VAL B 1 248 ? -1.374 2.656 19.562 1 78.88 248 VAL B O 1
ATOM 5227 N N . ALA B 1 249 ? -2.686 4.383 18.969 1 80 249 ALA B N 1
ATOM 5228 C CA . ALA B 1 249 ? -1.564 5.105 18.359 1 80 249 ALA B CA 1
ATOM 5229 C C . ALA B 1 249 ? -0.514 5.457 19.406 1 80 249 ALA B C 1
ATOM 5231 O O . ALA B 1 249 ? 0.688 5.363 19.156 1 80 249 ALA B O 1
ATOM 5232 N N . ILE B 1 250 ? -0.974 5.785 20.578 1 85.12 250 ILE B N 1
ATOM 5233 C CA . ILE B 1 250 ? -0.057 6.156 21.641 1 85.12 250 ILE B CA 1
ATOM 5234 C C . ILE B 1 250 ? 0.707 4.922 22.125 1 85.12 250 ILE B C 1
ATOM 5236 O O . ILE B 1 250 ? 1.931 4.961 22.266 1 85.12 250 ILE B O 1
ATOM 5240 N N . ILE B 1 251 ? 0.006 3.848 22.266 1 87.38 251 ILE B N 1
ATOM 5241 C CA . ILE B 1 251 ? 0.636 2.609 22.703 1 87.38 251 ILE B CA 1
ATOM 5242 C C . ILE B 1 251 ? 1.66 2.15 21.672 1 87.38 251 ILE B C 1
ATOM 5244 O O . ILE B 1 251 ? 2.77 1.742 22.031 1 87.38 251 ILE B O 1
ATOM 5248 N N . CYS B 1 252 ? 1.291 2.275 20.484 1 88.81 252 CYS B N 1
ATOM 5249 C CA . CYS B 1 252 ? 2.195 1.839 19.422 1 88.81 252 CYS B CA 1
ATOM 5250 C C . CYS B 1 252 ? 3.383 2.785 19.297 1 88.81 252 CYS B C 1
ATOM 5252 O O . CYS B 1 252 ? 4.488 2.357 18.953 1 88.81 252 CYS B O 1
ATOM 5254 N N . THR B 1 253 ? 3.127 4.059 19.609 1 89.5 253 THR B N 1
ATOM 5255 C CA . THR B 1 253 ? 4.234 5.008 19.641 1 89.5 253 THR B CA 1
ATOM 5256 C C . THR B 1 253 ? 5.215 4.652 20.75 1 89.5 253 THR B C 1
ATOM 5258 O O . THR B 1 253 ? 6.43 4.68 20.547 1 89.5 253 THR B O 1
ATOM 5261 N N . ILE B 1 254 ? 4.711 4.301 21.859 1 91.38 254 ILE B N 1
ATOM 5262 C CA . ILE B 1 254 ? 5.555 3.908 22.984 1 91.38 254 ILE B CA 1
ATOM 5263 C C . ILE B 1 254 ? 6.316 2.633 22.641 1 91.38 254 ILE B C 1
ATOM 5265 O O . ILE B 1 254 ? 7.527 2.545 22.859 1 91.38 254 ILE B O 1
ATOM 5269 N N . LEU B 1 255 ? 5.594 1.711 22.078 1 93.06 255 LEU B N 1
ATOM 5270 C CA . LEU B 1 255 ? 6.23 0.46 21.688 1 93.06 255 LEU B CA 1
ATOM 5271 C C . LEU B 1 255 ? 7.336 0.71 20.656 1 93.06 255 LEU B C 1
ATOM 5273 O O . LEU B 1 255 ? 8.43 0.157 20.766 1 93.06 255 LEU B O 1
ATOM 5277 N N . GLY B 1 256 ? 7.07 1.475 19.641 1 93.69 256 GLY B N 1
ATOM 5278 C CA . GLY B 1 256 ? 8.086 1.835 18.672 1 93.69 256 GLY B CA 1
ATOM 5279 C C . GLY B 1 256 ? 9.289 2.527 19.281 1 93.69 256 GLY B C 1
ATOM 5280 O O . GLY B 1 256 ? 10.43 2.252 18.922 1 93.69 256 GLY B O 1
ATOM 5281 N N . THR B 1 257 ? 8.992 3.377 20.266 1 92.5 257 THR B N 1
ATOM 5282 C CA . THR B 1 257 ? 10.055 4.105 20.953 1 92.5 257 THR B CA 1
ATOM 5283 C C . THR B 1 257 ? 10.93 3.15 21.766 1 92.5 257 THR B C 1
ATOM 5285 O O . THR B 1 257 ? 12.156 3.256 21.734 1 92.5 257 THR B O 1
ATOM 5288 N N . VAL B 1 258 ? 10.32 2.254 22.406 1 94.69 258 VAL B N 1
ATOM 5289 C CA . VAL B 1 258 ? 11.062 1.28 23.203 1 94.69 258 VAL B CA 1
ATOM 5290 C C . VAL B 1 258 ? 11.906 0.397 22.297 1 94.69 258 VAL B C 1
ATOM 5292 O O . VAL B 1 258 ? 13.086 0.153 22.562 1 94.69 258 VAL B O 1
ATOM 5295 N N . LEU B 1 259 ? 11.367 -0.057 21.203 1 94.19 259 LEU B N 1
ATOM 5296 C CA . LEU B 1 259 ? 12.102 -0.891 20.25 1 94.19 259 LEU B CA 1
ATOM 5297 C C . LEU B 1 259 ? 13.281 -0.131 19.656 1 94.19 259 LEU B C 1
ATOM 5299 O O . LEU B 1 259 ? 14.312 -0.728 19.328 1 94.19 259 LEU B O 1
ATOM 5303 N N . GLY B 1 260 ? 13.117 1.131 19.5 1 93.25 260 GLY B N 1
ATOM 5304 C CA . GLY B 1 260 ? 14.156 1.959 18.922 1 93.25 260 GLY B CA 1
ATOM 5305 C C . GLY B 1 260 ? 15.25 2.328 19.891 1 93.25 260 GLY B C 1
ATOM 5306 O O . GLY B 1 260 ? 16.438 2.307 19.547 1 93.25 260 GLY B O 1
ATOM 5307 N N . LEU B 1 261 ? 14.953 2.557 21.172 1 93.44 261 LEU B N 1
ATOM 5308 C CA . LEU B 1 261 ? 15.891 3.109 22.141 1 93.44 261 LEU B CA 1
ATOM 5309 C C . LEU B 1 261 ? 16.656 1.998 22.859 1 93.44 261 LEU B C 1
ATOM 5311 O O . LEU B 1 261 ? 17.766 2.215 23.344 1 93.44 261 LEU B O 1
ATOM 5315 N N . VAL B 1 262 ? 16.047 0.835 22.969 1 94.62 262 VAL B N 1
ATOM 5316 C CA . VAL B 1 262 ? 16.734 -0.294 23.578 1 94.62 262 VAL B CA 1
ATOM 5317 C C . VAL B 1 262 ? 17.609 -0.99 22.547 1 94.62 262 VAL B C 1
ATOM 5319 O O . VAL B 1 262 ? 17.109 -1.638 21.625 1 94.62 262 VAL B O 1
ATOM 5322 N N . PRO B 1 263 ? 18.938 -0.95 22.703 1 92.44 263 PRO B N 1
ATOM 5323 C CA . PRO B 1 263 ? 19.875 -1.429 21.672 1 92.44 263 PRO B CA 1
ATOM 5324 C C . PRO B 1 263 ? 19.672 -2.902 21.344 1 92.44 263 PRO B C 1
ATOM 5326 O O . PRO B 1 263 ? 19.719 -3.283 20.172 1 92.44 263 PRO B O 1
ATOM 5329 N N . SER B 1 264 ? 19.453 -3.711 22.359 1 93.94 264 SER B N 1
ATOM 5330 C CA . SER B 1 264 ? 19.25 -5.133 22.094 1 93.94 264 SER B CA 1
ATOM 5331 C C . SER B 1 264 ? 18 -5.371 21.266 1 93.94 264 SER B C 1
ATOM 5333 O O . SER B 1 264 ? 18.016 -6.191 20.344 1 93.94 264 SER B O 1
ATOM 5335 N N . LEU B 1 265 ? 16.984 -4.668 21.5 1 94.25 265 LEU B N 1
ATOM 5336 C CA . LEU B 1 265 ? 15.734 -4.812 20.766 1 94.25 265 LEU B CA 1
ATOM 5337 C C . LEU B 1 265 ? 15.852 -4.199 19.375 1 94.25 265 LEU B C 1
ATOM 5339 O O . LEU B 1 265 ? 15.359 -4.766 18.406 1 94.25 265 LEU B O 1
ATOM 5343 N N . HIS B 1 266 ? 16.469 -3.107 19.312 1 93.94 266 HIS B N 1
ATOM 5344 C CA . HIS B 1 266 ? 16.672 -2.457 18.031 1 93.94 266 HIS B CA 1
ATOM 5345 C C . HIS B 1 266 ? 17.422 -3.369 17.062 1 93.94 266 HIS B C 1
ATOM 5347 O O . HIS B 1 266 ? 17.047 -3.475 15.891 1 93.94 266 HIS B O 1
ATOM 5353 N N . ARG B 1 267 ? 18.438 -3.986 17.594 1 93.06 267 ARG B N 1
ATOM 5354 C CA . ARG B 1 267 ? 19.219 -4.91 16.781 1 93.06 267 ARG B CA 1
ATOM 5355 C C . ARG B 1 267 ? 18.391 -6.113 16.359 1 93.06 267 ARG B C 1
ATOM 5357 O O . ARG B 1 267 ? 18.422 -6.516 15.195 1 93.06 267 ARG B O 1
ATOM 5364 N N . ALA B 1 268 ? 17.656 -6.613 17.219 1 93.69 268 ALA B N 1
ATOM 5365 C CA . ALA B 1 268 ? 16.891 -7.832 16.969 1 93.69 268 ALA B CA 1
ATOM 5366 C C . ALA B 1 268 ? 15.781 -7.586 15.953 1 93.69 268 ALA B C 1
ATOM 5368 O O . ALA B 1 268 ? 15.477 -8.453 15.133 1 93.69 268 ALA B O 1
ATOM 5369 N N . PHE B 1 269 ? 15.242 -6.426 15.93 1 94.62 269 PHE B N 1
ATOM 5370 C CA . PHE B 1 269 ? 14.031 -6.195 15.148 1 94.62 269 PHE B CA 1
ATOM 5371 C C . PHE B 1 269 ? 14.359 -5.484 13.844 1 94.62 269 PHE B C 1
ATOM 5373 O O . PHE B 1 269 ? 13.594 -5.562 12.875 1 94.62 269 PHE B O 1
ATOM 5380 N N . PHE B 1 270 ? 15.523 -4.816 13.727 1 92.25 270 PHE B N 1
ATOM 5381 C CA . PHE B 1 270 ? 15.648 -3.924 12.578 1 92.25 270 PHE B CA 1
ATOM 5382 C C . PHE B 1 270 ? 16.984 -4.129 11.875 1 92.25 270 PHE B C 1
ATOM 5384 O O . PHE B 1 270 ? 17.188 -3.645 10.766 1 92.25 270 PHE B O 1
ATOM 5391 N N . PHE B 1 271 ? 17.859 -4.84 12.453 1 89.56 271 PHE B N 1
ATOM 5392 C CA . PHE B 1 271 ? 19.125 -5.125 11.781 1 89.56 271 PHE B CA 1
ATOM 5393 C C . PHE B 1 271 ? 18.969 -6.293 10.812 1 89.56 271 PHE B C 1
ATOM 5395 O O . PHE B 1 271 ? 17.953 -6.992 10.836 1 89.56 271 PHE B O 1
ATOM 5402 N N . ASP B 1 272 ? 19.906 -6.398 9.93 1 83.06 272 ASP B N 1
ATOM 5403 C CA . ASP B 1 272 ? 19.922 -7.535 9.016 1 83.06 272 ASP B CA 1
ATOM 5404 C C . ASP B 1 272 ? 20.172 -8.844 9.766 1 83.06 272 ASP B C 1
ATOM 5406 O O . ASP B 1 272 ? 20.75 -8.844 10.844 1 83.06 272 ASP B O 1
ATOM 5410 N N . GLU B 1 273 ? 19.719 -9.836 9.18 1 79.25 273 GLU B N 1
ATOM 5411 C CA . GLU B 1 273 ? 19.859 -11.148 9.812 1 79.25 273 GLU B CA 1
ATOM 5412 C C . GLU B 1 273 ? 21.312 -11.453 10.141 1 79.25 273 GLU B C 1
ATOM 5414 O O . GLU B 1 273 ? 21.609 -12.039 11.188 1 79.25 273 GLU B O 1
ATOM 5419 N N . GLU B 1 274 ? 22.172 -11.062 9.289 1 78.31 274 GLU B N 1
ATOM 5420 C CA . GLU B 1 274 ? 23.594 -11.32 9.492 1 78.31 274 GLU B CA 1
ATOM 5421 C C . GLU B 1 274 ? 24.141 -10.539 10.688 1 78.31 274 GLU B C 1
ATOM 5423 O O . GLU B 1 274 ? 25.078 -10.969 11.336 1 78.31 274 GLU B O 1
ATOM 5428 N N . ASP B 1 275 ? 23.5 -9.445 10.953 1 85.75 275 ASP B N 1
ATOM 5429 C CA . ASP B 1 275 ? 23.969 -8.578 12.023 1 85.75 275 ASP B CA 1
ATOM 5430 C C . ASP B 1 275 ? 23.172 -8.797 13.305 1 85.75 275 ASP B C 1
ATOM 5432 O O . ASP B 1 275 ? 23.188 -7.953 14.203 1 85.75 275 ASP B O 1
ATOM 5436 N N . GLY B 1 276 ? 22.344 -9.875 13.273 1 83.5 276 GLY B N 1
ATOM 5437 C CA . GLY B 1 276 ? 21.641 -10.203 14.5 1 83.5 276 GLY B CA 1
ATOM 5438 C C . GLY B 1 276 ? 20.156 -9.883 14.438 1 83.5 276 GLY B C 1
ATOM 5439 O O . GLY B 1 276 ? 19.453 -9.984 15.445 1 83.5 276 GLY B O 1
ATOM 5440 N N . GLY B 1 277 ? 19.672 -9.445 13.398 1 89.69 277 GLY B N 1
ATOM 5441 C CA . GLY B 1 277 ? 18.266 -9.156 13.266 1 89.69 277 GLY B CA 1
ATOM 5442 C C . GLY B 1 277 ? 17.406 -10.398 13.055 1 89.69 277 GLY B C 1
ATOM 5443 O O . GLY B 1 277 ? 16.953 -10.656 11.938 1 89.69 277 GLY B O 1
ATOM 5444 N N . VAL B 1 278 ? 16.984 -11.023 14.164 1 87.62 278 VAL B N 1
ATOM 5445 C CA . VAL B 1 278 ? 16.312 -12.312 14.094 1 87.62 278 VAL B CA 1
ATOM 5446 C C . VAL B 1 278 ? 14.859 -12.109 13.672 1 87.62 278 VAL B C 1
ATOM 5448 O O . VAL B 1 278 ? 14.281 -12.945 12.977 1 87.62 278 VAL B O 1
ATOM 5451 N N . PHE B 1 279 ? 14.266 -10.953 13.992 1 92.69 279 PHE B N 1
ATOM 5452 C CA . PHE B 1 279 ? 12.836 -10.758 13.766 1 92.69 279 PHE B CA 1
ATOM 5453 C C . PHE B 1 279 ? 12.602 -9.898 12.523 1 92.69 279 PHE B C 1
ATOM 5455 O O . PHE B 1 279 ? 11.453 -9.719 12.102 1 92.69 279 PHE B O 1
ATOM 5462 N N . ASN B 1 280 ? 13.625 -9.391 11.938 1 90.5 280 ASN B N 1
ATOM 5463 C CA . ASN B 1 280 ? 13.484 -8.391 10.891 1 90.5 280 ASN B CA 1
ATOM 5464 C C . ASN B 1 280 ? 12.867 -8.977 9.625 1 90.5 280 ASN B C 1
ATOM 5466 O O . ASN B 1 280 ? 11.898 -8.438 9.094 1 90.5 280 ASN B O 1
ATOM 5470 N N . ALA B 1 281 ? 13.305 -10.172 9.273 1 86.06 281 ALA B N 1
ATOM 5471 C CA . ALA B 1 281 ? 12.992 -10.703 7.949 1 86.06 281 ALA B CA 1
ATOM 5472 C C . ALA B 1 281 ? 11.555 -11.203 7.879 1 86.06 281 ALA B C 1
ATOM 5474 O O . ALA B 1 281 ? 10.953 -11.242 6.801 1 86.06 281 ALA B O 1
ATOM 5475 N N . TRP B 1 282 ? 11.031 -11.516 8.977 1 90 282 TRP B N 1
ATOM 5476 C CA . TRP B 1 282 ? 9.688 -12.086 8.906 1 90 282 TRP B CA 1
ATOM 5477 C C . TRP B 1 282 ? 8.695 -11.227 9.68 1 90 282 TRP B C 1
ATOM 5479 O O . TRP B 1 282 ? 7.773 -10.656 9.094 1 90 282 TRP B O 1
ATOM 5489 N N . LEU B 1 283 ? 8.984 -10.891 10.914 1 93.38 283 LEU B N 1
ATOM 5490 C CA . LEU B 1 283 ? 8.023 -10.164 11.734 1 93.38 283 LEU B CA 1
ATOM 5491 C C . LEU B 1 283 ? 8.023 -8.68 11.383 1 93.38 283 LEU B C 1
ATOM 5493 O O . LEU B 1 283 ? 6.988 -8.133 11.008 1 93.38 283 LEU B O 1
ATOM 5497 N N . THR B 1 284 ? 9.18 -8.016 11.484 1 94.31 284 THR B N 1
ATOM 5498 C CA . THR B 1 284 ? 9.258 -6.59 11.164 1 94.31 284 THR B CA 1
ATOM 5499 C C . THR B 1 284 ? 8.844 -6.34 9.719 1 94.31 284 THR B C 1
ATOM 5501 O O . THR B 1 284 ? 8.133 -5.379 9.43 1 94.31 284 THR B O 1
ATOM 5504 N N . ALA B 1 285 ? 9.242 -7.234 8.875 1 92.31 285 ALA B N 1
ATOM 5505 C CA . ALA B 1 285 ? 8.906 -7.105 7.457 1 92.31 285 ALA B CA 1
ATOM 5506 C C . ALA B 1 285 ? 7.395 -7.188 7.242 1 92.31 285 ALA B C 1
ATOM 5508 O O . ALA B 1 285 ? 6.832 -6.426 6.449 1 92.31 285 ALA B O 1
ATOM 5509 N N . SER B 1 286 ? 6.758 -8.094 7.852 1 94.88 286 SER B N 1
ATOM 5510 C CA . SER B 1 286 ? 5.312 -8.234 7.691 1 94.88 286 SER B CA 1
ATOM 5511 C C . SER B 1 286 ? 4.574 -7.02 8.234 1 94.88 286 SER B C 1
ATOM 5513 O O . SER B 1 286 ? 3.598 -6.562 7.633 1 94.88 286 SER B O 1
ATOM 5515 N N . ILE B 1 287 ? 5.027 -6.449 9.344 1 95.12 287 ILE B N 1
ATOM 5516 C CA . ILE B 1 287 ? 4.41 -5.262 9.922 1 95.12 287 ILE B CA 1
ATOM 5517 C C . ILE B 1 287 ? 4.656 -4.059 9.016 1 95.12 287 ILE B C 1
ATOM 5519 O O . ILE B 1 287 ? 3.781 -3.207 8.844 1 95.12 287 ILE B O 1
ATOM 5523 N N . ARG B 1 288 ? 5.777 -4.051 8.453 1 93.44 288 ARG B N 1
ATOM 5524 C CA . ARG B 1 288 ? 6.121 -2.988 7.512 1 93.44 288 ARG B CA 1
ATOM 5525 C C . ARG B 1 288 ? 5.227 -3.039 6.277 1 93.44 288 ARG B C 1
ATOM 5527 O O . ARG B 1 288 ? 4.762 -2.004 5.801 1 93.44 288 ARG B O 1
ATOM 5534 N N . ASN B 1 289 ? 4.973 -4.203 5.836 1 91.44 289 ASN B N 1
ATOM 5535 C CA . ASN B 1 289 ? 4.113 -4.375 4.668 1 91.44 289 ASN B CA 1
ATOM 5536 C C . ASN B 1 289 ? 2.723 -3.803 4.906 1 91.44 289 ASN B C 1
ATOM 5538 O O . ASN B 1 289 ? 2.188 -3.088 4.059 1 91.44 289 ASN B O 1
ATOM 5542 N N . ILE B 1 290 ? 2.238 -4.059 5.977 1 94.94 290 ILE B N 1
ATOM 5543 C CA . ILE B 1 290 ? 0.894 -3.596 6.309 1 94.94 290 ILE B CA 1
ATOM 5544 C C . ILE B 1 290 ? 0.918 -2.094 6.578 1 94.94 290 ILE B C 1
ATOM 5546 O O . ILE B 1 290 ? 0.015 -1.366 6.16 1 94.94 290 ILE B O 1
ATOM 5550 N N . GLY B 1 291 ? 1.887 -1.671 7.297 1 94.12 291 GLY B N 1
ATOM 5551 C CA . GLY B 1 291 ? 2 -0.254 7.605 1 94.12 291 GLY B CA 1
ATOM 5552 C C . GLY B 1 291 ? 2.139 0.616 6.371 1 94.12 291 GLY B C 1
ATOM 5553 O O . GLY B 1 291 ? 1.556 1.7 6.301 1 94.12 291 GLY B O 1
ATOM 5554 N N . GLU B 1 292 ? 2.826 0.176 5.438 1 92.38 292 GLU B N 1
ATOM 5555 C CA . GLU B 1 292 ? 3.117 0.955 4.238 1 92.38 292 GLU B CA 1
ATOM 5556 C C . GLU B 1 292 ? 1.871 1.123 3.373 1 92.38 292 GLU B C 1
ATOM 5558 O O . GLU B 1 292 ? 1.843 1.967 2.475 1 92.38 292 GLU B O 1
ATOM 5563 N N . LEU B 1 293 ? 0.909 0.38 3.652 1 95 293 LEU B N 1
ATOM 5564 C CA . LEU B 1 293 ? -0.36 0.544 2.951 1 95 293 LEU B CA 1
ATOM 5565 C C . LEU B 1 293 ? -1.037 1.851 3.352 1 95 293 LEU B C 1
ATOM 5567 O O . LEU B 1 293 ? -1.875 2.373 2.613 1 95 293 LEU B O 1
ATOM 5571 N N . PHE B 1 294 ? -0.744 2.318 4.492 1 93.25 294 PHE B N 1
ATOM 5572 C CA . PHE B 1 294 ? -1.489 3.408 5.109 1 93.25 294 PHE B CA 1
ATOM 5573 C C . PHE B 1 294 ? -1.45 4.652 4.23 1 93.25 294 PHE B C 1
ATOM 5575 O O . PHE B 1 294 ? -2.492 5.238 3.928 1 93.25 294 PHE B O 1
ATOM 5582 N N . THR B 1 295 ? -0.304 5.035 3.771 1 91.38 295 THR B N 1
ATOM 5583 C CA . THR B 1 295 ? -0.081 6.336 3.145 1 91.38 295 THR B CA 1
ATOM 5584 C C . THR B 1 295 ? -0.905 6.469 1.867 1 91.38 295 THR B C 1
ATOM 5586 O O . THR B 1 295 ? -1.768 7.34 1.767 1 91.38 295 THR B O 1
ATOM 5589 N N . THR B 1 296 ? -0.723 5.57 0.977 1 94.25 296 THR B N 1
ATOM 5590 C CA . THR B 1 296 ? -1.397 5.652 -0.313 1 94.25 296 THR B CA 1
ATOM 5591 C C . THR B 1 296 ? -2.875 5.301 -0.176 1 94.25 296 THR B C 1
ATOM 5593 O O . THR B 1 296 ? -3.734 5.957 -0.767 1 94.25 296 THR B O 1
ATOM 5596 N N . LEU B 1 297 ? -3.141 4.336 0.606 1 95.25 297 LEU B N 1
ATOM 5597 C CA . LEU B 1 297 ? -4.52 3.883 0.754 1 95.25 297 LEU B CA 1
ATOM 5598 C C . LEU B 1 297 ? -5.379 4.965 1.398 1 95.25 297 LEU B C 1
ATOM 5600 O O . LEU B 1 297 ? -6.535 5.16 1.008 1 95.25 297 LEU B O 1
ATOM 5604 N N . GLN B 1 298 ? -4.836 5.617 2.354 1 91.38 298 GLN B N 1
ATOM 5605 C CA . GLN B 1 298 ? -5.594 6.656 3.039 1 91.38 298 GLN B CA 1
ATOM 5606 C C . GLN B 1 298 ? -5.934 7.805 2.092 1 91.38 298 GLN B C 1
ATOM 5608 O O . GLN B 1 298 ? -7.047 8.336 2.125 1 91.38 298 GLN B O 1
ATOM 5613 N N . ILE B 1 299 ? -4.977 8.211 1.302 1 92.5 299 ILE B N 1
ATOM 5614 C CA . ILE B 1 299 ? -5.219 9.289 0.355 1 92.5 299 ILE B CA 1
ATOM 5615 C C . ILE B 1 299 ? -6.258 8.852 -0.678 1 92.5 299 ILE B C 1
ATOM 5617 O O . ILE B 1 299 ? -7.117 9.641 -1.073 1 92.5 299 ILE B O 1
ATOM 5621 N N . PHE B 1 300 ? -6.129 7.656 -1.125 1 95.31 300 PHE B N 1
ATOM 5622 C CA . PHE B 1 300 ? -7.109 7.094 -2.047 1 95.31 300 PHE B CA 1
ATOM 5623 C C . PHE B 1 300 ? -8.5 7.109 -1.431 1 95.31 300 PHE B C 1
ATOM 5625 O O . PHE B 1 300 ? -9.477 7.469 -2.094 1 95.31 300 PHE B O 1
ATOM 5632 N N . MET B 1 301 ? -8.633 6.723 -0.156 1 92 301 MET B N 1
ATOM 5633 C CA . MET B 1 301 ? -9.922 6.672 0.532 1 92 301 MET B CA 1
ATOM 5634 C C . MET B 1 301 ? -10.469 8.078 0.763 1 92 301 MET B C 1
ATOM 5636 O O . MET B 1 301 ? -11.688 8.289 0.74 1 92 301 MET B O 1
ATOM 5640 N N . VAL B 1 302 ? -9.602 8.992 1.058 1 88 302 VAL B N 1
ATOM 5641 C CA . VAL B 1 302 ? -10.031 10.383 1.153 1 88 302 VAL B CA 1
ATOM 5642 C C . VAL B 1 302 ? -10.703 10.805 -0.15 1 88 302 VAL B C 1
ATOM 5644 O O . VAL B 1 302 ? -11.75 11.461 -0.132 1 88 302 VAL B O 1
ATOM 5647 N N . GLY B 1 303 ? -10.125 10.445 -1.267 1 91.19 303 GLY B N 1
ATOM 5648 C CA . GLY B 1 303 ? -10.758 10.703 -2.551 1 91.19 303 GLY B CA 1
ATOM 5649 C C . GLY B 1 303 ? -12.133 10.078 -2.672 1 91.19 303 GLY B C 1
ATOM 5650 O O . GLY B 1 303 ? -13.07 10.719 -3.168 1 91.19 303 GLY B O 1
ATOM 5651 N N . CYS B 1 304 ? -12.242 8.891 -2.217 1 91.94 304 CYS B N 1
ATOM 5652 C CA . CYS B 1 304 ? -13.539 8.219 -2.242 1 91.94 304 CYS B CA 1
ATOM 5653 C C . CYS B 1 304 ? -14.555 8.961 -1.393 1 91.94 304 CYS B C 1
ATOM 5655 O O . CYS B 1 304 ? -15.719 9.094 -1.779 1 91.94 304 CYS B O 1
ATOM 5657 N N . LYS B 1 305 ? -14.125 9.352 -0.257 1 86.69 305 LYS B N 1
ATOM 5658 C CA . LYS B 1 305 ? -15.016 10.086 0.642 1 86.69 305 LYS B CA 1
ATOM 5659 C C . LYS B 1 305 ? -15.492 11.383 0.002 1 86.69 305 LYS B C 1
ATOM 5661 O O . LYS B 1 305 ? -16.641 11.781 0.178 1 86.69 305 LYS B O 1
ATOM 5666 N N . LEU B 1 306 ? -14.586 12.039 -0.651 1 84.94 306 LEU B N 1
ATOM 5667 C CA . LEU B 1 306 ? -14.961 13.258 -1.369 1 84.94 306 LEU B CA 1
ATOM 5668 C C . LEU B 1 306 ? -15.977 12.945 -2.469 1 84.94 306 LEU B C 1
ATOM 5670 O O . LEU B 1 306 ? -16.828 13.773 -2.777 1 84.94 306 LEU B O 1
ATOM 5674 N N . GLY B 1 307 ? -15.844 11.773 -3.062 1 87.19 307 GLY B N 1
ATOM 5675 C CA . GLY B 1 307 ? -16.828 11.344 -4.047 1 87.19 307 GLY B CA 1
ATOM 5676 C C . GLY B 1 307 ? -18.234 11.219 -3.479 1 87.19 307 GLY B C 1
ATOM 5677 O O . GLY B 1 307 ? -19.203 11.617 -4.121 1 87.19 307 GLY B O 1
ATOM 5678 N N . ILE B 1 308 ? -18.328 10.703 -2.324 1 84.62 308 ILE B N 1
ATOM 5679 C CA . ILE B 1 308 ? -19.609 10.57 -1.656 1 84.62 308 ILE B CA 1
ATOM 5680 C C . ILE B 1 308 ? -20.203 11.953 -1.391 1 84.62 308 ILE B C 1
ATOM 5682 O O . ILE B 1 308 ? -21.391 12.18 -1.592 1 84.62 308 ILE B O 1
ATOM 5686 N N . THR B 1 309 ? -19.344 12.789 -0.894 1 77.38 309 THR B N 1
ATOM 5687 C CA . THR B 1 309 ? -19.797 14.148 -0.598 1 77.38 309 THR B CA 1
ATOM 5688 C C . THR B 1 309 ? -20.297 14.836 -1.861 1 77.38 309 THR B C 1
ATOM 5690 O O . THR B 1 309 ? -21.297 15.547 -1.828 1 77.38 309 THR B O 1
ATOM 5693 N N . PHE B 1 310 ? -19.578 14.656 -2.855 1 80.81 310 PHE B N 1
ATOM 5694 C CA . PHE B 1 310 ? -19.953 15.242 -4.129 1 80.81 310 PHE B CA 1
ATOM 5695 C C . PHE B 1 310 ? -21.312 14.703 -4.59 1 80.81 310 PHE B C 1
ATOM 5697 O O . PHE B 1 310 ? -22.141 15.453 -5.102 1 80.81 310 PHE B O 1
ATOM 5704 N N . GLU B 1 311 ? -21.5 13.469 -4.445 1 83.56 311 GLU B N 1
ATOM 5705 C CA . GLU B 1 311 ? -22.781 12.852 -4.801 1 83.56 311 GLU B CA 1
ATOM 5706 C C . GLU B 1 311 ? -23.922 13.438 -3.984 1 83.56 311 GLU B C 1
ATOM 5708 O O . GLU B 1 311 ? -25.016 13.664 -4.512 1 83.56 311 GLU B O 1
ATOM 5713 N N . ARG B 1 312 ? -23.641 13.578 -2.818 1 75.81 312 ARG B N 1
ATOM 5714 C CA . ARG B 1 312 ? -24.656 14.141 -1.937 1 75.81 312 ARG B CA 1
ATOM 5715 C C . ARG B 1 312 ? -24.953 15.594 -2.303 1 75.81 312 ARG B C 1
ATOM 5717 O O . ARG B 1 312 ? -26.094 16.031 -2.234 1 75.81 312 ARG B O 1
ATOM 5724 N N . MET B 1 313 ? -23.969 16.328 -2.646 1 75.5 313 MET B N 1
ATOM 5725 C CA . MET B 1 313 ? -24.125 17.719 -3.062 1 75.5 313 MET B CA 1
ATOM 5726 C C . MET B 1 313 ? -24.984 17.812 -4.32 1 75.5 313 MET B C 1
ATOM 5728 O O . MET B 1 313 ? -25.844 18.688 -4.43 1 75.5 313 MET B O 1
ATOM 5732 N N . VAL B 1 314 ? -24.719 16.938 -5.223 1 77 314 VAL B N 1
ATOM 5733 C CA . VAL B 1 314 ? -25.453 16.953 -6.484 1 77 314 VAL B CA 1
ATOM 5734 C C . VAL B 1 314 ? -26.906 16.531 -6.25 1 77 314 VAL B C 1
ATOM 5736 O O . VAL B 1 314 ? -27.828 17.094 -6.836 1 77 314 VAL B O 1
ATOM 5739 N N . ALA B 1 315 ? -27.109 15.562 -5.402 1 76 315 ALA B N 1
ATOM 5740 C CA . ALA B 1 315 ? -28.438 15.055 -5.105 1 76 315 ALA B CA 1
ATOM 5741 C C . ALA B 1 315 ? -29.297 16.109 -4.41 1 76 315 ALA B C 1
ATOM 5743 O O . ALA B 1 315 ? -30.5 16.203 -4.641 1 76 315 ALA B O 1
ATOM 5744 N N . GLU B 1 316 ? -28.672 16.844 -3.523 1 72 316 GLU B N 1
ATOM 5745 C CA . GLU B 1 316 ? -29.406 17.828 -2.748 1 72 316 GLU B CA 1
ATOM 5746 C C . GLU B 1 316 ? -29.484 19.172 -3.484 1 72 316 GLU B C 1
ATOM 5748 O O . GLU B 1 316 ? -30.031 20.141 -2.961 1 72 316 GLU B O 1
ATOM 5753 N N . GLY B 1 317 ? -29.25 19.125 -4.727 1 63.78 317 GLY B N 1
ATOM 5754 C CA . GLY B 1 317 ? -29.453 20.297 -5.578 1 63.78 317 GLY B CA 1
ATOM 5755 C C . GLY B 1 317 ? -28.484 21.422 -5.277 1 63.78 317 GLY B C 1
ATOM 5756 O O . GLY B 1 317 ? -28.828 22.594 -5.398 1 63.78 317 GLY B O 1
ATOM 5757 N N . ASN B 1 318 ? -27.188 21.141 -4.93 1 61.72 318 ASN B N 1
ATOM 5758 C CA . ASN B 1 318 ? -26.141 22.141 -4.719 1 61.72 318 ASN B CA 1
ATOM 5759 C C . ASN B 1 318 ? -26.609 23.25 -3.795 1 61.72 318 ASN B C 1
ATOM 5761 O O . ASN B 1 318 ? -26.266 24.422 -4.004 1 61.72 318 ASN B O 1
ATOM 5765 N N . SER B 1 319 ? -27.516 22.922 -2.947 1 59.53 319 SER B N 1
ATOM 5766 C CA . SER B 1 319 ? -28.25 23.953 -2.215 1 59.53 319 SER B CA 1
ATOM 5767 C C . SER B 1 319 ? -27.359 24.641 -1.185 1 59.53 319 SER B C 1
ATOM 5769 O O . SER B 1 319 ? -27.641 25.75 -0.751 1 59.53 319 SER B O 1
ATOM 5771 N N . ALA B 1 320 ? -26.359 23.906 -0.811 1 63.62 320 ALA B N 1
ATOM 5772 C CA . ALA B 1 320 ? -25.672 24.562 0.294 1 63.62 320 ALA B CA 1
ATOM 5773 C C . ALA B 1 320 ? -24.719 25.641 -0.219 1 63.62 320 ALA B C 1
ATOM 5775 O O . ALA B 1 320 ? -23.922 25.391 -1.133 1 63.62 320 ALA B O 1
ATOM 5776 N N . ARG B 1 321 ? -25.047 26.875 0.142 1 71.5 321 ARG B N 1
ATOM 5777 C CA . ARG B 1 321 ? -24.188 28 -0.224 1 71.5 321 ARG B CA 1
ATOM 5778 C C . ARG B 1 321 ? -22.766 27.766 0.242 1 71.5 321 ARG B C 1
ATOM 5780 O O . ARG B 1 321 ? -22.531 27.203 1.309 1 71.5 321 ARG B O 1
ATOM 5787 N N . ILE B 1 322 ? -21.891 28.016 -0.636 1 71.75 322 ILE B N 1
ATOM 5788 C CA . ILE B 1 322 ? -20.469 27.906 -0.333 1 71.75 322 ILE B CA 1
ATOM 5789 C C . ILE B 1 322 ? -20.062 29.031 0.615 1 71.75 322 ILE B C 1
ATOM 5791 O O . ILE B 1 322 ? -20.219 30.203 0.298 1 71.75 322 ILE B O 1
ATOM 5795 N N . PRO B 1 323 ? -19.641 28.656 1.76 1 83.69 323 PRO B N 1
ATOM 5796 C CA . PRO B 1 323 ? -19.172 29.703 2.678 1 83.69 323 PRO B CA 1
ATOM 5797 C C . PRO B 1 323 ? -17.812 30.25 2.295 1 83.69 323 PRO B C 1
ATOM 5799 O O . PRO B 1 323 ? -16.781 29.797 2.818 1 83.69 323 PRO B O 1
ATOM 5802 N N . VAL B 1 324 ? -17.781 31.234 1.508 1 88 324 VAL B N 1
ATOM 5803 C CA . VAL B 1 324 ? -16.547 31.766 0.924 1 88 324 VAL B CA 1
ATOM 5804 C C . VAL B 1 324 ? -15.648 32.312 2.027 1 88 324 VAL B C 1
ATOM 5806 O O . VAL B 1 324 ? -14.43 32.188 1.968 1 88 324 VAL B O 1
ATOM 5809 N N . LYS B 1 325 ? -16.281 32.938 3.012 1 88.88 325 LYS B N 1
ATOM 5810 C CA . LYS B 1 325 ? -15.508 33.5 4.109 1 88.88 325 LYS B CA 1
ATOM 5811 C C . LYS B 1 325 ? -14.773 32.406 4.883 1 88.88 325 LYS B C 1
ATOM 5813 O O . LYS B 1 325 ? -13.609 32.562 5.246 1 88.88 325 LYS B O 1
ATOM 5818 N N . ALA B 1 326 ? -15.477 31.375 5.105 1 88.56 326 ALA B N 1
ATOM 5819 C CA . ALA B 1 326 ? -14.891 30.25 5.828 1 88.56 326 ALA B CA 1
ATOM 5820 C C . ALA B 1 326 ? -13.766 29.594 5.023 1 88.56 326 ALA B C 1
ATOM 5822 O O . ALA B 1 326 ? -12.68 29.344 5.551 1 88.56 326 ALA B O 1
ATOM 5823 N N . ILE B 1 327 ? -13.977 29.391 3.754 1 91.25 327 ILE B N 1
ATOM 5824 C CA . ILE B 1 327 ? -13.016 28.719 2.883 1 91.25 327 ILE B CA 1
ATOM 5825 C C . ILE B 1 327 ? -11.766 29.594 2.742 1 91.25 327 ILE B C 1
ATOM 5827 O O . ILE B 1 327 ? -10.641 29.094 2.809 1 91.25 327 ILE B O 1
ATOM 5831 N N . THR B 1 328 ? -11.969 30.891 2.58 1 92.75 328 THR B N 1
ATOM 5832 C CA . THR B 1 328 ? -10.852 31.797 2.41 1 92.75 328 THR B CA 1
ATOM 5833 C C . THR B 1 328 ? -10.023 31.891 3.689 1 92.75 328 THR B C 1
ATOM 5835 O O . THR B 1 328 ? -8.789 31.938 3.639 1 92.75 328 THR B O 1
ATOM 5838 N N . THR B 1 329 ? -10.695 31.938 4.781 1 92.25 329 THR B N 1
ATOM 5839 C CA . THR B 1 329 ? -9.984 32 6.059 1 92.25 329 THR B CA 1
ATOM 5840 C C . THR B 1 329 ? -9.148 30.734 6.273 1 92.25 329 THR B C 1
ATOM 5842 O O . THR B 1 329 ? -7.98 30.828 6.668 1 92.25 329 THR B O 1
ATOM 5845 N N . ILE B 1 330 ? -9.742 29.594 6.02 1 92.31 330 ILE B N 1
ATOM 5846 C CA . ILE B 1 330 ? -9.031 28.328 6.184 1 92.31 330 ILE B CA 1
ATOM 5847 C C . ILE B 1 330 ? -7.844 28.281 5.223 1 92.31 330 ILE B C 1
ATOM 5849 O O . ILE B 1 330 ? -6.742 27.875 5.609 1 92.31 330 ILE B O 1
ATOM 5853 N N . PHE B 1 331 ? -8.039 28.703 4.027 1 93.75 331 PHE B N 1
ATOM 5854 C CA . PHE B 1 331 ? -6.996 28.719 3.01 1 93.75 331 PHE B CA 1
ATOM 5855 C C . PHE B 1 331 ? -5.828 29.594 3.436 1 93.75 331 PHE B C 1
ATOM 5857 O O . PHE B 1 331 ? -4.672 29.188 3.363 1 93.75 331 PHE B O 1
ATOM 5864 N N . ILE B 1 332 ? -6.113 30.766 3.887 1 93.31 332 ILE B N 1
ATOM 5865 C CA . ILE B 1 332 ? -5.078 31.734 4.25 1 93.31 332 ILE B CA 1
ATOM 5866 C C . ILE B 1 332 ? -4.32 31.234 5.48 1 93.31 332 ILE B C 1
ATOM 5868 O O . ILE B 1 332 ? -3.09 31.312 5.531 1 93.31 332 ILE B O 1
ATOM 5872 N N . VAL B 1 333 ? -4.996 30.688 6.41 1 91.94 333 VAL B N 1
ATOM 5873 C CA . VAL B 1 333 ? -4.363 30.25 7.652 1 91.94 333 VAL B CA 1
ATOM 5874 C C . VAL B 1 333 ? -3.506 29.016 7.395 1 91.94 333 VAL B C 1
ATOM 5876 O O . VAL B 1 333 ? -2.346 28.953 7.809 1 91.94 333 VAL B O 1
ATOM 5879 N N . ARG B 1 334 ? -4.008 28.094 6.598 1 91.75 334 ARG B N 1
ATOM 5880 C CA . ARG B 1 334 ? -3.389 26.766 6.516 1 91.75 334 ARG B CA 1
ATOM 5881 C C . ARG B 1 334 ? -2.391 26.703 5.363 1 91.75 334 ARG B C 1
ATOM 5883 O O . ARG B 1 334 ? -1.417 25.953 5.418 1 91.75 334 ARG B O 1
ATOM 5890 N N . LEU B 1 335 ? -2.588 27.469 4.32 1 92.75 335 LEU B N 1
ATOM 5891 C CA . LEU B 1 335 ? -1.763 27.297 3.129 1 92.75 335 LEU B CA 1
ATOM 5892 C C . LEU B 1 335 ? -0.873 28.516 2.9 1 92.75 335 LEU B C 1
ATOM 5894 O O . LEU B 1 335 ? 0.06 28.469 2.096 1 92.75 335 LEU B O 1
ATOM 5898 N N . VAL B 1 336 ? -1.091 29.578 3.73 1 93.25 336 VAL B N 1
ATOM 5899 C CA . VAL B 1 336 ? -0.28 30.781 3.508 1 93.25 336 VAL B CA 1
ATOM 5900 C C . VAL B 1 336 ? 0.376 31.203 4.82 1 93.25 336 VAL B C 1
ATOM 5902 O O . VAL B 1 336 ? 1.604 31.203 4.938 1 93.25 336 VAL B O 1
ATOM 5905 N N . ALA B 1 337 ? -0.411 31.5 5.852 1 92.94 337 ALA B N 1
ATOM 5906 C CA . ALA B 1 337 ? 0.084 32.094 7.086 1 92.94 337 ALA B CA 1
ATOM 5907 C C . ALA B 1 337 ? 0.985 31.125 7.844 1 92.94 337 ALA B C 1
ATOM 5909 O O . ALA B 1 337 ? 2.131 31.453 8.164 1 92.94 337 ALA B O 1
ATOM 5910 N N . TRP B 1 338 ? 0.507 29.938 8.078 1 93.25 338 TRP B N 1
ATOM 5911 C CA . TRP B 1 338 ? 1.292 28.984 8.859 1 93.25 338 TRP B CA 1
ATOM 5912 C C . TRP B 1 338 ? 2.549 28.578 8.102 1 93.25 338 TRP B C 1
ATOM 5914 O O . TRP B 1 338 ? 3.639 28.516 8.68 1 93.25 338 TRP B O 1
ATOM 5924 N N . PRO B 1 339 ? 2.48 28.266 6.797 1 94.12 339 PRO B N 1
ATOM 5925 C CA . PRO B 1 339 ? 3.713 27.938 6.074 1 94.12 339 PRO B CA 1
ATOM 5926 C C . PRO B 1 339 ? 4.734 29.078 6.117 1 94.12 339 PRO B C 1
ATOM 5928 O O . PRO B 1 339 ? 5.926 28.828 6.324 1 94.12 339 PRO B O 1
ATOM 5931 N N . ALA B 1 340 ? 4.281 30.344 5.957 1 95.19 340 ALA B N 1
ATOM 5932 C CA . ALA B 1 340 ? 5.191 31.484 6.012 1 95.19 340 ALA B CA 1
ATOM 5933 C C . ALA B 1 340 ? 5.816 31.609 7.398 1 95.19 340 ALA B C 1
ATOM 5935 O O . ALA B 1 340 ? 7.023 31.828 7.523 1 95.19 340 ALA B O 1
ATOM 5936 N N . LEU B 1 341 ? 5.012 31.469 8.383 1 95.19 341 LEU B N 1
ATOM 5937 C CA . LEU B 1 341 ? 5.484 31.594 9.758 1 95.19 341 LEU B CA 1
ATOM 5938 C C . LEU B 1 341 ? 6.418 30.453 10.125 1 95.19 341 LEU B C 1
ATOM 5940 O O . LEU B 1 341 ? 7.457 30.656 10.758 1 95.19 341 LEU B O 1
ATOM 5944 N N . SER B 1 342 ? 6.027 29.234 9.781 1 96.5 342 SER B N 1
ATOM 5945 C CA . SER B 1 342 ? 6.812 28.047 10.133 1 96.5 342 SER B CA 1
ATOM 5946 C C . SER B 1 342 ? 8.164 28.062 9.43 1 96.5 342 SER B C 1
ATOM 5948 O O . SER B 1 342 ? 9.195 27.797 10.055 1 96.5 342 SER B O 1
ATOM 5950 N N . VAL B 1 343 ? 8.195 28.359 8.141 1 97.06 343 VAL B N 1
ATOM 5951 C CA . VAL B 1 343 ? 9.445 28.391 7.383 1 97.06 343 VAL B CA 1
ATOM 5952 C C . VAL B 1 343 ? 10.359 29.469 7.945 1 97.06 343 VAL B C 1
ATOM 5954 O O . VAL B 1 343 ? 11.555 29.25 8.148 1 97.06 343 VAL B O 1
ATOM 5957 N N . SER B 1 344 ? 9.812 30.672 8.242 1 96.75 344 SER B N 1
ATOM 5958 C CA . SER B 1 344 ? 10.609 31.781 8.758 1 96.75 344 SER B CA 1
ATOM 5959 C C . SER B 1 344 ? 11.156 31.469 10.148 1 96.75 344 SER B C 1
ATOM 5961 O O . SER B 1 344 ? 12.336 31.703 10.43 1 96.75 344 SER B O 1
ATOM 5963 N N . LEU B 1 345 ? 10.328 30.922 10.992 1 96.31 345 LEU B N 1
ATOM 5964 C CA . LEU B 1 345 ? 10.719 30.656 12.375 1 96.31 345 LEU B CA 1
ATOM 5965 C C . LEU B 1 345 ? 11.766 29.547 12.438 1 96.31 345 LEU B C 1
ATOM 5967 O O . LEU B 1 345 ? 12.773 29.672 13.133 1 96.31 345 LEU B O 1
ATOM 5971 N N . ILE B 1 346 ? 11.523 28.438 11.75 1 97.31 346 ILE B N 1
ATOM 5972 C CA . ILE B 1 346 ? 12.445 27.312 11.789 1 97.31 346 ILE B CA 1
ATOM 5973 C C . ILE B 1 346 ? 13.75 27.688 11.086 1 97.31 346 ILE B C 1
ATOM 5975 O O . ILE B 1 346 ? 14.828 27.266 11.508 1 97.31 346 ILE B O 1
ATOM 5979 N N . TYR B 1 347 ? 13.602 28.438 9.977 1 96.75 347 TYR B N 1
ATOM 5980 C CA . TYR B 1 347 ? 14.805 28.938 9.312 1 96.75 347 TYR B CA 1
ATOM 5981 C C . TYR B 1 347 ? 15.648 29.766 10.258 1 96.75 347 TYR B C 1
ATOM 5983 O O . TYR B 1 347 ? 16.859 29.578 10.352 1 96.75 347 TYR B O 1
ATOM 5991 N N . GLY B 1 348 ? 15.031 30.719 10.945 1 96 348 GLY B N 1
ATOM 5992 C CA . GLY B 1 348 ? 15.742 31.547 11.906 1 96 348 GLY B CA 1
ATOM 5993 C C . GLY B 1 348 ? 16.375 30.75 13.031 1 96 348 GLY B C 1
ATOM 5994 O O . GLY B 1 348 ? 17.516 31 13.406 1 96 348 GLY B O 1
ATOM 5995 N N . LEU B 1 349 ? 15.664 29.797 13.562 1 95.62 349 LEU B N 1
ATOM 5996 C CA . LEU B 1 349 ? 16.172 28.969 14.656 1 95.62 349 LEU B CA 1
ATOM 5997 C C . LEU B 1 349 ? 17.328 28.094 14.18 1 95.62 349 LEU B C 1
ATOM 5999 O O . LEU B 1 349 ? 18.312 27.906 14.906 1 95.62 349 LEU B O 1
ATOM 6003 N N . ALA B 1 350 ? 17.156 27.469 12.992 1 95.19 350 ALA B N 1
ATOM 6004 C CA . ALA B 1 350 ? 18.188 26.594 12.453 1 95.19 350 ALA B CA 1
ATOM 6005 C C . ALA B 1 350 ? 19.453 27.375 12.109 1 95.19 350 ALA B C 1
ATOM 6007 O O . ALA B 1 350 ? 20.562 26.875 12.258 1 95.19 350 ALA B O 1
ATOM 6008 N N . LYS B 1 351 ? 19.328 28.594 11.625 1 94.44 351 LYS B N 1
ATOM 6009 C CA . LYS B 1 351 ? 20.453 29.406 11.195 1 94.44 351 LYS B CA 1
ATOM 6010 C C . LYS B 1 351 ? 21.156 30.047 12.398 1 94.44 351 LYS B C 1
ATOM 6012 O O . LYS B 1 351 ? 22.391 30.125 12.438 1 94.44 351 LYS B O 1
ATOM 6017 N N . ARG B 1 352 ? 20.438 30.438 13.359 1 93.5 352 ARG B N 1
ATOM 6018 C CA . ARG B 1 352 ? 21 31.297 14.398 1 93.5 352 ARG B CA 1
ATOM 6019 C C . ARG B 1 352 ? 21.281 30.5 15.672 1 93.5 352 ARG B C 1
ATOM 6021 O O . ARG B 1 352 ? 22.016 30.953 16.547 1 93.5 352 ARG B O 1
ATOM 6028 N N . THR B 1 353 ? 20.594 29.375 15.789 1 91.69 353 THR B N 1
ATOM 6029 C CA . THR B 1 353 ? 20.766 28.594 17.016 1 91.69 353 THR B CA 1
ATOM 6030 C C . THR B 1 353 ? 21.188 27.172 16.703 1 91.69 353 THR B C 1
ATOM 6032 O O . THR B 1 353 ? 21.234 26.766 15.531 1 91.69 353 THR B O 1
ATOM 6035 N N . HIS B 1 354 ? 21.547 26.406 17.766 1 87.88 354 HIS B N 1
ATOM 6036 C CA . HIS B 1 354 ? 21.906 25 17.641 1 87.88 354 HIS B CA 1
ATOM 6037 C C . HIS B 1 354 ? 20.828 24.109 18.281 1 87.88 354 HIS B C 1
ATOM 6039 O O . HIS B 1 354 ? 21.078 22.922 18.531 1 87.88 354 HIS B O 1
ATOM 6045 N N . LEU B 1 355 ? 19.703 24.641 18.391 1 89 355 LEU B N 1
ATOM 6046 C CA . LEU B 1 355 ? 18.625 23.953 19.094 1 89 355 LEU B CA 1
ATOM 6047 C C . LEU B 1 355 ? 18.047 22.828 18.219 1 89 355 LEU B C 1
ATOM 6049 O O . LEU B 1 355 ? 17.5 21.859 18.734 1 89 355 LEU B O 1
ATOM 6053 N N . LEU B 1 356 ? 18.234 22.938 16.828 1 92.56 356 LEU B N 1
ATOM 6054 C CA . LEU B 1 356 ? 17.578 21.984 15.938 1 92.56 356 LEU B CA 1
ATOM 6055 C C . LEU B 1 356 ? 18.578 21.016 15.336 1 92.56 356 LEU B C 1
ATOM 6057 O O . LEU B 1 356 ? 18.25 20.266 14.422 1 92.56 356 LEU B O 1
ATOM 6061 N N . GLY B 1 357 ? 19.625 20.984 15.836 1 87.12 357 GLY B N 1
ATOM 6062 C CA . GLY B 1 357 ? 20.625 20.062 15.328 1 87.12 357 GLY B CA 1
ATOM 6063 C C . GLY B 1 357 ? 21.094 20.391 13.922 1 87.12 357 GLY B C 1
ATOM 6064 O O . GLY B 1 357 ? 20.891 21.516 13.445 1 87.12 357 GLY B O 1
ATOM 6065 N N . ASP B 1 358 ? 21.719 19.344 13.18 1 88.31 358 ASP B N 1
ATOM 6066 C CA . ASP B 1 358 ? 22.328 19.578 11.875 1 88.31 358 ASP B CA 1
ATOM 6067 C C . ASP B 1 358 ? 21.672 18.75 10.789 1 88.31 358 ASP B C 1
ATOM 6069 O O . ASP B 1 358 ? 22.25 18.516 9.734 1 88.31 358 ASP B O 1
ATOM 6073 N N . ASP B 1 359 ? 20.438 18.297 11.07 1 92.25 359 ASP B N 1
ATOM 6074 C CA . ASP B 1 359 ? 19.734 17.469 10.094 1 92.25 359 ASP B CA 1
ATOM 6075 C C . ASP B 1 359 ? 18.781 18.312 9.242 1 92.25 359 ASP B C 1
ATOM 6077 O O . ASP B 1 359 ? 17.734 18.75 9.719 1 92.25 359 ASP B O 1
ATOM 6081 N N . PRO B 1 360 ? 19.109 18.531 8.008 1 95 360 PRO B N 1
ATOM 6082 C CA . PRO B 1 360 ? 18.25 19.344 7.145 1 95 360 PRO B CA 1
ATOM 6083 C C . PRO B 1 360 ? 16.859 18.75 6.98 1 95 360 PRO B C 1
ATOM 6085 O O . PRO B 1 360 ? 15.883 19.484 6.801 1 95 360 PRO B O 1
ATOM 6088 N N . MET B 1 361 ? 16.75 17.438 7.023 1 95.44 361 MET B N 1
ATOM 6089 C CA . MET B 1 361 ? 15.445 16.797 6.891 1 95.44 361 MET B CA 1
ATOM 6090 C C . MET B 1 361 ? 14.547 17.141 8.078 1 95.44 361 MET B C 1
ATOM 6092 O O . MET B 1 361 ? 13.328 17.219 7.941 1 95.44 361 MET B O 1
ATOM 6096 N N . LEU B 1 362 ? 15.195 17.312 9.203 1 96.25 362 LEU B N 1
ATOM 6097 C CA . LEU B 1 362 ? 14.453 17.734 10.391 1 96.25 362 LEU B CA 1
ATOM 6098 C C . LEU B 1 362 ? 13.875 19.125 10.195 1 96.25 362 LEU B C 1
ATOM 6100 O O . LEU B 1 362 ? 12.688 19.359 10.453 1 96.25 362 LEU B O 1
ATOM 6104 N N . TRP B 1 363 ? 14.695 20.078 9.719 1 97.44 363 TRP B N 1
ATOM 6105 C CA . TRP B 1 363 ? 14.242 21.438 9.477 1 97.44 363 TRP B CA 1
ATOM 6106 C C . TRP B 1 363 ? 13.117 21.469 8.445 1 97.44 363 TRP B C 1
ATOM 6108 O O . TRP B 1 363 ? 12.078 22.094 8.672 1 97.44 363 TRP B O 1
ATOM 6118 N N . PHE B 1 364 ? 13.391 20.781 7.348 1 97.38 364 PHE B N 1
ATOM 6119 C CA . PHE B 1 364 ? 12.422 20.703 6.262 1 97.38 364 PHE B CA 1
ATOM 6120 C C . PHE B 1 364 ? 11.086 20.172 6.766 1 97.38 364 PHE B C 1
ATOM 6122 O O . PHE B 1 364 ? 10.039 20.75 6.477 1 97.38 364 PHE B O 1
ATOM 6129 N N . SER B 1 365 ? 11.094 19.062 7.535 1 96.81 365 SER B N 1
ATOM 6130 C CA . SER B 1 365 ? 9.883 18.438 8.062 1 96.81 365 SER B CA 1
ATOM 6131 C C . SER B 1 365 ? 9.141 19.391 9 1 96.81 365 SER B C 1
ATOM 6133 O O . SER B 1 365 ? 7.922 19.531 8.906 1 96.81 365 SER B O 1
ATOM 6135 N N . MET B 1 366 ? 9.898 20.016 9.891 1 97.06 366 MET B N 1
ATOM 6136 C CA . MET B 1 366 ? 9.289 20.938 10.859 1 97.06 366 MET B CA 1
ATOM 6137 C C . MET B 1 366 ? 8.625 22.109 10.148 1 97.06 366 MET B C 1
ATOM 6139 O O . MET B 1 366 ? 7.566 22.578 10.57 1 97.06 366 MET B O 1
ATOM 6143 N N . MET B 1 367 ? 9.203 22.625 9.125 1 97.12 367 MET B N 1
ATOM 6144 C CA . MET B 1 367 ? 8.641 23.734 8.352 1 97.12 367 MET B CA 1
ATOM 6145 C C . MET B 1 367 ? 7.316 23.344 7.715 1 97.12 367 MET B C 1
ATOM 6147 O O . MET B 1 367 ? 6.418 24.172 7.574 1 97.12 367 MET B O 1
ATOM 6151 N N . LEU B 1 368 ? 7.211 22.047 7.406 1 95.94 368 LEU B N 1
ATOM 6152 C CA . LEU B 1 368 ? 6.059 21.609 6.625 1 95.94 368 LEU B CA 1
ATOM 6153 C C . LEU B 1 368 ? 4.953 21.078 7.531 1 95.94 368 LEU B C 1
ATOM 6155 O O . LEU B 1 368 ? 3.809 20.922 7.102 1 95.94 368 LEU B O 1
ATOM 6159 N N . MET B 1 369 ? 5.184 20.828 8.758 1 95.5 369 MET B N 1
ATOM 6160 C CA . MET B 1 369 ? 4.262 20.172 9.68 1 95.5 369 MET B CA 1
ATOM 6161 C C . MET B 1 369 ? 2.969 20.969 9.82 1 95.5 369 MET B C 1
ATOM 6163 O O . MET B 1 369 ? 1.876 20.391 9.75 1 95.5 369 MET B O 1
ATOM 6167 N N . PRO B 1 370 ? 3.041 22.25 9.922 1 93.81 370 PRO B N 1
ATOM 6168 C CA . PRO B 1 370 ? 1.786 22.984 10.102 1 93.81 370 PRO B CA 1
ATOM 6169 C C . PRO B 1 370 ? 1.048 23.234 8.789 1 93.81 370 PRO B C 1
ATOM 6171 O O . PRO B 1 370 ? -0.089 23.703 8.797 1 93.81 370 PRO B O 1
ATOM 6174 N N . ALA B 1 371 ? 1.663 22.922 7.691 1 90.75 371 ALA B N 1
ATOM 6175 C CA . ALA B 1 371 ? 1.082 23.203 6.383 1 90.75 371 ALA B CA 1
ATOM 6176 C C . ALA B 1 371 ? 0.196 22.062 5.914 1 90.75 371 ALA B C 1
ATOM 6178 O O . ALA B 1 371 ? 0.422 20.906 6.281 1 90.75 371 ALA B O 1
ATOM 6179 N N . GLY B 1 372 ? -0.822 22.406 5.133 1 88.56 372 GLY B N 1
ATOM 6180 C CA . GLY B 1 372 ? -1.651 21.375 4.531 1 88.56 372 GLY B CA 1
ATOM 6181 C C . GLY B 1 372 ? -3.137 21.625 4.703 1 88.56 372 GLY B C 1
ATOM 6182 O O . GLY B 1 372 ? -3.537 22.516 5.469 1 88.56 372 GLY B O 1
ATOM 6183 N N . PRO B 1 373 ? -3.926 20.844 4.02 1 88.88 373 PRO B N 1
ATOM 6184 C CA . PRO B 1 373 ? -5.379 20.969 4.137 1 88.88 373 PRO B CA 1
ATOM 6185 C C . PRO B 1 373 ? -5.914 20.453 5.469 1 88.88 373 PRO B C 1
ATOM 6187 O O . PRO B 1 373 ? -5.188 19.781 6.211 1 88.88 373 PRO B O 1
ATOM 6190 N N . PRO B 1 374 ? -7.148 20.844 5.754 1 88.5 374 PRO B N 1
ATOM 6191 C CA . PRO B 1 374 ? -7.727 20.422 7.027 1 88.5 374 PRO B CA 1
ATOM 6192 C C . PRO B 1 374 ? -7.844 18.891 7.133 1 88.5 374 PRO B C 1
ATOM 6194 O O . PRO B 1 374 ? -7.965 18.219 6.117 1 88.5 374 PRO B O 1
ATOM 6197 N N . ALA B 1 375 ? -7.812 18.438 8.297 1 79.88 375 ALA B N 1
ATOM 6198 C CA . ALA B 1 375 ? -7.953 17.016 8.586 1 79.88 375 ALA B CA 1
ATOM 6199 C C . ALA B 1 375 ? -9.375 16.547 8.328 1 79.88 375 ALA B C 1
ATOM 6201 O O . ALA B 1 375 ? -10.336 17.281 8.531 1 79.88 375 ALA B O 1
ATOM 6202 N N . LEU B 1 376 ? -9.523 15.352 7.938 1 72.88 376 LEU B N 1
ATOM 6203 C CA . LEU B 1 376 ? -10.836 14.781 7.652 1 72.88 376 LEU B CA 1
ATOM 6204 C C . LEU B 1 376 ? -11.586 14.469 8.938 1 72.88 376 LEU B C 1
ATOM 6206 O O . LEU B 1 376 ? -12.797 14.25 8.922 1 72.88 376 LEU B O 1
ATOM 6210 N N . VAL B 1 377 ? -10.844 14.453 9.969 1 67.69 377 VAL B N 1
ATOM 6211 C CA . VAL B 1 377 ? -11.453 14.125 11.258 1 67.69 377 VAL B CA 1
ATOM 6212 C C . VAL B 1 377 ? -12.586 15.109 11.555 1 67.69 377 VAL B C 1
ATOM 6214 O O . VAL B 1 377 ? -13.5 14.797 12.32 1 67.69 377 VAL B O 1
ATOM 6217 N N . ILE B 1 378 ? -12.539 16.219 10.883 1 73.62 378 ILE B N 1
ATOM 6218 C CA . ILE B 1 378 ? -13.531 17.266 11.125 1 73.62 378 ILE B CA 1
ATOM 6219 C C . ILE B 1 378 ? -14.914 16.766 10.711 1 73.62 378 ILE B C 1
ATOM 6221 O O . ILE B 1 378 ? -15.922 17.094 11.336 1 73.62 378 ILE B O 1
ATOM 6225 N N . SER B 1 379 ? -14.938 15.977 9.633 1 72.94 379 SER B N 1
ATOM 6226 C CA . SER B 1 379 ? -16.203 15.398 9.195 1 72.94 379 SER B CA 1
ATOM 6227 C C . SER B 1 379 ? -16.781 14.461 10.25 1 72.94 379 SER B C 1
ATOM 6229 O O . SER B 1 379 ? -17.984 14.43 10.469 1 72.94 379 SER B O 1
ATOM 6231 N N . GLY B 1 380 ? -15.945 13.773 10.852 1 68.25 380 GLY B N 1
ATOM 6232 C CA . GLY B 1 380 ? -16.375 12.906 11.93 1 68.25 380 GLY B CA 1
ATOM 6233 C C . GLY B 1 380 ? -16.812 13.664 13.172 1 68.25 380 GLY B C 1
ATOM 6234 O O . GLY B 1 380 ? -17.781 13.297 13.828 1 68.25 380 GLY B O 1
ATOM 6235 N N . LEU B 1 381 ? -16.125 14.703 13.383 1 67.62 381 LEU B N 1
ATOM 6236 C CA . LEU B 1 381 ? -16.469 15.539 14.539 1 67.62 381 LEU B CA 1
ATOM 6237 C C . LEU B 1 381 ? -17.828 16.203 14.344 1 67.62 381 LEU B C 1
ATOM 6239 O O . LEU B 1 381 ? -18.594 16.359 15.305 1 67.62 381 LEU B O 1
ATOM 6243 N N . ALA B 1 382 ? -18.094 16.547 13.133 1 70.94 382 ALA B N 1
ATOM 6244 C CA . ALA B 1 382 ? -19.391 17.156 12.836 1 70.94 382 ALA B CA 1
ATOM 6245 C C . ALA B 1 382 ? -20.516 16.156 13.047 1 70.94 382 ALA B C 1
ATO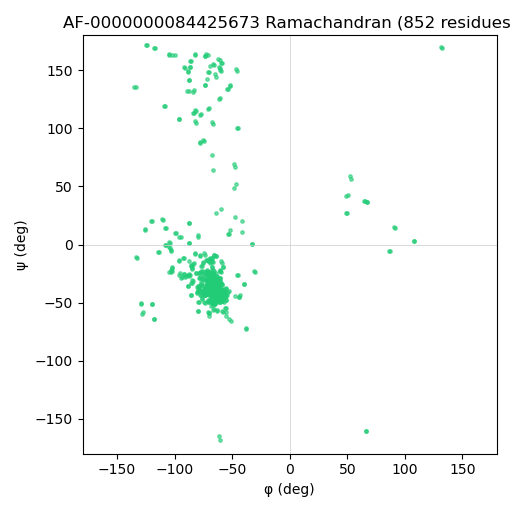M 6247 O O . ALA B 1 382 ? -21.609 16.531 13.508 1 70.94 382 ALA B O 1
ATOM 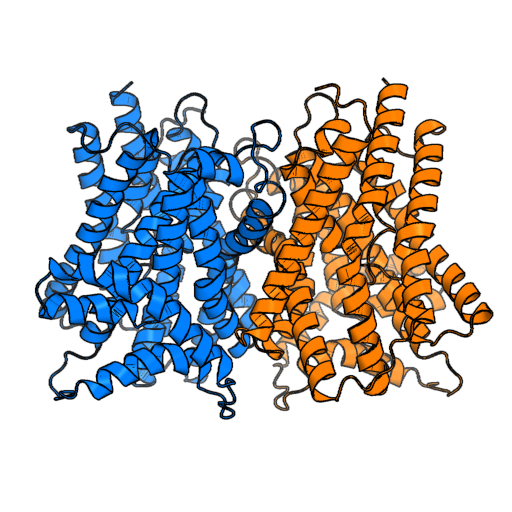6248 N N . GLU B 1 383 ? -20.25 15.031 12.703 1 66.5 383 GLU B N 1
ATOM 6249 C CA . GLU B 1 383 ? -21.25 13.984 12.922 1 66.5 383 GLU B CA 1
ATOM 6250 C C . GLU B 1 383 ? -21.469 13.727 14.414 1 66.5 383 GLU B C 1
ATOM 6252 O O . GLU B 1 383 ? -22.594 13.523 14.852 1 66.5 383 GLU B O 1
ATOM 6257 N N . LEU B 1 384 ? -20.422 13.852 15.062 1 60.59 384 LEU B N 1
ATOM 6258 C CA . LEU B 1 384 ? -20.484 13.625 16.5 1 60.59 384 LEU B CA 1
ATOM 6259 C C . LEU B 1 384 ? -21.234 14.758 17.203 1 60.59 384 LEU B C 1
ATOM 6261 O O . LEU B 1 384 ? -21.953 14.523 18.172 1 60.59 384 LEU B O 1
ATOM 6265 N N . ALA B 1 385 ? -21.016 15.875 16.656 1 64.38 385 ALA B N 1
ATOM 6266 C CA . ALA B 1 385 ? -21.656 17.062 17.219 1 64.38 385 ALA B CA 1
ATOM 6267 C C . ALA B 1 385 ? -23.109 17.172 16.766 1 64.38 385 ALA B C 1
ATOM 6269 O O . ALA B 1 385 ? -23.797 18.141 17.078 1 64.38 385 ALA B O 1
ATOM 6270 N N . GLN B 1 386 ? -23.578 16.094 16.047 1 67.88 386 GLN B N 1
ATOM 6271 C CA . GLN B 1 386 ? -24.953 16.078 15.523 1 67.88 386 GLN B CA 1
ATOM 6272 C C . GLN B 1 386 ? -25.25 17.359 14.766 1 67.88 386 GLN B C 1
ATOM 6274 O O . GLN B 1 386 ? -26.297 17.984 14.992 1 67.88 386 GLN B O 1
ATOM 6279 N N . ALA B 1 387 ? -24.297 17.734 14.023 1 72.12 387 ALA B N 1
ATOM 6280 C CA . ALA B 1 387 ? -24.484 18.906 13.164 1 72.12 387 ALA B CA 1
ATOM 6281 C C . ALA B 1 387 ? -25.641 18.672 12.18 1 72.12 387 ALA B C 1
ATOM 6283 O O . ALA B 1 387 ? -26 17.531 11.906 1 72.12 387 ALA B O 1
ATOM 6284 N N . SER B 1 388 ? -26.281 19.719 11.828 1 76.56 388 SER B N 1
ATOM 6285 C CA . SER B 1 388 ? -27.359 19.625 10.852 1 76.56 388 SER B CA 1
ATOM 6286 C C . SER B 1 388 ? -26.859 19.078 9.523 1 76.56 388 SER B C 1
ATOM 6288 O O . SER B 1 388 ? -25.656 19.125 9.234 1 76.56 388 SER B O 1
ATOM 6290 N N . GLU B 1 389 ? -27.703 18.547 8.812 1 75 389 GLU B N 1
ATOM 6291 C CA . GLU B 1 389 ? -27.359 17.984 7.504 1 75 389 GLU B CA 1
ATOM 6292 C C . GLU B 1 389 ? -26.766 19.062 6.59 1 75 389 GLU B C 1
ATOM 6294 O O . GLU B 1 389 ? -25.859 18.797 5.801 1 75 389 GLU B O 1
ATOM 6299 N N . MET B 1 390 ? -27.297 20.188 6.797 1 77 390 MET B N 1
ATOM 6300 C CA . MET B 1 390 ? -26.781 21.312 6.004 1 77 390 MET B CA 1
ATOM 6301 C C . MET B 1 390 ? -25.344 21.641 6.395 1 77 390 MET B C 1
ATOM 6303 O O . MET B 1 390 ? -24.516 21.906 5.527 1 77 390 MET B O 1
ATOM 6307 N N . GLU B 1 391 ? -25.078 21.625 7.633 1 78.94 391 GLU B N 1
ATOM 6308 C CA . GLU B 1 391 ? -23.734 21.891 8.117 1 78.94 391 GLU B CA 1
ATOM 6309 C C . GLU B 1 391 ? -22.75 20.812 7.664 1 78.94 391 GLU B C 1
ATOM 6311 O O . GLU B 1 391 ? -21.609 21.109 7.305 1 78.94 391 GLU B O 1
ATOM 6316 N N . LYS B 1 392 ? -23.219 19.641 7.715 1 77.94 392 LYS B N 1
ATOM 6317 C CA . LYS B 1 392 ? -22.391 18.531 7.258 1 77.94 392 LYS B CA 1
ATOM 6318 C C . LYS B 1 392 ? -22.031 18.672 5.781 1 77.94 392 LYS B C 1
ATOM 6320 O O . LYS B 1 392 ? -20.906 18.391 5.379 1 77.94 392 LYS B O 1
ATOM 6325 N N . MET B 1 393 ? -22.922 19.172 5.078 1 78.25 393 MET B N 1
ATOM 6326 C CA . MET B 1 393 ? -22.719 19.375 3.646 1 78.25 393 MET B CA 1
ATOM 6327 C C . MET B 1 393 ? -21.734 20.516 3.391 1 78.25 393 MET B C 1
ATOM 6329 O O . MET B 1 393 ? -20.906 20.422 2.482 1 78.25 393 MET B O 1
ATOM 6333 N N . VAL B 1 394 ? -21.922 21.484 4.148 1 83.31 394 VAL B N 1
ATOM 6334 C CA . VAL B 1 394 ? -21.031 22.625 4.008 1 83.31 394 VAL B CA 1
ATOM 6335 C C . VAL B 1 394 ? -19.594 22.219 4.359 1 83.31 394 VAL B C 1
ATOM 6337 O O . VAL B 1 394 ? -18.656 22.625 3.684 1 83.31 394 VAL B O 1
ATOM 6340 N N . ILE B 1 395 ? -19.484 21.469 5.387 1 83.12 395 ILE B N 1
ATOM 6341 C CA . ILE B 1 395 ? -18.188 20.969 5.805 1 83.12 395 ILE B CA 1
ATOM 6342 C C . ILE B 1 395 ? -17.578 20.094 4.707 1 83.12 395 ILE B C 1
ATOM 6344 O O . ILE B 1 395 ? -16.406 20.25 4.355 1 83.12 395 ILE B O 1
ATOM 6348 N N . ALA B 1 396 ? -18.406 19.281 4.148 1 79.19 396 ALA B N 1
ATOM 6349 C CA . ALA B 1 396 ? -17.953 18.391 3.08 1 79.19 396 ALA B CA 1
ATOM 6350 C C . ALA B 1 396 ? -17.484 19.188 1.861 1 79.19 396 ALA B C 1
ATOM 6352 O O . ALA B 1 396 ? -16.469 18.875 1.26 1 79.19 396 ALA B O 1
ATOM 6353 N N . LYS B 1 397 ? -18.219 20.141 1.523 1 83.62 397 LYS B N 1
ATOM 6354 C CA . LYS B 1 397 ? -17.875 21 0.389 1 83.62 397 LYS B CA 1
ATOM 6355 C C . LYS B 1 397 ? -16.578 21.734 0.645 1 83.62 397 LYS B C 1
ATOM 6357 O O . LYS B 1 397 ? -15.734 21.859 -0.251 1 83.62 397 LYS B O 1
ATOM 6362 N N . THR B 1 398 ? -16.516 22.219 1.777 1 86.44 398 THR B N 1
ATOM 6363 C CA . THR B 1 398 ? -15.312 22.969 2.15 1 86.44 398 THR B CA 1
ATOM 6364 C C . THR B 1 398 ? -14.078 22.062 2.086 1 86.44 398 THR B C 1
ATOM 6366 O O . THR B 1 398 ? -13.039 22.453 1.563 1 86.44 398 THR B O 1
ATOM 6369 N N . LEU B 1 399 ? -14.211 20.875 2.568 1 85 399 LEU B N 1
ATOM 6370 C CA . LEU B 1 399 ? -13.109 19.922 2.539 1 85 399 LEU B CA 1
ATOM 6371 C C . LEU B 1 399 ? -12.727 19.578 1.104 1 85 399 LEU B C 1
ATOM 6373 O O . LEU B 1 399 ? -11.539 19.531 0.765 1 85 399 LEU B O 1
ATOM 6377 N N . THR B 1 400 ? -13.703 19.422 0.282 1 83.56 400 THR B N 1
ATOM 6378 C CA . THR B 1 400 ? -13.453 19.094 -1.117 1 83.56 400 THR B CA 1
ATOM 6379 C C . THR B 1 400 ? -12.672 20.219 -1.805 1 83.56 400 THR B C 1
ATOM 6381 O O . THR B 1 400 ? -11.703 19.953 -2.516 1 83.56 400 THR B O 1
ATOM 6384 N N . ILE B 1 401 ? -13.062 21.375 -1.53 1 88 401 ILE B N 1
ATOM 6385 C CA . ILE B 1 401 ? -12.414 22.531 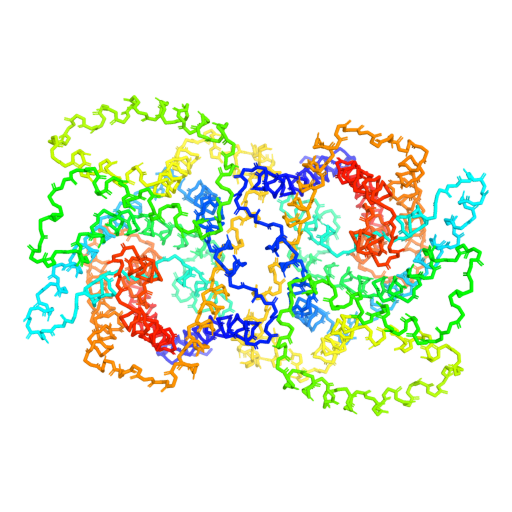-2.148 1 88 401 ILE B CA 1
ATOM 6386 C C . ILE B 1 401 ? -10.992 22.672 -1.607 1 88 401 ILE B C 1
ATOM 6388 O O . ILE B 1 401 ? -10.055 22.922 -2.369 1 88 401 ILE B O 1
ATOM 6392 N N . MET B 1 402 ? -10.836 22.5 -0.352 1 89.81 402 MET B N 1
ATOM 6393 C CA . MET B 1 402 ? -9.523 22.656 0.27 1 89.81 402 MET B CA 1
ATOM 6394 C C . MET B 1 402 ? -8.555 21.594 -0.242 1 89.81 402 MET B C 1
ATOM 6396 O O . MET B 1 402 ? -7.371 21.875 -0.451 1 89.81 402 MET B O 1
ATOM 6400 N N . TYR B 1 403 ? -9.008 20.406 -0.471 1 87.81 403 TYR B N 1
ATOM 6401 C CA . TYR B 1 403 ? -8.141 19.344 -0.988 1 87.81 403 TYR B CA 1
ATOM 6402 C C . TYR B 1 403 ? -7.844 19.562 -2.467 1 87.81 403 TYR B C 1
ATOM 6404 O O . TYR B 1 403 ? -6.758 19.234 -2.943 1 87.81 403 TYR B O 1
ATOM 6412 N N . ALA B 1 404 ? -8.805 20.172 -3.158 1 87.81 404 ALA B N 1
ATOM 6413 C CA . ALA B 1 404 ? -8.547 20.531 -4.551 1 87.81 404 ALA B CA 1
ATOM 6414 C C . ALA B 1 404 ? -7.477 21.625 -4.641 1 87.81 404 ALA B C 1
ATOM 6416 O O . ALA B 1 404 ? -6.711 21.656 -5.609 1 87.81 404 ALA B O 1
ATOM 6417 N N . LEU B 1 405 ? -7.398 22.391 -3.574 1 90.5 405 LEU B N 1
ATOM 6418 C CA . LEU B 1 405 ? -6.434 23.484 -3.549 1 90.5 405 LEU B CA 1
ATOM 6419 C C . LEU B 1 405 ? -5.145 23.062 -2.854 1 90.5 405 LEU B C 1
ATOM 6421 O O . LEU B 1 405 ? -4.227 23.875 -2.691 1 90.5 405 LEU B O 1
ATOM 6425 N N . SER B 1 406 ? -5.043 21.797 -2.52 1 88.06 406 SER B N 1
ATOM 6426 C CA . SER B 1 406 ? -3.92 21.312 -1.73 1 88.06 406 SER B CA 1
ATOM 6427 C C . SER B 1 406 ? -2.609 21.422 -2.502 1 88.06 406 SER B C 1
ATOM 6429 O O . SER B 1 406 ? -1.538 21.547 -1.904 1 88.06 406 SER B O 1
ATOM 6431 N N . PRO B 1 407 ? -2.58 21.484 -3.852 1 91 407 PRO B N 1
ATOM 6432 C CA . PRO B 1 407 ? -1.309 21.641 -4.562 1 91 407 PRO B CA 1
ATOM 6433 C C . PRO B 1 407 ? -0.624 22.969 -4.266 1 91 407 PRO B C 1
ATOM 6435 O O . PRO B 1 407 ? 0.559 23.141 -4.57 1 91 407 PRO B O 1
ATOM 6438 N N . PHE B 1 408 ? -1.274 23.875 -3.619 1 92.44 408 PHE B N 1
ATOM 6439 C CA . PHE B 1 408 ? -0.662 25.141 -3.221 1 92.44 408 PHE B CA 1
ATOM 6440 C C . PHE B 1 408 ? 0.413 24.906 -2.164 1 92.44 408 PHE B C 1
ATOM 6442 O O . PHE B 1 408 ? 1.23 25.797 -1.901 1 92.44 408 PHE B O 1
ATOM 6449 N N . VAL B 1 409 ? 0.42 23.734 -1.652 1 93.69 409 VAL B N 1
ATOM 6450 C CA . VAL B 1 409 ? 1.447 23.391 -0.675 1 93.69 409 VAL B CA 1
ATOM 6451 C C . VAL B 1 409 ? 2.816 23.359 -1.352 1 93.69 409 VAL B C 1
ATOM 6453 O O . VAL B 1 409 ? 3.85 23.406 -0.679 1 93.69 409 VAL B O 1
ATOM 6456 N N . CYS B 1 410 ? 2.84 23.344 -2.697 1 94.69 410 CYS B N 1
ATOM 6457 C CA . CYS B 1 410 ? 4.102 23.328 -3.426 1 94.69 410 CYS B CA 1
ATOM 6458 C C . CYS B 1 410 ? 4.93 24.562 -3.115 1 94.69 410 CYS B C 1
ATOM 6460 O O . CYS B 1 410 ? 6.16 24.5 -3.102 1 94.69 410 CYS B O 1
ATOM 6462 N N . PHE B 1 411 ? 4.285 25.672 -2.791 1 94.44 411 PHE B N 1
ATOM 6463 C CA . PHE B 1 411 ? 5.004 26.891 -2.416 1 94.44 411 PHE B CA 1
ATOM 6464 C C . PHE B 1 411 ? 5.707 26.719 -1.076 1 94.44 411 PHE B C 1
ATOM 6466 O O . PHE B 1 411 ? 6.855 27.125 -0.911 1 94.44 411 PHE B O 1
ATOM 6473 N N . SER B 1 412 ? 4.98 26.125 -0.167 1 94.81 412 SER B N 1
ATOM 6474 C CA . SER B 1 412 ? 5.562 25.844 1.143 1 94.81 412 SER B CA 1
ATOM 6475 C C . SER B 1 412 ? 6.738 24.875 1.035 1 94.81 412 SER B C 1
ATOM 6477 O O . SER B 1 412 ? 7.738 25.031 1.735 1 94.81 412 SER B O 1
ATOM 6479 N N . ILE B 1 413 ? 6.598 23.891 0.204 1 95.81 413 ILE B N 1
ATOM 6480 C CA . ILE B 1 413 ? 7.648 22.891 0.012 1 95.81 413 ILE B CA 1
ATOM 6481 C C . ILE B 1 413 ? 8.883 23.562 -0.584 1 95.81 413 ILE B C 1
ATOM 6483 O O . ILE B 1 413 ? 10.008 23.328 -0.119 1 95.81 413 ILE B O 1
ATOM 6487 N N . THR B 1 414 ? 8.641 24.391 -1.576 1 95.75 414 THR B N 1
ATOM 6488 C CA . THR B 1 414 ? 9.75 25.078 -2.227 1 95.75 414 THR B CA 1
ATOM 6489 C C . THR B 1 414 ? 10.477 26 -1.238 1 95.75 414 THR B C 1
ATOM 6491 O O . THR B 1 414 ? 11.703 26.016 -1.193 1 95.75 414 THR B O 1
ATOM 6494 N N . GLY B 1 415 ? 9.695 26.734 -0.475 1 95.62 415 GLY B N 1
ATOM 6495 C CA . GLY B 1 415 ? 10.297 27.578 0.542 1 95.62 415 GLY B CA 1
ATOM 6496 C C . GLY B 1 415 ? 11.078 26.797 1.585 1 95.62 415 GLY B C 1
ATOM 6497 O O . GLY B 1 415 ? 12.18 27.203 1.963 1 95.62 415 GLY B O 1
ATOM 6498 N N . ALA B 1 416 ? 10.531 25.719 2.029 1 96.75 416 ALA B N 1
ATOM 6499 C CA . ALA B 1 416 ? 11.188 24.891 3.041 1 96.75 416 ALA B CA 1
ATOM 6500 C C . ALA B 1 416 ? 12.469 24.266 2.498 1 96.75 416 ALA B C 1
ATOM 6502 O O . ALA B 1 416 ? 13.477 24.188 3.209 1 96.75 416 ALA B O 1
ATOM 6503 N N . LEU B 1 417 ? 12.398 23.797 1.234 1 95.75 417 LEU B N 1
ATOM 6504 C CA . LEU B 1 417 ? 13.57 23.203 0.607 1 95.75 417 LEU B CA 1
ATOM 6505 C C . LEU B 1 417 ? 14.695 24.234 0.476 1 95.75 417 LEU B C 1
ATOM 6507 O O . LEU B 1 417 ? 15.836 23.953 0.848 1 95.75 417 LEU B O 1
ATOM 6511 N N . LYS B 1 418 ? 14.352 25.375 0.008 1 95.81 418 LYS B N 1
ATOM 6512 C CA . LYS B 1 418 ? 15.359 26.391 -0.213 1 95.81 418 LYS B CA 1
ATOM 6513 C C . LYS B 1 418 ? 15.898 26.938 1.11 1 95.81 418 LYS B C 1
ATOM 6515 O O . LYS B 1 418 ? 17.094 27.234 1.229 1 95.81 418 LYS B O 1
ATOM 6520 N N . ALA B 1 419 ? 15.062 27.078 2.057 1 95.88 419 ALA B N 1
ATOM 6521 C CA . ALA B 1 419 ? 15.508 27.516 3.379 1 95.88 419 ALA B CA 1
ATOM 6522 C C . ALA B 1 419 ? 16.453 26.5 4.004 1 95.88 419 ALA B C 1
ATOM 6524 O O . ALA B 1 419 ? 17.484 26.859 4.574 1 95.88 419 ALA B O 1
ATOM 6525 N N . SER B 1 420 ? 16.109 25.25 3.928 1 96.19 420 SER B N 1
ATOM 6526 C CA . SER B 1 420 ? 16.938 24.188 4.484 1 96.19 420 SER B CA 1
ATOM 6527 C C . SER B 1 420 ? 18.266 24.078 3.748 1 96.19 420 SER B C 1
ATOM 6529 O O . SER B 1 420 ? 19.312 23.828 4.363 1 96.19 420 SER B O 1
ATOM 6531 N N . GLU B 1 421 ? 18.219 24.266 2.439 1 94.94 421 GLU B N 1
ATOM 6532 C CA . GLU B 1 421 ? 19.438 24.266 1.64 1 94.94 421 GLU B CA 1
ATOM 6533 C C . GLU B 1 421 ? 20.359 25.406 2.039 1 94.94 421 GLU B C 1
ATOM 6535 O O . GLU B 1 421 ? 21.578 25.219 2.121 1 94.94 421 GLU B O 1
ATOM 6540 N N . ALA B 1 422 ? 19.812 26.531 2.217 1 93.94 422 ALA B N 1
ATOM 6541 C CA . ALA B 1 422 ? 20.594 27.719 2.598 1 93.94 422 ALA B CA 1
ATOM 6542 C C . ALA B 1 422 ? 21.281 27.5 3.936 1 93.94 422 ALA B C 1
ATOM 6544 O O . ALA B 1 422 ? 22.453 27.859 4.098 1 93.94 422 ALA B O 1
ATOM 6545 N N . VAL B 1 423 ? 20.594 26.953 4.883 1 94.56 423 VAL B N 1
ATOM 6546 C CA . VAL B 1 423 ? 21.188 26.688 6.191 1 94.56 423 VAL B CA 1
ATOM 6547 C C . VAL B 1 423 ? 22.281 25.641 6.062 1 94.56 423 VAL B C 1
ATOM 6549 O O . VAL B 1 423 ? 23.328 25.734 6.699 1 94.56 423 VAL B O 1
ATOM 6552 N N . LEU B 1 424 ? 21.984 24.609 5.262 1 92.19 424 LEU B N 1
ATOM 6553 C CA . LEU B 1 424 ? 22.938 23.531 5.043 1 92.19 424 LEU B CA 1
ATOM 6554 C C . LEU B 1 424 ? 24.234 24.078 4.445 1 92.19 424 LEU B C 1
ATOM 6556 O O . LEU B 1 424 ? 25.328 23.641 4.828 1 92.19 424 LEU B O 1
ATOM 6560 N N . LYS B 1 425 ? 24.125 24.969 3.521 1 89.56 425 LYS B N 1
ATOM 6561 C CA . LYS B 1 425 ? 25.297 25.578 2.881 1 89.56 425 LYS B CA 1
ATOM 6562 C C . LYS B 1 425 ? 26.047 26.453 3.859 1 89.56 425 LYS B C 1
ATOM 6564 O O . LYS B 1 425 ? 27.281 26.547 3.801 1 89.56 425 LYS B O 1
ATOM 6569 N N . ASP B 1 426 ? 25.344 27.031 4.719 1 87.62 426 ASP B N 1
ATOM 6570 C CA . ASP B 1 426 ? 25.953 27.938 5.688 1 87.62 426 ASP B CA 1
ATOM 6571 C C . ASP B 1 426 ? 26.703 27.156 6.77 1 87.62 426 ASP B C 1
ATOM 6573 O O . ASP B 1 426 ? 27.703 27.625 7.309 1 87.62 426 ASP B O 1
ATOM 6577 N N . LYS B 1 427 ? 26.188 26.062 7.109 1 82.75 427 LYS B N 1
ATOM 6578 C CA . LYS B 1 427 ? 26.781 25.281 8.172 1 82.75 427 LYS B CA 1
ATOM 6579 C C . LYS B 1 427 ? 27.922 24.422 7.641 1 82.75 427 LYS B C 1
ATOM 6581 O O . LYS B 1 427 ? 28.734 23.891 8.414 1 82.75 427 LYS B O 1
ATOM 6586 N N . ARG B 1 428 ? 28.016 24.219 6.336 1 67.88 428 ARG B N 1
ATOM 6587 C CA . ARG B 1 428 ? 29.203 23.578 5.758 1 67.88 428 ARG B CA 1
ATOM 6588 C C . ARG B 1 428 ? 30.359 24.562 5.668 1 67.88 428 ARG B C 1
ATOM 6590 O O . ARG B 1 428 ? 30.172 25.734 5.375 1 67.88 428 ARG B O 1
#

Secondary structure (DSSP, 8-state):
--TTSSHHHHHHHHHHHHHHHHHHHHHHHHHHTT-S-HHHHHHHHHHIIIIIHHHHHHHHHHHH--TTTGGGHHHHHHHHHHHHHHHHHHHHHHHHHHT--TTHHHHHH-B--SHHHHHHHHHHHHHTGGGGGPPTT--HHHHHHHHHHHHHHHHHHHHHHHHHHHHHHHH-SSS----HHHHHHHHHHHHHTTTTTSS-----HHHHHHHHHHHHHHHHHHHHHTTSS-HHHHHHHHSGGGSHHHHHHHHHHHHHHHHHHSHHHHHHHHS-GGGT-TTIIIIIHHHHHHHTHHHHHHHHHHHHHHHHHHHHHHHTTS-S---HHHHHHHHIIIIIIHHHHHHHHHHHHHHH-STTTT-HHHHHHHHHTT-SSBPTHHHHHHHHTT--HHHHHHHHHHHHHHHHTGGGHHHHHHHHHHHHHHHHHHH-/--TTSSHHHHHHHHHHHHHHHHHHHHHHHHHHTT-S-HHHHHHHHHHIIIIIHHHHHHHHHHHH--TTTGGGHHHHHHHHHHHHHHHHHHHHHHHHHHT--TTHHHHHH-B--SHHHHHHHHHHHHHTGGGGGPPTT--HHHHHHHHHHHHHHHHHHHHHHHHHHHHHHHH-SSS----HHHHHHHHHHHHHTTTTTSS-----HHHHHHHHHHHHHHHHHHHHHTTSS-HHHHHHHHSGGGSHHHHHHHHHHHHHHHHHHSHHHHHHHHS-GGGT-TTIIIIIHHHHHHHTHHHHHHHHHHHHHHHHHHHHHHHTTS-S---HHHHHHHHIIIIIIHHHHHHHHHHHHHHH-STTTT-HHHHHHHHHTT-SSBPTHHHHHHHHTT--HHHHHHHHHHHHHHHHTGGGHHHHHHHHHHHHHHHHHHH-

Organism: Penicillium patulum (NCBI:txid5078)

Solvent-accessible surface area (backbone atoms only — not comparable to full-atom values): 43283 Å² total; per-residue (Å²): 124,88,77,82,51,70,60,61,46,32,52,34,29,38,31,14,31,46,12,52,49,47,33,20,45,50,19,21,49,37,31,72,69,62,56,49,51,71,70,33,48,54,33,50,56,50,40,31,60,70,45,17,42,28,32,33,37,26,49,37,30,18,64,59,32,30,74,87,49,46,68,67,47,53,53,50,54,52,47,39,52,46,55,44,52,49,29,47,54,50,37,53,53,48,34,66,74,66,67,51,65,54,70,51,44,55,43,52,34,39,46,38,40,45,40,58,55,46,42,39,47,55,27,28,53,70,56,49,52,54,64,69,48,52,56,90,93,55,52,66,66,59,50,46,49,48,36,44,32,54,35,48,54,34,27,52,52,48,50,44,49,42,61,50,47,42,64,54,58,62,53,66,61,90,76,76,84,71,57,72,63,56,58,53,49,44,50,48,38,58,64,38,53,77,62,43,76,70,80,84,71,70,67,62,69,59,66,59,47,54,49,53,54,57,46,54,65,55,48,56,65,52,46,59,66,42,64,74,47,61,70,70,55,37,55,53,57,47,44,32,57,64,29,69,59,54,35,46,45,51,50,25,43,50,50,7,44,50,34,10,55,37,64,72,48,25,33,28,41,62,29,53,62,91,71,52,4,78,37,18,43,23,56,44,42,25,38,41,51,49,11,62,42,28,32,53,50,46,40,24,44,52,16,27,51,44,28,52,44,49,50,50,39,60,72,62,62,63,62,66,70,77,57,58,69,59,48,51,50,37,45,43,47,21,60,43,48,37,23,55,49,33,33,52,50,49,43,50,40,50,63,75,42,74,81,61,62,89,46,41,49,56,53,32,44,60,20,47,57,66,30,43,36,53,30,69,62,50,62,56,48,38,59,65,65,63,49,52,72,65,53,50,48,42,52,46,51,46,51,47,51,40,57,70,50,39,48,56,46,19,58,49,47,29,51,20,50,51,46,31,29,51,41,52,59,65,74,97,122,89,75,82,53,70,58,63,45,32,52,35,29,38,31,13,32,48,13,53,49,48,34,20,46,52,19,21,48,38,33,72,68,64,55,50,51,71,66,33,49,53,34,50,55,49,38,32,59,68,46,17,42,27,32,32,39,26,48,37,30,17,64,60,33,30,74,89,49,46,67,67,48,51,54,48,53,54,48,39,53,46,54,45,53,48,30,47,55,50,36,55,54,48,35,66,72,67,67,52,65,56,70,51,42,56,43,52,35,39,47,36,40,46,40,58,54,48,43,37,48,54,27,27,52,70,55,49,52,54,64,69,48,53,56,91,92,57,53,68,66,60,50,46,49,46,36,44,31,53,36,48,55,34,26,52,53,48,50,45,4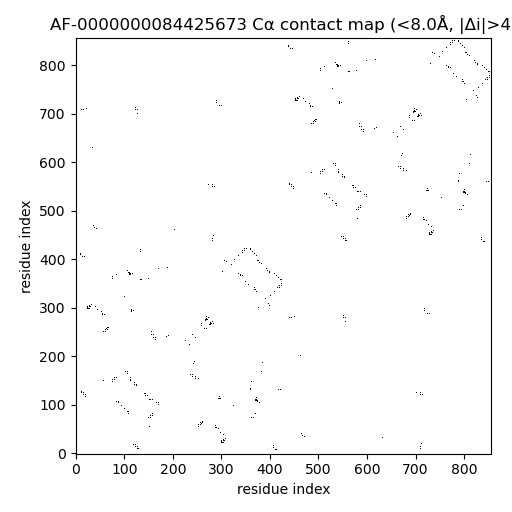9,43,61,50,46,42,64,54,57,62,53,65,61,89,76,76,84,70,58,72,64,58,59,52,49,44,52,48,38,58,67,40,52,77,63,43,76,69,81,86,70,71,69,63,69,60,66,59,47,55,49,54,55,57,46,54,63,54,48,54,64,51,46,59,66,43,62,74,45,62,71,72,56,36,55,52,58,46,43,29,56,63,33,68,58,50,35,46,44,49,50,24,43,51,50,6,44,50,33,10,55,37,64,72,48,24,34,26,41,62,30,53,63,91,71,51,4,76,36,18,41,22,57,44,42,25,39,40,50,48,12,64,41,27,33,53,50,47,39,23,42,51,15,25,51,45,28,52,45,49,50,50,37,61,72,61,61,61,63,67,71,77,59,59,68,58,50,50,51,37,46,43,48,22,60,42,49,37,22,54,49,32,32,52,51,49,43,50,42,52,63,76,42,74,81,63,62,90,47,41,50,55,53,31,44,60,18,45,57,66,29,43,37,53,31,69,63,53,62,55,48,38,60,64,66,63,50,52,72,66,53,50,47,42,51,43,51,47,51,46,51,40,56,70,51,40,46,54,44,18,57,47,48,30,51,20,50,52,46,30,30,52,42,53,58,65,76,96

pLDDT: mean 78.99, std 20.44, range [26.42, 97.44]

Sequence (856 aa):
MPNEGLVVPFLGALQACVSVLLTMCYGFAARRLQLIHETTINDMLGLGVKLLLPALLIVHLGEELRLETATNYIPVIIWSIFYTSASIGLVHFLSRLLSLPQWVTPACTFNNTTSLPLLLLHSLQSVGSLKLILRNGETASSAVDRAQSYFLVCGVISKTIAYIVGPKMLYDRGDNLSSPEERDRTASILAEDEQLTEETSLLPQRAQQARTSAGNLIRRPMHWLGSLFPRRVKQELLAPFESPFADVAIICTILGTVLGLVPSLHRAFFFDEEDGGVFNAWLTASIRNIGELFTTLQIFMVGCKLGITFERMVAEGNSARIPVKAITTIFIVRLVAWPALSVSLIYGLAKRTHLLGDDPMLWFSMMLMPAGPPALVISGLAELAQASEMEKMVIAKTLTIMYALSPFVCFSITGALKASEAVLKDKRMPNEGLVVPFLGALQACVSVLLTMCYGFAARRLQLIHETTINDMLGLGVKLLLPALLIVHLGEELRLETATNYIPVIIWSIFYTSASIGLVHFLSRLLSLPQWVTPACTFNNTTSLPLLLLHSLQSVGSLKLILRNGETASSAVDRAQSYFLVCGVISKTIAYIVGPKMLYDRGDNLSSPEERDRTASILAEDEQLTEETSLLPQRAQQARTSAGNLIRRPMHWLGSLFPRRVKQELLA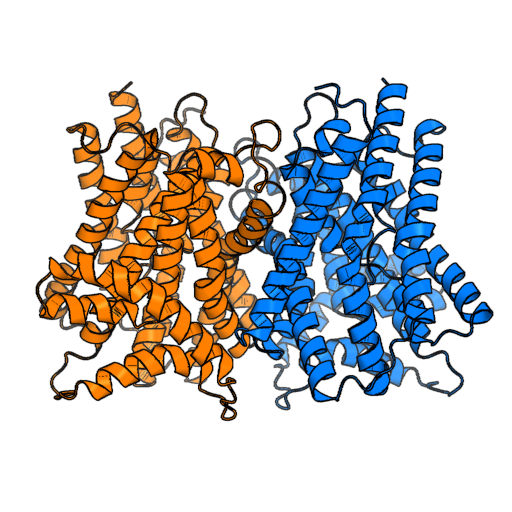PFESPFADVAIICTILGTVLGLVPSLHRAFFFDEEDGGVFNAWLTASIRNIGELFTTLQIFMVGCKLGITFERMVAEGNSARIPVKAITTIFIVRLVAWPALSVSLIYGLAKRTHLLGDDPMLWFSMMLMPAGPPALVISGLAELAQASEMEKMVIAKTLTIMYALSPFVCFSITGALKASEAVLKDKR

Nearest PDB structures (foldseek):
  8z8z-assembly1_B  TM=6.816E-01  e=5.755E-04  Homo sapiens
  8u5n-assembly1_A  TM=6.979E-01  e=2.313E-03  Homo sapiens
  8pd5-assembly1_A  TM=4.812E-01  e=2.834E-01  Strongylocentrotus purpuratus
  8pd3-assembly1_A  TM=4.621E-01  e=1.695E+00  Strongylocentrotus purpuratus
  6gs7-assembly1_A  TM=1.543E-01  e=4.399E+00  Escherichia coli K-12

Radius of gyration: 27.82 Å; Cα contacts (8 Å, |Δi|>4): 1185; chains: 2; bounding box: 62×81×78 Å